Protein AF-0000000078124595 (afdb_homodimer)

Foldseek 3Di:
DLPPDDDDLLQQLVVVVLVLLVVLLVVLVVLVVVVVVVVVVVVVVVCVVPPPPPDDDPDDDVPVDDPPVPLPDDDPPCPPDDDDDLVVCSVVSPNVSSNSCSVVSVLSNVLVVVLVVLCCQFQGVPFPWFFAAADPVVLVVVLVVVVVVLCVPFKDFFFDADPVPRGRLLQVHLQVLLLLLQSLLVNLLSCQRRVVQLCVLVNLLSLLVVLLVLLQVLLLCCLVVVDLDPLVVVLVLLLLPVSLVSNCSNLVAASCLLVSSVLSVVLSVLSSVLCVVPVVCSVPPVSNVVSLVVLVVVLCQQQVDPPNVCVVCVVVCVRQFAAAPVHRPDGRNVSNSLVNNLNSNSSSVSSVCNVCVVVVSVVSVVLVPDDPVSNVVVLVVLLVVLVVQVVVCCVPAVPDDPVRNSVCNNPCSVNVVVSCSSNQSSDSRSSRIHRVVSSVSSLLSSLLSSLCDRQAFYQNHHSYGGRIGGANDPPDVVVRNVVSVVVSVVVSVSVSVSSVVNCVVQRPNPDVPSNVVSVVVVVVSSVVSSVVSCCVPVVVVVVD/DLPPDDDDLLQQLVVVVLVLLVVLLVVLVVLVVVVVVVVVVVVVVVCVVPPPPPDDDPPDPVPVDDPPVPLPPPDPPVPPDDDDDLVVCSVVSPNVSSNSCSVVSVLSNVLVVVLVVLCCQFQGVPFPWFFAAADPVVLVVVLVVVVVVLCVPFKDFFFDADPVPRGRLLQVHLQVLLLLLQSLLVNLLSCQRRVVQLCVLVNLLSLLVVLLVLLQVLLLCCLVVVDLDPLVVVLVLLLLPVSLVSNCSNLVAASCLLVSSVLSVVLSVLSSVLCVVPVVCSVPPVSNVVSLVVLVVVLCQQQVDPPNVCVVCVVVCVRQFAAAPVHRPDGRNVSNSLVNNLNSNSSSVSSVCNVCVVVVSVVSVVLVPDDPVSNVVVLVVLLVVLVVQVVVCCVPAVPDDPVRNSVCNNPCSVNVVVSCSSNQSSDSRSSRIHRVVSSVSSLLSSLLSSLCDRQAFYQNHHSYGGRIGGANDPPDVVVRNVVSVVVSVVVSVSVSVSSVVNCVVQRPNPDVPSNVVSVVVVVVSSVVSSVVSCCVPVVVVVVD

Sequence (1088 aa):
MVIFSPVTVGQVSILLGILPIIGAWIYSEFLEYKKNSLSTKLRHSEVSLVEVEKDVVKEDDRAVLLEGGGLQSASPKARTSATASPIFRFMLMDEAFLIENRLTLRAISEFSVLLAYFYLCDRTDFFNSSKKSYNRDLFIFLYFLLIIVSAITSFTIHNEKSPLTGKSILYLNRHQTEEWKGWMQVLFLLYHYFAAAEFYNAIRVFIAGYVWMTGFGNFSYYYVRKDFSLARFAQMMWRLNFLVLFCCVVLNNSYVLYYICPMHTLFTLMVYGALGILNKYNEIGSVIALKIIACFLVVILIWEIPGVFEVLWSPFTFLFAYTDPAKPNLPVLHEWHFRSGLDRYIWIIGMIYAYYHPTVERWMEKLEEADWKRRMSIKTAVSAVSLTVGYLWFEYIYKMDKLTYNKYHPYTSWIPITVYISLRNVTQQFRSYSLTLFAWLGKITLETYILQFHVWLRSAVPDGQPKLLLAMIPDYPMLNFMLTSSIYVAISYRLFDLTNTLKIAFVPSKDNKRLVNNIVTATAVSCALYFISFVFLKIPQMLVMVIFSPVTVGQVSILLGILPIIGAWIYSEFLEYKKNSLSTKLRHSEVSLVEVEKDVVKEDDRAVLLEGGGLQSASPKARTSATASPIFRFMLMDEAFLIENRLTLRAISEFSVLLAYFYLCDRTDFFNSSKKSYNRDLFIFLYFLLIIVSAITSFTIHNEKSPLTGKSILYLNRHQTEEWKGWMQVLFLLYHYFAAAEFYNAIRVFIAGYVWMTGFGNFSYYYVRKDFSLARFAQMMWRLNFLVLFCCVVLNNSYVLYYICPMHTLFTLMVYGALGILNKYNEIGSVIALKIIACFLVVILIWEIPGVFEVLWSPFTFLFAYTDPAKPNLPVLHEWHFRSGLDRYIWIIGMIYAYYHPTVERWMEKLEEADWKRRMSIKTAVSAVSLTVGYLWFEYIYKMDKLTYNKYHPYTSWIPITVYISLRNVTQQFRSYSLTLFAWLGKITLETYILQFHVWLRSAVPDGQPKLLLAMIPDYPMLNFMLTSSIYVAISYRLFDLTNTLKIAFVPSKDNKRLVNNIVTATAVSCALYFISFVFLKIPQMLV

Radius of gyration: 37.18 Å; Cα contacts (8 Å, |Δi|>4): 1146; chains: 2; bounding box: 81×99×103 Å

InterPro domains:
  IPR012419 Cas1p, 10 TM acyl transferase domain [PF07779] (103-515)

Secondary structure (DSSP, 8-state):
----PPPPHHHHHHHHHHHHHHHHHHHHHHHHHHHHHHHHHHHHHHHHHHTS--SS--SGGGGS-S---------SS---S----HHHHHHTT-HHHHHHTHHHHHHHHHHHHHHHHHHHHHHSSSSEEEE----HHHHHHHHHHHHHHHHHHHEEE--PPPTTTSS---TT-HHHHHHHHHHHHHHHHHHHHHT-GGGHHHHHHHHHHHHHHHHHHHHHHHHHH----HHHHHHHHHHHHHHHHHHHHHHT--GGGGTHHHHHHHHHHHHHHHHHTTGGGTTSHHHHHHHHHHHHHHHIIIIISTTHHHHHHGGGHHHH----TT-TTS-TTHHHHHHHHHTTTHHHHHHHHHHTHHHHHHHHHHHHHS-HHHHHHHHHHHHHHHHHHHHHHIIIIITS-HHHHHHHHHHHTHHHHHHHHHHHHSSHHHHHEEEHHHHHHHTTHHHHHHHIIIIIEE--STT----EEEESSTT-HHHHHHHHHHHHHHHHHHHHHHHHHHHHHHS-SS-HHHHHHHHHHHHHHHHHHHHHHHHHHHHHHHH-/----PPPPHHHHHHHHHHHHHHHHHHHHHHHHHHHHHHHHHHHHHHHHHHTS--SS--SGGGGGSS---------SS--------HHHHHHTT-HHHHHHTHHHHHHHHHHHHHHHHHHHHHHSSSSEEEE----HHHHHHHHHHHHHHHHHHHEEE--PPPTTTSS---TT-HHHHHHHHHHHHHHHHHHHHHT-GGGHHHHHHHHHHHHHHHHHHHHHHHHHH----HHHHHHHHHHHHHHHHHHHHHHT--GGGGTHHHHHHHHHHHHHHHHHTTGGGTTSHHHHHHHHHHHHHHHIIIIISTTHHHHHHGGGHHHH----TT-TTS-TTHHHHHHHHHTTTHHHHHHHHHHTHHHHHHHHHHHHHS-HHHHHHHHHHHHHHHHHHHHHHIIIIITS-HHHHHHHHHHHTHHHHHHHHHHHHSSHHHHHEEEHHHHHHHTTHHHHHHHIIIIIEE--STT----EEEESSTT-HHHHHHHHHHHHHHHHHHHHHHHHHHHHHHS-SS-HHHHHHHHHHHHHHHHHHHHHHHHHHHHHHHH-

Solvent-accessible surface area (backbone atoms only — not comparable to full-atom values): 58465 Å² total; per-residue (Å²): 127,84,69,77,67,79,85,48,46,56,39,47,20,50,50,65,57,44,53,59,44,43,52,49,27,57,48,21,53,50,52,53,49,51,52,52,52,50,49,53,49,50,48,55,58,46,53,72,68,53,69,69,80,70,74,76,92,72,73,78,78,68,69,80,57,90,68,78,80,55,81,72,72,72,71,76,67,82,59,58,82,87,76,74,50,71,64,55,43,56,75,65,62,36,65,69,58,36,56,73,42,33,68,60,34,44,44,52,40,51,52,50,51,52,51,51,48,37,41,44,50,21,62,40,79,80,48,48,72,39,77,59,63,70,50,71,43,58,54,53,34,54,55,49,48,51,52,51,52,29,51,73,73,27,60,45,80,58,80,61,58,33,90,85,76,63,40,62,63,45,72,88,32,69,62,48,51,26,23,51,43,12,56,46,46,52,52,48,51,51,34,61,60,26,60,42,70,89,46,48,65,60,45,53,45,44,52,38,48,53,42,19,46,49,20,22,52,52,40,44,46,42,70,72,66,63,64,84,50,67,42,60,51,49,52,55,50,44,72,56,39,50,68,55,53,52,47,21,41,66,54,57,33,44,57,45,75,49,42,68,40,58,45,52,49,50,54,47,49,50,51,48,49,57,54,57,56,69,46,88,47,58,81,39,67,67,51,43,52,50,44,54,51,46,51,54,50,50,46,44,50,37,72,67,39,88,65,43,42,56,63,70,45,51,86,48,39,90,59,42,35,42,66,42,72,90,53,69,85,54,61,41,52,47,60,52,54,53,62,47,51,45,48,59,49,38,30,57,54,15,30,51,50,39,70,43,40,66,58,52,47,50,53,50,52,54,42,72,69,43,57,68,68,60,33,51,50,50,47,51,48,53,47,51,50,35,51,51,53,43,47,49,46,44,70,72,43,59,70,45,54,71,76,64,31,58,71,46,37,42,80,47,49,61,52,58,53,48,31,50,54,49,63,47,52,64,44,67,64,53,35,29,42,38,38,48,56,33,23,56,46,25,74,33,47,69,40,46,58,62,42,38,46,27,56,42,20,18,42,62,46,62,46,41,71,54,69,30,30,52,26,86,40,80,95,26,66,53,47,21,50,52,52,38,48,52,52,42,52,52,50,20,50,50,48,49,52,42,54,51,54,49,38,61,74,59,51,41,79,85,42,67,66,58,31,50,51,43,52,51,48,51,52,50,51,51,50,49,35,39,48,52,26,39,48,67,60,49,44,63,57,66,72,96,128,84,67,76,65,78,84,49,45,55,37,47,20,52,51,64,57,44,53,61,44,43,51,49,28,57,49,23,53,49,52,52,52,52,53,51,54,50,49,53,48,49,48,53,58,44,52,71,66,53,67,69,80,71,74,76,91,70,72,78,77,69,72,76,56,86,60,80,80,56,80,73,72,73,68,76,68,80,58,60,84,88,78,76,50,72,64,52,42,56,76,64,61,35,65,70,58,35,55,73,40,34,67,59,34,44,46,53,41,51,53,50,52,53,52,50,48,36,41,43,51,20,62,40,77,79,48,49,71,39,77,61,63,70,50,71,44,60,54,52,32,55,55,50,48,51,50,50,52,30,51,73,73,26,59,42,79,58,78,60,57,31,89,84,76,62,40,62,62,44,72,90,32,69,62,48,52,26,23,51,43,11,57,46,46,52,52,47,50,50,34,61,61,25,60,41,69,89,46,47,62,60,43,54,46,44,54,40,48,53,42,18,45,49,20,21,52,52,41,44,47,43,68,72,66,63,62,84,49,69,42,60,50,49,52,54,50,44,72,57,39,52,67,56,55,52,47,22,40,66,56,56,33,44,57,45,76,49,41,67,40,57,42,52,50,50,53,48,48,51,50,48,49,58,56,57,57,69,47,88,48,59,82,39,67,68,51,44,52,48,44,53,52,48,51,54,50,52,45,45,50,38,72,68,39,85,66,41,42,57,62,69,45,52,85,47,38,90,58,41,36,42,64,42,73,90,52,69,86,54,61,42,53,47,61,51,53,52,62,49,50,44,51,58,49,36,28,57,54,14,32,53,51,38,71,43,42,68,57,52,47,52,53,49,52,53,42,73,68,42,56,68,67,60,35,51,50,50,47,51,48,52,47,52,50,35,51,50,53,42,48,50,44,44,70,71,44,60,70,46,54,72,75,64,30,57,72,46,37,41,80,46,48,62,53,60,52,49,30,48,53,48,63,46,54,64,43,68,65,54,33,30,42,37,37,48,55,32,24,56,46,24,73,32,45,68,41,46,58,61,42,37,46,28,55,42,19,20,43,62,48,63,44,41,71,55,68,31,28,53,27,85,41,78,96,24,68,52,46,20,49,52,52,39,48,52,52,42,51,50,50,19,49,51,47,49,52,42,54,51,54,49,39,62,73,59,52,42,77,87,42,65,66,57,31,53,50,44,52,50,50,52,51,50,51,53,51,48,36,39,48,53,25,39,50,66,62,50,44,64,58,67,72,96

Structure (mmCIF, N/CA/C/O backbone):
data_AF-0000000078124595-model_v1
#
loop_
_entity.id
_entity.type
_entity.pdbx_description
1 polymer 'Putative N-acetylneuraminate 7-O(Or 9-O)-acetyltransferase'
#
loop_
_atom_site.group_PDB
_atom_site.id
_atom_site.type_symbol
_atom_site.label_atom_id
_atom_site.label_alt_id
_atom_site.label_comp_id
_atom_site.label_asym_id
_atom_site.label_entity_id
_atom_site.label_seq_id
_atom_site.pdbx_PDB_ins_code
_atom_site.Cartn_x
_atom_site.Cartn_y
_atom_site.Cartn_z
_atom_site.occupancy
_atom_site.B_iso_or_equiv
_atom_site.auth_seq_id
_atom_site.auth_comp_id
_atom_site.auth_asym_id
_atom_site.auth_atom_id
_atom_site.pdbx_PDB_model_num
ATOM 1 N N . MET A 1 1 ? 28.469 11.828 23.172 1 31.81 1 MET A N 1
ATOM 2 C CA . MET A 1 1 ? 28.469 12.633 24.391 1 31.81 1 MET A CA 1
ATOM 3 C C . MET A 1 1 ? 27.062 13.094 24.75 1 31.81 1 MET A C 1
ATOM 5 O O . MET A 1 1 ? 26.391 13.727 23.938 1 31.81 1 MET A O 1
ATOM 9 N N . VAL A 1 2 ? 26.484 12.344 25.594 1 44.28 2 VAL A N 1
ATOM 10 C CA . VAL A 1 2 ? 25.125 12.656 26.062 1 44.28 2 VAL A CA 1
ATOM 11 C C . VAL A 1 2 ? 25.078 14.094 26.578 1 44.28 2 VAL A C 1
ATOM 13 O O . VAL A 1 2 ? 25.812 14.453 27.5 1 44.28 2 VAL A O 1
ATOM 16 N N . ILE A 1 3 ? 25.047 15.055 25.75 1 47.47 3 ILE A N 1
ATOM 17 C CA . ILE A 1 3 ? 24.953 16.422 26.266 1 47.47 3 ILE A CA 1
ATOM 18 C C . ILE A 1 3 ? 23.828 16.5 27.281 1 47.47 3 ILE A C 1
ATOM 20 O O . ILE A 1 3 ? 22.641 16.375 26.938 1 47.47 3 ILE A O 1
ATOM 24 N N . PHE A 1 4 ? 24.125 16.062 28.469 1 57.59 4 PHE A N 1
ATOM 25 C CA . PHE A 1 4 ? 23.203 16.25 29.578 1 57.59 4 PHE A CA 1
ATOM 26 C C . PHE A 1 4 ? 22.875 17.719 29.781 1 57.59 4 PHE A C 1
ATOM 28 O O . PHE A 1 4 ? 23.766 18.516 30.078 1 57.59 4 PHE A O 1
ATOM 35 N N . SER A 1 5 ? 22.031 18.25 28.984 1 65.12 5 SER A N 1
ATOM 36 C CA . SER A 1 5 ? 21.578 19.609 29.266 1 65.12 5 SER A CA 1
ATOM 37 C C . SER A 1 5 ? 20.875 19.672 30.625 1 65.12 5 SER A C 1
ATOM 39 O O . SER A 1 5 ? 20.219 18.719 31.047 1 65.12 5 SER A O 1
ATOM 41 N N . PRO A 1 6 ? 21.281 20.656 31.375 1 79.06 6 PRO A N 1
ATOM 42 C CA . PRO A 1 6 ? 20.641 20.828 32.688 1 79.06 6 PRO A CA 1
ATOM 43 C C . PRO A 1 6 ? 19.125 20.922 32.594 1 79.06 6 PRO A C 1
ATOM 45 O O . PRO A 1 6 ? 18.594 21.391 31.578 1 79.06 6 PRO A O 1
ATOM 48 N N . VAL A 1 7 ? 18.516 20.328 33.531 1 86.25 7 VAL A N 1
ATOM 49 C CA . VAL A 1 7 ? 17.062 20.312 33.625 1 86.25 7 VAL A CA 1
ATOM 50 C C . VAL A 1 7 ? 16.531 21.719 33.844 1 86.25 7 VAL A C 1
ATOM 52 O O . VAL A 1 7 ? 17.094 22.484 34.625 1 86.25 7 VAL A O 1
ATOM 55 N N . THR A 1 8 ? 15.555 22.156 33.094 1 90.19 8 THR A N 1
ATOM 56 C CA . THR A 1 8 ? 15 23.5 33.156 1 90.19 8 THR A CA 1
ATOM 57 C C . THR A 1 8 ? 13.852 23.578 34.156 1 90.19 8 THR A C 1
ATOM 59 O O . THR A 1 8 ? 13.297 22.547 34.562 1 90.19 8 THR A O 1
ATOM 62 N N . VAL A 1 9 ? 13.531 24.781 34.562 1 91.25 9 VAL A N 1
ATOM 63 C CA . VAL A 1 9 ? 12.43 25.031 35.5 1 91.25 9 VAL A CA 1
ATOM 64 C C . VAL A 1 9 ? 11.109 24.578 34.875 1 91.25 9 VAL A C 1
ATOM 66 O O . VAL A 1 9 ? 10.25 24.016 35.562 1 91.25 9 VAL A O 1
ATOM 69 N N . GLY A 1 10 ? 11.023 24.766 33.625 1 91.06 10 GLY A N 1
ATOM 70 C CA . GLY A 1 10 ? 9.82 24.344 32.938 1 91.06 10 GLY A CA 1
ATOM 71 C C . GLY A 1 10 ? 9.617 22.844 32.969 1 91.06 10 GLY A C 1
ATOM 72 O O . GLY A 1 10 ? 8.492 22.375 33.156 1 91.06 10 GLY A O 1
ATOM 73 N N . GLN A 1 11 ? 10.617 22.125 32.781 1 92.94 11 GLN A N 1
ATOM 74 C CA . GLN A 1 11 ? 10.555 20.672 32.75 1 92.94 11 GLN A CA 1
ATOM 75 C C . GLN A 1 11 ? 10.18 20.125 34.125 1 92.94 11 GLN A C 1
ATOM 77 O O . GLN A 1 11 ? 9.344 19.219 34.219 1 92.94 11 GLN A O 1
ATOM 82 N N . VAL A 1 12 ? 10.75 20.719 35.125 1 92.56 12 VAL A N 1
ATOM 83 C CA . VAL A 1 12 ? 10.445 20.297 36.469 1 92.56 12 VAL A CA 1
ATOM 84 C C . VAL A 1 12 ? 9 20.641 36.812 1 92.56 12 VAL A C 1
ATOM 86 O O . VAL A 1 12 ? 8.32 19.875 37.5 1 92.56 12 VAL A O 1
ATOM 89 N N . SER A 1 13 ? 8.555 21.734 36.375 1 93.31 13 SER A N 1
ATOM 90 C CA . SER A 1 13 ? 7.176 22.141 36.625 1 93.31 13 SER A CA 1
ATOM 91 C C . SER A 1 13 ? 6.191 21.141 36.031 1 93.31 13 SER A C 1
ATOM 93 O O . SER A 1 13 ? 5.18 20.812 36.656 1 93.31 13 SER A O 1
ATOM 95 N N . ILE A 1 14 ? 6.453 20.719 34.844 1 92.38 14 ILE A N 1
ATOM 96 C CA . ILE A 1 14 ? 5.57 19.75 34.188 1 92.38 14 ILE A CA 1
ATOM 97 C C . ILE A 1 14 ? 5.605 18.422 34.938 1 92.38 14 ILE A C 1
ATOM 99 O O . ILE A 1 14 ? 4.57 17.766 35.094 1 92.38 14 ILE A O 1
ATOM 103 N N . LEU A 1 15 ? 6.762 18.031 35.375 1 92 15 LEU A N 1
ATOM 104 C CA . LEU A 1 15 ? 6.891 16.781 36.094 1 92 15 LEU A CA 1
ATOM 105 C C . LEU A 1 15 ? 6.117 16.844 37.406 1 92 15 LEU A C 1
ATOM 107 O O . LEU A 1 15 ? 5.438 15.883 37.781 1 92 15 LEU A O 1
ATOM 111 N N . LEU A 1 16 ? 6.184 18 38.031 1 91.31 16 LEU A N 1
ATOM 112 C CA . LEU A 1 16 ? 5.484 18.188 39.281 1 91.31 16 LEU A CA 1
ATOM 113 C C . LEU A 1 16 ? 3.975 18.203 39.094 1 91.31 16 LEU A C 1
ATOM 115 O O . LEU A 1 16 ? 3.217 17.766 39.969 1 91.31 16 LEU A O 1
ATOM 119 N N . GLY A 1 17 ? 3.615 18.641 38 1 90.94 17 GLY A N 1
ATOM 120 C CA . GLY A 1 17 ? 2.195 18.688 37.688 1 90.94 17 GLY A CA 1
ATOM 121 C C . GLY A 1 17 ? 1.637 17.359 37.25 1 90.94 17 GLY A C 1
ATOM 122 O O . GLY A 1 17 ? 0.49 17.016 37.531 1 90.94 17 GLY A O 1
ATOM 123 N N . ILE A 1 18 ? 2.416 16.562 36.594 1 93 18 ILE A N 1
ATOM 124 C CA . ILE A 1 18 ? 1.933 15.359 35.938 1 93 18 ILE A CA 1
ATOM 125 C C . ILE A 1 18 ? 1.926 14.188 36.906 1 93 18 ILE A C 1
ATOM 127 O O . ILE A 1 18 ? 1.054 13.32 36.844 1 93 18 ILE A O 1
ATOM 131 N N . LEU A 1 19 ? 2.775 14.109 37.812 1 92.56 19 LEU A N 1
ATOM 132 C CA . LEU A 1 19 ? 2.924 12.969 38.719 1 92.56 19 LEU A CA 1
ATOM 133 C C . LEU A 1 19 ? 1.663 12.758 39.562 1 92.56 19 LEU A C 1
ATOM 135 O O . LEU A 1 19 ? 1.134 11.648 39.625 1 92.56 19 LEU A O 1
ATOM 139 N N . PRO A 1 20 ? 1.147 13.875 40.156 1 92 20 PRO A N 1
ATOM 140 C CA . PRO A 1 20 ? -0.101 13.672 40.906 1 92 20 PRO A CA 1
ATOM 141 C C . PRO A 1 20 ? -1.265 13.273 40 1 92 20 PRO A C 1
ATOM 143 O O . PRO A 1 20 ? -2.156 12.539 40.406 1 92 20 PRO A O 1
ATOM 146 N N . ILE A 1 21 ? -1.214 13.742 38.812 1 94.19 21 ILE A N 1
ATOM 147 C CA . ILE A 1 21 ? -2.291 13.43 37.875 1 94.19 21 ILE A CA 1
ATOM 148 C C . ILE A 1 21 ? -2.238 11.945 37.531 1 94.19 21 ILE A C 1
ATOM 150 O O . ILE A 1 21 ? -3.275 11.281 37.438 1 94.19 21 ILE A O 1
ATOM 154 N N . ILE A 1 22 ? -1.09 11.367 37.281 1 94.69 22 ILE A N 1
ATOM 155 C CA . ILE A 1 22 ? -0.928 9.953 36.969 1 94.69 22 ILE A CA 1
ATOM 156 C C . ILE A 1 22 ? -1.383 9.102 38.156 1 94.69 22 ILE A C 1
ATOM 158 O O . ILE A 1 22 ? -2.068 8.094 38 1 94.69 22 ILE A O 1
ATOM 162 N N . GLY A 1 23 ? -1.031 9.562 39.375 1 93.75 23 GLY A N 1
ATOM 163 C CA . GLY A 1 23 ? -1.504 8.875 40.562 1 93.75 23 GLY A CA 1
ATOM 164 C C . GLY A 1 23 ? -3.014 8.891 40.688 1 93.75 23 GLY A C 1
ATOM 165 O O . GLY A 1 23 ? -3.621 7.875 41.062 1 93.75 23 GLY A O 1
ATOM 166 N N . ALA A 1 24 ? -3.533 10.055 40.438 1 94.25 24 ALA A N 1
ATOM 167 C CA . ALA A 1 24 ? -4.984 10.195 40.531 1 94.25 24 ALA A CA 1
ATOM 168 C C . ALA A 1 24 ? -5.668 9.312 39.469 1 94.25 24 ALA A C 1
ATOM 170 O O . ALA A 1 24 ? -6.738 8.758 39.719 1 94.25 24 ALA A O 1
ATOM 171 N N . TRP A 1 25 ? -5.109 9.25 38.281 1 95.31 25 TRP A N 1
ATOM 172 C CA . TRP A 1 25 ? -5.676 8.414 37.219 1 95.31 25 TRP A CA 1
ATOM 173 C C . TRP A 1 25 ? -5.652 6.941 37.625 1 95.31 25 TRP A C 1
ATOM 175 O O . TRP A 1 25 ? -6.656 6.238 37.469 1 95.31 25 TRP A O 1
ATOM 185 N N . ILE A 1 26 ? -4.484 6.426 38.094 1 95.12 26 ILE A N 1
ATOM 186 C CA . ILE A 1 26 ? -4.359 5.035 38.5 1 95.12 26 ILE A CA 1
ATOM 187 C C . ILE A 1 26 ? -5.379 4.727 39.594 1 95.12 26 ILE A C 1
ATOM 189 O O . ILE A 1 26 ? -6.039 3.682 39.562 1 95.12 26 ILE A O 1
ATOM 193 N N . TYR A 1 27 ? -5.574 5.652 40.562 1 93.81 27 TYR A N 1
ATOM 194 C CA . TYR A 1 27 ? -6.531 5.484 41.625 1 93.81 27 TYR A CA 1
ATOM 195 C C . TYR A 1 27 ? -7.961 5.469 41.125 1 93.81 27 TYR A C 1
ATOM 197 O O . TYR A 1 27 ? -8.797 4.695 41.594 1 93.81 27 TYR A O 1
ATOM 205 N N . SER A 1 28 ? -8.172 6.316 40.219 1 94.19 28 SER A N 1
ATOM 206 C CA . SER A 1 28 ? -9.516 6.363 39.656 1 94.19 28 SER A CA 1
ATOM 207 C C . SER A 1 28 ? -9.859 5.062 38.938 1 94.19 28 SER A C 1
ATOM 209 O O . SER A 1 28 ? -11 4.605 38.969 1 94.19 28 SER A O 1
ATOM 211 N N . GLU A 1 29 ? -8.906 4.52 38.219 1 93.94 29 GLU A N 1
ATOM 212 C CA . GLU A 1 29 ? -9.125 3.236 37.531 1 93.94 29 GLU A CA 1
ATOM 213 C C . GLU A 1 29 ? -9.375 2.125 38.562 1 93.94 29 GLU A C 1
ATOM 215 O O . GLU A 1 29 ? -10.172 1.218 38.312 1 93.94 29 GLU A O 1
ATOM 220 N N . PHE A 1 30 ? -8.648 2.178 39.594 1 92.31 30 PHE A N 1
ATOM 221 C CA . PHE A 1 30 ? -8.836 1.217 40.688 1 92.31 30 PHE A CA 1
ATOM 222 C C . PHE A 1 30 ? -10.234 1.349 41.281 1 92.31 30 PHE A C 1
ATOM 224 O O . PHE A 1 30 ? -10.883 0.345 41.594 1 92.31 30 PHE A O 1
ATOM 231 N N . LEU A 1 31 ? -10.719 2.537 41.531 1 92.25 31 LEU A N 1
ATOM 232 C CA . LEU A 1 31 ? -12.047 2.789 42.094 1 92.25 31 LEU A CA 1
ATOM 233 C C . LEU A 1 31 ? -13.125 2.254 41.156 1 92.25 31 LEU A C 1
ATOM 235 O O . LEU A 1 31 ? -14.133 1.701 41.594 1 92.25 31 LEU A O 1
ATOM 239 N N . GLU A 1 32 ? -12.906 2.502 39.906 1 91.19 32 GLU A N 1
ATOM 240 C CA . GLU A 1 32 ? -13.859 2.002 38.906 1 91.19 32 GLU A CA 1
ATOM 241 C C . GLU A 1 32 ? -13.898 0.477 38.906 1 91.19 32 GLU A C 1
ATOM 243 O O . GLU A 1 32 ? -14.969 -0.124 38.781 1 91.19 32 GLU A O 1
ATOM 248 N N . TYR A 1 33 ? -12.75 -0.149 39.031 1 89.75 33 TYR A N 1
ATOM 249 C CA . TYR A 1 33 ? -12.664 -1.604 39.094 1 89.75 33 TYR A CA 1
ATOM 250 C C . TYR A 1 33 ? -13.359 -2.139 40.344 1 89.75 33 TYR A C 1
ATOM 252 O O . TYR A 1 33 ? -14.062 -3.148 40.281 1 89.75 33 TYR A O 1
ATOM 260 N N . LYS A 1 34 ? -13.219 -1.512 41.406 1 87.94 34 LYS A N 1
ATOM 261 C CA . LYS A 1 34 ? -13.844 -1.906 42.656 1 87.94 34 LYS A CA 1
ATOM 262 C C . LYS A 1 34 ? -15.359 -1.751 42.594 1 87.94 34 LYS A C 1
ATOM 264 O O . LYS A 1 34 ? -16.094 -2.59 43.125 1 87.94 34 LYS A O 1
ATOM 269 N N . LYS A 1 35 ? -15.711 -0.782 42 1 86.56 35 LYS A N 1
ATOM 270 C CA . LYS A 1 35 ? -17.141 -0.548 41.844 1 86.56 35 LYS A CA 1
ATOM 271 C C . LYS A 1 35 ? -17.797 -1.626 41 1 86.56 35 LYS A C 1
ATOM 273 O O . LYS A 1 35 ? -18.875 -2.111 41.312 1 86.56 35 LYS A O 1
ATOM 278 N N . ASN A 1 36 ? -17.141 -1.972 39.969 1 84.06 36 ASN A N 1
ATOM 279 C CA . ASN A 1 36 ? -17.688 -2.986 39.062 1 84.06 36 ASN A CA 1
ATOM 280 C C . ASN A 1 36 ? -17.625 -4.379 39.688 1 84.06 36 ASN A C 1
ATOM 282 O O . ASN A 1 36 ? -18.5 -5.211 39.438 1 84.06 36 ASN A O 1
ATOM 286 N N . SER A 1 37 ? -16.609 -4.691 40.438 1 79.56 37 SER A N 1
ATOM 287 C CA . SER A 1 37 ? -16.5 -5.977 41.125 1 79.56 37 SER A CA 1
ATOM 288 C C . SER A 1 37 ? -17.578 -6.117 42.188 1 79.56 37 SER A C 1
ATOM 290 O O . SER A 1 37 ? -18.141 -7.199 42.375 1 79.56 37 SER A O 1
ATOM 292 N N . LEU A 1 38 ? -17.859 -5.09 42.781 1 73.25 38 LEU A N 1
ATOM 293 C CA . LEU A 1 38 ? -18.891 -5.102 43.812 1 73.25 38 LEU A CA 1
ATOM 294 C C . LEU A 1 38 ? -20.281 -5.293 43.188 1 73.25 38 LEU A C 1
ATOM 296 O O . LEU A 1 38 ? -21.109 -6.012 43.719 1 73.25 38 LEU A O 1
ATOM 300 N N . SER A 1 39 ? -20.406 -4.762 42.062 1 73.69 39 SER A N 1
ATOM 301 C CA . SER A 1 39 ? -21.672 -4.91 41.344 1 73.69 39 SER A CA 1
ATOM 302 C C . SER A 1 39 ? -21.859 -6.33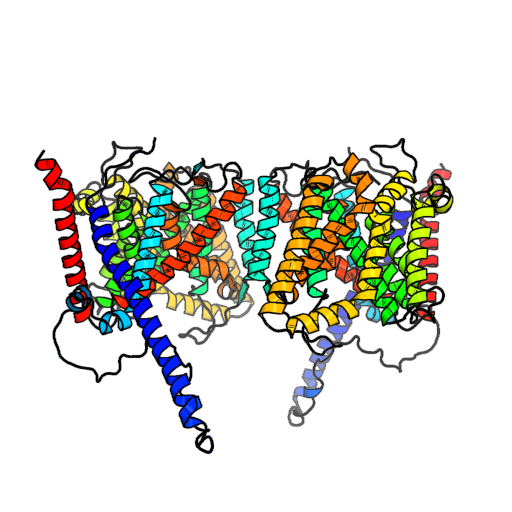2 40.844 1 73.69 39 SER A C 1
ATOM 304 O O . SER A 1 39 ? -22.969 -6.879 40.875 1 73.69 39 SER A O 1
ATOM 306 N N . THR A 1 40 ? -20.844 -6.918 40.344 1 68.38 40 THR A N 1
ATOM 307 C CA . THR A 1 40 ? -20.938 -8.297 39.844 1 68.38 40 THR A CA 1
ATOM 308 C C . THR A 1 40 ? -21.141 -9.258 41.031 1 68.38 40 THR A C 1
ATOM 310 O O . THR A 1 40 ? -21.906 -10.219 40.906 1 68.38 40 THR A O 1
ATOM 313 N N . LYS A 1 41 ? -20.609 -9.031 42.125 1 60.12 41 LYS A N 1
ATOM 314 C CA . LYS A 1 41 ? -20.797 -9.859 43.312 1 60.12 41 LYS A CA 1
ATOM 315 C C . LYS A 1 41 ? -22.219 -9.703 43.875 1 60.12 41 LYS A C 1
ATOM 317 O O . LYS A 1 41 ? -22.828 -10.68 44.281 1 60.12 41 LYS A O 1
ATOM 322 N N . LEU A 1 42 ? -22.656 -8.5 43.844 1 59.22 42 LEU A N 1
ATOM 323 C CA . LEU A 1 42 ? -24.016 -8.258 44.312 1 59.22 42 LEU A CA 1
ATOM 324 C C . LEU A 1 42 ? -25.031 -8.914 43.375 1 59.22 42 LEU A C 1
ATOM 326 O O . LEU A 1 42 ? -26.062 -9.414 43.812 1 59.22 42 LEU A O 1
ATOM 330 N N . ARG A 1 43 ? -24.547 -8.938 42.156 1 58.34 43 ARG A N 1
ATOM 331 C CA . ARG A 1 43 ? -25.422 -9.617 41.219 1 58.34 43 ARG A CA 1
ATOM 332 C C . 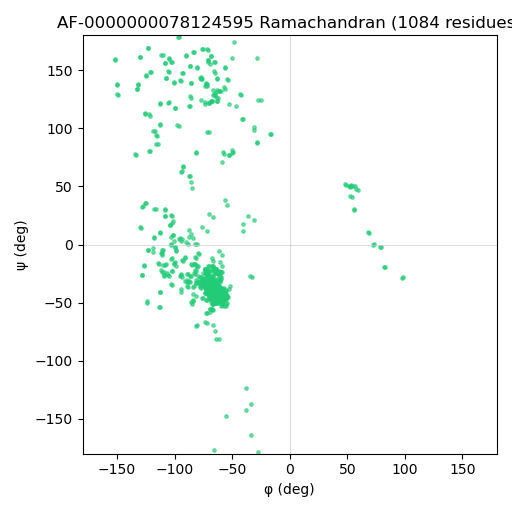ARG A 1 43 ? -25.391 -11.125 41.406 1 58.34 43 ARG A C 1
ATOM 334 O O . ARG A 1 43 ? -26.422 -11.805 41.281 1 58.34 43 ARG A O 1
ATOM 341 N N . HIS A 1 44 ? -24.344 -11.57 41.688 1 59.88 44 HIS A N 1
ATOM 342 C CA . HIS A 1 44 ? -24.25 -13 41.969 1 59.88 44 HIS A CA 1
ATOM 343 C C . HIS A 1 44 ? -24.891 -13.344 43.312 1 59.88 44 HIS A C 1
ATOM 345 O O . HIS A 1 44 ? -25.438 -14.43 43.5 1 59.88 44 HIS A O 1
ATOM 351 N N . SER A 1 45 ? -24.875 -12.492 44.188 1 57.78 45 SER A N 1
ATOM 352 C CA . SER A 1 45 ? -25.516 -12.766 45.469 1 57.78 45 SER A CA 1
ATOM 353 C C . SER A 1 45 ? -27.031 -12.656 45.375 1 57.78 45 SER A C 1
ATOM 355 O O . SER A 1 45 ? -27.766 -13.352 46.062 1 57.78 45 SER A O 1
ATOM 357 N N . GLU A 1 46 ? -27.484 -11.805 44.5 1 51.72 46 GLU A N 1
ATOM 358 C CA . GLU A 1 46 ? -28.922 -11.68 44.344 1 51.72 46 GLU A CA 1
ATOM 359 C C . GLU A 1 46 ? -29.484 -12.82 43.469 1 51.72 46 GLU A C 1
ATOM 361 O O . GLU A 1 46 ? -30.625 -13.234 43.656 1 51.72 46 GLU A O 1
ATOM 366 N N . VAL A 1 47 ? -28.703 -13.328 42.5 1 50.5 47 VAL A N 1
ATOM 367 C CA . VAL A 1 47 ? -29.188 -14.438 41.688 1 50.5 47 VAL A CA 1
ATOM 368 C C . VAL A 1 47 ? -29.359 -15.68 42.562 1 50.5 47 VAL A C 1
ATOM 370 O O . VAL A 1 47 ? -30.203 -16.531 42.281 1 50.5 47 VAL A O 1
ATOM 373 N N . SER A 1 48 ? -28.734 -15.781 43.719 1 42.81 48 SER A N 1
ATOM 374 C CA . SER A 1 48 ? -29.047 -16.953 44.531 1 42.81 48 SER A CA 1
ATOM 375 C C . SER A 1 48 ? -30.438 -16.844 45.125 1 42.81 48 SER A C 1
ATOM 377 O O . SER A 1 48 ? -31.031 -17.844 45.562 1 42.81 48 SER A O 1
ATOM 379 N N . LEU A 1 49 ? -31 -15.594 45.375 1 40.44 49 LEU A N 1
ATOM 380 C CA . LEU A 1 49 ? -32.344 -15.508 45.969 1 40.44 49 LEU A CA 1
ATOM 381 C C . LEU A 1 49 ? -33.406 -15.5 44.875 1 40.44 49 LEU A C 1
ATOM 383 O O . LEU A 1 49 ? -34.531 -15.953 45.094 1 40.44 49 LEU A O 1
ATOM 387 N N . VAL A 1 50 ? -33.156 -14.867 43.719 1 40.88 50 VAL A N 1
ATOM 388 C CA . VAL A 1 50 ? -34.219 -14.602 42.781 1 40.88 50 VAL A CA 1
ATOM 389 C C . VAL A 1 50 ? -34.406 -15.797 41.844 1 40.88 50 VAL A C 1
ATOM 391 O O . VAL A 1 50 ? -35.219 -15.766 40.938 1 40.88 50 VAL A O 1
ATOM 394 N N . GLU A 1 51 ? -33.75 -16.922 42.031 1 37.19 51 GLU A N 1
ATOM 395 C CA . GLU A 1 51 ? -34.062 -17.953 41.031 1 37.19 51 GLU A CA 1
ATOM 396 C C . GLU A 1 51 ? -35.562 -18.312 41.062 1 37.19 51 GLU A C 1
ATOM 398 O O . GLU A 1 51 ? -36 -19.203 40.344 1 37.19 51 GLU A O 1
ATOM 403 N N . VAL A 1 52 ? -36.344 -17.875 42.219 1 36.41 52 VAL A N 1
ATOM 404 C CA . VAL A 1 52 ? -37.656 -18.484 42.188 1 36.41 52 VAL A CA 1
ATOM 405 C C . VAL A 1 52 ? -38.5 -17.812 41.094 1 36.41 52 VAL A C 1
ATOM 407 O O . VAL A 1 52 ? -39.25 -18.5 40.375 1 36.41 52 VAL A O 1
ATOM 410 N N . GLU A 1 53 ? -38.906 -16.516 41.156 1 31.36 53 GLU A N 1
ATOM 411 C CA . GLU A 1 53 ? -40.094 -16.078 40.438 1 31.36 53 GLU A CA 1
ATOM 412 C C . GLU A 1 53 ? -39.781 -15.734 39 1 31.36 53 GLU A C 1
ATOM 414 O O . GLU A 1 53 ? -39.406 -14.602 38.688 1 31.36 53 GLU A O 1
ATOM 419 N N . LYS A 1 54 ? -39.062 -16.562 38.219 1 34.06 54 LYS A N 1
ATOM 420 C CA . LYS A 1 54 ? -38.594 -16.219 36.875 1 34.06 54 LYS A CA 1
ATOM 421 C C . LYS A 1 54 ? -39.781 -15.953 35.969 1 34.06 54 LYS A C 1
ATOM 423 O O . LYS A 1 54 ? -39.625 -15.75 34.75 1 34.06 54 LYS A O 1
ATOM 428 N N . ASP A 1 55 ? -41.125 -16.172 36.469 1 28.69 55 ASP A N 1
ATOM 429 C CA . ASP A 1 55 ? -42.031 -16.344 35.344 1 28.69 55 ASP A CA 1
ATOM 430 C C . ASP A 1 55 ? -42.062 -15.07 34.469 1 28.69 55 ASP A C 1
ATOM 432 O O . ASP A 1 55 ? -42 -15.141 33.25 1 28.69 55 ASP A O 1
ATOM 436 N N . VAL A 1 56 ? -42.875 -13.984 34.875 1 29.05 56 VAL A N 1
ATOM 437 C CA . VAL A 1 56 ? -43.75 -13.32 33.906 1 29.05 56 VAL A CA 1
ATOM 438 C C . VAL A 1 56 ? -42.969 -12.328 33.094 1 29.05 56 VAL A C 1
ATOM 440 O O . VAL A 1 56 ? -43.156 -12.25 31.859 1 29.05 56 VAL A O 1
ATOM 443 N N . VAL A 1 57 ? -42.469 -11.156 33.625 1 28.78 57 VAL A N 1
ATOM 444 C CA . VAL A 1 57 ? -42.594 -9.906 32.906 1 28.78 57 VAL A CA 1
ATOM 445 C C . VAL A 1 57 ? -41.406 -9.742 31.938 1 28.78 57 VAL A C 1
ATOM 447 O O . VAL A 1 57 ? -40.281 -9.508 32.375 1 28.78 57 VAL A O 1
ATOM 450 N N . LYS A 1 58 ? -41.156 -10.68 30.938 1 29.97 58 LYS A N 1
ATOM 451 C CA . LYS A 1 58 ? -40.062 -10.68 29.969 1 29.97 58 LYS A CA 1
ATOM 452 C C . LYS A 1 58 ? -40.125 -9.43 29.094 1 29.97 58 LYS A C 1
ATOM 454 O O . LYS A 1 58 ? -39.188 -9.188 28.297 1 29.97 58 LYS A O 1
ATOM 459 N N . GLU A 1 59 ? -41.375 -8.945 28.828 1 25.19 59 GLU A N 1
ATOM 460 C CA . GLU A 1 59 ? -41.438 -8.352 27.5 1 25.19 59 GLU A CA 1
ATOM 461 C C . GLU A 1 59 ? -40.562 -7.121 27.391 1 25.19 59 GLU A C 1
ATOM 463 O O . GLU A 1 59 ? -39.844 -6.949 26.391 1 25.19 59 GLU A O 1
ATOM 468 N N . ASP A 1 60 ? -41 -5.969 28 1 24.95 60 ASP A N 1
ATOM 469 C CA . ASP A 1 60 ? -40.969 -4.656 27.359 1 24.95 60 ASP A CA 1
ATOM 470 C C . ASP A 1 60 ? -39.594 -4 27.484 1 24.95 60 ASP A C 1
ATOM 472 O O . ASP A 1 60 ? -39.406 -2.879 27.016 1 24.95 60 ASP A O 1
ATOM 476 N N . ASP A 1 61 ? -38.719 -4.461 28.391 1 27.5 61 ASP A N 1
ATOM 477 C CA . ASP A 1 61 ? -37.75 -3.455 28.781 1 27.5 61 ASP A CA 1
ATOM 478 C C . ASP A 1 61 ? -36.562 -3.438 27.797 1 27.5 61 ASP A C 1
ATOM 480 O O . ASP A 1 61 ? -35.5 -2.938 28.125 1 27.5 61 ASP A O 1
ATOM 484 N N . ARG A 1 62 ? -36.625 -4.168 26.641 1 28.48 62 ARG A N 1
ATOM 485 C CA . ARG A 1 62 ? -35.469 -4.211 25.734 1 28.48 62 ARG A CA 1
ATOM 486 C C . ARG A 1 62 ? -35.219 -2.842 25.125 1 28.48 62 ARG A C 1
ATOM 488 O O . ARG A 1 62 ? -34.281 -2.68 24.328 1 28.48 62 ARG A O 1
ATOM 495 N N . ALA A 1 63 ? -36.281 -2.012 25.031 1 27.72 63 ALA A N 1
ATOM 496 C CA . ALA A 1 63 ? -36.094 -0.854 24.156 1 27.72 63 ALA A CA 1
ATOM 497 C C . ALA A 1 63 ? -34.969 0.053 24.641 1 27.72 63 ALA A C 1
ATOM 499 O O . ALA A 1 63 ? -34.562 0.971 23.938 1 27.72 63 ALA A O 1
ATOM 500 N N . VAL A 1 64 ? -34.875 0.154 25.922 1 28.95 64 VAL A N 1
ATOM 501 C CA . VAL A 1 64 ? -34.062 1.32 26.25 1 28.95 64 VAL A CA 1
ATOM 502 C C . VAL A 1 64 ? -32.594 1.062 25.859 1 28.95 64 VAL A C 1
ATOM 504 O O . VAL A 1 64 ? -31.734 0.91 26.719 1 28.95 64 VAL A O 1
ATOM 507 N N . LEU A 1 65 ? -32.344 0.188 24.859 1 25.7 65 LEU A N 1
ATOM 508 C CA . LEU A 1 65 ? -30.984 -0.167 24.484 1 25.7 65 LEU A CA 1
ATOM 509 C C . LEU A 1 65 ? -30.125 1.082 24.312 1 25.7 65 LEU A C 1
ATOM 511 O O . LEU A 1 65 ? -30.656 2.174 24.078 1 25.7 65 LEU A O 1
ATOM 515 N N . LEU A 1 66 ? -28.672 0.78 24.062 1 27.55 66 LEU A N 1
ATOM 516 C CA . LEU A 1 66 ? -27.391 1.455 24.156 1 27.55 66 LEU A CA 1
ATOM 517 C C . LEU A 1 66 ? -27.281 2.586 23.141 1 27.55 66 LEU A C 1
ATOM 519 O O . LEU A 1 66 ? -26.562 2.467 22.156 1 27.55 66 LEU A O 1
ATOM 523 N N . GLU A 1 67 ? -28.5 3.148 22.656 1 25.62 67 GLU A N 1
ATOM 524 C CA . GLU A 1 67 ? -28.297 4.219 21.672 1 25.62 67 GLU A CA 1
ATOM 525 C C . GLU A 1 67 ? -27.031 5.016 21.984 1 25.62 67 GLU A C 1
ATOM 527 O O . GLU A 1 67 ? -26.031 4.895 21.266 1 25.62 67 GLU A O 1
ATOM 532 N N . GLY A 1 68 ? -27.188 6.441 21.844 1 26.31 68 GLY A N 1
ATOM 533 C CA . GLY A 1 68 ? -26.219 7.527 21.766 1 26.31 68 GLY A CA 1
ATOM 534 C C . GLY A 1 68 ? -25.312 7.598 23 1 26.31 68 GLY A C 1
ATOM 535 O O . GLY A 1 68 ? -25.781 7.867 24.094 1 26.31 68 GLY A O 1
ATOM 536 N N . GLY A 1 69 ? -24.438 6.652 23.125 1 30.75 69 GLY A N 1
ATOM 537 C CA . GLY A 1 69 ? -23.562 6.699 24.281 1 30.75 69 GLY A CA 1
ATOM 538 C C . GLY A 1 69 ? -23.156 8.109 24.672 1 30.75 69 GLY A C 1
ATOM 539 O O . GLY A 1 69 ? -22.031 8.539 24.422 1 30.75 69 GLY A O 1
ATOM 540 N N . GLY A 1 70 ? -24.016 9.109 24.281 1 28.12 70 GLY A N 1
ATOM 541 C CA . GLY A 1 70 ? -23.734 10.461 24.734 1 28.12 70 GLY A CA 1
ATOM 542 C C . GLY A 1 70 ? -23.312 10.531 26.203 1 28.12 70 GLY A C 1
ATOM 543 O O . GLY A 1 70 ? -23.578 9.594 26.969 1 28.12 70 GLY A O 1
ATOM 544 N N . LEU A 1 71 ? -22.094 11.258 26.469 1 31.94 71 LEU A N 1
ATOM 545 C CA . LEU A 1 71 ? -21.75 11.578 27.844 1 31.94 71 LEU A CA 1
ATOM 546 C C . LEU A 1 71 ? -23 11.711 28.703 1 31.94 71 LEU A C 1
ATOM 548 O O . LEU A 1 71 ? -23.969 12.344 28.297 1 31.94 71 LEU A O 1
ATOM 552 N N . GLN A 1 72 ? -23.562 10.586 29.328 1 31.19 72 GLN A N 1
ATOM 553 C CA . GLN A 1 72 ? -24.578 10.656 30.359 1 31.19 72 GLN A CA 1
ATOM 554 C C . GLN A 1 72 ? -24.656 12.047 30.984 1 31.19 72 GLN A C 1
ATOM 556 O O . GLN A 1 72 ? -23.625 12.586 31.422 1 31.19 72 GLN A O 1
ATOM 561 N N . SER A 1 73 ? -25.594 12.82 30.422 1 30.09 73 SER A N 1
ATOM 562 C CA . SER A 1 73 ? -25.922 14.055 31.125 1 30.09 73 SER A CA 1
ATOM 563 C C . SER A 1 73 ? -25.969 13.844 32.625 1 30.09 73 SER A C 1
ATOM 565 O O . SER A 1 73 ? -26.531 12.852 33.094 1 30.09 73 SER A O 1
ATOM 567 N N . ALA A 1 74 ? -25 14.352 33.375 1 31.8 74 ALA A N 1
ATOM 568 C CA . ALA A 1 74 ? -25.047 14.438 34.844 1 31.8 74 ALA A CA 1
ATOM 569 C C . ALA A 1 74 ? -26.469 14.625 35.344 1 31.8 74 ALA A C 1
ATOM 571 O O . ALA A 1 74 ? -27.266 15.328 34.719 1 31.8 74 ALA A O 1
ATOM 572 N N . SER A 1 75 ? -27.156 13.578 35.781 1 30.62 75 SER A N 1
ATOM 573 C CA . SER A 1 75 ? -28.406 13.805 36.5 1 30.62 75 SER A CA 1
ATOM 574 C C . SER A 1 75 ? -28.391 15.156 37.219 1 30.62 75 SER A C 1
ATOM 576 O O . SER A 1 75 ? -27.359 15.578 37.75 1 30.62 75 SER A O 1
ATOM 578 N N . PRO A 1 76 ? -29.438 16.031 36.906 1 32.56 76 PRO A N 1
ATOM 579 C CA . PRO A 1 76 ? -29.484 17.359 37.531 1 32.56 76 PRO A CA 1
ATOM 580 C C . PRO A 1 76 ? -29.375 17.328 39.031 1 32.56 76 PRO A C 1
ATOM 582 O O . PRO A 1 76 ? -29.188 18.359 39.688 1 32.56 76 PRO A O 1
ATOM 585 N N . LYS A 1 77 ? -29.984 16.25 39.656 1 32.44 77 LYS A N 1
ATOM 586 C CA . LYS A 1 77 ? -30.328 16.469 41.062 1 32.44 77 LYS A CA 1
ATOM 587 C C . LYS A 1 77 ? -29.078 16.562 41.938 1 32.44 77 LYS A C 1
ATOM 589 O O . LYS A 1 77 ? -29.156 16.891 43.125 1 32.44 77 LYS A O 1
ATOM 594 N N . ALA A 1 78 ? -28.344 15.484 41.844 1 30.69 78 ALA A N 1
ATOM 595 C CA . ALA A 1 78 ? -27.453 15.664 42.969 1 30.69 78 ALA A CA 1
ATOM 596 C C . ALA A 1 78 ? -26.719 17 42.875 1 30.69 78 ALA A C 1
ATOM 598 O O . ALA A 1 78 ? -25.641 17.078 42.281 1 30.69 78 ALA A O 1
ATOM 599 N N . ARG A 1 79 ? -27.5 17.953 42.406 1 32.31 79 ARG A N 1
ATOM 600 C CA . ARG A 1 79 ? -27.078 19.312 42.719 1 32.31 79 ARG A CA 1
ATOM 601 C C . ARG A 1 79 ? -26.562 19.406 44.156 1 32.31 79 ARG A C 1
ATOM 603 O O . ARG A 1 79 ? -27.281 19.828 45.031 1 32.31 79 ARG A O 1
ATOM 610 N N . THR A 1 80 ? -26.234 18.266 44.75 1 31.84 80 THR A N 1
ATOM 611 C CA . THR A 1 80 ? -25.688 18.578 46.062 1 31.84 80 T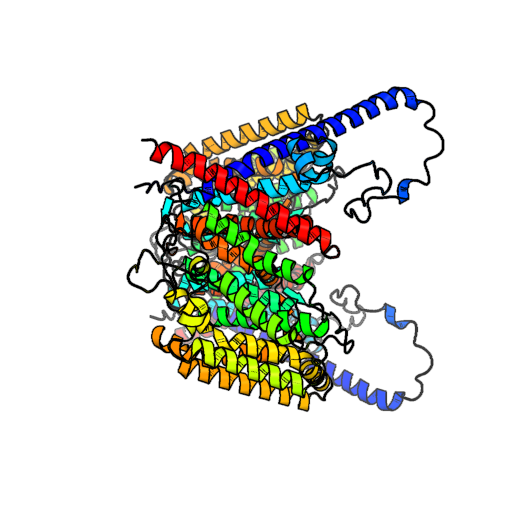HR A CA 1
ATOM 612 C C . THR A 1 80 ? -25.031 19.953 46.094 1 31.84 80 THR A C 1
ATOM 614 O O . THR A 1 80 ? -24.625 20.453 45.031 1 31.84 80 THR A O 1
ATOM 617 N N . SER A 1 81 ? -24.938 20.375 47.438 1 31.31 81 SER A N 1
ATOM 618 C CA . SER A 1 81 ? -24.531 21.719 47.844 1 31.31 81 SER A CA 1
ATOM 619 C C . SER A 1 81 ? -23.422 22.25 46.938 1 31.31 81 SER A C 1
ATOM 621 O O . SER A 1 81 ? -22.812 21.5 46.188 1 31.31 81 SER A O 1
ATOM 623 N N . ALA A 1 82 ? -22.547 22.969 47.75 1 37 82 ALA A N 1
ATOM 624 C CA . ALA A 1 82 ? -21.672 24.141 47.625 1 37 82 ALA A CA 1
ATOM 625 C C . ALA A 1 82 ? -20.531 23.875 46.656 1 37 82 ALA A C 1
ATOM 627 O O . ALA A 1 82 ? -20.234 22.719 46.344 1 37 82 ALA A O 1
ATOM 628 N N . THR A 1 83 ? -19.578 24.719 46.406 1 44.31 83 THR A N 1
ATOM 629 C CA . THR A 1 83 ? -18.625 25.688 45.844 1 44.31 83 THR A CA 1
ATOM 630 C C . THR A 1 83 ? -17.25 25.047 45.688 1 44.31 83 THR A C 1
ATOM 632 O O . THR A 1 83 ? -16.266 25.734 45.438 1 44.31 83 THR A O 1
ATOM 635 N N . ALA A 1 84 ? -17.016 23.891 46.188 1 59.53 84 ALA A N 1
ATOM 636 C CA . ALA A 1 84 ? -15.555 23.781 46.188 1 59.53 84 ALA A CA 1
ATOM 637 C C . ALA A 1 84 ? -15.016 23.719 44.75 1 59.53 84 ALA A C 1
ATOM 639 O O . ALA A 1 84 ? -15.617 23.109 43.875 1 59.53 84 ALA A O 1
ATOM 640 N N . SER A 1 85 ? -14.18 24.453 44.5 1 78.12 85 SER A N 1
ATOM 641 C CA . SER A 1 85 ? -13.461 24.594 43.219 1 78.12 85 SER A CA 1
ATOM 642 C C . SER A 1 85 ? -12.898 23.25 42.75 1 78.12 85 SER A C 1
ATOM 644 O O . SER A 1 85 ? -12.539 22.406 43.594 1 78.12 85 SER A O 1
ATOM 646 N N . PRO A 1 86 ? -13.273 22.719 41.531 1 81.5 86 PRO A N 1
ATOM 647 C CA . PRO A 1 86 ? -12.773 21.453 41 1 81.5 86 PRO A CA 1
ATOM 648 C C . PRO A 1 86 ? -11.328 21.172 41.375 1 81.5 86 PRO A C 1
ATOM 650 O O . PRO A 1 86 ? -10.953 20.031 41.625 1 81.5 86 PRO A O 1
ATOM 653 N N . ILE A 1 87 ? -10.586 22.125 41.594 1 82.5 87 ILE A N 1
ATOM 654 C CA . ILE A 1 87 ? -9.18 21.938 41.938 1 82.5 87 ILE A CA 1
ATOM 655 C C . ILE A 1 87 ? -9.055 21.438 43.375 1 82.5 87 ILE A C 1
ATOM 657 O O . ILE A 1 87 ? -8.195 20.594 43.656 1 82.5 87 ILE A O 1
ATOM 661 N N . PHE A 1 88 ? -9.922 21.891 44.156 1 84.94 88 PHE A N 1
ATOM 662 C CA . PHE A 1 88 ? -9.891 21.469 45.562 1 84.94 88 PHE A CA 1
ATOM 663 C C . PHE A 1 88 ? -10.359 20.016 45.688 1 84.94 88 PHE A C 1
ATOM 665 O O . PHE A 1 88 ? -9.812 19.25 46.5 1 84.94 88 PHE A O 1
ATOM 672 N N . ARG A 1 89 ? -11.289 19.734 44.938 1 87.38 89 ARG A N 1
ATOM 673 C CA . ARG A 1 89 ? -11.781 18.359 44.969 1 87.38 89 ARG A CA 1
ATOM 674 C C . ARG A 1 89 ? -10.711 17.391 44.438 1 87.38 89 ARG A C 1
ATOM 676 O O . ARG A 1 89 ? -10.609 16.266 44.938 1 87.38 89 ARG A O 1
ATOM 683 N N . PHE A 1 90 ? -9.953 17.906 43.562 1 89 90 PHE A N 1
ATOM 684 C CA . PHE A 1 90 ? -8.859 17.094 43.031 1 89 90 PHE A CA 1
ATOM 685 C C . PHE A 1 90 ? -7.762 16.922 44.062 1 89 90 PHE A C 1
ATOM 687 O O . PHE A 1 90 ? -7.254 15.82 44.25 1 89 90 PHE A O 1
ATOM 694 N N . MET A 1 91 ? -7.445 17.984 44.781 1 84.94 91 MET A N 1
ATOM 695 C CA . MET A 1 91 ? -6.379 17.953 45.781 1 84.94 91 MET A CA 1
ATOM 696 C C . MET A 1 91 ? -6.762 17.047 46.969 1 84.94 91 MET A C 1
ATOM 698 O O . MET A 1 91 ? -5.895 16.422 47.562 1 84.94 91 MET A O 1
ATOM 702 N N . LEU A 1 92 ? -8.078 17.016 47.125 1 87.19 92 LEU A N 1
ATOM 703 C CA . LEU A 1 92 ? -8.578 16.188 48.219 1 87.19 92 LEU A CA 1
ATOM 704 C C . LEU A 1 92 ? -8.805 14.75 47.781 1 87.19 92 LEU A C 1
ATOM 706 O O . LEU A 1 92 ? -9.148 13.883 48.562 1 87.19 92 LEU A O 1
ATOM 710 N N . MET A 1 93 ? -8.531 14.5 46.625 1 88.56 93 MET A N 1
ATOM 711 C CA . MET A 1 93 ? -8.711 13.172 46.031 1 88.56 93 MET A CA 1
ATOM 712 C C . MET A 1 93 ? -10.125 12.664 46.281 1 88.56 93 MET A C 1
ATOM 714 O O . MET A 1 93 ? -10.312 11.531 46.75 1 88.56 93 MET A O 1
ATOM 718 N N . ASP A 1 94 ? -11.047 13.508 45.969 1 90.06 94 ASP A N 1
ATOM 719 C CA . ASP A 1 94 ? -12.461 13.148 46.062 1 90.06 94 ASP A CA 1
ATOM 720 C C . ASP A 1 94 ? -12.812 12.008 45.125 1 90.06 94 ASP A C 1
ATOM 722 O O . ASP A 1 94 ? -12.68 12.141 43.906 1 90.06 94 ASP A O 1
ATOM 726 N N . GLU A 1 95 ? -13.367 11.031 45.688 1 90.94 95 GLU A N 1
ATOM 727 C CA . GLU A 1 95 ? -13.609 9.812 44.906 1 90.94 95 GLU A CA 1
ATOM 728 C C . GLU A 1 95 ? -14.648 10.047 43.812 1 90.94 95 GLU A C 1
ATOM 730 O O . GLU A 1 95 ? -14.5 9.562 42.719 1 90.94 95 GLU A O 1
ATOM 735 N N . ALA A 1 96 ? -15.648 10.789 44.156 1 89.56 96 ALA A N 1
ATOM 736 C CA . ALA A 1 96 ? -16.703 11.055 43.188 1 89.56 96 ALA A CA 1
ATOM 737 C C . ALA A 1 96 ? -16.172 11.875 42 1 89.56 96 ALA A C 1
ATOM 739 O O . ALA A 1 96 ? -16.531 11.617 40.844 1 89.56 96 ALA A O 1
ATOM 740 N N . PHE A 1 97 ? -15.352 12.766 42.312 1 91.56 97 PHE A N 1
ATOM 741 C CA . PHE A 1 97 ? -14.766 13.633 41.281 1 91.56 97 PHE A CA 1
ATOM 742 C C . PHE A 1 97 ? -13.836 12.844 40.375 1 91.56 97 PHE A C 1
ATOM 744 O O . PHE A 1 97 ? -13.844 13.023 39.156 1 91.56 97 PHE A O 1
ATOM 751 N N . LEU A 1 98 ? -13.109 12.023 40.938 1 92.31 98 LEU A N 1
ATOM 752 C CA . LEU A 1 98 ? -12.125 11.258 40.188 1 92.31 98 LEU A CA 1
ATOM 753 C C . LEU A 1 98 ? -12.805 10.266 39.25 1 92.31 98 LEU A C 1
ATOM 755 O O . LEU A 1 98 ? -12.367 10.078 38.094 1 92.31 98 LEU A O 1
ATOM 759 N N . ILE A 1 99 ? -13.828 9.695 39.688 1 91.94 99 ILE A N 1
ATOM 760 C CA . ILE A 1 99 ? -14.547 8.727 38.875 1 91.94 99 ILE A CA 1
ATOM 761 C C . ILE A 1 99 ? -15.242 9.445 37.719 1 91.94 99 ILE A C 1
ATOM 763 O O . ILE A 1 99 ? -15.266 8.945 36.594 1 91.94 99 ILE A O 1
ATOM 767 N N . GLU A 1 100 ? -15.758 10.594 38.031 1 91 100 GLU A N 1
ATOM 768 C CA . GLU A 1 100 ? -16.453 11.367 37 1 91 100 GLU A CA 1
ATOM 769 C C . GLU A 1 100 ? -15.5 11.844 35.938 1 91 100 GLU A C 1
ATOM 771 O O . GLU A 1 100 ? -15.875 11.961 34.75 1 91 100 GLU A O 1
ATOM 776 N N . ASN A 1 101 ? -14.266 12.141 36.312 1 93.88 101 ASN A N 1
ATOM 777 C CA . ASN A 1 101 ? -13.281 12.68 35.375 1 93.88 101 ASN A CA 1
ATOM 778 C C . ASN A 1 101 ? -12.211 11.648 35.031 1 93.88 101 ASN A C 1
ATOM 780 O O . ASN A 1 101 ? -11.07 12.016 34.688 1 93.88 101 ASN A O 1
ATOM 784 N N . ARG A 1 102 ? -12.531 10.422 35.156 1 93.94 102 ARG A N 1
ATOM 785 C CA . ARG A 1 102 ? -11.586 9.328 34.938 1 93.94 102 ARG A CA 1
ATOM 786 C C . ARG A 1 102 ? -11.016 9.367 33.5 1 93.94 102 ARG A C 1
ATOM 788 O O . ARG A 1 102 ? -9.805 9.25 33.312 1 93.94 102 ARG A O 1
ATOM 795 N N . LEU A 1 103 ? -11.922 9.625 32.531 1 94.56 103 LEU A N 1
ATOM 796 C CA . LEU A 1 103 ? -11.508 9.625 31.125 1 94.56 103 LEU A CA 1
ATOM 797 C C . LEU A 1 103 ? -10.617 10.828 30.812 1 94.56 103 LEU A C 1
ATOM 799 O O . LEU A 1 103 ? -9.68 10.719 30.016 1 94.56 103 LEU A O 1
ATOM 803 N N . THR A 1 104 ? -10.898 11.906 31.406 1 94.94 104 THR A N 1
ATOM 804 C CA . THR A 1 104 ? -10.07 13.094 31.234 1 94.94 104 THR A CA 1
ATOM 805 C C . THR A 1 104 ? -8.695 12.891 31.859 1 94.94 104 THR A C 1
ATOM 807 O O . THR A 1 104 ? -7.68 13.266 31.266 1 94.94 104 THR A O 1
ATOM 810 N N . LEU A 1 105 ? -8.633 12.289 33.031 1 95.69 105 LEU A N 1
ATOM 811 C CA . LEU A 1 105 ? -7.363 12 33.688 1 95.69 105 LEU A CA 1
ATOM 812 C C . LEU A 1 105 ? -6.531 11.023 32.844 1 95.69 105 LEU A C 1
ATOM 814 O O . LEU A 1 105 ? -5.309 11.164 32.75 1 95.69 105 LEU A O 1
ATOM 818 N N . ARG A 1 106 ? -7.191 10.125 32.312 1 96.69 106 ARG A N 1
ATOM 819 C CA . ARG A 1 106 ? -6.516 9.172 31.453 1 96.69 106 ARG A CA 1
ATOM 820 C C . ARG A 1 106 ? -5.922 9.867 30.234 1 96.69 106 ARG A C 1
ATOM 822 O O . ARG A 1 106 ? -4.793 9.57 29.828 1 96.69 106 ARG A O 1
ATOM 829 N N . ALA A 1 107 ? -6.672 10.727 29.641 1 97.5 107 ALA A N 1
ATOM 830 C CA . ALA A 1 107 ? -6.211 11.469 28.469 1 97.5 107 ALA A CA 1
ATOM 831 C C . ALA A 1 107 ? -4.984 12.312 28.797 1 97.5 107 ALA A C 1
ATOM 833 O O . ALA A 1 107 ? -4.023 12.352 28.031 1 97.5 107 ALA A O 1
ATOM 834 N N . ILE A 1 108 ? -5.008 12.945 29.922 1 96.75 108 ILE A N 1
ATOM 835 C CA . ILE A 1 108 ? -3.881 13.781 30.328 1 96.75 108 ILE A CA 1
ATOM 836 C C . ILE A 1 108 ? -2.656 12.898 30.578 1 96.75 108 ILE A C 1
ATOM 838 O O . ILE A 1 108 ? -1.543 13.25 30.172 1 96.75 108 ILE A O 1
ATOM 842 N N . SER A 1 109 ? -2.873 11.781 31.219 1 96.81 109 SER A N 1
ATOM 843 C CA . SER A 1 109 ? -1.772 10.875 31.516 1 96.81 109 SER A CA 1
ATOM 844 C C . SER A 1 109 ? -1.16 10.312 30.234 1 96.81 109 SER A C 1
ATOM 846 O O . SER A 1 109 ? 0.064 10.25 30.109 1 96.81 109 SER A O 1
ATOM 848 N N . GLU A 1 110 ? -2.031 9.906 29.344 1 97.75 110 GLU A N 1
ATOM 849 C CA . GLU A 1 110 ? -1.537 9.398 28.078 1 97.75 110 GLU A CA 1
ATOM 850 C C . GLU A 1 110 ? -0.766 10.469 27.312 1 97.75 110 GLU A C 1
ATOM 852 O O . GLU A 1 110 ? 0.277 10.188 26.719 1 97.75 110 GLU A O 1
ATOM 857 N N . PHE A 1 111 ? -1.309 11.641 27.297 1 97.94 111 PHE A N 1
ATOM 858 C CA . PHE A 1 111 ? -0.648 12.773 26.656 1 97.94 111 PHE A CA 1
ATOM 859 C C . PHE A 1 111 ? 0.735 13 27.25 1 97.94 111 PHE A C 1
ATOM 861 O O . PHE A 1 111 ? 1.707 13.211 26.531 1 97.94 111 PHE A O 1
ATOM 868 N N . SER A 1 112 ? 0.858 12.883 28.547 1 96.88 112 SER A N 1
ATOM 869 C CA . SER A 1 112 ? 2.121 13.094 29.234 1 96.88 112 SER A CA 1
ATOM 870 C C . SER A 1 112 ? 3.121 11.984 28.922 1 96.88 112 SER A C 1
ATOM 872 O O . SER A 1 112 ? 4.32 12.242 28.812 1 96.88 112 SER A O 1
ATOM 874 N N . VAL A 1 113 ? 2.631 10.781 28.797 1 96.69 113 VAL A N 1
ATOM 875 C CA . VAL A 1 113 ? 3.504 9.656 28.453 1 96.69 113 VAL A CA 1
ATOM 876 C C . VAL A 1 113 ? 4.07 9.836 27.047 1 96.69 113 VAL A C 1
ATOM 878 O O . VAL A 1 113 ? 5.234 9.531 26.797 1 96.69 113 VAL A O 1
ATOM 881 N N . LEU A 1 114 ? 3.262 10.32 26.172 1 97.88 114 LEU A N 1
ATOM 882 C CA . LEU A 1 114 ? 3.719 10.57 24.812 1 97.88 114 LEU A CA 1
ATOM 883 C C . LEU A 1 114 ? 4.758 11.68 24.781 1 97.88 114 LEU A C 1
ATOM 885 O O . LEU A 1 114 ? 5.727 11.609 24.016 1 97.88 114 LEU A O 1
ATOM 889 N N . LEU A 1 115 ? 4.605 12.695 25.609 1 97.06 115 LEU A N 1
ATOM 890 C CA . LEU A 1 115 ? 5.605 13.75 25.703 1 97.06 115 LEU A CA 1
ATOM 891 C C . LEU A 1 115 ? 6.922 13.211 26.25 1 97.06 115 LEU A C 1
ATOM 893 O O . LEU A 1 115 ? 7.996 13.609 25.812 1 97.06 115 LEU A O 1
ATOM 897 N N . ALA A 1 116 ? 6.82 12.328 27.219 1 95.81 116 ALA A N 1
ATOM 898 C CA . ALA A 1 116 ? 8.016 11.68 27.75 1 95.81 116 ALA A CA 1
ATOM 899 C C . ALA A 1 116 ? 8.727 10.867 26.672 1 95.81 116 ALA A C 1
ATOM 901 O O . ALA A 1 116 ? 9.953 10.797 26.641 1 95.81 116 ALA A O 1
ATOM 902 N N . TYR A 1 117 ? 7.918 10.281 25.844 1 97 117 TYR A N 1
ATOM 903 C CA . TYR A 1 117 ? 8.484 9.539 24.734 1 97 117 TYR A CA 1
ATOM 904 C C . TYR A 1 117 ? 9.25 10.453 23.781 1 97 117 TYR A C 1
ATOM 906 O O . TYR A 1 117 ? 10.297 10.078 23.266 1 97 117 TYR A O 1
ATOM 914 N N . PHE A 1 118 ? 8.758 11.695 23.578 1 96.69 118 PHE A N 1
ATOM 915 C CA . PHE A 1 118 ? 9.484 12.672 22.766 1 96.69 118 PHE A CA 1
ATOM 916 C C . PHE A 1 118 ? 10.859 12.945 23.359 1 96.69 118 PHE A C 1
ATOM 918 O O . PHE A 1 118 ? 11.859 12.969 22.641 1 96.69 118 PHE A O 1
ATOM 925 N N . TYR A 1 119 ? 10.812 13.133 24.625 1 95.06 119 TYR A N 1
ATOM 926 C CA . TYR A 1 119 ? 12.055 13.438 25.328 1 95.06 119 TYR A CA 1
ATOM 927 C C . TYR A 1 119 ? 13.047 12.281 25.219 1 95.06 119 TYR A C 1
ATOM 929 O O . TYR A 1 119 ? 14.234 12.492 24.969 1 95.06 119 TYR A O 1
ATOM 937 N N . LEU A 1 120 ? 12.57 11.078 25.344 1 94.62 120 LEU A N 1
ATOM 938 C CA . LEU A 1 120 ? 13.398 9.883 25.266 1 94.62 120 LEU A CA 1
ATOM 939 C C . LEU A 1 120 ? 14.023 9.758 23.875 1 94.62 120 LEU A C 1
ATOM 941 O O . LEU A 1 120 ? 15.195 9.398 23.75 1 94.62 120 LEU A O 1
ATOM 945 N N . CYS A 1 121 ? 13.266 10.047 22.875 1 95.69 121 CYS A N 1
ATOM 946 C CA . CYS A 1 121 ? 13.711 9.867 21.484 1 95.69 121 CYS A CA 1
ATOM 947 C C . CYS A 1 121 ? 14.695 10.961 21.094 1 95.69 121 CYS A C 1
ATOM 949 O O . CYS A 1 121 ? 15.648 10.703 20.344 1 95.69 121 CYS A O 1
ATOM 951 N N . ASP A 1 122 ? 14.547 12.156 21.562 1 94.19 122 ASP A N 1
ATOM 952 C CA . ASP A 1 122 ? 15.273 13.281 21 1 94.19 122 ASP A CA 1
ATOM 953 C C . ASP A 1 122 ? 16.359 13.781 21.953 1 94.19 122 ASP A C 1
ATOM 955 O O . ASP A 1 122 ? 17.375 14.312 21.516 1 94.19 122 ASP A O 1
ATOM 959 N N . ARG A 1 123 ? 16.203 13.594 23.266 1 93.19 123 ARG A N 1
ATOM 960 C CA . ARG A 1 123 ? 17.125 14.211 24.234 1 93.19 123 ARG A CA 1
ATOM 961 C C . ARG A 1 123 ? 18 13.172 24.906 1 93.19 123 ARG A C 1
ATOM 963 O O . ARG A 1 123 ? 18.875 13.508 25.703 1 93.19 123 ARG A O 1
ATOM 970 N N . THR A 1 124 ? 17.703 11.938 24.578 1 92.25 124 THR A N 1
ATOM 971 C CA . THR A 1 124 ? 18.516 10.875 25.156 1 92.25 124 THR A CA 1
ATOM 972 C C . THR A 1 124 ? 19.141 10.016 24.062 1 92.25 124 THR A C 1
ATOM 974 O O . THR A 1 124 ? 18.781 10.148 22.891 1 92.25 124 THR A O 1
ATOM 977 N N . ASP A 1 125 ? 20.078 9.164 24.453 1 91.12 125 ASP A N 1
ATOM 978 C CA . ASP A 1 125 ? 20.734 8.273 23.5 1 91.12 125 ASP A CA 1
ATOM 979 C C . ASP A 1 125 ? 20.172 6.852 23.609 1 91.12 125 ASP A C 1
ATOM 981 O O . ASP A 1 125 ? 20.891 5.883 23.359 1 91.12 125 ASP A O 1
ATOM 985 N N . PHE A 1 126 ? 19 6.871 24.078 1 92.38 126 PHE A N 1
ATOM 986 C CA . PHE A 1 126 ? 18.359 5.562 24.172 1 92.38 126 PHE A CA 1
ATOM 987 C C . PHE A 1 126 ? 18.266 4.906 22.797 1 92.38 126 PHE A C 1
ATOM 989 O O . PHE A 1 126 ? 18.516 3.705 22.656 1 92.38 126 PHE A O 1
ATOM 996 N N . PHE A 1 127 ? 17.875 5.641 21.797 1 94.31 127 PHE A N 1
ATOM 997 C CA . PHE A 1 127 ? 17.859 5.172 20.406 1 94.31 127 PHE A CA 1
ATOM 998 C C . PHE A 1 127 ? 19.047 5.734 19.641 1 94.31 127 PHE A C 1
ATOM 1000 O O . PHE A 1 127 ? 19.547 6.805 19.969 1 94.31 127 PHE A O 1
ATOM 1007 N N . ASN A 1 128 ? 19.391 5.043 18.594 1 94.81 128 ASN A N 1
ATOM 1008 C CA . ASN A 1 128 ? 20.484 5.488 17.75 1 94.81 128 ASN A CA 1
ATOM 1009 C C . ASN A 1 128 ? 20.031 6.535 16.734 1 94.81 128 ASN A C 1
ATOM 1011 O O . ASN A 1 128 ? 18.828 6.789 16.594 1 94.81 128 ASN A O 1
ATOM 1015 N N . SER A 1 129 ? 21 7.207 16.141 1 94.69 129 SER A N 1
ATOM 1016 C CA . SER A 1 129 ? 20.734 8.188 15.094 1 94.69 129 SER A CA 1
ATOM 1017 C C . SER A 1 129 ? 21.438 7.812 13.789 1 94.69 129 SER A C 1
ATOM 1019 O O . SER A 1 129 ? 22.422 7.07 13.805 1 94.69 129 SER A O 1
ATOM 1021 N N . SER A 1 130 ? 20.844 8.156 12.719 1 95.69 130 SER A N 1
ATOM 1022 C CA . SER A 1 130 ? 21.453 7.938 11.406 1 95.69 130 SER A CA 1
ATOM 1023 C C . SER A 1 130 ? 21.422 9.211 10.562 1 95.69 130 SER A C 1
ATOM 1025 O O . SER A 1 130 ? 20.719 10.164 10.898 1 95.69 130 SER A O 1
ATOM 1027 N N . LYS A 1 131 ? 22.219 9.289 9.562 1 95.69 131 LYS A N 1
ATOM 1028 C CA . LYS A 1 131 ? 22.266 10.438 8.672 1 95.69 131 LYS A CA 1
ATOM 1029 C C . LYS A 1 131 ? 21.25 10.32 7.547 1 95.69 131 LYS A C 1
ATOM 1031 O O . LYS A 1 131 ? 20.859 9.211 7.172 1 95.69 131 LYS A O 1
ATOM 1036 N N . LYS A 1 132 ? 20.844 11.422 7.066 1 96.12 132 LYS A N 1
ATOM 1037 C CA . LYS A 1 132 ? 19.906 11.461 5.949 1 96.12 132 LYS A CA 1
ATOM 1038 C C . LYS A 1 132 ? 20.609 11.133 4.633 1 96.12 132 LYS A C 1
ATOM 1040 O O . LYS A 1 132 ? 21.781 11.438 4.453 1 96.12 132 LYS A O 1
ATOM 1045 N N . SER A 1 133 ? 19.938 10.414 3.771 1 95.31 133 SER A N 1
ATOM 1046 C CA . SER A 1 133 ? 20.422 10.078 2.436 1 95.31 133 SER A CA 1
ATOM 1047 C C . SER A 1 133 ? 19.344 10.32 1.383 1 95.31 133 SER A C 1
ATOM 1049 O O . SER A 1 133 ? 18.188 9.953 1.582 1 95.31 133 SER A O 1
ATOM 1051 N N . TYR A 1 134 ? 19.828 10.992 0.281 1 96.56 134 TYR A N 1
ATOM 1052 C CA . TYR A 1 134 ? 18.844 11.328 -0.744 1 96.56 134 TYR A CA 1
ATOM 1053 C C . TYR A 1 134 ? 19.109 10.547 -2.027 1 96.56 134 TYR A C 1
ATOM 1055 O O . TYR A 1 134 ? 20.234 10.531 -2.531 1 96.56 134 TYR A O 1
ATOM 1063 N N . ASN A 1 135 ? 18.109 9.773 -2.473 1 96.56 135 ASN A N 1
ATOM 1064 C CA . ASN A 1 135 ? 18.031 9.117 -3.773 1 96.56 135 ASN A CA 1
ATOM 1065 C C . ASN A 1 135 ? 16.734 9.477 -4.496 1 96.56 135 ASN A C 1
ATOM 1067 O O . ASN A 1 135 ? 15.641 9.117 -4.047 1 96.56 135 ASN A O 1
ATOM 1071 N N . ARG A 1 136 ? 16.875 10.203 -5.594 1 96.75 136 ARG A N 1
ATOM 1072 C CA . ARG A 1 136 ? 15.711 10.719 -6.324 1 96.75 136 ARG A CA 1
ATOM 1073 C C . ARG A 1 136 ? 14.766 9.586 -6.715 1 96.75 136 ARG A C 1
ATOM 1075 O O . ARG A 1 136 ? 13.547 9.719 -6.594 1 96.75 136 ARG A O 1
ATOM 1082 N N . ASP A 1 137 ? 15.289 8.492 -7.211 1 97.38 137 ASP A N 1
ATOM 1083 C CA . ASP A 1 137 ? 14.5 7.352 -7.66 1 97.38 137 ASP A CA 1
ATOM 1084 C C . ASP A 1 137 ? 13.648 6.793 -6.52 1 97.38 137 ASP A C 1
ATOM 1086 O O . ASP A 1 137 ? 12.43 6.648 -6.66 1 97.38 137 ASP A O 1
ATOM 1090 N N . LEU A 1 138 ? 14.336 6.574 -5.43 1 97 138 LEU A N 1
ATOM 1091 C CA . LEU A 1 138 ? 13.641 6.016 -4.273 1 97 138 LEU A CA 1
ATOM 1092 C C . LEU A 1 138 ? 12.602 6.996 -3.736 1 97 138 LEU A C 1
ATOM 1094 O O . LEU A 1 138 ? 11.5 6.594 -3.357 1 97 138 LEU A O 1
ATOM 1098 N N . PHE A 1 139 ? 12.961 8.305 -3.715 1 97.81 139 PHE A N 1
ATOM 1099 C CA . PHE A 1 139 ? 12.094 9.367 -3.227 1 97.81 139 PHE A CA 1
ATOM 1100 C C . PHE A 1 139 ? 10.797 9.414 -4.027 1 97.81 139 PHE A C 1
ATOM 1102 O O . PHE A 1 139 ? 9.703 9.359 -3.457 1 97.81 139 PHE A O 1
ATOM 1109 N N . ILE A 1 140 ? 10.852 9.438 -5.305 1 97.81 140 ILE A N 1
ATOM 1110 C CA . ILE A 1 140 ? 9.688 9.531 -6.18 1 97.81 140 ILE A CA 1
ATOM 1111 C C . ILE A 1 140 ? 8.906 8.219 -6.156 1 97.81 140 ILE A C 1
ATOM 1113 O O . ILE A 1 140 ? 7.676 8.219 -6.176 1 97.81 140 ILE A O 1
ATOM 1117 N N . PHE A 1 141 ? 9.672 7.121 -6.051 1 97.75 141 PHE A N 1
ATOM 1118 C CA . PHE A 1 141 ? 9.055 5.805 -5.98 1 97.75 141 PHE A CA 1
ATOM 1119 C C . PHE A 1 141 ? 8.133 5.699 -4.77 1 97.75 141 PHE A C 1
ATOM 1121 O O . PHE A 1 141 ? 6.988 5.27 -4.887 1 97.75 141 PHE A O 1
ATOM 1128 N N . LEU A 1 142 ? 8.617 6.082 -3.627 1 97.38 142 LEU A N 1
ATOM 1129 C CA . LEU A 1 142 ? 7.852 5.965 -2.393 1 97.38 142 LEU A CA 1
ATOM 1130 C C . LEU A 1 142 ? 6.605 6.844 -2.439 1 97.38 142 LEU A C 1
ATOM 1132 O O . LEU A 1 142 ? 5.527 6.418 -2.025 1 97.38 142 LEU A O 1
ATOM 1136 N N . TYR A 1 143 ? 6.754 8.039 -2.893 1 97.81 143 TYR A N 1
ATOM 1137 C CA . TYR A 1 143 ? 5.625 8.961 -2.969 1 97.81 143 TYR A CA 1
ATOM 1138 C C . TYR A 1 143 ? 4.559 8.438 -3.926 1 97.81 143 TYR A C 1
ATOM 1140 O O . TYR A 1 143 ? 3.373 8.398 -3.586 1 97.81 143 TYR A O 1
ATOM 1148 N N . PHE A 1 144 ? 4.941 7.969 -5.133 1 96.94 144 PHE A N 1
ATOM 1149 C CA . PHE A 1 144 ? 3.992 7.469 -6.117 1 96.94 144 PHE A CA 1
ATOM 1150 C C . PHE A 1 144 ? 3.365 6.16 -5.652 1 96.94 144 PHE A C 1
ATOM 1152 O O . PHE A 1 144 ? 2.197 5.887 -5.941 1 96.94 144 PHE A O 1
ATOM 1159 N N . LEU A 1 145 ? 4.172 5.375 -5.035 1 95.75 145 LEU A N 1
ATOM 1160 C CA . LEU A 1 145 ? 3.627 4.137 -4.484 1 95.75 145 LEU A CA 1
ATOM 1161 C C . LEU A 1 145 ? 2.475 4.43 -3.529 1 95.75 145 LEU A C 1
ATOM 1163 O O . LEU A 1 145 ? 1.436 3.768 -3.584 1 95.75 145 LEU A O 1
ATOM 1167 N N . LEU A 1 146 ? 2.65 5.43 -2.713 1 95.69 146 LEU A N 1
ATOM 1168 C CA . LEU A 1 146 ? 1.596 5.789 -1.772 1 95.69 146 LEU A CA 1
ATOM 1169 C C . LEU A 1 146 ? 0.364 6.305 -2.508 1 95.69 146 LEU A C 1
ATOM 1171 O O . LEU A 1 146 ? -0.768 5.992 -2.129 1 95.69 146 LEU A O 1
ATOM 1175 N N . ILE A 1 147 ? 0.561 7.02 -3.535 1 96.31 147 ILE A N 1
ATOM 1176 C CA . ILE A 1 147 ? -0.55 7.543 -4.32 1 96.31 147 ILE A CA 1
ATOM 1177 C C . ILE A 1 147 ? -1.311 6.391 -4.973 1 96.31 147 ILE A C 1
ATOM 1179 O O . ILE A 1 147 ? -2.543 6.355 -4.938 1 96.31 147 ILE A O 1
ATOM 1183 N N . ILE A 1 148 ? -0.591 5.453 -5.48 1 93.5 148 ILE A N 1
ATOM 1184 C CA . ILE A 1 148 ? -1.207 4.324 -6.176 1 93.5 148 ILE A CA 1
ATOM 1185 C C . ILE A 1 148 ? -1.978 3.465 -5.176 1 93.5 148 ILE A C 1
ATOM 1187 O O . ILE A 1 148 ? -3.123 3.084 -5.43 1 93.5 148 ILE A O 1
ATOM 1191 N N . VAL A 1 149 ? -1.354 3.193 -4.07 1 92.5 149 VAL A N 1
ATOM 1192 C CA . VAL A 1 149 ? -2.018 2.4 -3.041 1 92.5 149 VAL A CA 1
ATOM 1193 C C . VAL A 1 149 ? -3.279 3.119 -2.568 1 92.5 149 VAL A C 1
ATOM 1195 O O . VAL A 1 149 ? -4.328 2.496 -2.396 1 92.5 149 VAL A O 1
ATOM 1198 N N . SER A 1 150 ? -3.15 4.414 -2.416 1 95.25 150 SER A N 1
ATOM 1199 C CA . SER A 1 150 ? -4.305 5.195 -1.99 1 95.25 150 SER A CA 1
ATOM 1200 C C . SER A 1 150 ? -5.402 5.188 -3.051 1 95.25 150 SER A C 1
ATOM 1202 O O . SER A 1 150 ? -6.586 5.059 -2.727 1 95.25 150 SER A O 1
ATOM 1204 N N . ALA A 1 151 ? -5.047 5.246 -4.258 1 94.06 151 ALA A N 1
ATOM 1205 C CA . ALA A 1 151 ? -6.012 5.273 -5.355 1 94.06 151 ALA A CA 1
ATOM 1206 C C . ALA A 1 151 ? -6.754 3.945 -5.469 1 94.06 151 ALA A C 1
ATOM 1208 O O . ALA A 1 151 ? -7.957 3.92 -5.73 1 94.06 151 ALA A O 1
ATOM 1209 N N . ILE A 1 152 ? -6.09 2.896 -5.207 1 89.19 152 ILE A N 1
ATOM 1210 C CA . ILE A 1 152 ? -6.68 1.573 -5.367 1 89.19 152 ILE A CA 1
ATOM 1211 C C . ILE A 1 152 ? -7.539 1.237 -4.152 1 89.19 152 ILE A C 1
ATOM 1213 O O . ILE A 1 152 ? -8.625 0.67 -4.289 1 89.19 152 ILE A O 1
ATOM 1217 N N . THR A 1 153 ? -7.125 1.706 -3.053 1 90 153 THR A N 1
ATOM 1218 C CA . THR A 1 153 ? -7.758 1.205 -1.835 1 90 153 THR A CA 1
ATOM 1219 C C . THR A 1 153 ? -8.758 2.219 -1.286 1 90 153 THR A C 1
ATOM 1221 O O . THR A 1 153 ? -9.68 1.854 -0.553 1 90 153 THR A O 1
ATOM 1224 N N . SER A 1 154 ? -8.594 3.523 -1.645 1 91.44 154 SER A N 1
ATOM 1225 C CA . SER A 1 154 ? -9.383 4.508 -0.914 1 91.44 154 SER A CA 1
ATOM 1226 C C . SER A 1 154 ? -10.125 5.445 -1.867 1 91.44 154 SER A C 1
ATOM 1228 O O . SER A 1 154 ? -10.594 6.508 -1.461 1 91.44 154 SER A O 1
ATOM 1230 N N . PHE A 1 155 ? -10.211 5.129 -3.074 1 93.94 155 PHE A N 1
ATOM 1231 C CA . PHE A 1 155 ? -10.922 5.953 -4.043 1 93.94 155 PHE A CA 1
ATOM 1232 C C . PHE A 1 155 ? -12.406 6.047 -3.688 1 93.94 155 PHE A C 1
ATOM 1234 O O . PHE A 1 155 ? -13.078 5.023 -3.525 1 93.94 155 PHE A O 1
ATOM 1241 N N . THR A 1 156 ? -12.945 7.301 -3.518 1 95.12 156 THR A N 1
ATOM 1242 C CA . THR A 1 156 ? -14.328 7.512 -3.096 1 95.12 156 THR A CA 1
ATOM 1243 C C . THR A 1 156 ? -15.016 8.539 -3.996 1 95.12 156 THR A C 1
ATOM 1245 O O . THR A 1 156 ? -14.414 9.547 -4.363 1 95.12 156 THR A O 1
ATOM 1248 N N . ILE A 1 157 ? -16.203 8.312 -4.371 1 94.38 157 ILE A N 1
ATOM 1249 C CA . ILE A 1 157 ? -17.047 9.219 -5.145 1 94.38 157 ILE A CA 1
ATOM 1250 C C . ILE A 1 157 ? -18.094 9.844 -4.234 1 94.38 157 ILE A C 1
ATOM 1252 O O . ILE A 1 157 ? -18.859 9.125 -3.572 1 94.38 157 ILE A O 1
ATOM 1256 N N . HIS A 1 158 ? -18.094 11.156 -4.18 1 92.56 158 HIS A N 1
ATOM 1257 C CA . HIS A 1 158 ? -19.016 11.883 -3.311 1 92.56 158 HIS A CA 1
ATOM 1258 C C . HIS A 1 158 ? -20.203 12.43 -4.098 1 92.56 158 HIS A C 1
ATOM 1260 O O . HIS A 1 158 ? -20.047 12.867 -5.238 1 92.56 158 HIS A O 1
ATOM 1266 N N . ASN A 1 159 ? -21.438 12.344 -3.512 1 87.56 159 ASN A N 1
ATOM 1267 C CA . ASN A 1 159 ? -22.641 12.844 -4.16 1 87.56 159 ASN A CA 1
ATOM 1268 C C . ASN A 1 159 ? -23.422 13.789 -3.248 1 87.56 159 ASN A C 1
ATOM 1270 O O . ASN A 1 159 ? -24.625 13.938 -3.395 1 87.56 159 ASN A O 1
ATOM 1274 N N . GLU A 1 160 ? -22.719 14.461 -2.484 1 82.44 160 GLU A N 1
ATOM 1275 C CA . GLU A 1 160 ? -23.406 15.375 -1.58 1 82.44 160 GLU A CA 1
ATOM 1276 C C . GLU A 1 160 ? -23.953 16.578 -2.332 1 82.44 160 GLU A C 1
ATOM 1278 O O . GLU A 1 160 ? -23.328 17.062 -3.279 1 82.44 160 GLU A O 1
ATOM 1283 N N . LYS A 1 161 ? -25.188 16.906 -1.954 1 77.25 161 LYS A N 1
ATOM 1284 C CA . LYS A 1 161 ? -25.844 18.031 -2.611 1 77.25 161 LYS A CA 1
ATOM 1285 C C . LYS A 1 161 ? -25.469 19.359 -1.946 1 77.25 161 LYS A C 1
ATOM 1287 O O . LYS A 1 161 ? -25.281 19.406 -0.73 1 77.25 161 LYS A O 1
ATOM 1292 N N . SER A 1 162 ? -25.25 20.344 -2.734 1 72.56 162 SER A N 1
ATOM 1293 C CA . SER A 1 162 ? -24.984 21.688 -2.219 1 72.56 162 SER A CA 1
ATOM 1294 C C . SER A 1 162 ? -26.188 22.25 -1.479 1 72.56 162 SER A C 1
ATOM 1296 O O . SER A 1 162 ? -27.328 22.062 -1.911 1 72.56 162 SER A O 1
ATOM 1298 N N . PRO A 1 163 ? -26.047 22.719 -0.315 1 63.84 163 PRO A N 1
ATOM 1299 C CA . PRO A 1 163 ? -27.172 23.328 0.407 1 63.84 163 PRO A CA 1
ATOM 1300 C C . PRO A 1 163 ? -27.781 24.516 -0.327 1 63.84 163 PRO A C 1
ATOM 1302 O O . PRO A 1 163 ? -28.938 24.859 -0.115 1 63.84 163 PRO A O 1
ATOM 1305 N N . LEU A 1 164 ? -26.984 25.109 -1.162 1 61.75 164 LEU A N 1
ATOM 1306 C CA . LEU A 1 164 ? -27.422 26.344 -1.827 1 61.75 164 LEU A CA 1
ATOM 1307 C C . LEU A 1 164 ? -28.266 26.016 -3.059 1 61.75 164 LEU A C 1
ATOM 1309 O O . LEU A 1 164 ? -29.344 26.594 -3.246 1 61.75 164 LEU A O 1
ATOM 1313 N N . THR A 1 165 ? -27.797 25.125 -3.883 1 63.16 165 THR A N 1
ATOM 1314 C CA . THR A 1 165 ? -28.438 24.906 -5.18 1 63.16 165 THR A CA 1
ATOM 1315 C C . THR A 1 165 ? -29.109 23.547 -5.23 1 63.16 165 THR A C 1
ATOM 1317 O O . THR A 1 165 ? -29.922 23.281 -6.125 1 63.16 165 THR A O 1
ATOM 1320 N N . GLY A 1 166 ? -28.812 22.875 -4.176 1 67.94 166 GLY A N 1
ATOM 1321 C CA . GLY A 1 166 ? -29.406 21.547 -4.16 1 67.94 166 GLY A CA 1
ATOM 1322 C C . GLY A 1 166 ? -28.75 20.578 -5.137 1 67.94 166 GLY A C 1
ATOM 1323 O O . GLY A 1 166 ? -29.188 19.438 -5.289 1 67.94 166 GLY A O 1
ATOM 1324 N N . LYS A 1 167 ? -27.766 21.188 -5.789 1 77.25 167 LYS A N 1
ATOM 1325 C CA . LYS A 1 167 ? -27.078 20.344 -6.766 1 77.25 167 LYS A CA 1
ATOM 1326 C C . LYS A 1 167 ? -25.719 19.922 -6.25 1 77.25 167 LYS A C 1
ATOM 1328 O O . LYS A 1 167 ? -25.188 20.516 -5.312 1 77.25 167 LYS A O 1
ATOM 1333 N N . SER A 1 168 ? -25.203 18.953 -6.754 1 80.69 168 SER A N 1
ATOM 1334 C CA . SER A 1 168 ? -23.938 18.391 -6.289 1 80.69 168 SER A CA 1
ATOM 1335 C C . SER A 1 168 ? -22.766 18.969 -7.066 1 80.69 168 SER A C 1
ATOM 1337 O O . SER A 1 168 ? -22.078 18.25 -7.801 1 80.69 168 SER A O 1
ATOM 1339 N N . ILE A 1 169 ? -22.469 20.312 -6.887 1 80.19 169 ILE A N 1
ATOM 1340 C CA . ILE A 1 169 ? -21.375 20.938 -7.602 1 80.19 169 ILE A CA 1
ATOM 1341 C C . ILE A 1 169 ? -20.062 20.688 -6.855 1 80.19 169 ILE A C 1
ATOM 1343 O O . ILE A 1 169 ? -19.031 20.406 -7.473 1 80.19 169 ILE A O 1
ATOM 1347 N N . LEU A 1 170 ? -20.078 20.688 -5.5 1 88.69 170 LEU A N 1
ATOM 1348 C CA . LEU A 1 170 ? -19 20.297 -4.598 1 88.69 170 LEU A CA 1
ATOM 1349 C C . LEU A 1 170 ? -17.719 21.062 -4.926 1 88.69 170 LEU A C 1
ATOM 1351 O O . LEU A 1 170 ? -16.641 20.469 -5.031 1 88.69 170 LEU A O 1
ATOM 1355 N N . TYR A 1 171 ? -17.812 22.438 -5.246 1 91.5 171 TYR A N 1
ATOM 1356 C CA . TYR A 1 171 ? -16.641 23.281 -5.461 1 91.5 171 TYR A CA 1
ATOM 1357 C C . TYR A 1 171 ? -15.867 23.469 -4.164 1 91.5 171 TYR A C 1
ATOM 1359 O O . TYR A 1 171 ? -16.438 23.922 -3.16 1 91.5 171 TYR A O 1
ATOM 1367 N N . LEU A 1 172 ? -14.539 23.109 -4.145 1 93.81 172 LEU A N 1
ATOM 1368 C CA . LEU A 1 172 ? -13.664 23.234 -2.984 1 93.81 172 LEU A CA 1
ATOM 1369 C C . LEU A 1 172 ? -14.32 22.656 -1.737 1 93.81 172 LEU A C 1
ATOM 1371 O O . LEU A 1 172 ? -14.367 23.312 -0.692 1 93.81 172 LEU A O 1
ATOM 1375 N N . ASN A 1 173 ? -14.789 21.438 -1.884 1 92 173 ASN A N 1
ATOM 1376 C CA . ASN A 1 173 ? -15.445 20.781 -0.759 1 92 173 ASN A CA 1
ATOM 1377 C C . ASN A 1 173 ? -14.438 20.297 0.278 1 92 173 ASN A C 1
ATOM 1379 O O . ASN A 1 173 ? -13.227 20.344 0.041 1 92 173 ASN A O 1
ATOM 1383 N N . ARG A 1 174 ? -14.914 19.938 1.332 1 92.25 174 ARG A N 1
ATOM 1384 C CA . ARG A 1 174 ? -14.078 19.562 2.467 1 92.25 174 ARG A CA 1
ATOM 1385 C C . ARG A 1 174 ? -13.234 18.328 2.148 1 92.25 174 ARG A C 1
ATOM 1387 O O . ARG A 1 174 ? -12.07 18.234 2.547 1 92.25 174 ARG A O 1
ATOM 1394 N N . HIS A 1 175 ? -13.773 17.359 1.429 1 93.56 175 HIS A N 1
ATOM 1395 C CA . HIS A 1 175 ? -13.039 16.141 1.078 1 93.56 175 HIS A CA 1
ATOM 1396 C C . HIS A 1 175 ? -11.844 16.453 0.191 1 93.56 175 HIS A C 1
ATOM 1398 O O . HIS A 1 175 ? -10.758 15.898 0.377 1 93.56 175 HIS A O 1
ATOM 1404 N N . GLN A 1 176 ? -12.039 17.375 -0.689 1 94.56 176 GLN A N 1
ATOM 1405 C CA . GLN A 1 176 ? -10.969 17.781 -1.601 1 94.56 176 GLN A CA 1
ATOM 1406 C C . GLN A 1 176 ? -9.875 18.547 -0.864 1 94.56 176 GLN A C 1
ATOM 1408 O O . GLN A 1 176 ? -8.688 18.328 -1.119 1 94.56 176 GLN A O 1
ATOM 1413 N N . THR A 1 177 ? -10.25 19.422 -0.008 1 96.06 177 THR A N 1
ATOM 1414 C CA . THR A 1 177 ? -9.273 20.234 0.7 1 96.06 177 THR A CA 1
ATOM 1415 C C . THR A 1 177 ? -8.477 19.391 1.689 1 96.06 177 THR A C 1
ATOM 1417 O O . THR A 1 177 ? -7.273 19.594 1.866 1 96.06 177 THR A O 1
ATOM 1420 N N . GLU A 1 178 ? -9.141 18.453 2.314 1 96.88 178 GLU A N 1
ATOM 1421 C CA . GLU A 1 178 ? -8.43 17.547 3.219 1 96.88 178 GLU A CA 1
ATOM 1422 C C . GLU A 1 178 ? -7.473 16.641 2.453 1 96.88 178 GLU A C 1
ATOM 1424 O O . GLU A 1 178 ? -6.371 16.359 2.922 1 96.88 178 GLU A O 1
ATOM 1429 N N . GLU A 1 179 ? -7.941 16.125 1.354 1 97.69 179 GLU A N 1
ATOM 1430 C CA . GLU A 1 179 ? -7.055 15.359 0.487 1 97.69 179 GLU A CA 1
ATOM 1431 C C . GLU A 1 179 ? -5.84 16.172 0.064 1 97.69 179 GLU A C 1
ATOM 1433 O O . GLU A 1 179 ? -4.715 15.672 0.057 1 97.69 179 GLU A O 1
ATOM 1438 N N . TRP A 1 180 ? -6.148 17.453 -0.279 1 97.88 180 TRP A N 1
ATOM 1439 C CA . TRP A 1 180 ? -5.105 18.406 -0.657 1 97.88 180 TRP A CA 1
ATOM 1440 C C . TRP A 1 180 ? -4.062 18.531 0.447 1 97.88 180 TRP A C 1
ATOM 1442 O O . TRP A 1 180 ? -2.859 18.438 0.188 1 97.88 180 TRP A O 1
ATOM 1452 N N . LYS A 1 181 ? -4.461 18.688 1.611 1 98.12 181 LYS A N 1
ATOM 1453 C CA . LYS A 1 181 ? -3.566 18.766 2.762 1 98.12 181 LYS A CA 1
ATOM 1454 C C . LYS A 1 181 ? -2.768 17.484 2.934 1 98.12 181 LYS A C 1
ATOM 1456 O O . LYS A 1 181 ? -1.576 17.516 3.25 1 98.12 181 LYS A O 1
ATOM 1461 N N . GLY A 1 182 ? -3.42 16.391 2.631 1 98.12 182 GLY A N 1
ATOM 1462 C CA . GLY A 1 182 ? -2.818 15.086 2.852 1 98.12 182 GLY A CA 1
ATOM 1463 C C . GLY A 1 182 ? -1.633 14.812 1.945 1 98.12 182 GLY A C 1
ATOM 1464 O O . GLY A 1 182 ? -0.54 14.5 2.422 1 98.12 182 GLY A O 1
ATOM 1465 N N . TRP A 1 183 ? -1.857 14.93 0.642 1 97.69 183 TRP A N 1
ATOM 1466 C CA . TRP A 1 183 ? -0.755 14.578 -0.249 1 97.69 183 TRP A CA 1
ATOM 1467 C C . TRP A 1 183 ? 0.358 15.617 -0.168 1 97.69 183 TRP A C 1
ATOM 1469 O O . TRP A 1 183 ? 1.536 15.289 -0.322 1 97.69 183 TRP A O 1
ATOM 1479 N N . MET A 1 184 ? 0.054 16.891 0.181 1 98.38 184 MET A N 1
ATOM 1480 C CA . MET A 1 184 ? 1.092 17.891 0.423 1 98.38 184 MET A CA 1
ATOM 1481 C C . MET A 1 184 ? 1.918 17.531 1.653 1 98.38 184 MET A C 1
ATOM 1483 O O . MET A 1 184 ? 3.146 17.625 1.632 1 98.38 184 MET A O 1
ATOM 1487 N N . GLN A 1 185 ? 1.189 17.078 2.672 1 98.12 185 GLN A N 1
ATOM 1488 C CA . GLN A 1 185 ? 1.861 16.75 3.926 1 98.12 185 GLN A CA 1
ATOM 1489 C C . GLN A 1 185 ? 2.842 15.602 3.742 1 98.12 185 GLN A C 1
ATOM 1491 O O . GLN A 1 185 ? 3.959 15.641 4.262 1 98.12 185 GLN A O 1
ATOM 1496 N N . VAL A 1 186 ? 2.461 14.625 2.98 1 97.94 186 VAL A N 1
ATOM 1497 C CA . VAL A 1 186 ? 3.299 13.453 2.773 1 97.94 186 VAL A CA 1
ATOM 1498 C C . VAL A 1 186 ? 4.59 13.859 2.061 1 97.94 186 VAL A C 1
ATOM 1500 O O . VAL A 1 186 ? 5.68 13.453 2.469 1 97.94 186 VAL A O 1
ATOM 1503 N N . LEU A 1 187 ? 4.422 14.641 1.03 1 98.25 187 LEU A N 1
ATOM 1504 C CA . LEU A 1 187 ? 5.609 15.055 0.291 1 98.25 187 LEU A CA 1
ATOM 1505 C C . LEU A 1 187 ? 6.492 15.969 1.141 1 98.25 187 LEU A C 1
ATOM 1507 O O . LEU A 1 187 ? 7.719 15.906 1.056 1 98.25 187 LEU A O 1
ATOM 1511 N N . PHE A 1 188 ? 5.852 16.766 1.956 1 97.94 188 PHE A N 1
ATOM 1512 C CA . PHE A 1 188 ? 6.562 17.641 2.887 1 97.94 188 PHE A CA 1
ATOM 1513 C C . PHE A 1 188 ? 7.391 16.812 3.867 1 97.94 188 PHE A C 1
ATOM 1515 O O . PHE A 1 188 ? 8.562 17.109 4.102 1 97.94 188 PHE A O 1
ATOM 1522 N N . LEU A 1 189 ? 6.844 15.805 4.375 1 97.94 189 LEU A N 1
ATOM 1523 C CA . LEU A 1 189 ? 7.52 14.953 5.344 1 97.94 189 LEU A CA 1
ATOM 1524 C C . LEU A 1 189 ? 8.664 14.188 4.684 1 97.94 189 LEU A C 1
ATOM 1526 O O . LEU A 1 189 ? 9.758 14.094 5.246 1 97.94 189 LEU A O 1
ATOM 1530 N N . LEU A 1 190 ? 8.391 13.648 3.498 1 98.06 190 LEU A N 1
ATOM 1531 C CA . LEU A 1 190 ? 9.43 12.914 2.781 1 98.06 190 LEU A CA 1
ATOM 1532 C C . LEU A 1 190 ? 10.594 13.836 2.422 1 98.06 190 LEU A C 1
ATOM 1534 O O . LEU A 1 190 ? 11.75 13.414 2.445 1 98.06 190 LEU A O 1
ATOM 1538 N N . TYR A 1 191 ? 10.266 15.055 2.07 1 97.94 191 TYR A N 1
ATOM 1539 C CA . TYR A 1 191 ? 11.273 16.062 1.76 1 97.94 191 TYR A CA 1
ATOM 1540 C C . TYR A 1 191 ? 12.25 16.234 2.916 1 97.94 191 TYR A C 1
ATOM 1542 O O . TYR A 1 191 ? 13.461 16.312 2.707 1 97.94 191 TYR A O 1
ATOM 1550 N N . HIS A 1 192 ? 11.766 16.281 4.109 1 97.44 192 HIS A N 1
ATOM 1551 C CA . HIS A 1 192 ? 12.609 16.484 5.281 1 97.44 192 HIS A CA 1
ATOM 1552 C C . HIS A 1 192 ? 13.352 15.203 5.652 1 97.44 192 HIS A C 1
ATOM 1554 O O . HIS A 1 192 ? 14.523 15.25 6.039 1 97.44 192 HIS A O 1
ATOM 1560 N N . TYR A 1 193 ? 12.695 14.07 5.508 1 98 193 TYR A N 1
ATOM 1561 C CA . TYR A 1 193 ? 13.32 12.805 5.883 1 98 193 TYR A CA 1
ATOM 1562 C C . TYR A 1 193 ? 14.523 12.5 5 1 98 193 TYR A C 1
ATOM 1564 O O . TYR A 1 193 ? 15.562 12.055 5.488 1 98 193 TYR A O 1
ATOM 1572 N N . PHE A 1 194 ? 14.422 12.773 3.68 1 97.81 194 PHE A N 1
ATOM 1573 C CA . PHE A 1 194 ? 15.461 12.391 2.727 1 97.81 194 PHE A CA 1
ATOM 1574 C C . PHE A 1 194 ? 16.359 13.578 2.404 1 97.81 194 PHE A C 1
ATOM 1576 O O . PHE A 1 194 ? 17.344 13.43 1.68 1 97.81 194 PHE A O 1
ATOM 1583 N N . ALA A 1 195 ? 16.031 14.75 2.99 1 97 195 ALA A N 1
ATOM 1584 C CA . ALA A 1 195 ? 16.781 15.969 2.67 1 97 195 ALA A CA 1
ATOM 1585 C C . ALA A 1 195 ? 16.828 16.203 1.162 1 97 195 ALA A C 1
ATOM 1587 O O . ALA A 1 195 ? 17.906 16.375 0.587 1 97 195 ALA A O 1
ATOM 1588 N N . ALA A 1 196 ? 15.633 16.141 0.568 1 97.38 196 ALA A N 1
ATOM 1589 C CA . ALA A 1 196 ? 15.5 16.281 -0.88 1 97.38 196 ALA A CA 1
ATOM 1590 C C . ALA A 1 196 ? 15.508 17.75 -1.29 1 97.38 196 ALA A C 1
ATOM 1592 O O . ALA A 1 196 ? 14.492 18.281 -1.767 1 97.38 196 ALA A O 1
ATOM 1593 N N . ALA A 1 197 ? 16.609 18.391 -1.368 1 95.62 197 ALA A N 1
ATOM 1594 C CA . ALA A 1 197 ? 16.797 19.828 -1.582 1 95.62 197 ALA A CA 1
ATOM 1595 C C . ALA A 1 197 ? 16.234 20.25 -2.941 1 95.62 197 ALA A C 1
ATOM 1597 O O . ALA A 1 197 ? 15.797 21.391 -3.111 1 95.62 197 ALA A O 1
ATOM 1598 N N . GLU A 1 198 ? 16.172 19.328 -3.865 1 95.69 198 GLU A N 1
ATOM 1599 C CA . GLU A 1 198 ? 15.711 19.641 -5.211 1 95.69 198 GLU A CA 1
ATOM 1600 C C . GLU A 1 198 ? 14.227 20 -5.211 1 95.69 198 GLU A C 1
ATOM 1602 O O . GLU A 1 198 ? 13.75 20.688 -6.125 1 95.69 198 GLU A O 1
ATOM 1607 N N . PHE A 1 199 ? 13.484 19.641 -4.172 1 97.19 199 PHE A N 1
ATOM 1608 C CA . PHE A 1 199 ? 12.039 19.859 -4.133 1 97.19 199 PHE A CA 1
ATOM 1609 C C . PHE A 1 199 ? 11.688 21.031 -3.227 1 97.19 199 PHE A C 1
ATOM 1611 O O . PHE A 1 199 ? 10.531 21.188 -2.832 1 97.19 199 PHE A O 1
ATOM 1618 N N . TYR A 1 200 ? 12.625 21.828 -2.926 1 97.81 200 TYR A N 1
ATOM 1619 C CA . TYR A 1 200 ? 12.422 22.938 -1.994 1 97.81 200 TYR A CA 1
ATOM 1620 C C . TYR A 1 200 ? 11.32 23.859 -2.479 1 97.81 200 TYR A C 1
ATOM 1622 O O . TYR A 1 200 ? 10.406 24.203 -1.723 1 97.81 200 TYR A O 1
ATOM 1630 N N . ASN A 1 201 ? 11.367 24.266 -3.73 1 98.31 201 ASN A N 1
ATOM 1631 C CA . ASN A 1 201 ? 10.406 25.234 -4.25 1 98.31 201 ASN A CA 1
ATOM 1632 C C . ASN A 1 201 ? 8.984 24.656 -4.238 1 98.31 201 ASN A C 1
ATOM 1634 O O . ASN A 1 201 ? 8.023 25.391 -3.996 1 98.31 201 ASN A O 1
ATOM 1638 N N . ALA A 1 202 ? 8.883 23.359 -4.5 1 97.94 202 ALA A N 1
ATOM 1639 C CA . ALA A 1 202 ? 7.57 22.719 -4.414 1 97.94 202 ALA A CA 1
ATOM 1640 C C . ALA A 1 202 ? 7.035 22.766 -2.986 1 97.94 202 ALA A C 1
ATOM 1642 O O . ALA A 1 202 ? 5.852 23.031 -2.771 1 97.94 202 ALA A O 1
ATOM 1643 N N . ILE A 1 203 ? 7.859 22.516 -2.076 1 98.12 203 ILE A N 1
ATOM 1644 C CA . ILE A 1 203 ? 7.469 22.5 -0.672 1 98.12 203 ILE A CA 1
ATOM 1645 C C . ILE A 1 203 ? 7.047 23.891 -0.231 1 98.12 203 ILE A C 1
ATOM 1647 O O . ILE A 1 203 ? 6.094 24.047 0.537 1 98.12 203 ILE A O 1
ATOM 1651 N N . ARG A 1 204 ? 7.738 24.891 -0.71 1 98.12 204 ARG A N 1
ATOM 1652 C CA . ARG A 1 204 ? 7.371 26.266 -0.406 1 98.12 204 ARG A CA 1
ATOM 1653 C C . ARG A 1 204 ? 5.969 26.578 -0.913 1 98.12 204 ARG A C 1
ATOM 1655 O O . ARG A 1 204 ? 5.203 27.281 -0.238 1 98.12 204 ARG A O 1
ATOM 1662 N N . VAL A 1 205 ? 5.684 26.047 -2.039 1 98.5 205 VAL A N 1
ATOM 1663 C CA . VAL A 1 205 ? 4.348 26.25 -2.596 1 98.5 205 VAL A CA 1
ATOM 1664 C C . VAL A 1 205 ? 3.316 25.531 -1.724 1 98.5 205 VAL A C 1
ATOM 1666 O O . VAL A 1 205 ? 2.213 26.047 -1.517 1 98.5 205 VAL A O 1
ATOM 1669 N N . PHE A 1 206 ? 3.682 24.422 -1.211 1 98.5 206 PHE A N 1
ATOM 1670 C CA . PHE A 1 206 ? 2.775 23.672 -0.35 1 98.5 206 PHE A CA 1
ATOM 1671 C C . PHE A 1 206 ? 2.484 24.438 0.932 1 98.5 206 PHE A C 1
ATOM 1673 O O . PHE A 1 206 ? 1.335 24.516 1.376 1 98.5 206 PHE A O 1
ATOM 1680 N N . ILE A 1 207 ? 3.502 25 1.477 1 98.38 207 ILE A N 1
ATOM 1681 C CA . ILE A 1 207 ? 3.311 25.797 2.684 1 98.38 207 ILE A CA 1
ATOM 1682 C C . ILE A 1 207 ? 2.389 26.969 2.381 1 98.38 207 ILE A C 1
ATOM 1684 O O . IL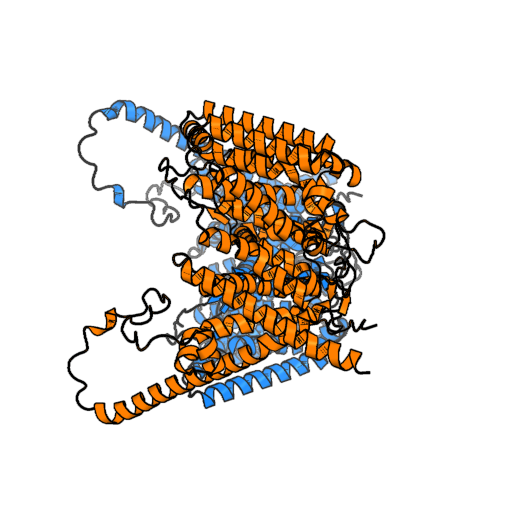E A 1 207 ? 1.482 27.281 3.16 1 98.38 207 ILE A O 1
ATOM 1688 N N . ALA A 1 208 ? 2.648 27.594 1.24 1 98.62 208 ALA A N 1
ATOM 1689 C CA . ALA A 1 208 ? 1.755 28.656 0.815 1 98.62 208 ALA A CA 1
ATOM 1690 C C . ALA A 1 208 ? 0.321 28.156 0.675 1 98.62 208 ALA A C 1
ATOM 1692 O O . ALA A 1 208 ? -0.63 28.875 0.989 1 98.62 208 ALA A O 1
ATOM 1693 N N . GLY A 1 209 ? 0.222 26.938 0.182 1 98.5 209 GLY A N 1
ATOM 1694 C CA . GLY A 1 209 ? -1.099 26.328 0.08 1 98.5 209 GLY A CA 1
ATOM 1695 C C . GLY A 1 209 ? -1.789 26.172 1.423 1 98.5 209 GLY A C 1
ATOM 1696 O O . GLY A 1 209 ? -2.988 26.438 1.543 1 98.5 209 GLY A O 1
ATOM 1697 N N . TYR A 1 210 ? -1.107 25.797 2.428 1 98.31 210 TYR A N 1
ATOM 1698 C CA . TYR A 1 210 ? -1.655 25.688 3.775 1 98.31 210 TYR A CA 1
ATOM 1699 C C . TYR A 1 210 ? -2.125 27.047 4.285 1 98.31 210 TYR A C 1
ATOM 1701 O O . TYR A 1 210 ? -3.191 27.156 4.895 1 98.31 210 TYR A O 1
ATOM 1709 N N . VAL A 1 211 ? -1.297 28.062 4.062 1 98.44 211 VAL A N 1
ATOM 1710 C CA . VAL A 1 211 ? -1.628 29.406 4.531 1 98.44 211 VAL A CA 1
ATOM 1711 C C . VAL A 1 211 ? -2.832 29.938 3.762 1 98.44 211 VAL A C 1
ATOM 1713 O O . VAL A 1 211 ? -3.68 30.641 4.324 1 98.44 211 VAL A O 1
ATOM 1716 N N . TRP A 1 212 ? -2.857 29.609 2.463 1 98.56 212 TRP A N 1
ATOM 1717 C CA . TRP A 1 212 ? -4.039 29.922 1.671 1 98.56 212 TRP A CA 1
ATOM 1718 C C . TRP A 1 212 ? -5.297 29.344 2.301 1 98.56 212 TRP A C 1
ATOM 1720 O O . TRP A 1 212 ? -6.32 30.016 2.418 1 98.56 212 TRP A O 1
ATOM 1730 N N . MET A 1 213 ? -5.223 28.125 2.732 1 98.06 213 MET A N 1
ATOM 1731 C CA . MET A 1 213 ? -6.363 27.422 3.326 1 98.06 213 MET A CA 1
ATOM 1732 C C . MET A 1 213 ? -6.742 28.047 4.664 1 98.06 213 MET A C 1
ATOM 1734 O O . MET A 1 213 ? -7.918 28.062 5.043 1 98.06 213 MET A O 1
ATOM 1738 N N . THR A 1 214 ? -5.754 28.516 5.387 1 97.38 214 THR A N 1
ATOM 1739 C CA . THR A 1 214 ? -6.035 29.234 6.629 1 97.38 214 THR A CA 1
ATOM 1740 C C . THR A 1 214 ? -6.879 30.469 6.359 1 97.38 214 THR A C 1
ATOM 1742 O O . THR A 1 214 ? -7.863 30.719 7.059 1 97.38 214 THR A O 1
ATOM 1745 N N . GLY A 1 215 ? -6.496 31.234 5.348 1 97.94 215 GLY A N 1
ATOM 1746 C CA . GLY A 1 215 ? -7.293 32.406 4.969 1 97.94 215 GLY A CA 1
ATOM 1747 C C . GLY A 1 215 ? -8.68 32.031 4.477 1 97.94 215 GLY A C 1
ATOM 1748 O O . GLY A 1 215 ? -9.672 32.625 4.887 1 97.94 215 GLY A O 1
ATOM 1749 N N . PHE A 1 216 ? -8.703 31 3.633 1 97.69 216 PHE A N 1
ATOM 1750 C CA . PHE A 1 216 ? -9.961 30.531 3.047 1 97.69 216 PHE A CA 1
ATOM 1751 C C . PHE A 1 216 ? -10.898 30 4.121 1 97.69 216 PHE A C 1
ATOM 1753 O O . PHE A 1 216 ? -12.055 30.422 4.207 1 97.69 216 PHE A O 1
ATOM 1760 N N . GLY A 1 217 ? -10.398 29.125 4.973 1 95.81 217 GLY A N 1
ATOM 1761 C CA . GLY A 1 217 ? -11.211 28.469 5.98 1 95.81 217 GLY A CA 1
ATOM 1762 C C . GLY A 1 217 ? -11.695 29.406 7.066 1 95.81 217 GLY A C 1
ATOM 1763 O O . GLY A 1 217 ? -12.883 29.406 7.414 1 95.81 217 GLY A O 1
ATOM 1764 N N . ASN A 1 218 ? -10.859 30.219 7.613 1 95.31 218 ASN A N 1
ATOM 1765 C CA . ASN A 1 218 ? -11.242 31.141 8.68 1 95.31 218 ASN A CA 1
ATOM 1766 C C . ASN A 1 218 ? -12.203 32.219 8.172 1 95.31 218 ASN A C 1
ATOM 1768 O O . ASN A 1 218 ? -13.18 32.562 8.844 1 95.31 218 ASN A O 1
ATOM 1772 N N . PHE A 1 219 ? -11.898 32.719 7 1 96.44 219 PHE A N 1
ATOM 1773 C CA . PHE A 1 219 ? -12.805 33.719 6.438 1 96.44 219 PHE A CA 1
ATOM 1774 C C . PHE A 1 219 ? -14.203 33.125 6.242 1 96.44 219 PHE A C 1
ATOM 1776 O O . PHE A 1 219 ? -15.203 33.75 6.594 1 96.44 219 PHE A O 1
ATOM 1783 N N . SER A 1 220 ? -14.258 31.938 5.68 1 93.56 220 SER A N 1
ATOM 1784 C CA . SER A 1 220 ? -15.531 31.266 5.445 1 93.56 220 SER A CA 1
ATOM 1785 C C . SER A 1 220 ? -16.297 31.062 6.754 1 93.56 220 SER A C 1
ATOM 1787 O O . SER A 1 220 ? -17.5 31.281 6.812 1 93.56 220 SER A O 1
ATOM 1789 N N . TYR A 1 221 ? -15.641 30.703 7.707 1 91.44 221 TYR A N 1
ATOM 1790 C CA . TYR A 1 221 ? -16.281 30.453 8.992 1 91.44 221 TYR A CA 1
ATOM 1791 C C . TYR A 1 221 ? -16.828 31.75 9.586 1 91.44 221 TYR A C 1
ATOM 1793 O O . TYR A 1 221 ? -18.016 31.828 9.922 1 91.44 221 TYR A O 1
ATOM 1801 N N . TYR A 1 222 ? -16.078 32.781 9.672 1 92.5 222 TYR A N 1
ATOM 1802 C CA . TYR A 1 222 ? -16.453 34 10.367 1 92.5 222 TYR A CA 1
ATOM 1803 C C . TYR A 1 222 ? -17.438 34.812 9.523 1 92.5 222 TYR A C 1
ATOM 1805 O O . TYR A 1 222 ? -18.312 35.5 10.062 1 92.5 222 TYR A O 1
ATOM 1813 N N . TYR A 1 223 ? -17.281 34.719 8.281 1 92.25 223 TYR A N 1
ATOM 1814 C CA . TYR A 1 223 ? -18.172 35.469 7.398 1 92.25 223 TYR A CA 1
ATOM 1815 C C . TYR A 1 223 ? -19.562 34.844 7.387 1 92.25 223 TYR A C 1
ATOM 1817 O O . TYR A 1 223 ? -20.562 35.562 7.375 1 92.25 223 TYR A O 1
ATOM 1825 N N . VAL A 1 224 ? -19.641 33.531 7.41 1 87.5 224 VAL A N 1
ATOM 1826 C CA . VAL A 1 224 ? -20.922 32.812 7.305 1 87.5 224 VAL A CA 1
ATOM 1827 C C . VAL A 1 224 ? -21.562 32.719 8.68 1 87.5 224 VAL A C 1
ATOM 1829 O O . VAL A 1 224 ? -22.734 33.062 8.859 1 87.5 224 VAL A O 1
ATOM 1832 N N . ARG A 1 225 ? -20.797 32.25 9.648 1 87.38 225 ARG A N 1
ATOM 1833 C CA . ARG A 1 225 ? -21.359 32 10.969 1 87.38 225 ARG A CA 1
ATOM 1834 C C . ARG A 1 225 ? -21.422 33.281 11.797 1 87.38 225 ARG A C 1
ATOM 1836 O O . ARG A 1 225 ? -22.203 33.375 12.75 1 87.38 225 ARG A O 1
ATOM 1843 N N . LYS A 1 226 ? -20.609 34.219 11.531 1 90.12 226 LYS A N 1
ATOM 1844 C CA . LYS A 1 226 ? -20.578 35.5 12.234 1 90.12 226 LYS A CA 1
ATOM 1845 C C . LYS A 1 226 ? -20.406 35.312 13.734 1 90.12 226 LYS A C 1
ATOM 1847 O O . LYS A 1 226 ? -21.078 35.969 14.539 1 90.12 226 LYS A O 1
ATOM 1852 N N . ASP A 1 227 ? -19.75 34.25 14.047 1 88.25 227 ASP A N 1
ATOM 1853 C CA . ASP A 1 227 ? -19.484 33.938 15.453 1 88.25 227 ASP A CA 1
ATOM 1854 C C . ASP A 1 227 ? -18.078 34.438 15.859 1 88.25 227 ASP A C 1
ATOM 1856 O O . ASP A 1 227 ? -17.078 33.781 15.531 1 88.25 227 ASP A O 1
ATOM 1860 N N . PHE A 1 228 ? -18.078 35.5 16.516 1 89.19 228 PHE A N 1
ATOM 1861 C CA . PHE A 1 228 ? -16.812 36.062 17 1 89.19 228 PHE A CA 1
ATOM 1862 C C . PHE A 1 228 ? -16.688 35.906 18.5 1 89.19 228 PHE A C 1
ATOM 1864 O O . PHE A 1 228 ? -16.062 36.75 19.172 1 89.19 228 PHE A O 1
ATOM 1871 N N . SER A 1 229 ? -17.328 34.812 19.094 1 88 229 SER A N 1
ATOM 1872 C CA . SER A 1 229 ? -17.328 34.562 20.531 1 88 229 SER A CA 1
ATOM 1873 C C . SER A 1 229 ? -15.938 34.156 21.016 1 88 229 SER A C 1
ATOM 1875 O O . SER A 1 229 ? -15.102 33.719 20.234 1 88 229 SER A O 1
ATOM 1877 N N . LEU A 1 230 ? -15.711 34.375 22.219 1 88.62 230 LEU A N 1
ATOM 1878 C CA . LEU A 1 230 ? -14.445 34.031 22.844 1 88.62 230 LEU A CA 1
ATOM 1879 C C . LEU A 1 230 ? -14.227 32.5 22.859 1 88.62 230 LEU A C 1
ATOM 1881 O O . LEU A 1 230 ? -13.094 32.031 22.734 1 88.62 230 LEU A O 1
ATOM 1885 N N . ALA A 1 231 ? -15.234 31.766 22.984 1 89.56 231 ALA A N 1
ATOM 1886 C CA . ALA A 1 231 ? -15.156 30.312 23 1 89.56 231 ALA A CA 1
ATOM 1887 C C . ALA A 1 231 ? -14.594 29.781 21.688 1 89.56 231 ALA A C 1
ATOM 1889 O O . ALA A 1 231 ? -13.703 28.922 21.688 1 89.56 231 ALA A O 1
ATOM 1890 N N . ARG A 1 232 ? -15.133 30.312 20.625 1 89.12 232 ARG A N 1
ATOM 1891 C CA . ARG A 1 232 ? -14.656 29.859 19.328 1 89.12 232 ARG A CA 1
ATOM 1892 C C . ARG A 1 232 ? -13.203 30.25 19.109 1 89.12 232 ARG A C 1
ATOM 1894 O O . ARG A 1 232 ? -12.414 29.469 18.562 1 89.12 232 ARG A O 1
ATOM 1901 N N . PHE A 1 233 ? -12.914 31.406 19.531 1 91.75 233 PHE A N 1
ATOM 1902 C CA . PHE A 1 233 ? -11.539 31.875 19.453 1 91.75 233 PHE A CA 1
ATOM 1903 C C . PHE A 1 233 ? -10.609 30.953 20.25 1 91.75 233 PHE A C 1
ATOM 1905 O O . PHE A 1 233 ? -9.555 30.547 19.75 1 91.75 233 PHE A O 1
ATOM 1912 N N . ALA A 1 234 ? -10.977 30.625 21.406 1 93.38 234 ALA A N 1
ATOM 1913 C CA . ALA A 1 234 ? -10.172 29.781 22.281 1 93.38 234 ALA A CA 1
ATOM 1914 C C . ALA A 1 234 ? -10 28.375 21.688 1 93.38 234 ALA A C 1
ATOM 1916 O O . ALA A 1 234 ? -8.945 27.766 21.812 1 93.38 234 ALA A O 1
ATOM 1917 N N . GLN A 1 235 ? -10.992 27.922 21.062 1 93.19 235 GLN A N 1
ATOM 1918 C CA . GLN A 1 235 ? -10.93 26.609 20.422 1 93.19 235 GLN A CA 1
ATOM 1919 C C . GLN A 1 235 ? -9.922 26.594 19.281 1 93.19 235 GLN A C 1
ATOM 1921 O O . GLN A 1 235 ? -9.164 25.641 19.125 1 93.19 235 GLN A O 1
ATOM 1926 N N . MET A 1 236 ? -9.914 27.609 18.547 1 92.88 236 MET A N 1
ATOM 1927 C CA . MET A 1 236 ? -8.984 27.719 17.422 1 92.88 236 MET A CA 1
ATOM 1928 C C . MET A 1 236 ? -7.547 27.828 17.922 1 92.88 236 MET A C 1
ATOM 1930 O O . MET A 1 236 ? -6.648 27.188 17.375 1 92.88 236 MET A O 1
ATOM 1934 N N . MET A 1 237 ? -7.383 28.594 18.953 1 95.19 237 MET A N 1
ATOM 1935 C CA . MET A 1 237 ? -6.051 28.75 19.531 1 95.19 237 MET A CA 1
ATOM 1936 C C . MET A 1 237 ? -5.578 27.438 20.156 1 95.19 237 MET A C 1
ATOM 1938 O O . MET A 1 237 ? -4.391 27.109 20.094 1 95.19 237 MET A O 1
ATOM 1942 N N . TRP A 1 238 ? -6.508 26.734 20.734 1 96.06 238 TRP A N 1
ATOM 1943 C CA . TRP A 1 238 ? -6.188 25.438 21.328 1 96.06 238 TRP A CA 1
ATOM 1944 C C . TRP A 1 238 ? -5.676 24.453 20.281 1 96.06 238 TRP A C 1
ATOM 1946 O O . TRP A 1 238 ? -4.648 23.812 20.469 1 96.06 238 TRP A O 1
ATOM 1956 N N . ARG A 1 239 ? -6.289 24.438 19.156 1 95.38 239 ARG A N 1
ATOM 1957 C CA . ARG A 1 239 ? -5.934 23.516 18.078 1 95.38 239 ARG A CA 1
ATOM 1958 C C . ARG A 1 239 ? -4.539 23.812 17.531 1 95.38 239 ARG A C 1
ATOM 1960 O O . ARG A 1 239 ? -3.752 22.906 17.281 1 95.38 239 ARG A O 1
ATOM 1967 N N . LEU A 1 240 ? -4.176 25.031 17.438 1 97 240 LEU A N 1
ATOM 1968 C CA . LEU A 1 240 ? -2.941 25.453 16.781 1 97 240 LEU A CA 1
ATOM 1969 C C . LEU A 1 240 ? -1.766 25.406 17.75 1 97 240 LEU A C 1
ATOM 1971 O O . LEU A 1 240 ? -0.628 25.156 17.344 1 97 240 LEU A O 1
ATOM 1975 N N . ASN A 1 241 ? -2.072 25.562 19.078 1 97.5 241 ASN A N 1
ATOM 1976 C CA . ASN A 1 241 ? -0.936 25.891 19.938 1 97.5 241 ASN A CA 1
ATOM 1977 C C . ASN A 1 241 ? -0.83 24.938 21.109 1 97.5 241 ASN A C 1
ATOM 1979 O O . ASN A 1 241 ? 0.206 24.875 21.781 1 97.5 241 ASN A O 1
ATOM 1983 N N . PHE A 1 242 ? -1.834 24.203 21.453 1 97.06 242 PHE A N 1
ATOM 1984 C CA . PHE A 1 242 ? -1.854 23.375 22.656 1 97.06 242 PHE A CA 1
ATOM 1985 C C . PHE A 1 242 ? -0.682 22.391 22.656 1 97.06 242 PHE A C 1
ATOM 1987 O O . PHE A 1 242 ? 0.12 22.375 23.578 1 97.06 242 PHE A O 1
ATOM 1994 N N . LEU A 1 243 ? -0.52 21.625 21.609 1 97.75 243 LEU A N 1
ATOM 1995 C CA . LEU A 1 243 ? 0.505 20.594 21.531 1 97.75 243 LEU A CA 1
ATOM 1996 C C . LEU A 1 243 ? 1.899 21.219 21.484 1 97.75 243 LEU A C 1
ATOM 1998 O O . LEU A 1 243 ? 2.799 20.766 22.203 1 97.75 243 LEU A O 1
ATOM 2002 N N . VAL A 1 244 ? 2.094 22.281 20.734 1 97.88 244 VAL A N 1
ATOM 2003 C CA . VAL A 1 244 ? 3.418 22.844 20.5 1 97.88 244 VAL A CA 1
ATOM 2004 C C . VAL A 1 244 ? 3.926 23.5 21.781 1 97.88 244 VAL A C 1
ATOM 2006 O O . VAL A 1 244 ? 5.125 23.484 22.062 1 97.88 244 VAL A O 1
ATOM 2009 N N . LEU A 1 245 ? 3.062 24.078 22.531 1 96.19 245 LEU A N 1
ATOM 2010 C CA . LEU A 1 245 ? 3.479 24.734 23.766 1 96.19 245 LEU A CA 1
ATOM 2011 C C . LEU A 1 245 ? 4.07 23.734 24.75 1 96.19 245 LEU A C 1
ATOM 2013 O O . LEU A 1 245 ? 5.098 24 25.375 1 96.19 245 LEU A O 1
ATOM 2017 N N . PHE A 1 246 ? 3.451 22.594 24.859 1 96.38 246 PHE A N 1
ATOM 2018 C CA . PHE A 1 246 ? 3.982 21.562 25.734 1 96.38 246 PHE A CA 1
ATOM 2019 C C . PHE A 1 246 ? 5.289 21 25.188 1 96.38 246 PHE A C 1
ATOM 2021 O O . PHE A 1 246 ? 6.195 20.656 25.953 1 96.38 246 PHE A O 1
ATOM 2028 N N . CYS A 1 247 ? 5.359 20.891 23.875 1 96.62 247 CYS A N 1
ATOM 2029 C CA . CYS A 1 247 ? 6.605 20.438 23.281 1 96.62 247 CYS A CA 1
ATOM 2030 C C . CYS A 1 247 ? 7.742 21.422 23.578 1 96.62 247 CYS A C 1
ATOM 2032 O O . CYS A 1 247 ? 8.867 21 23.844 1 96.62 247 CYS A O 1
ATOM 2034 N N . CYS A 1 248 ? 7.441 22.719 23.531 1 96.69 248 CYS A N 1
ATOM 2035 C CA . CYS A 1 248 ? 8.453 23.734 23.797 1 96.69 248 CYS A CA 1
ATOM 2036 C C . CYS A 1 248 ? 8.977 23.594 25.234 1 96.69 248 CYS A C 1
ATOM 2038 O O . CYS A 1 248 ? 10.188 23.672 25.453 1 96.69 248 CYS A O 1
ATOM 2040 N N . VAL A 1 249 ? 8.133 23.312 26.141 1 94.56 249 VAL A N 1
ATOM 2041 C CA . VAL A 1 249 ? 8.523 23.25 27.547 1 94.56 249 VAL A CA 1
ATOM 2042 C C . VAL A 1 249 ? 9.289 21.953 27.812 1 94.56 249 VAL A C 1
ATOM 2044 O O . VAL A 1 249 ? 10.375 21.984 28.391 1 94.56 249 VAL A O 1
ATOM 2047 N N . VAL A 1 250 ? 8.805 20.844 27.328 1 94.81 250 VAL A N 1
ATOM 2048 C CA . VAL A 1 250 ? 9.367 19.531 27.625 1 94.81 250 VAL A CA 1
ATOM 2049 C C . VAL A 1 250 ? 10.719 19.375 26.938 1 94.81 250 VAL A C 1
ATOM 2051 O O . VAL A 1 250 ? 11.648 18.797 27.5 1 94.81 250 VAL A O 1
ATOM 2054 N N . LEU A 1 251 ? 10.82 19.906 25.766 1 95.56 251 LEU A N 1
ATOM 2055 C CA . LEU A 1 251 ? 12.039 19.703 24.984 1 95.56 251 LEU A CA 1
ATOM 2056 C C . LEU A 1 251 ? 12.922 20.953 25.031 1 95.56 251 LEU A C 1
ATOM 2058 O O . LEU A 1 251 ? 14.008 20.969 24.453 1 95.56 251 LEU A O 1
ATOM 2062 N N . ASN A 1 252 ? 12.469 22 25.734 1 94.44 252 ASN A N 1
ATOM 2063 C CA . ASN A 1 252 ? 13.203 23.25 25.906 1 94.44 252 ASN A CA 1
ATOM 2064 C C . ASN A 1 252 ? 13.508 23.906 24.547 1 94.44 252 ASN A C 1
ATOM 2066 O O . ASN A 1 252 ? 14.664 24.219 24.266 1 94.44 252 ASN A O 1
ATOM 2070 N N . ASN A 1 253 ? 12.523 23.984 23.719 1 96 253 ASN A N 1
ATOM 2071 C CA . ASN A 1 253 ? 12.633 24.609 22.406 1 96 253 ASN A CA 1
ATOM 2072 C C . ASN A 1 253 ? 11.883 25.938 22.344 1 96 253 ASN A C 1
ATOM 2074 O O . ASN A 1 253 ? 10.992 26.188 23.172 1 96 253 ASN A O 1
ATOM 2078 N N . SER A 1 254 ? 12.305 26.75 21.438 1 96.38 254 SER A N 1
ATOM 2079 C CA . SER A 1 254 ? 11.594 28 21.188 1 96.38 254 SER A CA 1
ATOM 2080 C C . SER A 1 254 ? 10.375 27.766 20.297 1 96.38 254 SER A C 1
ATOM 2082 O O . SER A 1 254 ? 10.352 26.844 19.5 1 96.38 254 SER A O 1
ATOM 2084 N N . TYR A 1 255 ? 9.445 28.609 20.469 1 97.25 255 TYR A N 1
ATOM 2085 C CA . TYR A 1 255 ? 8.188 28.547 19.734 1 97.25 255 TYR A CA 1
ATOM 2086 C C . TYR A 1 255 ? 8.414 28.672 18.234 1 97.25 255 TYR A C 1
ATOM 2088 O O . TYR A 1 255 ? 7.777 27.984 17.438 1 97.25 255 TYR A O 1
ATOM 2096 N N . VAL A 1 256 ? 9.438 29.391 17.812 1 97.12 256 VAL A N 1
ATOM 2097 C CA . VAL A 1 256 ? 9.672 29.734 16.422 1 97.12 256 VAL A CA 1
ATOM 2098 C C . VAL A 1 256 ? 10.328 28.547 15.703 1 97.12 256 VAL A C 1
ATOM 2100 O O . VAL A 1 256 ? 10.344 28.484 14.477 1 97.12 256 VAL A O 1
ATOM 2103 N N . LEU A 1 257 ? 10.906 27.641 16.5 1 96.31 257 LEU A N 1
ATOM 2104 C CA . LEU A 1 257 ? 11.406 26.422 15.867 1 96.31 257 LEU A CA 1
ATOM 2105 C C . LEU A 1 257 ? 10.305 25.719 15.078 1 96.31 257 LEU A C 1
ATOM 2107 O O . LEU A 1 257 ? 10.547 25.188 13.992 1 96.31 257 LEU A O 1
ATOM 2111 N N . TYR A 1 258 ? 9.102 25.75 15.695 1 97.25 258 TYR A N 1
ATOM 2112 C CA . TYR A 1 258 ? 7.91 25.234 15.039 1 97.25 258 TYR A CA 1
ATOM 2113 C C . TYR A 1 258 ? 7.156 26.359 14.32 1 97.25 258 TYR A C 1
ATOM 2115 O O . TYR A 1 258 ? 5.984 26.609 14.602 1 97.25 258 TYR A O 1
ATOM 2123 N N . TYR A 1 259 ? 7.727 26.969 13.375 1 96.75 259 TYR A N 1
ATOM 2124 C CA . TYR A 1 259 ? 7.289 28.25 12.836 1 96.75 259 TYR A CA 1
ATOM 2125 C C . TYR A 1 259 ? 5.91 28.141 12.203 1 96.75 259 TYR A C 1
ATOM 2127 O O . TYR A 1 259 ? 5.199 29.141 12.055 1 96.75 259 TYR A O 1
ATOM 2135 N N . ILE A 1 260 ? 5.434 26.938 11.797 1 97.19 260 ILE A N 1
ATOM 2136 C CA . ILE A 1 260 ? 4.125 26.766 11.18 1 97.19 260 ILE A CA 1
ATOM 2137 C C . ILE A 1 260 ? 3.031 27.141 12.172 1 97.19 260 ILE A C 1
ATOM 2139 O O . ILE A 1 260 ? 2.014 27.734 11.797 1 97.19 260 ILE A O 1
ATOM 2143 N N . CYS A 1 261 ? 3.262 26.844 13.438 1 97.69 261 CYS A N 1
ATOM 2144 C CA . CYS A 1 261 ? 2.262 27.125 14.469 1 97.69 261 CYS A CA 1
ATOM 2145 C C . CYS A 1 261 ? 2.1 28.625 14.688 1 97.69 261 CYS A C 1
ATOM 2147 O O . CYS A 1 261 ? 1 29.156 14.539 1 97.69 261 CYS A O 1
ATOM 2149 N N . PRO A 1 262 ? 3.172 29.344 14.992 1 97.56 262 PRO A N 1
ATOM 2150 C CA . PRO A 1 262 ? 3.002 30.797 15.156 1 97.56 262 PRO A CA 1
ATOM 2151 C C . PRO A 1 262 ? 2.578 31.484 13.867 1 97.56 262 PRO A C 1
ATOM 2153 O O . PRO A 1 262 ? 1.852 32.469 13.906 1 97.56 262 PRO A O 1
ATOM 2156 N N . MET A 1 263 ? 3.023 31.031 12.758 1 97.75 263 MET A N 1
ATOM 2157 C CA . MET A 1 263 ? 2.65 31.641 11.484 1 97.75 263 MET A CA 1
ATOM 2158 C C . MET A 1 263 ? 1.151 31.5 11.234 1 97.75 263 MET A C 1
ATOM 2160 O O . MET A 1 263 ? 0.482 32.5 10.914 1 97.75 263 MET A O 1
ATOM 2164 N N . HIS A 1 264 ? 0.605 30.297 11.367 1 97.81 264 HIS A N 1
ATOM 2165 C CA . HIS A 1 264 ? -0.828 30.109 11.188 1 97.81 264 HIS A CA 1
ATOM 2166 C C . HIS A 1 264 ? -1.624 30.844 12.258 1 97.81 264 HIS A C 1
ATOM 2168 O O . HIS A 1 264 ? -2.74 31.297 12.008 1 97.81 264 HIS A O 1
ATOM 2174 N N . THR A 1 265 ? -1.114 30.922 13.461 1 97.88 265 THR A N 1
ATOM 2175 C CA . THR A 1 265 ? -1.756 31.703 14.516 1 97.88 265 THR A CA 1
ATOM 2176 C C . THR A 1 265 ? -1.844 33.188 14.117 1 97.88 265 THR A C 1
ATOM 2178 O O . THR A 1 265 ? -2.902 33.781 14.242 1 97.88 265 THR A O 1
ATOM 2181 N N . LEU A 1 266 ? -0.739 33.688 13.617 1 97.56 266 LEU A N 1
ATOM 2182 C CA . LEU A 1 266 ? -0.698 35.094 13.195 1 97.56 266 LEU A CA 1
ATOM 2183 C C . LEU A 1 266 ? -1.736 35.344 12.117 1 97.56 266 LEU A C 1
ATOM 2185 O O . LEU A 1 266 ? -2.533 36.281 12.234 1 97.56 266 LEU A O 1
ATOM 2189 N N . PHE A 1 267 ? -1.754 34.594 11.078 1 97.69 267 PHE A N 1
ATOM 2190 C CA . PHE A 1 267 ? -2.641 34.844 9.953 1 97.69 267 PHE A CA 1
ATOM 2191 C C . PHE A 1 267 ? -4.094 34.562 10.336 1 97.69 267 PHE A C 1
ATOM 2193 O O . PHE A 1 267 ? -5.004 35.219 9.812 1 97.69 267 PHE A O 1
ATOM 2200 N N . THR A 1 268 ? -4.332 33.625 11.219 1 97.38 268 THR A N 1
ATOM 2201 C CA . THR A 1 268 ? -5.676 33.438 11.758 1 97.38 268 THR A CA 1
ATOM 2202 C C . THR A 1 268 ? -6.137 34.688 12.5 1 97.38 268 THR A C 1
ATOM 2204 O O . THR A 1 268 ? -7.281 35.125 12.352 1 97.38 268 THR A O 1
ATOM 2207 N N . LEU A 1 269 ? -5.254 35.281 13.281 1 96.44 269 LEU A N 1
ATOM 2208 C CA . LEU A 1 269 ? -5.559 36.5 14.016 1 96.44 269 LEU A CA 1
ATOM 2209 C C . LEU A 1 269 ? -5.812 37.656 13.062 1 96.44 269 LEU A C 1
ATOM 2211 O O . LEU A 1 269 ? -6.676 38.5 13.32 1 96.44 269 LEU A O 1
ATOM 2215 N N . MET A 1 270 ? -5.055 37.719 12.039 1 97.06 270 MET A N 1
ATOM 2216 C CA . MET A 1 270 ? -5.238 38.781 11.047 1 97.06 270 MET A CA 1
ATOM 2217 C C . MET A 1 270 ? -6.602 38.656 10.375 1 97.06 270 MET A C 1
ATOM 2219 O O . MET A 1 270 ? -7.285 39.656 10.172 1 97.06 270 MET A O 1
ATOM 2223 N N . VAL A 1 271 ? -6.988 37.469 10.023 1 96.94 271 VAL A N 1
ATOM 2224 C CA . VAL A 1 271 ? -8.305 37.25 9.422 1 96.94 271 VAL A CA 1
ATOM 2225 C C . VAL A 1 271 ? -9.391 37.594 10.438 1 96.94 271 VAL A C 1
ATOM 2227 O O . VAL A 1 271 ? -10.375 38.25 10.102 1 96.94 271 VAL A O 1
ATOM 2230 N N . TYR A 1 272 ? -9.219 37.125 11.641 1 95.44 272 TYR A N 1
ATOM 2231 C CA . TYR A 1 272 ? -10.156 37.406 12.727 1 95.44 272 TYR A CA 1
ATOM 2232 C C . TYR A 1 272 ? -10.297 38.938 12.938 1 95.44 272 TYR A C 1
ATOM 2234 O O . TYR A 1 272 ? -11.414 39.438 13.078 1 95.44 272 TYR A O 1
ATOM 2242 N N . GLY A 1 273 ? -9.203 39.625 12.953 1 95.06 273 GLY A N 1
ATOM 2243 C CA . GLY A 1 273 ? -9.219 41.062 13.125 1 95.06 273 GLY A CA 1
ATOM 2244 C C . GLY A 1 273 ? -9.883 41.781 11.969 1 95.06 273 GLY A C 1
ATOM 2245 O O . GLY A 1 273 ? -10.641 42.719 12.18 1 95.06 273 GLY A O 1
ATOM 2246 N N . ALA A 1 274 ? -9.625 41.344 10.781 1 96.06 274 ALA A N 1
ATOM 2247 C CA . ALA A 1 274 ? -10.203 41.969 9.594 1 96.06 274 ALA A CA 1
ATOM 2248 C C . ALA A 1 274 ? -11.727 41.844 9.602 1 96.06 274 ALA A C 1
ATOM 2250 O O . ALA A 1 274 ? -12.422 42.812 9.305 1 96.06 274 ALA A O 1
ATOM 2251 N N . LEU A 1 275 ? -12.242 40.719 9.961 1 95.31 275 LEU A N 1
ATOM 2252 C CA . LEU A 1 275 ? -13.68 40.5 9.922 1 95.31 275 LEU A CA 1
ATOM 2253 C C . LEU A 1 275 ? -14.328 40.938 11.242 1 95.31 275 LEU A C 1
ATOM 2255 O O . LEU A 1 275 ? -15.523 41.25 11.281 1 95.31 275 LEU A O 1
ATOM 2259 N N . GLY A 1 276 ? -13.516 40.906 12.305 1 93.88 276 GLY A N 1
ATOM 2260 C CA . GLY A 1 276 ? -14.047 41.25 13.609 1 93.88 276 GLY A CA 1
ATOM 2261 C C . GLY A 1 276 ? -14.273 42.75 13.781 1 93.88 276 GLY A C 1
ATOM 2262 O O . GLY A 1 276 ? -15.25 43.156 14.414 1 93.88 276 GLY A O 1
ATOM 2263 N N . ILE A 1 277 ? -13.43 43.5 13.188 1 93.81 277 ILE A N 1
ATOM 2264 C CA . ILE A 1 277 ? -13.578 44.938 13.266 1 93.81 277 ILE A CA 1
ATOM 2265 C C . ILE A 1 277 ? -14.75 45.406 12.398 1 93.81 277 ILE A C 1
ATOM 2267 O O . ILE A 1 277 ? -14.797 45.094 11.203 1 93.81 277 ILE A O 1
ATOM 2271 N N . LEU A 1 278 ? -15.758 46.062 12.953 1 92.31 278 LEU A N 1
ATOM 2272 C CA . LEU A 1 278 ? -16.953 46.531 12.266 1 92.31 278 LEU A CA 1
ATOM 2273 C C . LEU A 1 278 ? -17.672 45.406 11.57 1 92.31 278 LEU A C 1
ATOM 2275 O O . LEU A 1 278 ? -17.984 45.469 10.375 1 92.31 278 LEU A O 1
ATOM 2279 N N . ASN A 1 279 ? -17.906 44.344 12.32 1 92.19 279 ASN A N 1
ATOM 2280 C CA . ASN A 1 279 ? -18.469 43.125 11.797 1 92.19 279 ASN A CA 1
ATOM 2281 C C . ASN A 1 279 ? -19.891 43.344 11.273 1 92.19 279 ASN A C 1
ATOM 2283 O O . ASN A 1 279 ? -20.359 42.594 10.414 1 92.19 279 ASN A O 1
ATOM 2287 N N . LYS A 1 280 ? -20.625 44.312 11.711 1 91.69 280 LYS A N 1
ATOM 2288 C CA . LYS A 1 280 ? -22 44.594 11.297 1 91.69 280 LYS A CA 1
ATOM 2289 C C . LYS A 1 280 ? -22.062 45 9.828 1 91.69 280 LYS A C 1
ATOM 2291 O O . LYS A 1 280 ? -23.094 44.812 9.172 1 91.69 280 LYS A O 1
ATOM 2296 N N . TYR A 1 281 ? -20.906 45.469 9.375 1 93.31 281 TYR A N 1
ATOM 2297 C CA . TYR A 1 281 ? -20.906 46 8.016 1 93.31 281 TYR A CA 1
ATOM 2298 C C . TYR A 1 281 ? -20.312 44.969 7.035 1 93.31 281 TYR A C 1
ATOM 2300 O O . TYR A 1 281 ? -20.109 45.312 5.863 1 93.31 281 TYR A O 1
ATOM 2308 N N . ASN A 1 282 ? -20.047 43.781 7.438 1 93.06 282 ASN A N 1
ATOM 2309 C CA . ASN A 1 282 ? -19.438 42.75 6.59 1 93.06 282 ASN A CA 1
ATOM 2310 C C . ASN A 1 282 ? -20.375 42.344 5.465 1 93.06 282 ASN A C 1
ATOM 2312 O O . ASN A 1 282 ? -19.922 41.75 4.473 1 93.06 282 ASN A O 1
ATOM 2316 N N . GLU A 1 283 ? -21.609 42.688 5.531 1 91.31 283 GLU A N 1
ATOM 2317 C CA . GLU A 1 283 ? -22.578 42.281 4.52 1 91.31 283 GLU A CA 1
ATOM 2318 C C . GLU A 1 283 ? -22.516 43.188 3.295 1 91.31 283 GLU A C 1
ATOM 2320 O O . GLU A 1 283 ? -22.969 42.812 2.215 1 91.31 283 GLU A O 1
ATOM 2325 N N . ILE A 1 284 ? -21.906 44.344 3.523 1 94.5 284 ILE A N 1
ATOM 2326 C CA . ILE A 1 284 ? -21.781 45.312 2.43 1 94.5 284 ILE A CA 1
ATOM 2327 C C . ILE A 1 284 ? -20.531 45 1.611 1 94.5 284 ILE A C 1
ATOM 2329 O O . ILE A 1 284 ? -19.422 44.969 2.143 1 94.5 284 ILE A O 1
ATOM 2333 N N . GLY A 1 285 ? -20.656 44.844 0.379 1 93.94 285 GLY A N 1
ATOM 2334 C CA . GLY A 1 285 ? -19.578 44.469 -0.513 1 93.94 285 GLY A CA 1
ATOM 2335 C C . GLY A 1 285 ? -18.438 45.469 -0.531 1 93.94 285 GLY A C 1
ATOM 2336 O O . GLY A 1 285 ? -17.266 45.094 -0.537 1 93.94 285 GLY A O 1
ATOM 2337 N N . SER A 1 286 ? -18.703 46.688 -0.552 1 95.19 286 SER A N 1
ATOM 2338 C CA . SER A 1 286 ? -17.688 47.719 -0.604 1 95.19 286 SER A CA 1
ATOM 2339 C C . SER A 1 286 ? -16.859 47.75 0.673 1 95.19 286 SER A C 1
ATOM 2341 O O . SER A 1 286 ? -15.656 48.031 0.634 1 95.19 286 SER A O 1
ATOM 2343 N N . VAL A 1 287 ? -17.516 47.438 1.739 1 95.69 287 VAL A N 1
ATOM 2344 C CA . VAL A 1 287 ? -16.797 47.406 3.012 1 95.69 287 VAL A CA 1
ATOM 2345 C C . VAL A 1 287 ? -15.812 46.25 3.027 1 95.69 287 VAL A C 1
ATOM 2347 O O . VAL A 1 287 ? -14.68 46.406 3.498 1 95.69 287 VAL A O 1
ATOM 2350 N N . ILE A 1 288 ? -16.266 45.125 2.559 1 95.5 288 ILE A N 1
ATOM 2351 C CA . ILE A 1 288 ? -15.398 43.969 2.506 1 95.5 288 ILE A CA 1
ATOM 2352 C C . ILE A 1 288 ? -14.211 44.25 1.591 1 95.5 288 ILE A C 1
ATOM 2354 O O . ILE A 1 288 ? -13.078 43.844 1.891 1 95.5 288 ILE A O 1
ATOM 2358 N N . ALA A 1 289 ? -14.445 44.906 0.46 1 96.62 289 ALA A N 1
ATOM 2359 C CA . ALA A 1 289 ? -13.367 45.25 -0.45 1 96.62 289 ALA A CA 1
ATOM 2360 C C . ALA A 1 289 ? -12.359 46.188 0.239 1 96.62 289 ALA A C 1
ATOM 2362 O O . ALA A 1 289 ? -11.148 46.031 0.06 1 96.62 289 ALA A O 1
ATOM 2363 N N . LEU A 1 290 ? -12.867 47.094 1 1 96.5 290 LEU A N 1
ATOM 2364 C CA . LEU A 1 290 ? -12 48 1.733 1 96.5 290 LEU A CA 1
ATOM 2365 C C . LEU A 1 290 ? -11.18 47.281 2.779 1 96.5 290 LEU A C 1
ATOM 2367 O O . LEU A 1 290 ? -10.008 47.594 2.996 1 96.5 290 LEU A O 1
ATOM 2371 N N . LYS A 1 291 ? -11.812 46.344 3.426 1 97.19 291 LYS A N 1
ATOM 2372 C CA . LYS A 1 291 ? -11.109 45.562 4.426 1 97.19 291 LYS A CA 1
ATOM 2373 C C . LYS A 1 291 ? -10 44.719 3.789 1 97.19 291 LYS A C 1
ATOM 2375 O O . LYS A 1 291 ? -8.914 44.594 4.359 1 97.19 291 LYS A O 1
ATOM 2380 N N . ILE A 1 292 ? -10.266 44.156 2.631 1 97.44 292 ILE A N 1
ATOM 2381 C CA . ILE A 1 292 ? -9.258 43.375 1.919 1 97.44 292 ILE A CA 1
ATOM 2382 C C . ILE A 1 292 ? -8.094 44.281 1.528 1 97.44 292 ILE A C 1
ATOM 2384 O O . ILE A 1 292 ? -6.93 43.906 1.723 1 97.44 292 ILE A O 1
ATOM 2388 N N . ILE A 1 293 ? -8.359 45.438 1.047 1 97.94 293 ILE A N 1
ATOM 2389 C CA . ILE A 1 293 ? -7.324 46.406 0.668 1 97.94 293 ILE A CA 1
ATOM 2390 C C . ILE A 1 293 ? -6.531 46.812 1.904 1 97.94 293 ILE A C 1
ATOM 2392 O O . ILE A 1 293 ? -5.309 46.938 1.849 1 97.94 293 ILE A O 1
ATOM 2396 N N . ALA A 1 294 ? -7.246 47 2.984 1 97.69 294 ALA A N 1
ATOM 2397 C CA . ALA A 1 294 ? -6.594 47.375 4.242 1 97.69 294 ALA A CA 1
ATOM 2398 C C . ALA A 1 294 ? -5.641 46.25 4.691 1 97.69 294 ALA A C 1
ATOM 2400 O O . ALA A 1 294 ? -4.57 46.531 5.242 1 97.69 294 ALA A O 1
ATOM 2401 N N . CYS A 1 295 ? -6.059 45.031 4.523 1 98 295 CYS A N 1
ATOM 2402 C CA . CYS A 1 295 ? -5.188 43.938 4.871 1 98 295 CYS A CA 1
ATOM 2403 C C . CYS A 1 295 ? -3.898 43.969 4.062 1 98 295 CYS A C 1
ATOM 2405 O O . CYS A 1 295 ? -2.812 43.75 4.605 1 98 295 CYS A O 1
ATOM 2407 N N . PHE A 1 296 ? -3.973 44.25 2.713 1 98.06 296 PHE A N 1
ATOM 2408 C CA . PHE A 1 296 ? -2.779 44.344 1.881 1 98.06 296 PHE A CA 1
ATOM 2409 C C . PHE A 1 296 ? -1.893 45.5 2.369 1 98.06 296 PHE A C 1
ATOM 2411 O O . PHE A 1 296 ? -0.67 45.344 2.434 1 98.06 296 PHE A O 1
ATOM 2418 N N . LEU A 1 297 ? -2.49 46.562 2.75 1 97.75 297 LEU A N 1
ATOM 2419 C CA . LEU A 1 297 ? -1.739 47.719 3.195 1 97.75 297 LEU A CA 1
ATOM 2420 C C . LEU A 1 297 ? -1.021 47.438 4.508 1 97.75 297 LEU A C 1
ATOM 2422 O O . LEU A 1 297 ? 0.125 47.844 4.699 1 97.75 297 LEU A O 1
ATOM 2426 N N . VAL A 1 298 ? -1.729 46.781 5.387 1 97.19 298 VAL A N 1
ATOM 2427 C CA . VAL A 1 298 ? -1.124 46.438 6.664 1 97.19 298 VAL A CA 1
ATOM 2428 C C . VAL A 1 298 ? 0.081 45.531 6.434 1 97.19 298 VAL A C 1
ATOM 2430 O O . VAL A 1 298 ? 1.13 45.688 7.059 1 97.19 298 VAL A O 1
ATOM 2433 N N . VAL A 1 299 ? -0.037 44.562 5.547 1 97.56 299 VAL A N 1
ATOM 2434 C CA . VAL A 1 299 ? 1.047 43.625 5.254 1 97.56 299 VAL A CA 1
ATOM 2435 C C . VAL A 1 299 ? 2.215 44.375 4.617 1 97.56 299 VAL A C 1
ATOM 2437 O O . VAL A 1 299 ? 3.375 44.125 4.961 1 97.56 299 VAL A O 1
ATOM 2440 N N . ILE A 1 300 ? 1.929 45.281 3.699 1 97.44 300 ILE A N 1
ATOM 2441 C CA . ILE A 1 300 ? 2.969 46.062 3.051 1 97.44 300 ILE A CA 1
ATOM 2442 C C . ILE A 1 300 ? 3.695 46.906 4.09 1 97.44 300 ILE A C 1
ATOM 2444 O O . ILE A 1 300 ? 4.93 46.969 4.109 1 97.44 300 ILE A O 1
ATOM 2448 N N . LEU A 1 301 ? 2.996 47.469 5.02 1 97 301 LEU A N 1
ATOM 2449 C CA . LEU A 1 301 ? 3.57 48.312 6.055 1 97 301 LEU A CA 1
ATOM 2450 C C . LEU A 1 301 ? 4.453 47.5 6.996 1 97 301 LEU A C 1
ATOM 2452 O O . LEU A 1 301 ? 5.539 47.969 7.375 1 97 301 LEU A O 1
ATOM 2456 N N . ILE A 1 302 ? 4.043 46.375 7.281 1 96.56 302 ILE A N 1
ATOM 2457 C CA . ILE A 1 302 ? 4.723 45.562 8.305 1 96.56 302 ILE A CA 1
ATOM 2458 C C . ILE A 1 302 ? 5.938 44.875 7.695 1 96.56 302 ILE A C 1
ATOM 2460 O O . ILE A 1 302 ? 7.023 44.875 8.281 1 96.56 302 ILE A O 1
ATOM 2464 N N . TRP A 1 303 ? 5.902 44.281 6.5 1 96.69 303 TRP A N 1
ATOM 2465 C CA . TRP A 1 303 ? 6.953 43.406 6.008 1 96.69 303 TRP A CA 1
ATOM 2466 C C . TRP A 1 303 ? 7.789 44.094 4.938 1 96.69 303 TRP A C 1
ATOM 2468 O O . TRP A 1 303 ? 8.953 43.75 4.73 1 96.69 303 TRP A O 1
ATOM 2478 N N . GLU A 1 304 ? 7.238 45.062 4.227 1 94.62 304 GLU A N 1
ATOM 2479 C CA . GLU A 1 304 ? 7.953 45.625 3.082 1 94.62 304 GLU A CA 1
ATOM 2480 C C . GLU A 1 304 ? 8.727 46.875 3.477 1 94.62 304 GLU A C 1
ATOM 2482 O O . GLU A 1 304 ? 9.727 47.219 2.844 1 94.62 304 GLU A O 1
ATOM 2487 N N . ILE A 1 305 ? 8.289 47.594 4.496 1 95.25 305 ILE A N 1
ATOM 2488 C CA . ILE A 1 305 ? 9 48.781 4.961 1 95.25 305 ILE A CA 1
ATOM 2489 C C . ILE A 1 305 ? 10.078 48.375 5.961 1 95.25 305 ILE A C 1
ATOM 2491 O O . ILE A 1 305 ? 9.773 47.812 7.012 1 95.25 305 ILE A O 1
ATOM 2495 N N . PRO A 1 306 ? 11.328 48.656 5.652 1 93.88 306 PRO A N 1
ATOM 2496 C CA . PRO A 1 306 ? 12.422 48.25 6.531 1 93.88 306 PRO A CA 1
ATOM 2497 C C . PRO A 1 306 ? 12.312 48.844 7.93 1 93.88 306 PRO A C 1
ATOM 2499 O O . PRO A 1 306 ? 11.984 50.031 8.078 1 93.88 306 PRO A O 1
ATOM 2502 N N . GLY A 1 307 ? 12.461 48.031 8.93 1 93.25 307 GLY A N 1
ATOM 2503 C CA . GLY A 1 307 ? 12.508 48.5 10.305 1 93.25 307 GLY A CA 1
ATOM 2504 C C . GLY A 1 307 ? 11.172 48.375 11.016 1 93.25 307 GLY A C 1
ATOM 2505 O O . GLY A 1 307 ? 11.125 48.281 12.25 1 93.25 307 GLY A O 1
ATOM 2506 N N . VAL A 1 308 ? 10.086 48.438 10.336 1 96.12 308 VAL A N 1
ATOM 2507 C CA . VAL A 1 308 ? 8.766 48.406 10.945 1 96.12 308 VAL A CA 1
ATOM 2508 C C . VAL A 1 308 ? 8.516 47.062 11.609 1 96.12 308 VAL A C 1
ATOM 2510 O O . VAL A 1 308 ? 7.945 46.969 12.695 1 96.12 308 VAL A O 1
ATOM 2513 N N . PHE A 1 309 ? 8.875 46.031 10.961 1 96.44 309 PHE A N 1
ATOM 2514 C CA . PHE A 1 309 ? 8.672 44.688 11.5 1 96.44 309 PHE A CA 1
ATOM 2515 C C . PHE A 1 309 ? 9.344 44.531 12.859 1 96.44 309 PHE A C 1
ATOM 2517 O O . PHE A 1 309 ? 8.734 44.031 13.805 1 96.44 309 PHE A O 1
ATOM 2524 N N . GLU A 1 310 ? 10.562 44.969 13.016 1 94.19 310 GLU A N 1
ATOM 2525 C CA . GLU A 1 310 ? 11.336 44.844 14.25 1 94.19 310 GLU A CA 1
ATOM 2526 C C . GLU A 1 310 ? 10.711 45.688 15.367 1 94.19 310 GLU A C 1
ATOM 2528 O O . GLU A 1 310 ? 10.664 45.25 16.516 1 94.19 310 GLU A O 1
ATOM 2533 N N . VAL A 1 311 ? 10.281 46.812 14.953 1 95.31 311 VAL A N 1
ATOM 2534 C CA . VAL A 1 311 ? 9.695 47.688 15.953 1 95.31 311 VAL A CA 1
ATOM 2535 C C . VAL A 1 311 ? 8.383 47.094 16.469 1 95.31 311 VAL A C 1
ATOM 2537 O O . VAL A 1 311 ? 8.125 47.125 17.672 1 95.31 311 VAL A O 1
ATOM 2540 N N . LEU A 1 312 ? 7.668 46.625 15.594 1 95.38 312 LEU A N 1
ATOM 2541 C CA . LEU A 1 312 ? 6.355 46.062 15.945 1 95.38 312 LEU A CA 1
ATOM 2542 C C . LEU A 1 312 ? 6.492 44.812 16.781 1 95.38 312 LEU A C 1
ATOM 2544 O O . LEU A 1 312 ? 5.707 44.594 17.703 1 95.38 312 LEU A O 1
ATOM 2548 N N . TRP A 1 313 ? 7.41 43.969 16.484 1 95.88 313 TRP A N 1
ATOM 2549 C CA . TRP A 1 313 ? 7.488 42.656 17.109 1 95.88 313 TRP A CA 1
ATOM 2550 C C . TRP A 1 313 ? 8.508 42.656 18.25 1 95.88 313 TRP A C 1
ATOM 2552 O O . TRP A 1 313 ? 8.609 41.688 18.984 1 95.88 313 TRP A O 1
ATOM 2562 N N . SER A 1 314 ? 9.25 43.688 18.484 1 95.06 314 SER A N 1
ATOM 2563 C CA . SER A 1 314 ? 10.273 43.781 19.516 1 95.06 314 SER A CA 1
ATOM 2564 C C . SER A 1 314 ? 9.688 43.531 20.906 1 95.06 314 SER A C 1
ATOM 2566 O O . SER A 1 314 ? 10.281 42.812 21.719 1 95.06 314 SER A O 1
ATOM 2568 N N . PRO A 1 315 ? 8.531 44.062 21.172 1 95.5 315 PRO A N 1
ATOM 2569 C CA . PRO A 1 315 ? 7.957 43.781 22.484 1 95.5 315 PRO A CA 1
ATOM 2570 C C . PRO A 1 315 ? 7.621 42.312 22.703 1 95.5 315 PRO A C 1
ATOM 2572 O O . PRO A 1 315 ? 7.5 41.844 23.844 1 95.5 315 PRO A O 1
ATOM 2575 N N . PHE A 1 316 ? 7.469 41.562 21.688 1 96.06 316 PHE A N 1
ATOM 2576 C CA . PHE A 1 316 ? 7.082 40.156 21.766 1 96.06 316 PHE A CA 1
ATOM 2577 C C . PHE A 1 316 ? 8.289 39.25 21.562 1 96.06 316 PHE A C 1
ATOM 2579 O O . PHE A 1 316 ? 8.141 38.094 21.234 1 96.06 316 PHE A O 1
ATOM 2586 N N . THR A 1 317 ? 9.469 39.781 21.734 1 95.31 317 THR A N 1
ATOM 2587 C CA . THR A 1 317 ? 10.703 39 21.562 1 95.31 317 THR A CA 1
ATOM 2588 C C . THR A 1 317 ? 10.742 37.812 22.516 1 95.31 317 THR A C 1
ATOM 2590 O O . THR A 1 317 ? 11.289 36.781 22.172 1 95.31 317 THR A O 1
ATOM 2593 N N . PHE A 1 318 ? 10.109 37.906 23.609 1 92.88 318 PHE A N 1
ATOM 2594 C CA . PHE A 1 318 ? 10.094 36.844 24.578 1 92.88 318 PHE A CA 1
ATOM 2595 C C . PHE A 1 318 ? 9.406 35.594 24.016 1 92.88 318 PHE A C 1
ATOM 2597 O O . PHE A 1 318 ? 9.727 34.469 24.391 1 92.88 318 PHE A O 1
ATOM 2604 N N . LEU A 1 319 ? 8.57 35.75 23.062 1 94.5 319 LEU A N 1
ATOM 2605 C CA . LEU A 1 319 ? 7.812 34.656 22.484 1 94.5 319 LEU A CA 1
ATOM 2606 C C . LEU A 1 319 ? 8.398 34.25 21.141 1 94.5 319 LEU A C 1
ATOM 2608 O O . LEU A 1 319 ? 8.391 33.062 20.797 1 94.5 319 LEU A O 1
ATOM 2612 N N . PHE A 1 320 ? 8.922 35.188 20.391 1 96.69 320 PHE A N 1
ATOM 2613 C CA . PHE A 1 320 ? 9.25 34.906 18.984 1 96.69 320 PHE A CA 1
ATOM 2614 C C . PHE A 1 320 ? 10.758 34.938 18.781 1 96.69 320 PHE A C 1
ATOM 2616 O O . PHE A 1 320 ? 11.234 34.812 17.656 1 96.69 320 PHE A O 1
ATOM 2623 N N . ALA A 1 321 ? 11.539 35 19.859 1 95.38 321 ALA A N 1
ATOM 2624 C CA . ALA A 1 321 ? 12.992 34.906 19.75 1 95.38 321 ALA A CA 1
ATOM 2625 C C . ALA A 1 321 ? 13.445 33.5 19.406 1 95.38 321 ALA A C 1
ATOM 2627 O O . ALA A 1 321 ? 12.867 32.531 19.875 1 95.38 321 ALA A O 1
ATOM 2628 N N . TYR A 1 322 ? 14.367 33.406 18.516 1 95.56 322 TYR A N 1
ATOM 2629 C CA . TYR A 1 322 ? 14.922 32.125 18.125 1 95.56 322 TYR A CA 1
ATOM 2630 C C . TYR A 1 322 ? 16.375 32.281 17.688 1 95.56 322 TYR A C 1
ATOM 2632 O O . TYR A 1 322 ? 16.703 33.188 16.922 1 95.56 322 TYR A O 1
ATOM 2640 N N . THR A 1 323 ? 17.219 31.438 18.266 1 93.69 323 THR A N 1
ATOM 2641 C CA . THR A 1 323 ? 18.625 31.375 17.859 1 93.69 323 THR A CA 1
ATOM 2642 C C . THR A 1 323 ? 18.984 29.953 17.406 1 93.69 323 THR A C 1
ATOM 2644 O O . THR A 1 323 ? 18.969 29.016 18.203 1 93.69 323 THR A O 1
ATOM 2647 N N . ASP A 1 324 ? 19.234 29.828 16.219 1 91.06 324 ASP A N 1
ATOM 2648 C CA . ASP A 1 324 ? 19.719 28.547 15.688 1 91.06 324 ASP A CA 1
ATOM 2649 C C . ASP A 1 324 ? 21.125 28.25 16.172 1 91.06 324 ASP A C 1
ATOM 2651 O O . ASP A 1 324 ? 22.062 29.031 15.922 1 91.06 324 ASP A O 1
ATOM 2655 N N . PRO A 1 325 ? 21.281 27.156 16.797 1 91.31 325 PRO A N 1
ATOM 2656 C CA . PRO A 1 325 ? 22.625 26.812 17.281 1 91.31 325 PRO A CA 1
ATOM 2657 C C . PRO A 1 325 ? 23.656 26.703 16.156 1 91.31 325 PRO A C 1
ATOM 2659 O O . PRO A 1 325 ? 24.844 26.922 16.391 1 91.31 325 PRO A O 1
ATOM 2662 N N . ALA A 1 326 ? 23.266 26.469 15.031 1 89 326 ALA A N 1
ATOM 2663 C CA . ALA A 1 326 ? 24.172 26.344 13.898 1 89 326 ALA A CA 1
ATOM 2664 C C . ALA A 1 326 ? 24.547 27.703 13.344 1 89 326 ALA A C 1
ATOM 2666 O O . ALA A 1 326 ? 25.578 27.859 12.68 1 89 326 ALA A O 1
ATOM 2667 N N . LYS A 1 327 ? 23.766 28.703 13.578 1 91.38 327 LYS A N 1
ATOM 2668 C CA . LYS A 1 327 ? 24 30.078 13.133 1 91.38 327 LYS A CA 1
ATOM 2669 C C . LYS A 1 327 ? 23.734 31.078 14.266 1 91.38 327 LYS A C 1
ATOM 2671 O O . LYS A 1 327 ? 22.812 31.875 14.195 1 91.38 327 LYS A O 1
ATOM 2676 N N . PRO A 1 328 ? 24.562 31.234 15.156 1 89.31 328 PRO A N 1
ATOM 2677 C CA . PRO A 1 328 ? 24.328 32.031 16.359 1 89.31 328 PRO A CA 1
ATOM 2678 C C . PRO A 1 328 ? 24.453 33.531 16.125 1 89.31 328 PRO A C 1
ATOM 2680 O O . PRO A 1 328 ? 23.969 34.312 16.938 1 89.31 328 PRO A O 1
ATOM 2683 N N . ASN A 1 329 ? 24.891 33.969 15.008 1 91.5 329 ASN A N 1
ATOM 2684 C CA . ASN A 1 329 ? 25.203 35.375 14.797 1 91.5 329 ASN A CA 1
ATOM 2685 C C . ASN A 1 329 ? 24.016 36.125 14.195 1 91.5 329 ASN A C 1
ATOM 2687 O O . ASN A 1 329 ? 24.078 37.344 14.031 1 91.5 329 ASN A O 1
ATOM 2691 N N . LEU A 1 330 ? 22.953 35.594 14.031 1 91.38 330 LEU A N 1
ATOM 2692 C CA . LEU A 1 330 ? 21.797 36.25 13.438 1 91.38 330 LEU A CA 1
ATOM 2693 C C . LEU A 1 330 ? 20.906 36.875 14.516 1 91.38 330 LEU A C 1
ATOM 2695 O O . LEU A 1 330 ? 20.828 36.375 15.633 1 91.38 330 LEU A O 1
ATOM 2699 N N . PRO A 1 331 ? 20.312 37.969 14.094 1 93.5 331 PRO A N 1
ATOM 2700 C CA . PRO A 1 331 ? 19.375 38.562 15.055 1 93.5 331 PRO A CA 1
ATOM 2701 C C . PRO A 1 331 ? 18.297 37.562 15.492 1 93.5 331 PRO A C 1
ATOM 2703 O O . PRO A 1 331 ? 17.859 36.75 14.695 1 93.5 331 PRO A O 1
ATOM 2706 N N . VAL A 1 332 ? 17.781 37.719 16.688 1 94.62 332 VAL A N 1
ATOM 2707 C CA . VAL A 1 332 ? 16.891 36.75 17.328 1 94.62 332 VAL A CA 1
ATOM 2708 C C . VAL A 1 332 ? 15.547 36.75 16.609 1 94.62 332 VAL A C 1
ATOM 2710 O O . VAL A 1 332 ? 14.836 35.75 16.625 1 94.62 332 VAL A O 1
ATOM 2713 N N . LEU A 1 333 ? 15.18 37.812 15.938 1 95.94 333 LEU A N 1
ATOM 2714 C CA . LEU A 1 333 ? 13.875 37.875 15.289 1 95.94 333 LEU A CA 1
ATOM 2715 C C . LEU A 1 333 ? 14 37.594 13.797 1 95.94 333 LEU A C 1
ATOM 2717 O O . LEU A 1 333 ? 13.008 37.656 13.062 1 95.94 333 LEU A O 1
ATOM 2721 N N . HIS A 1 334 ? 15.172 37.281 13.32 1 94.5 334 HIS A N 1
ATOM 2722 C CA . HIS A 1 334 ? 15.43 37.094 11.898 1 94.5 334 HIS A CA 1
ATOM 2723 C C . HIS A 1 334 ? 14.617 35.938 11.336 1 94.5 334 HIS A C 1
ATOM 2725 O O . HIS A 1 334 ? 13.969 36.094 10.297 1 94.5 334 HIS A O 1
ATOM 2731 N N . GLU A 1 335 ? 14.672 34.844 12.047 1 95.06 335 GLU A N 1
ATOM 2732 C CA . GLU A 1 335 ? 13.969 33.656 11.562 1 95.06 335 GLU A CA 1
ATOM 2733 C C . GLU A 1 335 ? 12.469 33.906 11.477 1 95.06 335 GLU A C 1
ATOM 2735 O O . GLU A 1 335 ? 11.812 33.469 10.531 1 95.06 335 GLU A O 1
ATOM 2740 N N . TRP A 1 336 ? 11.914 34.562 12.445 1 96.69 336 TRP A N 1
ATOM 2741 C CA . TRP A 1 336 ? 10.492 34.875 12.453 1 96.69 336 TRP A CA 1
ATOM 2742 C C . TRP A 1 336 ? 10.133 35.781 11.289 1 96.69 336 TRP A C 1
ATOM 2744 O O . TRP A 1 336 ? 9.141 35.562 10.594 1 96.69 336 TRP A O 1
ATOM 2754 N N . HIS A 1 337 ? 10.953 36.781 11.062 1 96.12 337 HIS A N 1
ATOM 2755 C CA . HIS A 1 337 ? 10.758 37.719 9.953 1 96.12 337 HIS A CA 1
ATOM 2756 C C . HIS A 1 337 ? 10.82 37 8.609 1 96.12 337 HIS A C 1
ATOM 2758 O O . HIS A 1 337 ? 9.977 37.219 7.738 1 96.12 337 HIS A O 1
ATOM 2764 N N . PHE A 1 338 ? 11.742 36.125 8.516 1 95.25 338 PHE A N 1
ATOM 2765 C CA . PHE A 1 338 ? 11.969 35.406 7.277 1 95.25 338 PHE A CA 1
ATOM 2766 C C . PHE A 1 338 ? 10.805 34.469 6.996 1 95.25 338 PHE A C 1
ATOM 2768 O O . PHE A 1 338 ? 10.219 34.5 5.91 1 95.25 338 PHE A O 1
ATOM 2775 N N . ARG A 1 339 ? 10.391 33.656 7.957 1 96.12 339 ARG A N 1
ATOM 2776 C CA . ARG A 1 339 ? 9.383 32.625 7.77 1 96.12 339 ARG A CA 1
ATOM 2777 C C . ARG A 1 339 ? 8 33.25 7.57 1 96.12 339 ARG A C 1
ATOM 2779 O O . ARG A 1 339 ? 7.242 32.812 6.699 1 96.12 339 ARG A O 1
ATOM 2786 N N . SER A 1 340 ? 7.652 34.188 8.336 1 96.38 340 SER A N 1
ATOM 2787 C CA . SER A 1 340 ? 6.355 34.844 8.195 1 96.38 340 SER A CA 1
ATOM 2788 C C . SER A 1 340 ? 6.297 35.688 6.938 1 96.38 340 SER A C 1
ATOM 2790 O O . SER A 1 340 ? 5.223 35.875 6.367 1 96.38 340 SER A O 1
ATOM 2792 N N . GLY A 1 341 ? 7.434 36.156 6.496 1 97 341 GLY A N 1
ATOM 2793 C CA . GLY A 1 341 ? 7.504 37.031 5.336 1 97 341 GLY A CA 1
ATOM 2794 C C . GLY A 1 341 ? 7.316 36.312 4.023 1 97 341 GLY A C 1
ATOM 2795 O O . GLY A 1 341 ? 6.848 36.875 3.041 1 97 341 GLY A O 1
ATOM 2796 N N . LEU A 1 342 ? 7.602 35.062 3.98 1 97.31 342 LEU A N 1
ATOM 2797 C CA . LEU A 1 342 ? 7.531 34.281 2.754 1 97.31 342 LEU A CA 1
ATOM 2798 C C . LEU A 1 342 ? 6.082 34.031 2.334 1 97.31 342 LEU A C 1
ATOM 2800 O O . LEU A 1 342 ? 5.797 33.875 1.147 1 97.31 342 LEU A O 1
ATOM 2804 N N . ASP A 1 343 ? 5.164 34.062 3.252 1 97.69 343 ASP A N 1
ATOM 2805 C CA . ASP A 1 343 ? 3.766 33.812 2.936 1 97.69 343 ASP A CA 1
ATOM 2806 C C . ASP A 1 343 ? 2.871 34.938 3.4 1 97.69 343 ASP A C 1
ATOM 2808 O O . ASP A 1 343 ? 1.718 34.719 3.775 1 97.69 343 ASP A O 1
ATOM 2812 N N . ARG A 1 344 ? 3.33 36.094 3.33 1 97.62 344 ARG A N 1
ATOM 2813 C CA . ARG A 1 344 ? 2.68 37.25 3.943 1 97.62 344 ARG A CA 1
ATOM 2814 C C . ARG A 1 344 ? 1.432 37.656 3.166 1 97.62 344 ARG A C 1
ATOM 2816 O O . ARG A 1 344 ? 0.49 38.219 3.738 1 97.62 344 ARG A O 1
ATOM 2823 N N . TYR A 1 345 ? 1.287 37.312 1.893 1 98.31 345 TYR A N 1
ATOM 2824 C CA . TYR A 1 345 ? 0.182 37.812 1.092 1 98.31 345 TYR A CA 1
ATOM 2825 C C . TYR A 1 345 ? -0.855 36.719 0.832 1 98.31 345 TYR A C 1
ATOM 2827 O O . TYR A 1 345 ? -2.023 37.031 0.572 1 98.31 345 TYR A O 1
ATOM 2835 N N . ILE A 1 346 ? -0.521 35.5 0.868 1 98.56 346 ILE A N 1
ATOM 2836 C CA . ILE A 1 346 ? -1.304 34.406 0.3 1 98.56 346 ILE A CA 1
ATOM 2837 C C . ILE A 1 346 ? -2.576 34.188 1.118 1 98.56 346 ILE A C 1
ATOM 2839 O O . ILE A 1 346 ? -3.6 33.75 0.587 1 98.56 346 ILE A O 1
ATOM 2843 N N . TRP A 1 347 ? -2.57 34.5 2.465 1 98.44 347 TRP A N 1
ATOM 2844 C CA . TRP A 1 347 ? -3.773 34.312 3.275 1 98.44 347 TRP A CA 1
ATOM 2845 C C . TRP A 1 347 ? -4.871 35.281 2.82 1 98.44 347 TRP A C 1
ATOM 2847 O O . TRP A 1 347 ? -6.059 34.969 2.9 1 98.44 347 TRP A O 1
ATOM 2857 N N . ILE A 1 348 ? -4.527 36.438 2.283 1 98.69 348 ILE A N 1
ATOM 2858 C CA . ILE A 1 348 ? -5.496 37.406 1.774 1 98.69 348 ILE A CA 1
ATOM 2859 C C . ILE A 1 348 ? -6.152 36.844 0.508 1 98.69 348 ILE A C 1
ATOM 2861 O O . ILE A 1 348 ? -7.359 37 0.311 1 98.69 348 ILE A O 1
ATOM 2865 N N . ILE A 1 349 ? -5.312 36.219 -0.305 1 98.38 349 ILE A N 1
ATOM 2866 C CA . ILE A 1 349 ? -5.852 35.594 -1.506 1 98.38 349 ILE A CA 1
ATOM 2867 C C . ILE A 1 349 ? -6.848 34.5 -1.115 1 98.38 349 ILE A C 1
ATOM 2869 O O . ILE A 1 349 ? -7.875 34.312 -1.772 1 98.38 349 ILE A O 1
ATOM 2873 N N . GLY A 1 350 ? -6.535 33.781 -0.052 1 98.5 350 GLY A N 1
ATOM 2874 C CA . GLY A 1 350 ? -7.484 32.844 0.472 1 98.5 350 GLY A CA 1
ATOM 2875 C C . GLY A 1 350 ? -8.805 33.438 0.876 1 98.5 350 GLY A C 1
ATOM 2876 O O . GLY A 1 350 ? -9.875 32.906 0.592 1 98.5 350 GLY A O 1
ATOM 2877 N N . MET A 1 351 ? -8.781 34.625 1.463 1 98 351 MET A N 1
ATOM 2878 C CA . MET A 1 351 ? -9.984 35.344 1.85 1 98 351 MET A CA 1
ATOM 2879 C C . MET A 1 351 ? -10.812 35.719 0.624 1 98 351 MET A C 1
ATOM 2881 O O . MET A 1 351 ? -12.039 35.594 0.642 1 98 351 MET A O 1
ATOM 2885 N N . ILE A 1 352 ? -10.102 36.125 -0.372 1 97.88 352 ILE A N 1
ATOM 2886 C CA . ILE A 1 352 ? -10.773 36.562 -1.6 1 97.88 352 ILE A CA 1
ATOM 2887 C C . ILE A 1 352 ? -11.508 35.344 -2.215 1 97.88 352 ILE A C 1
ATOM 2889 O O . ILE A 1 352 ? -12.664 35.469 -2.631 1 97.88 352 ILE A O 1
ATOM 2893 N N . TYR A 1 353 ? -10.859 34.219 -2.246 1 97.75 353 TYR A N 1
ATOM 2894 C CA . TYR A 1 353 ? -11.484 33 -2.766 1 97.75 353 TYR A CA 1
ATOM 2895 C C . TYR A 1 353 ? -12.719 32.625 -1.944 1 97.75 353 TYR A C 1
ATOM 2897 O O . TYR A 1 353 ? -13.734 32.188 -2.494 1 97.75 353 TYR A O 1
ATOM 2905 N N . ALA A 1 354 ? -12.602 32.781 -0.666 1 97.06 354 ALA A N 1
ATOM 2906 C CA . ALA A 1 354 ? -13.719 32.438 0.213 1 97.06 354 ALA A CA 1
ATOM 2907 C C . ALA A 1 354 ? -14.898 33.406 -0.023 1 97.06 354 ALA A C 1
ATOM 2909 O O . ALA A 1 354 ? -16.047 32.969 -0.052 1 97.06 354 ALA A O 1
ATOM 2910 N N . TYR A 1 355 ? -14.617 34.656 -0.156 1 96.44 355 TYR A N 1
ATOM 2911 C CA . TYR A 1 355 ? -15.664 35.656 -0.377 1 96.44 355 TYR A CA 1
ATOM 2912 C C . TYR A 1 355 ? -16.406 35.375 -1.676 1 96.44 355 TYR A C 1
ATOM 2914 O O . TYR A 1 355 ? -17.641 35.5 -1.729 1 96.44 355 TYR A O 1
ATOM 2922 N N . TYR A 1 356 ? -15.727 34.969 -2.717 1 95.62 356 TYR A N 1
ATOM 2923 C CA . TYR A 1 356 ? -16.344 34.781 -4.023 1 95.62 356 TYR A CA 1
ATOM 2924 C C . TYR A 1 356 ? -16.781 33.312 -4.215 1 95.62 356 TYR A C 1
ATOM 2926 O O . TYR A 1 356 ? -17.234 32.938 -5.293 1 95.62 356 TYR A O 1
ATOM 2934 N N . HIS A 1 357 ? -16.625 32.5 -3.271 1 93.69 357 HIS A N 1
ATOM 2935 C CA . HIS A 1 357 ? -16.922 31.062 -3.369 1 93.69 357 HIS A CA 1
ATOM 2936 C C . HIS A 1 357 ? -18.344 30.828 -3.857 1 93.69 357 HIS A C 1
ATOM 2938 O O . HIS A 1 357 ? -18.562 30.078 -4.805 1 93.69 357 HIS A O 1
ATOM 2944 N N . PRO A 1 358 ? -19.375 31.562 -3.322 1 91.12 358 PRO A N 1
ATOM 2945 C CA . PRO A 1 358 ? -20.75 31.344 -3.785 1 91.12 358 PRO A CA 1
ATOM 2946 C C . PRO A 1 358 ? -20.953 31.781 -5.234 1 91.12 358 PRO A C 1
ATOM 2948 O O . PRO A 1 358 ? -21.734 31.156 -5.965 1 91.12 358 PRO A O 1
ATOM 2951 N N . THR A 1 359 ? -20.281 32.812 -5.59 1 93 359 THR A N 1
ATOM 2952 C CA . THR A 1 359 ? -20.391 33.312 -6.957 1 93 359 THR A CA 1
ATOM 2953 C C . THR A 1 359 ? -19.828 32.312 -7.945 1 93 359 THR A C 1
ATOM 2955 O O . THR A 1 359 ? -20.438 32.031 -8.984 1 93 359 THR A O 1
ATOM 2958 N N . VAL A 1 360 ? -18.688 31.781 -7.602 1 93.88 360 VAL A N 1
ATOM 2959 C CA . VAL A 1 360 ? -18.047 30.812 -8.484 1 93.88 360 VAL A CA 1
ATOM 2960 C C . VAL A 1 360 ? -18.875 29.531 -8.562 1 93.88 360 VAL A C 1
ATOM 2962 O O . VAL A 1 360 ? -18.984 28.922 -9.625 1 93.88 360 VAL A O 1
ATOM 2965 N N . GLU A 1 361 ? -19.422 29.156 -7.52 1 91.88 361 GLU A N 1
ATOM 2966 C CA . GLU A 1 361 ? -20.281 27.984 -7.5 1 91.88 361 GLU A CA 1
ATOM 2967 C C . GLU A 1 361 ? -21.484 28.156 -8.422 1 91.88 361 GLU A C 1
ATOM 2969 O O . GLU A 1 361 ? -21.891 27.219 -9.109 1 91.88 361 GLU A O 1
ATOM 2974 N N . ARG A 1 362 ? -22.062 29.344 -8.398 1 91.56 362 ARG A N 1
ATOM 2975 C CA . ARG A 1 362 ? -23.188 29.641 -9.273 1 91.56 362 ARG A CA 1
ATOM 2976 C C . ARG A 1 362 ? -22.766 29.594 -10.734 1 91.56 362 ARG A C 1
ATOM 2978 O O . ARG A 1 362 ? -23.516 29.109 -11.586 1 91.56 362 ARG A O 1
ATOM 2985 N N . TRP A 1 363 ? -21.625 30.141 -10.953 1 92.5 363 TRP A N 1
ATOM 2986 C CA . TRP A 1 363 ? -21.094 30.094 -12.312 1 92.5 363 TRP A CA 1
ATOM 2987 C C . TRP A 1 363 ? -20.875 28.656 -12.773 1 92.5 363 TRP A C 1
ATOM 2989 O O . TRP A 1 363 ? -21.141 28.328 -13.93 1 92.5 363 TRP A O 1
ATOM 2999 N N . MET A 1 364 ? -20.406 27.828 -11.922 1 92.69 364 MET A N 1
ATOM 3000 C CA . MET A 1 364 ? -20.141 26.422 -12.25 1 92.69 364 MET A CA 1
ATOM 3001 C C . MET A 1 364 ? -21.438 25.672 -12.477 1 92.69 364 MET A C 1
ATOM 3003 O O . MET A 1 364 ? -21.5 24.766 -13.312 1 92.69 364 MET A O 1
ATOM 3007 N N . GLU A 1 365 ? -22.406 26.016 -11.695 1 91 365 GLU A N 1
ATOM 3008 C CA . GLU A 1 365 ? -23.719 25.422 -11.891 1 91 365 GLU A CA 1
ATOM 3009 C C . GLU A 1 365 ? -24.281 25.734 -13.273 1 91 365 GLU A C 1
ATOM 3011 O O . GLU A 1 365 ? -24.797 24.859 -13.961 1 91 365 GLU A O 1
ATOM 3016 N N . LYS A 1 366 ? -24.219 26.938 -13.641 1 92.81 366 LYS A N 1
ATOM 3017 C CA . LYS A 1 366 ? -24.672 27.375 -14.953 1 92.81 366 LYS A CA 1
ATOM 3018 C C . LYS A 1 366 ? -23.891 26.672 -16.062 1 92.81 366 LYS A C 1
ATOM 3020 O O . LYS A 1 366 ? -24.453 26.344 -17.109 1 92.81 366 LYS A O 1
ATOM 3025 N N . LEU A 1 367 ? -22.656 26.469 -15.836 1 93.44 367 LEU A N 1
ATOM 3026 C CA . LEU A 1 367 ? -21.797 25.812 -16.812 1 93.44 367 LEU A CA 1
ATOM 3027 C C . LEU A 1 367 ? -22.203 24.359 -17 1 93.44 367 LEU A C 1
ATOM 3029 O O . LEU A 1 367 ? -22.266 23.859 -18.125 1 93.44 367 LEU A O 1
ATOM 3033 N N . GLU A 1 368 ? -22.5 23.656 -15.938 1 91.38 368 GLU A N 1
ATOM 3034 C CA . GLU A 1 368 ? -22.875 22.25 -16 1 91.38 368 GLU A CA 1
ATOM 3035 C C . GLU A 1 368 ? -24.234 22.062 -16.656 1 91.38 368 GLU A C 1
ATOM 3037 O O . GLU A 1 368 ? -24.516 21 -17.219 1 91.38 368 GLU A O 1
ATOM 3042 N N . GLU A 1 369 ? -25.047 23.141 -16.625 1 90.94 369 GLU A N 1
ATOM 3043 C CA . GLU A 1 369 ? -26.375 23.078 -17.219 1 90.94 369 GLU A CA 1
ATOM 3044 C C . GLU A 1 369 ? -26.359 23.516 -18.688 1 90.94 369 GLU A C 1
ATOM 3046 O O . GLU A 1 369 ? -27.328 23.297 -19.406 1 90.94 369 GLU A O 1
ATOM 3051 N N . ALA A 1 370 ? -25.344 24.031 -19.062 1 93.56 370 ALA A N 1
ATOM 3052 C CA . ALA A 1 370 ? -25.234 24.516 -20.438 1 93.56 370 ALA A CA 1
ATOM 3053 C C . ALA A 1 370 ? -25.141 23.359 -21.438 1 93.56 370 ALA A C 1
ATOM 3055 O O . ALA A 1 370 ? -24.953 22.203 -21.031 1 93.56 370 ALA A O 1
ATOM 3056 N N . ASP A 1 371 ? -25.281 23.703 -22.719 1 94.38 371 ASP A N 1
ATOM 3057 C CA . ASP A 1 371 ? -25.188 22.703 -23.766 1 94.38 371 ASP A CA 1
ATOM 3058 C C . ASP A 1 371 ? -23.781 22.109 -23.859 1 94.38 371 ASP A C 1
ATOM 3060 O O . ASP A 1 371 ? -22.828 22.734 -23.391 1 94.38 371 ASP A O 1
ATOM 3064 N N . TRP A 1 372 ? -23.656 20.969 -24.391 1 92.69 372 TRP A N 1
ATOM 3065 C CA . TRP A 1 372 ? -22.422 20.203 -24.406 1 92.69 372 TRP A CA 1
ATOM 3066 C C . TRP A 1 372 ? -21.312 20.969 -25.125 1 92.69 372 TRP A C 1
ATOM 3068 O O . TRP A 1 372 ? -20.172 21.016 -24.656 1 92.69 372 TRP A O 1
ATOM 3078 N N . LYS A 1 373 ? -21.609 21.562 -26.219 1 94.31 373 LYS A N 1
ATOM 3079 C CA . LYS A 1 373 ? -20.609 22.281 -27 1 94.31 373 LYS A CA 1
ATOM 3080 C C . LYS A 1 373 ? -20.062 23.469 -26.219 1 94.31 373 LYS A C 1
ATOM 3082 O O . LYS A 1 373 ? -18.844 23.688 -26.156 1 94.31 373 LYS A O 1
ATOM 3087 N N . ARG A 1 374 ? -20.953 24.234 -25.641 1 94.88 374 ARG A N 1
ATOM 3088 C CA . ARG A 1 374 ? -20.547 25.406 -24.859 1 94.88 374 ARG A CA 1
ATOM 3089 C C . ARG A 1 374 ? -19.797 24.969 -23.609 1 94.88 374 ARG A C 1
ATOM 3091 O O . ARG A 1 374 ? -18.766 25.562 -23.266 1 94.88 374 ARG A O 1
ATOM 3098 N N . ARG A 1 375 ? -20.297 24 -22.969 1 95.5 375 ARG A N 1
ATOM 3099 C CA . ARG A 1 375 ? -19.672 23.469 -21.766 1 95.5 375 ARG A CA 1
ATOM 3100 C C . ARG A 1 375 ? -18.234 23 -22.047 1 95.5 375 ARG A C 1
ATOM 3102 O O . ARG A 1 375 ? -17.312 23.375 -21.328 1 95.5 375 ARG A O 1
ATOM 3109 N N . MET A 1 376 ? -18.047 22.234 -23.109 1 95.81 376 MET A N 1
ATOM 3110 C CA . MET A 1 376 ? -16.734 21.688 -23.438 1 95.81 376 MET A CA 1
ATOM 3111 C C . MET A 1 376 ? -15.789 22.797 -23.906 1 95.81 376 MET A C 1
ATOM 3113 O O . MET A 1 376 ? -14.586 22.734 -23.641 1 95.81 376 MET A O 1
ATOM 3117 N N . SER A 1 377 ? -16.344 23.766 -24.578 1 96.75 377 SER A N 1
ATOM 3118 C CA . SER A 1 377 ? -15.508 24.875 -25.031 1 96.75 377 SER A CA 1
ATOM 3119 C C . SER A 1 377 ? -14.977 25.703 -23.859 1 96.75 377 SER A C 1
ATOM 3121 O O . SER A 1 377 ? -13.789 26.047 -23.828 1 96.75 377 SER A O 1
ATOM 3123 N N . ILE A 1 378 ? -15.789 25.953 -22.922 1 96.81 378 ILE A N 1
ATOM 3124 C CA . ILE A 1 378 ? -15.391 26.75 -21.766 1 96.81 378 ILE A CA 1
ATOM 3125 C C . ILE A 1 378 ? -14.406 25.953 -20.906 1 96.81 378 ILE A C 1
ATOM 3127 O O . ILE A 1 378 ? -13.383 26.484 -20.469 1 96.81 378 ILE A O 1
ATOM 3131 N N . LYS A 1 379 ? -14.695 24.719 -20.672 1 97.06 379 LYS A N 1
ATOM 3132 C CA . LYS A 1 379 ? -13.812 23.875 -19.875 1 97.06 379 LYS A CA 1
ATOM 3133 C C . LYS A 1 379 ? -12.438 23.75 -20.531 1 97.06 379 LYS A C 1
ATOM 3135 O O . LYS A 1 379 ? -11.414 23.781 -19.844 1 97.06 379 LYS A O 1
ATOM 3140 N N . THR A 1 380 ? -12.398 23.547 -21.812 1 97.69 380 THR A N 1
ATOM 3141 C CA . THR A 1 380 ? -11.141 23.438 -22.531 1 97.69 380 THR A CA 1
ATOM 3142 C C . THR A 1 380 ? -10.367 24.75 -22.484 1 97.69 380 THR A C 1
ATOM 3144 O O . THR A 1 380 ? -9.141 24.75 -22.344 1 97.69 380 THR A O 1
ATOM 3147 N N . ALA A 1 381 ? -11.086 25.844 -22.578 1 97.69 381 ALA A N 1
ATOM 3148 C CA . ALA A 1 381 ? -10.445 27.156 -22.531 1 97.69 381 ALA A CA 1
ATOM 3149 C C . ALA A 1 381 ? -9.836 27.406 -21.156 1 97.69 381 ALA A C 1
ATOM 3151 O O . ALA A 1 381 ? -8.695 27.859 -21.047 1 97.69 381 ALA A O 1
ATOM 3152 N N . VAL A 1 382 ? -10.602 27.141 -20.141 1 97.38 382 VAL A N 1
ATOM 3153 C CA . VAL A 1 382 ? -10.125 27.344 -18.781 1 97.38 382 VAL A CA 1
ATOM 3154 C C . VAL A 1 382 ? -8.914 26.438 -18.516 1 97.38 382 VAL A C 1
ATOM 3156 O O . VAL A 1 382 ? -7.934 26.891 -17.922 1 97.38 382 VAL A O 1
ATOM 3159 N N . SER A 1 383 ? -8.969 25.203 -18.969 1 98.06 383 SER A N 1
ATOM 3160 C CA . SER A 1 383 ? -7.859 24.266 -18.781 1 98.06 383 SER A CA 1
ATOM 3161 C C . SER A 1 383 ? -6.625 24.719 -19.562 1 98.06 383 SER A C 1
ATOM 3163 O O . SER A 1 383 ? -5.508 24.656 -19.031 1 98.06 383 SER A O 1
ATOM 3165 N N . ALA A 1 384 ? -6.824 25.172 -20.781 1 98.25 384 ALA A N 1
ATOM 3166 C CA . ALA A 1 384 ? -5.711 25.609 -21.609 1 98.25 384 ALA A CA 1
ATOM 3167 C C . ALA A 1 384 ? -5.031 26.844 -21.016 1 98.25 384 ALA A C 1
ATOM 3169 O O . ALA A 1 384 ? -3.803 26.922 -20.984 1 98.25 384 ALA A O 1
ATOM 3170 N N . VAL A 1 385 ? -5.809 27.766 -20.516 1 98.38 385 VAL A N 1
ATOM 3171 C CA . VAL A 1 385 ? -5.266 28.984 -19.906 1 98.38 385 VAL A CA 1
ATOM 3172 C C . VAL A 1 385 ? -4.52 28.625 -18.625 1 98.38 385 VAL A C 1
ATOM 3174 O O . VAL A 1 385 ? -3.41 29.109 -18.391 1 98.38 385 VAL A O 1
ATOM 3177 N N . SER A 1 386 ? -5.109 27.828 -17.797 1 98.38 386 SER A N 1
ATOM 3178 C CA . SER A 1 386 ? -4.48 27.422 -16.547 1 98.38 386 SER A CA 1
ATOM 3179 C C . SER A 1 386 ? -3.164 26.688 -16.797 1 98.38 386 SER A C 1
ATOM 3181 O O . SER A 1 386 ? -2.158 26.953 -16.141 1 98.38 386 SER A O 1
ATOM 3183 N N . LEU A 1 387 ? -3.188 25.781 -17.75 1 98.38 387 LEU A N 1
ATOM 3184 C CA . LEU A 1 387 ? -1.986 25.031 -18.062 1 98.38 387 LEU A CA 1
ATOM 3185 C C . LEU A 1 387 ? -0.897 25.938 -18.625 1 98.38 387 LEU A C 1
ATOM 3187 O O . LEU A 1 387 ? 0.284 25.75 -18.328 1 98.38 387 LEU A O 1
ATOM 3191 N N . THR A 1 388 ? -1.298 26.906 -19.453 1 98.56 388 THR A N 1
ATOM 3192 C CA . THR A 1 388 ? -0.336 27.844 -20.031 1 98.56 388 THR A CA 1
ATOM 3193 C C . THR A 1 388 ? 0.281 28.719 -18.938 1 98.56 388 THR A C 1
ATOM 3195 O O . THR A 1 388 ? 1.502 28.875 -18.891 1 98.56 388 THR A O 1
ATOM 3198 N N . VAL A 1 389 ? -0.553 29.25 -18.062 1 98.5 389 VAL A N 1
ATOM 3199 C CA . VAL A 1 389 ? -0.076 30.094 -16.969 1 98.5 389 VAL A CA 1
ATOM 3200 C C . VAL A 1 389 ? 0.801 29.266 -16.031 1 98.5 389 VAL A C 1
ATOM 3202 O O . VAL A 1 389 ? 1.847 29.734 -15.57 1 98.5 389 VAL A O 1
ATOM 3205 N N . GLY A 1 390 ? 0.348 28.031 -15.734 1 98.44 390 GLY A N 1
ATOM 3206 C CA . GLY A 1 390 ? 1.146 27.141 -14.914 1 98.44 390 GLY A CA 1
ATOM 3207 C C . GLY A 1 390 ? 2.5 26.828 -15.523 1 98.44 390 GLY A C 1
ATOM 3208 O O . GLY A 1 390 ? 3.514 26.812 -14.82 1 98.44 390 GLY A O 1
ATOM 3209 N N . TYR A 1 391 ? 2.49 26.641 -16.844 1 98.25 391 TYR A N 1
ATOM 3210 C CA . TYR A 1 391 ? 3.736 26.344 -17.547 1 98.25 391 TYR A CA 1
ATOM 3211 C C . TYR A 1 391 ? 4.68 27.531 -17.516 1 98.25 391 TYR A C 1
ATOM 3213 O O . TYR A 1 391 ? 5.887 27.375 -17.312 1 98.25 391 TYR A O 1
ATOM 3221 N N . LEU A 1 392 ? 4.188 28.703 -17.719 1 98.38 392 LEU A N 1
ATOM 3222 C CA . LEU A 1 392 ? 5.004 29.922 -17.688 1 98.38 392 LEU A CA 1
ATOM 3223 C C . LEU A 1 392 ? 5.578 30.156 -16.297 1 98.38 392 LEU A C 1
ATOM 3225 O O . LEU A 1 392 ? 6.75 30.516 -16.156 1 98.38 392 LEU A O 1
ATOM 3229 N N . TRP A 1 393 ? 4.793 29.969 -15.281 1 98.5 393 TRP A N 1
ATOM 3230 C CA . TRP A 1 393 ? 5.27 30.094 -13.906 1 98.5 393 TRP A CA 1
ATOM 3231 C C . TRP A 1 393 ? 6.344 29.062 -13.602 1 98.5 393 TRP A C 1
ATOM 3233 O O . TRP A 1 393 ? 7.344 29.375 -12.945 1 98.5 393 TRP A O 1
ATOM 3243 N N . PHE A 1 394 ? 6.137 27.828 -14.094 1 98.19 394 PHE A N 1
ATOM 3244 C CA . PHE A 1 394 ? 7.105 26.75 -13.875 1 98.19 394 PHE A CA 1
ATOM 3245 C C . PHE A 1 394 ? 8.438 27.078 -14.531 1 98.19 394 PHE A C 1
ATOM 3247 O O . PHE A 1 394 ? 9.492 26.953 -13.906 1 98.19 394 PHE A O 1
ATOM 3254 N N . GLU A 1 395 ? 8.453 27.625 -15.789 1 98 395 GLU A N 1
ATOM 3255 C CA . GLU A 1 395 ? 9.656 27.859 -16.578 1 98 395 GLU A CA 1
ATOM 3256 C C . GLU A 1 395 ? 10.406 29.094 -16.078 1 98 395 GLU A C 1
ATOM 3258 O O . GLU A 1 395 ? 11.641 29.094 -16.016 1 98 395 GLU A O 1
ATOM 3263 N N . TYR A 1 396 ? 9.664 30.031 -15.57 1 97.94 396 TYR A N 1
ATOM 3264 C CA . TYR A 1 396 ? 10.328 31.312 -15.328 1 97.94 396 TYR A CA 1
ATOM 3265 C C . TYR A 1 396 ? 10.523 31.562 -13.836 1 97.94 396 TYR A C 1
ATOM 3267 O O . TYR A 1 396 ? 11.359 32.375 -13.438 1 97.94 396 TYR A O 1
ATOM 3275 N N . ILE A 1 397 ? 9.805 30.859 -12.984 1 98.19 397 ILE A N 1
ATOM 3276 C CA . ILE A 1 397 ? 9.883 31.172 -11.555 1 98.19 397 ILE A CA 1
ATOM 3277 C C . ILE A 1 397 ? 10.289 29.906 -10.789 1 98.19 397 ILE A C 1
ATOM 3279 O O . ILE A 1 397 ? 11.289 29.906 -10.07 1 98.19 397 ILE A O 1
ATOM 3283 N N . TYR A 1 398 ? 9.625 28.812 -11.016 1 98.19 398 TYR A N 1
ATOM 3284 C CA . TYR A 1 398 ? 9.836 27.594 -10.25 1 98.19 398 TYR A CA 1
ATOM 3285 C C . TYR A 1 398 ? 11.258 27.078 -10.406 1 98.19 398 TYR A C 1
ATOM 3287 O O . TYR A 1 398 ? 11.844 26.547 -9.453 1 98.19 398 TYR A O 1
ATOM 3295 N N . LYS A 1 399 ? 11.852 27.219 -11.562 1 97.5 399 LYS A N 1
ATOM 3296 C CA . LYS A 1 399 ? 13.148 26.641 -11.883 1 97.5 399 LYS A CA 1
ATOM 3297 C C . LYS A 1 399 ? 14.289 27.484 -11.336 1 97.5 399 LYS A C 1
ATOM 3299 O O . LYS A 1 399 ? 15.453 27.109 -11.445 1 97.5 399 LYS A O 1
ATOM 3304 N N . MET A 1 400 ? 13.938 28.562 -10.68 1 97.5 400 MET A N 1
ATOM 3305 C CA . MET A 1 400 ? 14.977 29.406 -10.102 1 97.5 400 MET A CA 1
ATOM 3306 C C . MET A 1 400 ? 15.641 28.734 -8.914 1 97.5 400 MET A C 1
ATOM 3308 O O . MET A 1 400 ? 15.086 27.797 -8.336 1 97.5 400 MET A O 1
ATOM 3312 N N . ASP A 1 401 ? 16.781 29.188 -8.633 1 97 401 ASP A N 1
ATOM 3313 C CA . ASP A 1 401 ? 17.484 28.672 -7.465 1 97 401 ASP A CA 1
ATOM 3314 C C . ASP A 1 401 ? 16.781 29.094 -6.172 1 97 401 ASP A C 1
ATOM 3316 O O . ASP A 1 401 ? 16.016 30.047 -6.152 1 97 401 ASP A O 1
ATOM 3320 N N . LYS A 1 402 ? 17.062 28.453 -5.133 1 96.31 402 LYS A N 1
ATOM 3321 C CA . LYS A 1 402 ? 16.375 28.594 -3.85 1 96.31 402 LYS A CA 1
ATOM 3322 C C . LYS A 1 402 ? 16.375 30.047 -3.387 1 96.31 402 LYS A C 1
ATOM 3324 O O . LYS A 1 402 ? 15.328 30.578 -3.037 1 96.31 402 LYS A O 1
ATOM 3329 N N . LEU A 1 403 ? 17.484 30.703 -3.367 1 95.62 403 LEU A N 1
ATOM 3330 C CA . LEU A 1 403 ? 17.641 32.062 -2.842 1 95.62 403 LEU A CA 1
ATOM 3331 C C . LEU A 1 403 ? 16.844 33.062 -3.682 1 95.62 403 LEU A C 1
ATOM 3333 O O . LEU A 1 403 ? 16.141 33.906 -3.141 1 95.62 403 LEU A O 1
ATOM 3337 N N . THR A 1 404 ? 16.922 32.906 -4.957 1 97.62 404 THR A N 1
ATOM 3338 C CA . THR A 1 404 ? 16.188 33.812 -5.852 1 97.62 404 THR A CA 1
ATOM 3339 C C . THR A 1 404 ? 14.695 33.531 -5.805 1 97.62 404 THR A C 1
ATOM 3341 O O . THR A 1 404 ? 13.883 34.469 -5.855 1 97.62 404 THR A O 1
ATOM 3344 N N . TYR A 1 405 ? 14.391 32.281 -5.727 1 98 405 TYR A N 1
ATOM 3345 C CA . TYR A 1 405 ? 12.984 31.891 -5.66 1 98 405 TYR A CA 1
ATOM 3346 C C . TYR A 1 405 ? 12.312 32.5 -4.434 1 98 405 TYR A C 1
ATOM 3348 O O . TYR A 1 405 ? 11.172 32.969 -4.508 1 98 405 TYR A O 1
ATOM 3356 N N . ASN A 1 406 ? 12.969 32.531 -3.305 1 97.69 406 ASN A N 1
ATOM 3357 C CA . ASN A 1 406 ? 12.414 33.062 -2.059 1 97.69 406 ASN A CA 1
ATOM 3358 C C . ASN A 1 406 ? 12.039 34.531 -2.182 1 97.69 406 ASN A C 1
ATOM 3360 O O . ASN A 1 406 ? 11.109 35 -1.514 1 97.69 406 ASN A O 1
ATOM 3364 N N . LYS A 1 407 ? 12.695 35.25 -3.062 1 96.75 407 LYS A N 1
ATOM 3365 C CA . LYS A 1 407 ? 12.406 36.656 -3.264 1 96.75 407 LYS A CA 1
ATOM 3366 C C . LYS A 1 407 ? 11.094 36.844 -4.023 1 96.75 407 LYS A C 1
ATOM 3368 O O . LYS A 1 407 ? 10.375 37.812 -3.803 1 96.75 407 LYS A O 1
ATOM 3373 N N . TYR A 1 408 ? 10.781 35.906 -4.848 1 97.62 408 TYR A N 1
ATOM 3374 C CA . TYR A 1 408 ? 9.617 36.031 -5.715 1 97.62 408 TYR A CA 1
ATOM 3375 C C . TYR A 1 408 ? 8.43 35.25 -5.168 1 97.62 408 TYR A C 1
ATOM 3377 O O . TYR A 1 408 ? 7.289 35.5 -5.562 1 97.62 408 TYR A O 1
ATOM 3385 N N . HIS A 1 409 ? 8.664 34.375 -4.281 1 98.25 409 HIS A N 1
ATOM 3386 C CA . HIS A 1 409 ? 7.66 33.438 -3.777 1 98.25 409 HIS A CA 1
ATOM 3387 C C . HIS A 1 409 ? 6.473 34.188 -3.172 1 98.25 409 HIS A C 1
ATOM 3389 O O . HIS A 1 409 ? 5.32 33.875 -3.48 1 98.25 409 HIS A O 1
ATOM 3395 N N . PRO A 1 410 ? 6.66 35.281 -2.34 1 98 410 PRO A N 1
ATOM 3396 C CA . PRO A 1 410 ? 5.512 35.938 -1.719 1 98 410 PRO A CA 1
ATOM 3397 C C . PRO A 1 410 ? 4.57 36.562 -2.742 1 98 410 PRO A C 1
ATOM 3399 O O . PRO A 1 410 ? 3.371 36.688 -2.492 1 98 410 PRO A O 1
ATOM 3402 N N . TYR A 1 411 ? 5.129 36.844 -3.898 1 97.81 411 TYR A N 1
ATOM 3403 C CA . TYR A 1 411 ? 4.359 37.594 -4.891 1 97.81 411 TYR A CA 1
ATOM 3404 C C . TYR A 1 411 ? 3.773 36.656 -5.938 1 97.81 411 TYR A C 1
ATOM 3406 O O . TYR A 1 411 ? 2.879 37.031 -6.695 1 97.81 411 TYR A O 1
ATOM 3414 N N . THR A 1 412 ? 4.273 35.406 -6 1 98.31 412 THR A N 1
ATOM 3415 C CA . THR A 1 412 ? 3.881 34.562 -7.121 1 98.31 412 THR A CA 1
ATOM 3416 C C . THR A 1 412 ? 3.244 33.25 -6.625 1 98.31 412 THR A C 1
ATOM 3418 O O . THR A 1 412 ? 2.715 32.469 -7.422 1 98.31 412 THR A O 1
ATOM 3421 N N . SER A 1 413 ? 3.225 33.031 -5.344 1 98.19 413 SER A N 1
ATOM 3422 C CA . SER A 1 413 ? 2.75 31.75 -4.801 1 98.19 413 SER A CA 1
ATOM 3423 C C . SER A 1 413 ? 1.279 31.516 -5.133 1 98.19 413 SER A C 1
ATOM 3425 O O . SER A 1 413 ? 0.821 30.375 -5.195 1 98.19 413 SER A O 1
ATOM 3427 N N . TRP A 1 414 ? 0.516 32.562 -5.363 1 98.25 414 TRP A N 1
ATOM 3428 C CA . TRP A 1 414 ? -0.91 32.438 -5.652 1 98.25 414 TRP A CA 1
ATOM 3429 C C . TRP A 1 414 ? -1.14 31.828 -7.031 1 98.25 414 TRP A C 1
ATOM 3431 O O . TRP A 1 414 ? -2.199 31.266 -7.297 1 98.25 414 TRP A O 1
ATOM 3441 N N . ILE A 1 415 ? -0.185 31.828 -7.922 1 98.62 415 ILE A N 1
ATOM 3442 C CA . ILE A 1 415 ? -0.344 31.406 -9.305 1 98.62 415 ILE A CA 1
ATOM 3443 C C . ILE A 1 415 ? -0.493 29.891 -9.359 1 98.62 415 ILE A C 1
ATOM 3445 O O . ILE A 1 415 ? -1.51 29.375 -9.828 1 98.62 415 ILE A O 1
ATOM 3449 N N . PRO A 1 416 ? 0.526 29.125 -8.844 1 98.56 416 PRO A N 1
ATOM 3450 C CA . PRO A 1 416 ? 0.367 27.672 -8.906 1 98.56 416 PRO A CA 1
ATOM 3451 C C . PRO A 1 416 ? -0.833 27.172 -8.102 1 98.56 416 PRO A C 1
ATOM 3453 O O . PRO A 1 416 ? -1.447 26.172 -8.469 1 98.56 416 PRO A O 1
ATOM 3456 N N . ILE A 1 417 ? -1.182 27.844 -7.023 1 98.69 417 ILE A N 1
ATOM 3457 C CA . ILE A 1 417 ? -2.328 27.453 -6.215 1 98.69 417 ILE A CA 1
ATOM 3458 C C . ILE A 1 417 ? -3.615 27.641 -7.012 1 98.69 417 ILE A C 1
ATOM 3460 O O . ILE A 1 417 ? -4.48 26.766 -7.027 1 98.69 417 ILE A O 1
ATOM 3464 N N . THR A 1 418 ? -3.693 28.734 -7.707 1 98.44 418 THR A N 1
ATOM 3465 C CA . THR A 1 418 ? -4.855 29.016 -8.539 1 98.44 418 THR A CA 1
ATOM 3466 C C . THR A 1 418 ? -4.945 28.016 -9.688 1 98.44 418 THR A C 1
ATOM 3468 O O . THR A 1 418 ? -6.035 27.562 -10.055 1 98.44 418 THR A O 1
ATOM 3471 N N . VAL A 1 419 ? -3.814 27.688 -10.242 1 98.56 419 VAL A N 1
ATOM 3472 C CA . VAL A 1 419 ? -3.764 26.703 -11.328 1 98.56 419 VAL A CA 1
ATOM 3473 C C . VAL A 1 419 ? -4.281 25.359 -10.828 1 98.56 419 VAL A C 1
ATOM 3475 O O . VAL A 1 419 ? -5.102 24.719 -11.492 1 98.56 419 VAL A O 1
ATOM 3478 N N . TYR A 1 420 ? -3.846 24.953 -9.688 1 98.19 420 TYR A N 1
ATOM 3479 C CA . TYR A 1 420 ? -4.281 23.688 -9.109 1 98.19 420 TYR A CA 1
ATOM 3480 C C . TYR A 1 420 ? -5.785 23.703 -8.852 1 98.19 420 TYR A C 1
ATOM 3482 O O . TYR A 1 420 ? -6.488 22.75 -9.195 1 98.19 420 TYR A O 1
ATOM 3490 N N . ILE A 1 421 ? -6.27 24.766 -8.266 1 98.06 421 ILE A N 1
ATOM 3491 C CA . ILE A 1 421 ? -7.684 24.875 -7.926 1 98.06 421 ILE A CA 1
ATOM 3492 C C . ILE A 1 421 ? -8.523 24.828 -9.203 1 98.06 421 ILE A C 1
ATOM 3494 O O . ILE A 1 421 ? -9.547 24.141 -9.258 1 98.06 421 ILE A O 1
ATOM 3498 N N . SER A 1 422 ? -8.039 25.531 -10.195 1 97.44 422 SER A N 1
ATOM 3499 C CA . SER A 1 422 ? -8.773 25.594 -11.461 1 97.44 422 SER A CA 1
ATOM 3500 C C . SER A 1 422 ? -8.828 24.219 -12.133 1 97.44 422 SER A C 1
ATOM 3502 O O . SER A 1 422 ? -9.906 23.766 -12.523 1 97.44 422 SER A O 1
ATOM 3504 N N . LEU A 1 423 ? -7.754 23.531 -12.195 1 97.38 423 LEU A N 1
ATOM 3505 C CA . LEU A 1 423 ? -7.684 22.25 -12.891 1 97.38 423 LEU A CA 1
ATOM 3506 C C . LEU A 1 423 ? -8.406 21.156 -12.094 1 97.38 423 LEU A C 1
ATOM 3508 O O . LEU A 1 423 ? -9.039 20.281 -12.68 1 97.38 423 LEU A O 1
ATOM 3512 N N . ARG A 1 424 ? -8.352 21.219 -10.805 1 96.94 424 ARG A N 1
ATOM 3513 C CA . ARG A 1 424 ? -8.969 20.219 -9.945 1 96.94 424 ARG A CA 1
ATOM 3514 C C . ARG A 1 424 ? -10.484 20.375 -9.93 1 96.94 424 ARG A C 1
ATOM 3516 O O . ARG A 1 424 ? -11.219 19.406 -9.695 1 96.94 424 ARG A O 1
ATOM 3523 N N . ASN A 1 425 ? -10.961 21.562 -10.281 1 96.31 425 ASN A N 1
ATOM 3524 C CA . ASN A 1 425 ? -12.391 21.812 -10.109 1 96.31 425 ASN A CA 1
ATOM 3525 C C . ASN A 1 425 ? -13.078 22.094 -11.445 1 96.31 425 ASN A C 1
ATOM 3527 O O . ASN A 1 425 ? -14.258 22.453 -11.477 1 96.31 425 ASN A O 1
ATOM 3531 N N . VAL A 1 426 ? -12.375 21.953 -12.531 1 95.12 426 VAL A N 1
ATOM 3532 C CA . VAL A 1 426 ? -12.938 22.312 -13.828 1 95.12 426 VAL A CA 1
ATOM 3533 C C . VAL A 1 426 ? -14.008 21.297 -14.219 1 95.12 426 VAL A C 1
ATOM 3535 O O . VAL A 1 426 ? -15.062 21.672 -14.75 1 95.12 426 VAL A O 1
ATOM 3538 N N . THR A 1 427 ? -13.781 20 -13.93 1 93.5 427 THR A N 1
ATOM 3539 C CA . THR A 1 427 ? -14.75 18.984 -14.281 1 93.5 427 THR A CA 1
ATOM 3540 C C . THR A 1 427 ? -15.5 18.5 -13.039 1 93.5 427 THR A C 1
ATOM 3542 O O . THR A 1 427 ? -14.945 18.5 -11.938 1 93.5 427 THR A O 1
ATOM 3545 N N . GLN A 1 428 ? -16.734 18.094 -13.219 1 91.75 428 GLN A N 1
ATOM 3546 C CA . GLN A 1 428 ? -17.578 17.594 -12.125 1 91.75 428 GLN A CA 1
ATOM 3547 C C . GLN A 1 428 ? -17 16.312 -11.539 1 91.75 428 GLN A C 1
ATOM 3549 O O . GLN A 1 428 ? -17.094 16.062 -10.328 1 91.75 428 GLN A O 1
ATOM 3554 N N . GLN A 1 429 ? -16.359 15.523 -12.359 1 91.38 429 GLN A N 1
ATOM 3555 C CA . GLN A 1 429 ? -15.789 14.266 -11.906 1 91.38 429 GLN A CA 1
ATOM 3556 C C . GLN A 1 429 ? -14.641 14.5 -10.922 1 91.38 429 GLN A C 1
ATOM 3558 O O . GLN A 1 429 ? -14.586 13.883 -9.859 1 91.38 429 GLN A O 1
ATOM 3563 N N . PHE A 1 430 ? -13.828 15.414 -11.203 1 93.94 430 PHE A N 1
ATOM 3564 C CA . PHE A 1 430 ? -12.664 15.672 -10.359 1 93.94 430 PHE A CA 1
ATOM 3565 C C . PHE A 1 430 ? -13.086 16.328 -9.047 1 93.94 430 PHE A C 1
ATOM 3567 O O . PHE A 1 430 ? -12.398 16.188 -8.039 1 93.94 430 PHE A O 1
ATOM 3574 N N . ARG A 1 431 ? -14.211 16.984 -9.055 1 94.06 431 ARG A N 1
ATOM 3575 C CA . ARG A 1 431 ? -14.703 17.594 -7.832 1 94.06 431 ARG A CA 1
ATOM 3576 C C . ARG A 1 431 ? -15.312 16.562 -6.898 1 94.06 431 ARG A C 1
ATOM 3578 O O . ARG A 1 431 ? -15.227 16.688 -5.676 1 94.06 431 ARG A O 1
ATOM 3585 N N . SER A 1 432 ? -15.812 15.508 -7.539 1 93.69 432 SER A N 1
ATOM 3586 C CA . SER A 1 432 ? -16.562 14.539 -6.75 1 93.69 432 SER A CA 1
ATOM 3587 C C . SER A 1 432 ? -15.664 13.398 -6.277 1 93.69 432 SER A C 1
ATOM 3589 O O . SER A 1 432 ? -16.031 12.633 -5.391 1 93.69 432 SER A O 1
ATOM 3591 N N . TYR A 1 433 ? -14.5 13.305 -6.848 1 94.94 433 TYR A N 1
ATOM 3592 C CA . TYR A 1 433 ? -13.594 12.211 -6.5 1 94.94 433 TYR A CA 1
ATOM 3593 C C . TYR A 1 433 ? -12.602 12.648 -5.434 1 94.94 433 TYR A C 1
ATOM 3595 O O . TYR A 1 433 ? -12.148 13.797 -5.426 1 94.94 433 TYR A O 1
ATOM 3603 N N . SER A 1 434 ? -12.305 11.781 -4.516 1 95.88 434 SER A N 1
ATOM 3604 C CA . SER A 1 434 ? -11.234 12.039 -3.557 1 95.88 434 SER A CA 1
ATOM 3605 C C . SER A 1 434 ? -10.609 10.734 -3.07 1 95.88 434 SER A C 1
ATOM 3607 O O . SER A 1 434 ? -11.195 9.656 -3.238 1 95.88 434 SER A O 1
ATOM 3609 N N . LEU A 1 435 ? -9.461 10.789 -2.584 1 97.06 435 LEU A N 1
ATOM 3610 C CA . LEU A 1 435 ? -8.766 9.68 -1.937 1 97.06 435 LEU A CA 1
ATOM 3611 C C . LEU A 1 435 ? -8.859 9.789 -0.419 1 97.06 435 LEU A C 1
ATOM 3613 O O . LEU A 1 435 ? -8.258 10.68 0.186 1 97.06 435 LEU A O 1
ATOM 3617 N N . THR A 1 436 ? -9.422 8.922 0.152 1 96.06 436 THR A N 1
ATOM 3618 C CA . THR A 1 436 ? -9.781 9 1.564 1 96.06 436 THR A CA 1
ATOM 3619 C C . THR A 1 436 ? -8.539 8.859 2.443 1 96.06 436 THR A C 1
ATOM 3621 O O . THR A 1 436 ? -8.453 9.469 3.512 1 96.06 436 THR A O 1
ATOM 3624 N N . LEU A 1 437 ? -7.605 8.062 2.076 1 95.56 437 LEU A N 1
ATOM 3625 C CA . LEU A 1 437 ? -6.383 7.914 2.861 1 95.56 437 LEU A CA 1
ATOM 3626 C C . LEU A 1 437 ? -5.664 9.25 3.002 1 95.56 437 LEU A C 1
ATOM 3628 O O . LEU A 1 437 ? -5.215 9.609 4.094 1 95.56 437 LEU A O 1
ATOM 3632 N N . PHE A 1 438 ? -5.562 9.969 1.946 1 97.38 438 PHE A N 1
ATOM 3633 C CA . PHE A 1 438 ? -4.918 11.273 1.998 1 97.38 438 PHE A CA 1
ATOM 3634 C C . PHE A 1 438 ? -5.766 12.266 2.791 1 97.38 438 PHE A C 1
ATOM 3636 O O . PHE A 1 438 ? -5.23 13.141 3.473 1 97.38 438 PHE A O 1
ATOM 3643 N N . ALA A 1 439 ? -7.047 12.148 2.623 1 97.06 439 ALA A N 1
ATOM 3644 C CA . ALA A 1 439 ? -7.922 13 3.42 1 97.06 439 ALA A CA 1
ATOM 3645 C C . ALA A 1 439 ? -7.734 12.742 4.91 1 97.06 439 ALA A C 1
ATOM 3647 O O . ALA A 1 439 ? -7.734 13.68 5.719 1 97.06 439 ALA A O 1
ATOM 3648 N N . TRP A 1 440 ? -7.566 11.508 5.234 1 96.12 440 TRP A N 1
ATOM 3649 C CA . TRP A 1 440 ? -7.324 11.117 6.621 1 96.12 440 TRP A CA 1
ATOM 3650 C C . TRP A 1 440 ? -6 11.688 7.121 1 96.12 440 TRP A C 1
ATOM 3652 O O . TRP A 1 440 ? -5.926 12.211 8.234 1 96.12 440 TRP A O 1
ATOM 3662 N N . LEU A 1 441 ? -5.047 11.641 6.297 1 96.88 441 LEU A N 1
ATOM 3663 C CA . LEU A 1 441 ? -3.748 12.203 6.648 1 96.88 441 LEU A CA 1
ATOM 3664 C C . LEU A 1 441 ? -3.82 13.727 6.742 1 96.88 441 LEU A C 1
ATOM 3666 O O . LEU A 1 441 ? -3.07 14.344 7.5 1 96.88 441 LEU A O 1
ATOM 3670 N N . GLY A 1 442 ? -4.688 14.25 5.965 1 97.25 442 GLY A N 1
ATOM 3671 C CA . GLY A 1 442 ? -4.871 15.695 5.969 1 97.25 442 GLY A CA 1
ATOM 3672 C C . GLY A 1 442 ? -5.434 16.219 7.273 1 97.25 442 GLY A C 1
ATOM 3673 O O . GLY A 1 442 ? -5.238 17.391 7.609 1 97.25 442 GLY A O 1
ATOM 3674 N N . LYS A 1 443 ? -6 15.383 8.031 1 96.25 443 LYS A N 1
ATOM 3675 C CA . LYS A 1 443 ? -6.621 15.797 9.289 1 96.25 443 LYS A CA 1
ATOM 3676 C C . LYS A 1 443 ? -5.598 15.836 10.414 1 96.25 443 LYS A C 1
ATOM 3678 O O . LYS A 1 443 ? -5.82 16.5 11.438 1 96.25 443 LYS A O 1
ATOM 3683 N N . ILE A 1 444 ? -4.438 15.203 10.234 1 97.44 444 ILE A N 1
ATOM 3684 C CA . ILE A 1 444 ? -3.467 15.133 11.32 1 97.44 444 ILE A CA 1
ATOM 3685 C C . ILE A 1 444 ? -2.18 15.844 10.906 1 97.44 444 ILE A C 1
ATOM 3687 O O . ILE A 1 444 ? -1.083 15.422 11.273 1 97.44 444 ILE A O 1
ATOM 3691 N N . THR A 1 445 ? -2.262 16.859 10.07 1 97.06 445 THR A N 1
ATOM 3692 C CA . THR A 1 445 ? -1.097 17.531 9.492 1 97.06 445 THR A CA 1
ATOM 3693 C C . THR A 1 445 ? -0.297 18.25 10.57 1 97.06 445 THR A C 1
ATOM 3695 O O . THR A 1 445 ? 0.936 18.234 10.555 1 97.06 445 THR A O 1
ATOM 3698 N N . LEU A 1 446 ? -0.964 18.875 11.547 1 96.88 446 LEU A N 1
ATOM 3699 C CA . LEU A 1 446 ? -0.256 19.625 12.578 1 96.88 446 LEU A CA 1
ATOM 3700 C C . LEU A 1 446 ? 0.543 18.688 13.477 1 96.88 446 LEU A C 1
ATOM 3702 O O . LEU A 1 446 ? 1.714 18.953 13.766 1 96.88 446 LEU A O 1
ATOM 3706 N N . GLU A 1 447 ? -0.082 17.578 13.883 1 97.75 447 GLU A N 1
ATOM 3707 C CA . GLU A 1 447 ? 0.592 16.594 14.727 1 97.75 447 GLU A CA 1
ATOM 3708 C C . GLU A 1 447 ? 1.779 15.969 14 1 97.75 447 GLU A C 1
ATOM 3710 O O . GLU A 1 447 ? 2.854 15.805 14.578 1 97.75 447 GLU A O 1
ATOM 3715 N N . THR A 1 448 ? 1.556 15.648 12.727 1 97.94 448 THR A N 1
ATOM 3716 C CA . THR A 1 448 ? 2.648 15.039 11.977 1 97.94 448 THR A CA 1
ATOM 3717 C C . THR A 1 448 ? 3.791 16.031 11.781 1 97.94 448 THR A C 1
ATOM 3719 O O . THR A 1 448 ? 4.961 15.648 11.781 1 97.94 448 THR A O 1
ATOM 3722 N N . TYR A 1 449 ? 3.482 17.297 11.641 1 97.75 449 TYR A N 1
ATOM 3723 C CA . TYR A 1 449 ? 4.504 18.328 11.484 1 97.75 449 TYR A CA 1
ATOM 3724 C C . TYR A 1 449 ? 5.336 18.469 12.75 1 97.75 449 TYR A C 1
ATOM 3726 O O . TYR A 1 449 ? 6.57 18.453 12.695 1 97.75 449 TYR A O 1
ATOM 3734 N N . ILE A 1 450 ? 4.711 18.547 13.828 1 97.62 450 ILE A N 1
ATOM 3735 C CA . ILE A 1 450 ? 5.414 18.781 15.086 1 97.62 450 ILE A CA 1
ATOM 3736 C C . ILE A 1 450 ? 6.215 17.531 15.469 1 97.62 450 ILE A C 1
ATOM 3738 O O . ILE A 1 450 ? 7.383 17.641 15.859 1 97.62 450 ILE A O 1
ATOM 3742 N N . LEU A 1 451 ? 5.602 16.375 15.289 1 97.5 451 LEU A N 1
ATOM 3743 C CA . LEU A 1 451 ? 6.203 15.133 15.75 1 97.5 451 LEU A CA 1
ATOM 3744 C C . LEU A 1 451 ? 7.398 14.742 14.883 1 97.5 451 LEU A C 1
ATOM 3746 O O . LEU A 1 451 ? 8.289 14.023 15.336 1 97.5 451 LEU A O 1
ATOM 3750 N N . GLN A 1 452 ? 7.449 15.18 13.664 1 97.38 452 GLN A N 1
ATOM 3751 C CA . GLN A 1 452 ? 8.539 14.758 12.789 1 97.38 452 GLN A CA 1
ATOM 3752 C C . GLN A 1 452 ? 9.891 15.195 13.352 1 97.38 452 GLN A C 1
ATOM 3754 O O . GLN A 1 452 ? 10.906 14.531 13.141 1 97.38 452 GLN A O 1
ATOM 3759 N N . PHE A 1 453 ? 9.93 16.25 14.188 1 95.94 453 PHE A N 1
ATOM 3760 C CA . PHE A 1 453 ? 11.172 16.797 14.719 1 95.94 453 PHE A CA 1
ATOM 3761 C C . PHE A 1 453 ? 11.781 15.852 15.75 1 95.94 453 PHE A C 1
ATOM 3763 O O . PHE A 1 453 ? 12.992 15.867 15.984 1 95.94 453 PHE A O 1
ATOM 3770 N N . HIS A 1 454 ? 10.953 15.039 16.359 1 95 454 HIS A N 1
ATOM 3771 C CA . HIS A 1 454 ? 11.43 14.453 17.609 1 95 454 HIS A CA 1
ATOM 3772 C C . HIS A 1 454 ? 11.273 12.938 17.594 1 95 454 HIS A C 1
ATOM 3774 O O . HIS A 1 454 ? 11.945 12.234 18.344 1 95 454 HIS A O 1
ATOM 3780 N N . VAL A 1 455 ? 10.328 12.422 16.828 1 95.5 455 VAL A N 1
ATOM 3781 C CA . VAL A 1 455 ? 10.039 10.992 16.859 1 95.5 455 VAL A CA 1
ATOM 3782 C C . VAL A 1 455 ? 10.406 10.359 15.523 1 95.5 455 VAL A C 1
ATOM 3784 O O . VAL A 1 455 ? 10.5 9.133 15.414 1 95.5 455 VAL A O 1
ATOM 3787 N N . TRP A 1 456 ? 10.578 11.086 14.508 1 96.94 456 TRP A N 1
ATOM 3788 C CA . TRP A 1 456 ? 10.93 10.641 13.164 1 96.94 456 TRP A CA 1
ATOM 3789 C C . TRP A 1 456 ? 12.336 11.109 12.789 1 96.94 456 TRP A C 1
ATOM 3791 O O . TRP A 1 456 ? 13.172 10.305 12.375 1 96.94 456 TRP A O 1
ATOM 3801 N N . LEU A 1 457 ? 12.523 12.367 12.922 1 97.38 457 LEU A N 1
ATOM 3802 C CA . LEU A 1 457 ? 13.844 12.984 12.859 1 97.38 457 LEU A CA 1
ATOM 3803 C C . LEU A 1 457 ? 14.406 13.195 14.258 1 97.38 457 LEU A C 1
ATOM 3805 O O . LEU A 1 457 ? 13.797 12.781 15.25 1 97.38 457 LEU A O 1
ATOM 3809 N N . ARG A 1 458 ? 15.641 13.734 14.258 1 94.75 458 ARG A N 1
ATOM 3810 C CA . ARG A 1 458 ? 16.297 13.938 15.555 1 94.75 458 ARG A CA 1
ATOM 3811 C C . ARG A 1 458 ? 17.25 15.125 15.508 1 94.75 458 ARG A C 1
ATOM 3813 O O . ARG A 1 458 ? 17.922 15.352 14.5 1 94.75 458 ARG A O 1
ATOM 3820 N N . SER A 1 459 ? 17.312 15.977 16.484 1 90.12 459 SER A N 1
ATOM 3821 C CA . SER A 1 459 ? 18.234 17.094 16.625 1 90.12 459 SER A CA 1
ATOM 3822 C C . SER A 1 459 ? 19.203 16.875 17.781 1 90.12 459 SER A C 1
ATOM 3824 O O . SER A 1 459 ? 20.391 17.188 17.672 1 90.12 459 SER A O 1
ATOM 3826 N N . ALA A 1 460 ? 18.828 16.391 18.859 1 85.06 460 ALA A N 1
ATOM 3827 C CA . ALA A 1 460 ? 19.625 16.031 20.031 1 85.06 460 ALA A CA 1
ATOM 3828 C C . ALA A 1 460 ? 19.906 17.25 20.891 1 85.06 460 ALA A C 1
ATOM 3830 O O . ALA A 1 460 ? 20.297 17.125 22.062 1 85.06 460 ALA A O 1
ATOM 3831 N N . VAL A 1 461 ? 19.781 18.516 20.328 1 89.56 461 VAL A N 1
ATOM 3832 C CA . VAL A 1 461 ? 20.062 19.734 21.094 1 89.56 461 VAL A CA 1
ATOM 3833 C C . VAL A 1 461 ? 18.844 20.656 21.047 1 89.56 461 VAL A C 1
ATOM 3835 O O . VAL A 1 461 ? 18.109 20.672 20.047 1 89.56 461 VAL A O 1
ATOM 3838 N N . PRO A 1 462 ? 18.594 21.375 22.109 1 92.56 462 PRO A N 1
ATOM 3839 C CA . PRO A 1 462 ? 17.5 22.344 22.094 1 92.56 462 PRO A CA 1
ATOM 3840 C C . PRO A 1 462 ? 17.641 23.375 20.969 1 92.56 462 PRO A C 1
ATOM 3842 O O . PRO A 1 462 ? 18.75 23.844 20.703 1 92.56 462 PRO A O 1
ATOM 3845 N N . ASP A 1 463 ? 16.531 23.641 20.266 1 93.88 463 ASP A N 1
ATOM 3846 C CA . ASP A 1 463 ? 16.422 24.641 19.219 1 93.88 463 ASP A CA 1
ATOM 3847 C C . ASP A 1 463 ? 17.25 24.25 18 1 93.88 463 ASP A C 1
ATOM 3849 O O . ASP A 1 463 ? 17.484 25.078 17.109 1 93.88 463 ASP A O 1
ATOM 3853 N N . GLY A 1 464 ? 17.719 23.031 18 1 92.88 464 GLY A N 1
ATOM 3854 C CA . GLY A 1 464 ? 18.422 22.531 16.828 1 92.88 464 GLY A CA 1
ATOM 3855 C C . GLY A 1 464 ? 17.484 22.141 15.695 1 92.88 464 GLY A C 1
ATOM 3856 O O . GLY A 1 464 ? 16.422 21.594 15.938 1 92.88 464 GLY A O 1
ATOM 3857 N N . GLN A 1 465 ? 17.906 22.375 14.469 1 92.44 465 GLN A N 1
ATOM 3858 C CA . GLN A 1 465 ? 17.172 21.859 13.32 1 92.44 465 GLN A CA 1
ATOM 3859 C C . GLN A 1 465 ? 17.359 20.344 13.188 1 92.44 465 GLN A C 1
ATOM 3861 O O . GLN A 1 465 ? 18.453 19.828 13.438 1 92.44 465 GLN A O 1
ATOM 3866 N N . PRO A 1 466 ? 16.312 19.656 12.875 1 93.25 466 PRO A N 1
ATOM 3867 C CA . PRO A 1 466 ? 16.406 18.188 12.797 1 93.25 466 PRO A CA 1
ATOM 3868 C C . PRO A 1 466 ? 17.203 17.719 11.586 1 93.25 466 PRO A C 1
ATOM 3870 O O . PRO A 1 466 ? 16.641 17.516 10.508 1 93.25 466 PRO A O 1
ATOM 3873 N N . LYS A 1 467 ? 18.469 17.438 11.773 1 93.44 467 LYS A N 1
ATOM 3874 C CA . LYS A 1 467 ? 19.359 17.031 10.688 1 93.44 467 LYS A CA 1
ATOM 3875 C C . LYS A 1 467 ? 19.609 15.523 10.703 1 93.44 467 LYS A C 1
ATOM 3877 O O . LYS A 1 467 ? 20.125 14.969 9.742 1 93.44 467 LYS A O 1
ATOM 3882 N N . LEU A 1 468 ? 19.203 14.852 11.797 1 96.12 468 LEU A N 1
ATOM 3883 C CA . LEU A 1 468 ? 19.422 13.414 11.938 1 96.12 468 LEU A CA 1
ATOM 3884 C C . LEU A 1 468 ? 18.109 12.648 11.891 1 96.12 468 LEU A C 1
ATOM 3886 O O . LEU A 1 468 ? 17.031 13.258 11.969 1 96.12 468 LEU A O 1
ATOM 3890 N N . LEU A 1 469 ? 18.219 11.383 11.672 1 97.31 469 LEU A N 1
ATOM 3891 C CA . LEU A 1 469 ? 17.062 10.492 11.695 1 97.31 469 LEU A CA 1
ATOM 3892 C C . LEU A 1 469 ? 17.078 9.609 12.945 1 97.31 469 LEU A C 1
ATOM 3894 O O . LEU A 1 469 ? 18.141 9.242 13.438 1 97.31 469 LEU A O 1
ATOM 3898 N N . LEU A 1 470 ? 15.93 9.336 13.5 1 97.31 470 LEU A N 1
ATOM 3899 C CA . LEU A 1 470 ? 15.828 8.352 14.57 1 97.31 470 LEU A CA 1
ATOM 3900 C C . LEU A 1 470 ? 16.047 6.941 14.039 1 97.31 470 LEU A C 1
ATOM 3902 O O . LEU A 1 470 ? 15.383 6.527 13.086 1 97.31 470 LEU A O 1
ATOM 3906 N N . ALA A 1 471 ? 17.047 6.195 14.562 1 96.81 471 ALA A N 1
ATOM 3907 C CA . ALA A 1 471 ? 17.391 4.863 14.07 1 96.81 471 ALA A CA 1
ATOM 3908 C C . ALA A 1 471 ? 17.078 3.799 15.117 1 96.81 471 ALA A C 1
ATOM 3910 O O . ALA A 1 471 ? 17.844 3.611 16.062 1 96.81 471 ALA A O 1
ATOM 3911 N N . MET A 1 472 ? 15.992 3.062 14.953 1 96.31 472 MET A N 1
ATOM 3912 C CA . MET A 1 472 ? 15.625 1.953 15.828 1 96.31 472 MET A CA 1
ATOM 3913 C C . MET A 1 472 ? 16.234 0.644 15.328 1 96.31 472 MET A C 1
ATOM 3915 O O . MET A 1 472 ? 16.469 -0.27 16.125 1 96.31 472 MET A O 1
ATOM 3919 N N . ILE A 1 473 ? 16.391 0.504 13.977 1 96.31 473 ILE A N 1
ATOM 3920 C CA . ILE A 1 473 ? 17.062 -0.628 13.344 1 96.31 473 ILE A CA 1
ATOM 3921 C C . ILE A 1 473 ? 18.312 -0.15 12.625 1 96.31 473 ILE A C 1
ATOM 3923 O O . ILE A 1 473 ? 18.266 0.185 11.438 1 96.31 473 ILE A O 1
ATOM 3927 N N . PRO A 1 474 ? 19.375 -0.228 13.297 1 93 474 PRO A N 1
ATOM 3928 C CA . PRO A 1 474 ? 20.609 0.28 12.703 1 93 474 PRO A CA 1
ATOM 3929 C C . PRO A 1 474 ? 21.016 -0.489 11.445 1 93 474 PRO A C 1
ATOM 3931 O O . PRO A 1 474 ? 20.75 -1.688 11.344 1 93 474 PRO A O 1
ATOM 3934 N N . ASP A 1 475 ? 21.516 0.067 10.508 1 93.25 475 ASP A N 1
ATOM 3935 C CA . ASP A 1 475 ? 22.125 -0.495 9.305 1 93.25 475 ASP A CA 1
ATOM 3936 C C . ASP A 1 475 ? 21.047 -0.926 8.305 1 93.25 475 ASP A C 1
ATOM 3938 O O . ASP A 1 475 ? 21.375 -1.442 7.23 1 93.25 475 ASP A O 1
ATOM 3942 N N . TYR A 1 476 ? 19.828 -0.795 8.648 1 96.5 476 TYR A N 1
ATOM 3943 C CA . TYR A 1 476 ? 18.703 -1.077 7.754 1 96.5 476 TYR A CA 1
ATOM 3944 C C . TYR A 1 476 ? 17.828 0.151 7.586 1 96.5 476 TYR A C 1
ATOM 3946 O O . TYR A 1 476 ? 16.734 0.222 8.164 1 96.5 476 TYR A O 1
ATOM 3954 N N . PRO A 1 477 ? 18.188 1.063 6.777 1 96.75 477 PRO A N 1
ATOM 3955 C CA . PRO A 1 477 ? 17.516 2.359 6.66 1 96.75 477 PRO A CA 1
ATOM 3956 C C . PRO A 1 477 ? 16.062 2.229 6.207 1 96.75 477 PRO A C 1
ATOM 3958 O O . PRO A 1 477 ? 15.195 2.961 6.691 1 96.75 477 PRO A O 1
ATOM 3961 N N . MET A 1 478 ? 15.805 1.3 5.285 1 97.44 478 MET A N 1
ATOM 3962 C CA . MET A 1 478 ? 14.438 1.191 4.789 1 97.44 478 MET A CA 1
ATOM 3963 C C . MET A 1 478 ? 13.531 0.541 5.828 1 97.44 478 MET A C 1
ATOM 3965 O O . MET A 1 478 ? 12.383 0.952 6 1 97.44 478 MET A O 1
ATOM 3969 N N . LEU A 1 479 ? 14.023 -0.456 6.457 1 97.81 479 LEU A N 1
ATOM 3970 C CA . LEU A 1 479 ? 13.234 -1.076 7.52 1 97.81 479 LEU A CA 1
ATOM 3971 C C . LEU A 1 479 ? 13.039 -0.11 8.68 1 97.81 479 LEU A C 1
ATOM 3973 O O . LEU A 1 479 ? 11.977 -0.096 9.305 1 97.81 479 LEU A O 1
ATOM 3977 N N . ASN A 1 480 ? 14.062 0.635 8.977 1 97.88 480 ASN A N 1
ATOM 3978 C CA . ASN A 1 480 ? 13.945 1.684 9.984 1 97.88 480 ASN A CA 1
ATOM 3979 C C . ASN A 1 480 ? 12.891 2.719 9.594 1 97.88 480 ASN A C 1
ATOM 3981 O O . ASN A 1 480 ? 12.078 3.131 10.422 1 97.88 480 ASN A O 1
ATOM 3985 N N . PHE A 1 481 ? 12.984 3.102 8.328 1 97.81 481 PHE A N 1
ATOM 3986 C CA . PHE A 1 481 ? 12.008 4.043 7.801 1 97.81 481 PHE A CA 1
ATOM 3987 C C . PHE A 1 481 ? 10.594 3.516 8 1 97.81 481 PHE A C 1
ATOM 3989 O O . PHE A 1 481 ? 9.703 4.254 8.438 1 97.81 481 PHE A O 1
ATOM 3996 N N . MET A 1 482 ? 10.422 2.281 7.668 1 97.38 482 MET A N 1
ATOM 3997 C CA . MET A 1 482 ? 9.102 1.659 7.777 1 97.38 482 MET A CA 1
ATOM 3998 C C . MET A 1 482 ? 8.641 1.625 9.227 1 97.38 482 MET A C 1
ATOM 4000 O O . MET A 1 482 ? 7.508 2.006 9.531 1 97.38 482 MET A O 1
ATOM 4004 N N . LEU A 1 483 ? 9.469 1.199 10.109 1 96.81 483 LEU A N 1
ATOM 4005 C CA . LEU A 1 483 ? 9.102 1.047 11.516 1 96.81 483 LEU A CA 1
ATOM 4006 C C . LEU A 1 483 ? 8.844 2.404 12.156 1 96.81 483 LEU A C 1
ATOM 4008 O O . LEU A 1 483 ? 7.797 2.617 12.773 1 96.81 483 LEU A O 1
ATOM 4012 N N . THR A 1 484 ? 9.742 3.332 12.023 1 97.38 484 THR A N 1
ATOM 4013 C CA . THR A 1 484 ? 9.609 4.645 12.656 1 97.38 484 THR A CA 1
ATOM 4014 C C . THR A 1 484 ? 8.43 5.406 12.062 1 97.38 484 THR A C 1
ATOM 4016 O O . THR A 1 484 ? 7.742 6.148 12.773 1 97.38 484 THR A O 1
ATOM 4019 N N . SER A 1 485 ? 8.172 5.277 10.766 1 97.5 485 SER A N 1
ATOM 4020 C CA . SER A 1 485 ? 7.027 5.941 10.148 1 97.5 485 SER A CA 1
ATOM 4021 C C . SER A 1 485 ? 5.711 5.406 10.711 1 97.5 485 SER A C 1
ATOM 4023 O O . SER A 1 485 ? 4.773 6.172 10.938 1 97.5 485 SER A O 1
ATOM 4025 N N . SER A 1 486 ? 5.703 4.09 10.914 1 95.75 486 SER A N 1
ATOM 4026 C CA . SER A 1 486 ? 4.488 3.492 11.461 1 95.75 486 SER A CA 1
ATOM 4027 C C . SER A 1 486 ? 4.215 3.998 12.867 1 95.75 486 SER A C 1
ATOM 4029 O O . SER A 1 486 ? 3.08 4.359 13.195 1 95.75 486 SER A O 1
ATOM 4031 N N . ILE A 1 487 ? 5.188 4.059 13.648 1 96.88 487 ILE A N 1
ATOM 4032 C CA . ILE A 1 487 ? 5.051 4.543 15.016 1 96.88 487 ILE A CA 1
ATOM 4033 C C . ILE A 1 487 ? 4.715 6.031 15.008 1 96.88 487 ILE A C 1
ATOM 4035 O O . ILE A 1 487 ? 3.803 6.473 15.711 1 96.88 487 ILE A O 1
ATOM 4039 N N . TYR A 1 488 ? 5.418 6.754 14.172 1 97.38 488 TYR A N 1
ATOM 4040 C CA . TYR A 1 488 ? 5.266 8.195 14.016 1 97.38 488 TYR A CA 1
ATOM 4041 C C . TYR A 1 488 ? 3.836 8.555 13.625 1 97.38 488 TYR A C 1
ATOM 4043 O O . TYR A 1 488 ? 3.223 9.438 14.234 1 97.38 488 TYR A O 1
ATOM 4051 N N . VAL A 1 489 ? 3.268 7.855 12.695 1 96.88 489 VAL A N 1
ATOM 4052 C CA . VAL A 1 489 ? 1.919 8.148 12.227 1 96.88 489 VAL A CA 1
ATOM 4053 C C . VAL A 1 489 ? 0.899 7.723 13.281 1 96.88 489 VAL A C 1
ATOM 4055 O O . VAL A 1 489 ? -0.082 8.43 13.523 1 96.88 489 VAL A O 1
ATOM 4058 N N . ALA A 1 490 ? 1.131 6.641 13.93 1 96.31 490 ALA A N 1
ATOM 4059 C CA . ALA A 1 490 ? 0.225 6.152 14.969 1 96.31 490 ALA A CA 1
ATOM 4060 C C . ALA A 1 490 ? 0.153 7.133 16.141 1 96.31 490 ALA A C 1
ATOM 4062 O O . ALA A 1 490 ? -0.936 7.457 16.625 1 96.31 490 ALA A O 1
ATOM 4063 N N . ILE A 1 491 ? 1.246 7.59 16.516 1 97.94 491 ILE A N 1
ATOM 4064 C CA . ILE A 1 491 ? 1.295 8.531 17.641 1 97.94 491 ILE A CA 1
ATOM 4065 C C . ILE A 1 491 ? 0.667 9.859 17.219 1 97.94 491 ILE A C 1
ATOM 4067 O O . ILE A 1 491 ? -0.022 10.5 18.016 1 97.94 491 ILE A O 1
ATOM 4071 N N . SER A 1 492 ? 0.875 10.312 16.031 1 98.12 492 SER A N 1
ATOM 4072 C CA . SER A 1 492 ? 0.282 11.555 15.539 1 98.12 492 SER A CA 1
ATOM 4073 C C . SER A 1 492 ? -1.241 11.484 15.555 1 98.12 492 SER A C 1
ATOM 4075 O O . SER A 1 492 ? -1.91 12.445 15.938 1 98.12 492 SER A O 1
ATOM 4077 N N . TYR A 1 493 ? -1.676 10.398 15.148 1 97.38 493 TYR A N 1
ATOM 4078 C CA . TYR A 1 493 ? -3.121 10.203 15.156 1 97.38 493 TYR A CA 1
ATOM 4079 C C . TYR A 1 493 ? -3.668 10.211 16.578 1 97.38 493 TYR A C 1
ATOM 4081 O O . TYR A 1 493 ? -4.699 10.828 16.844 1 97.38 493 TYR A O 1
ATOM 4089 N N . ARG A 1 494 ? -3.023 9.516 17.438 1 97.69 494 ARG A N 1
ATOM 4090 C CA . ARG A 1 494 ? -3.467 9.461 18.828 1 97.69 494 ARG A CA 1
ATOM 4091 C C . ARG A 1 494 ? -3.418 10.836 19.484 1 97.69 494 ARG A C 1
ATOM 4093 O O . ARG A 1 494 ? -4.305 11.195 20.25 1 97.69 494 ARG A O 1
ATOM 4100 N N . LEU A 1 495 ? -2.436 11.594 19.156 1 98.06 495 LEU A N 1
ATOM 4101 C CA . LEU A 1 495 ? -2.311 12.938 19.703 1 98.06 495 LEU A CA 1
ATOM 4102 C C . LEU A 1 495 ? -3.424 13.844 19.188 1 98.06 495 LEU A C 1
ATOM 4104 O O . LEU A 1 495 ? -3.9 14.727 19.906 1 98.06 495 LEU A O 1
ATOM 4108 N N . PHE A 1 496 ? -3.732 13.664 17.938 1 97.81 496 PHE A N 1
ATOM 4109 C CA . PHE A 1 496 ? -4.863 14.406 17.391 1 97.81 496 PHE A CA 1
ATOM 4110 C C . PHE A 1 496 ? -6.125 14.148 18.219 1 97.81 496 PHE A C 1
ATOM 4112 O O . PHE A 1 496 ? -6.828 15.086 18.594 1 97.81 496 PHE A O 1
ATOM 4119 N N . ASP A 1 497 ? -6.324 12.914 18.547 1 97.38 497 ASP A N 1
ATOM 4120 C CA . ASP A 1 497 ? -7.5 12.531 19.328 1 97.38 497 ASP A CA 1
ATOM 4121 C C . ASP A 1 497 ? -7.414 13.078 20.75 1 97.38 497 ASP A C 1
ATOM 4123 O O . ASP A 1 497 ? -8.414 13.562 21.297 1 97.38 497 ASP A O 1
ATOM 4127 N N . LEU A 1 498 ? -6.309 12.977 21.281 1 97.69 498 LEU A N 1
ATOM 4128 C CA . LEU A 1 498 ? -6.113 13.445 22.656 1 97.69 498 LEU A CA 1
ATOM 4129 C C . LEU A 1 498 ? -6.289 14.961 22.734 1 97.69 498 LEU A C 1
ATOM 4131 O O . LEU A 1 498 ? -6.887 15.469 23.688 1 97.69 498 LEU A O 1
ATOM 4135 N N . THR A 1 499 ? -5.734 15.711 21.766 1 97.12 499 THR A N 1
ATOM 4136 C CA . THR A 1 499 ? -5.871 17.156 21.734 1 97.12 499 THR A CA 1
ATOM 4137 C C . THR A 1 499 ? -7.34 17.562 21.656 1 97.12 499 THR A C 1
ATOM 4139 O O . THR A 1 499 ? -7.758 18.531 22.312 1 97.12 499 THR A O 1
ATOM 4142 N N . ASN A 1 500 ? -8.062 16.828 20.922 1 95.94 500 ASN A N 1
ATOM 4143 C CA . ASN A 1 500 ? -9.484 17.109 20.797 1 95.94 500 ASN A CA 1
ATOM 4144 C C . ASN A 1 500 ? -10.242 16.766 22.062 1 95.94 500 ASN A C 1
ATOM 4146 O O . ASN A 1 500 ? -11.148 17.5 22.484 1 95.94 500 ASN A O 1
ATOM 4150 N N . THR A 1 501 ? -9.891 15.664 22.703 1 96.5 501 THR A N 1
ATOM 4151 C CA . THR A 1 501 ? -10.523 15.25 23.953 1 96.5 501 THR A CA 1
ATOM 4152 C C . THR A 1 501 ? -10.266 16.281 25.047 1 96.5 501 THR A C 1
ATOM 4154 O O . THR A 1 501 ? -11.18 16.641 25.797 1 96.5 501 THR A O 1
ATOM 4157 N N . LEU A 1 502 ? -9.141 16.75 25.109 1 96.38 502 LEU A N 1
ATOM 4158 C CA . LEU A 1 502 ? -8.781 17.719 26.125 1 96.38 502 LEU A CA 1
ATOM 4159 C C . LEU A 1 502 ? -9.383 19.094 25.812 1 96.38 502 LEU A C 1
ATOM 4161 O O . LEU A 1 502 ? -9.711 19.859 26.734 1 96.38 502 LEU A O 1
ATOM 4165 N N . LYS A 1 503 ? -9.516 19.375 24.562 1 95.69 503 LYS A N 1
ATOM 4166 C CA . LYS A 1 503 ? -10.203 20.609 24.156 1 95.69 503 LYS A CA 1
ATOM 4167 C C . LYS A 1 503 ? -11.641 20.625 24.672 1 95.69 503 LYS A C 1
ATOM 4169 O O . LYS A 1 503 ? -12.094 21.625 25.234 1 95.69 503 LYS A O 1
ATOM 4174 N N . ILE A 1 504 ? -12.305 19.5 24.531 1 93 504 ILE A N 1
ATOM 4175 C CA . ILE A 1 504 ? -13.695 19.391 24.953 1 93 504 ILE A CA 1
ATOM 4176 C C . ILE A 1 504 ? -13.781 19.516 26.469 1 93 504 ILE A C 1
ATOM 4178 O O . ILE A 1 504 ? -14.719 20.109 27 1 93 504 ILE A O 1
ATOM 4182 N N . ALA A 1 505 ? -12.82 19.078 27.156 1 91.94 505 ALA A N 1
ATOM 4183 C CA . ALA A 1 505 ? -12.82 19.078 28.609 1 91.94 505 ALA A CA 1
ATOM 4184 C C . ALA A 1 505 ? -12.508 20.469 29.172 1 91.94 505 ALA A C 1
ATOM 4186 O O . ALA A 1 505 ? -13.086 20.891 30.172 1 91.94 505 ALA A O 1
ATOM 4187 N N . PHE A 1 506 ? -11.672 21.203 28.516 1 93.25 506 PHE A N 1
ATOM 4188 C CA . PHE A 1 506 ? -11.133 22.406 29.141 1 93.25 506 PHE A CA 1
ATOM 4189 C C . PHE A 1 506 ? -11.664 23.656 28.469 1 93.25 506 PHE A C 1
ATOM 4191 O O . PHE A 1 506 ? -11.594 24.75 29.031 1 93.25 506 PHE A O 1
ATOM 4198 N N . VAL A 1 507 ? -12.094 23.547 27.188 1 93.06 507 VAL A N 1
ATOM 4199 C CA . VAL A 1 507 ? -12.602 24.688 26.453 1 93.06 507 VAL A CA 1
ATOM 4200 C C . VAL A 1 507 ? -14.086 24.484 26.141 1 93.06 507 VAL A C 1
ATOM 4202 O O . VAL A 1 507 ? -14.445 24.094 25.031 1 93.06 507 VAL A O 1
ATOM 4205 N N . PRO A 1 508 ? -14.891 24.891 27.125 1 87.5 508 PRO A N 1
ATOM 4206 C CA . PRO A 1 508 ? -16.328 24.734 26.891 1 87.5 508 PRO A CA 1
ATOM 4207 C C . PRO A 1 508 ? -16.844 25.609 25.75 1 87.5 508 PRO A C 1
ATOM 4209 O O . PRO A 1 508 ? -16.359 26.734 25.562 1 87.5 508 PRO A O 1
ATOM 4212 N N . SER A 1 509 ? -17.844 25.25 25 1 82.88 509 SER A N 1
ATOM 4213 C CA . SER A 1 509 ? -18.344 25.953 23.812 1 82.88 509 SER A CA 1
ATOM 4214 C C . SER A 1 509 ? -19.391 26.984 24.188 1 82.88 509 SER A C 1
ATOM 4216 O O . SER A 1 509 ? -19.516 28.016 23.516 1 82.88 509 SER A O 1
ATOM 4218 N N . LYS A 1 510 ? -20.219 26.844 25.25 1 80.69 510 LYS A N 1
ATOM 4219 C CA . LYS A 1 510 ? -21.375 27.719 25.469 1 80.69 510 LYS A CA 1
ATOM 4220 C C . LYS A 1 510 ? -21.234 28.484 26.797 1 80.69 510 LYS A C 1
ATOM 4222 O O . LYS A 1 510 ? -21.953 29.453 27.031 1 80.69 510 LYS A O 1
ATOM 4227 N N . ASP A 1 511 ? -20.188 28.172 27.609 1 85.56 511 ASP A N 1
ATOM 4228 C CA . ASP A 1 511 ? -20.078 28.766 28.922 1 85.56 511 ASP A CA 1
ATOM 4229 C C . ASP A 1 511 ? -18.812 29.625 29.047 1 85.56 511 ASP A C 1
ATOM 4231 O O . ASP A 1 511 ? -17.75 29.125 29.406 1 85.56 511 ASP A O 1
ATOM 4235 N N . ASN A 1 512 ? -18.953 30.938 28.875 1 87.44 512 ASN A N 1
ATOM 4236 C CA . ASN A 1 512 ? -17.812 31.844 28.922 1 87.44 512 ASN A CA 1
ATOM 4237 C C . ASN A 1 512 ? -17.266 31.984 30.328 1 87.44 512 ASN A C 1
ATOM 4239 O O . ASN A 1 512 ? -16.047 32.156 30.516 1 87.44 512 ASN A O 1
ATOM 4243 N N . LYS A 1 513 ? -18.141 31.875 31.266 1 87 513 LYS A N 1
ATOM 4244 C CA . LYS A 1 513 ? -17.688 31.984 32.656 1 87 513 LYS A CA 1
ATOM 4245 C C . LYS A 1 513 ? -16.797 30.797 33.031 1 87 513 LYS A C 1
ATOM 4247 O O . LYS A 1 513 ? -15.758 30.984 33.656 1 87 513 LYS A O 1
ATOM 4252 N N . ARG A 1 514 ? -17.266 29.781 32.625 1 89 514 ARG A N 1
ATOM 4253 C CA . ARG A 1 514 ? -16.484 28.578 32.875 1 89 514 ARG A CA 1
ATOM 4254 C C . ARG A 1 514 ? -15.141 28.609 32.156 1 89 514 ARG A C 1
ATOM 4256 O O . ARG A 1 514 ? -14.117 28.172 32.688 1 89 514 ARG A O 1
ATOM 4263 N N . LEU A 1 515 ? -15.172 29.109 30.984 1 92.5 515 LEU A N 1
ATOM 4264 C CA . LEU A 1 515 ? -13.953 29.219 30.188 1 92.5 515 LEU A CA 1
ATOM 4265 C C . LEU A 1 515 ? -12.953 30.156 30.859 1 92.5 515 LEU A C 1
ATOM 4267 O O . LEU A 1 515 ? -11.766 29.812 30.984 1 92.5 515 LEU A O 1
ATOM 4271 N N . VAL A 1 516 ? -13.445 31.266 31.312 1 90.94 516 VAL A N 1
ATOM 4272 C CA . VAL A 1 516 ? -12.57 32.219 31.969 1 90.94 516 VAL A CA 1
ATOM 4273 C C . VAL A 1 516 ? -12.023 31.641 33.25 1 90.94 516 VAL A C 1
ATOM 4275 O O . VAL A 1 516 ? -10.836 31.812 33.562 1 90.94 516 VAL A O 1
ATOM 4278 N N . ASN A 1 517 ? -12.867 31.016 33.969 1 89.62 517 ASN A N 1
ATOM 4279 C CA . ASN A 1 517 ? -12.422 30.375 35.219 1 89.62 517 ASN A CA 1
ATOM 4280 C C . ASN A 1 517 ? -11.352 29.328 34.938 1 89.62 517 ASN A C 1
ATOM 4282 O O . ASN A 1 517 ? -10.391 29.203 35.688 1 89.62 517 ASN A O 1
ATOM 4286 N N . ASN A 1 518 ? -11.594 28.609 33.906 1 90.81 518 ASN A N 1
ATOM 4287 C CA . ASN A 1 518 ? -10.609 27.594 33.562 1 90.81 518 ASN A CA 1
ATOM 4288 C C . ASN A 1 518 ? -9.273 28.219 33.188 1 90.81 518 ASN A C 1
ATOM 4290 O O . ASN A 1 518 ? -8.211 27.703 33.531 1 90.81 518 ASN A O 1
ATOM 4294 N N . ILE A 1 519 ? -9.273 29.297 32.438 1 90.56 519 ILE A N 1
ATOM 4295 C CA . ILE A 1 519 ? -8.055 29.984 32 1 90.56 519 ILE A CA 1
ATOM 4296 C C . ILE A 1 519 ? -7.32 30.547 33.219 1 90.56 519 ILE A C 1
ATOM 4298 O O . ILE A 1 519 ? -6.098 30.422 33.344 1 90.56 519 ILE A O 1
ATOM 4302 N N . VAL A 1 520 ? -8.086 31.062 34.062 1 90.94 520 VAL A N 1
ATOM 4303 C CA . VAL A 1 520 ? -7.5 31.672 35.281 1 90.94 520 VAL A CA 1
ATOM 4304 C C . VAL A 1 520 ? -6.906 30.578 36.156 1 90.94 520 VAL A C 1
ATOM 4306 O O . VAL A 1 520 ? -5.793 30.734 36.688 1 90.94 520 VAL A O 1
ATOM 4309 N N . THR A 1 521 ? -7.637 29.594 36.312 1 89.88 521 THR A N 1
ATOM 4310 C CA . THR A 1 521 ? -7.16 28.5 37.156 1 89.88 521 THR A CA 1
ATOM 4311 C C . THR A 1 521 ? -5.914 27.859 36.531 1 89.88 521 THR A C 1
ATOM 4313 O O . THR A 1 521 ? -4.957 27.547 37.25 1 89.88 521 THR A O 1
ATOM 4316 N N . ALA A 1 522 ? -5.945 27.672 35.25 1 89.75 522 ALA A N 1
ATOM 4317 C CA . ALA A 1 522 ? -4.805 27.078 34.562 1 89.75 522 ALA A CA 1
ATOM 4318 C C . ALA A 1 522 ? -3.564 27.953 34.688 1 89.75 522 ALA A C 1
ATOM 4320 O O . ALA A 1 522 ? -2.459 27.453 34.906 1 89.75 522 ALA A O 1
ATOM 4321 N N . THR A 1 523 ? -3.754 29.234 34.531 1 91.12 523 THR A N 1
ATOM 4322 C CA . THR A 1 523 ? -2.645 30.172 34.656 1 91.12 523 THR A CA 1
ATOM 4323 C C . THR A 1 523 ? -2.109 30.203 36.094 1 91.12 523 THR A C 1
ATOM 4325 O O . THR A 1 523 ? -0.895 30.234 36.312 1 91.12 523 THR A O 1
ATOM 4328 N N . ALA A 1 524 ? -2.992 30.141 37 1 91.62 524 ALA A N 1
ATOM 4329 C CA . ALA A 1 524 ? -2.596 30.156 38.406 1 91.62 524 ALA A CA 1
ATOM 4330 C C . ALA A 1 524 ? -1.817 28.906 38.781 1 91.62 524 ALA A C 1
ATOM 4332 O O . ALA A 1 524 ? -0.776 28.984 39.438 1 91.62 524 ALA A O 1
ATOM 4333 N N . VAL A 1 525 ? -2.297 27.844 38.406 1 90.38 525 VAL A N 1
ATOM 4334 C CA . VAL A 1 525 ? -1.648 26.578 38.688 1 90.38 525 VAL A CA 1
ATOM 4335 C C . VAL A 1 525 ? -0.284 26.516 38.031 1 90.38 525 VAL A C 1
ATOM 4337 O O . VAL A 1 525 ? 0.696 26.062 38.625 1 90.38 525 VAL A O 1
ATOM 4340 N N . SER A 1 526 ? -0.226 26.953 36.781 1 91.38 526 SER A N 1
ATOM 4341 C CA . SER A 1 526 ? 1.033 26.953 36.031 1 91.38 526 SER A CA 1
ATOM 4342 C C . SER A 1 526 ? 2.061 27.875 36.688 1 91.38 526 SER A C 1
ATOM 4344 O O . SER A 1 526 ? 3.24 27.516 36.781 1 91.38 526 SER A O 1
ATOM 4346 N N . CYS A 1 527 ? 1.608 28.953 37.125 1 92.44 527 CYS A N 1
ATOM 4347 C CA . CYS A 1 527 ? 2.498 29.891 37.781 1 92.44 527 CYS A CA 1
ATOM 4348 C C . CYS A 1 527 ? 2.98 29.344 39.125 1 92.44 527 CYS A C 1
ATOM 4350 O O . CYS A 1 527 ? 4.148 29.516 39.469 1 92.44 527 CYS A O 1
ATOM 4352 N N . ALA A 1 528 ? 2.113 28.781 39.812 1 92.31 528 ALA A N 1
ATOM 4353 C CA . ALA A 1 528 ? 2.469 28.188 41.094 1 92.31 528 ALA A CA 1
ATOM 4354 C C . ALA A 1 528 ? 3.494 27.062 40.938 1 92.31 528 ALA A C 1
ATOM 4356 O O . ALA A 1 528 ? 4.48 27 41.656 1 92.31 528 ALA A O 1
ATOM 4357 N N . LEU A 1 529 ? 3.219 26.25 39.969 1 92.31 529 LEU A N 1
ATOM 4358 C CA . LEU A 1 529 ? 4.133 25.141 39.719 1 92.31 529 LEU A CA 1
ATOM 4359 C C . LEU A 1 529 ? 5.496 25.656 39.281 1 92.31 529 LEU A C 1
ATOM 4361 O O . LEU A 1 529 ? 6.531 25.109 39.656 1 92.31 529 LEU A O 1
ATOM 4365 N N . TYR A 1 530 ? 5.465 26.672 38.438 1 92.62 530 TYR A N 1
ATOM 4366 C CA . TYR A 1 530 ? 6.719 27.25 37.969 1 92.62 530 TYR A CA 1
ATOM 4367 C C . TYR A 1 530 ? 7.504 27.859 39.125 1 92.62 530 TYR A C 1
ATOM 4369 O O . TYR A 1 530 ? 8.727 27.688 39.219 1 92.62 530 TYR A O 1
ATOM 4377 N N . PHE A 1 531 ? 6.797 28.453 40 1 93.06 531 PHE A N 1
ATOM 4378 C CA . PHE A 1 531 ? 7.438 29.078 41.156 1 93.06 531 PHE A CA 1
ATOM 4379 C C . PHE A 1 531 ? 8.039 28.016 42.094 1 93.06 531 PHE A C 1
ATOM 4381 O O . PHE A 1 531 ? 9.18 28.172 42.531 1 93.06 531 PHE A O 1
ATOM 4388 N N . ILE A 1 532 ? 7.312 27.078 42.344 1 92.62 532 ILE A N 1
ATOM 4389 C CA . ILE A 1 532 ? 7.797 26 43.188 1 92.62 532 ILE A CA 1
ATOM 4390 C C . ILE A 1 532 ? 9.023 25.344 42.562 1 92.62 532 ILE A C 1
ATOM 4392 O O . ILE A 1 532 ? 10.008 25.062 43.25 1 92.62 532 ILE A O 1
ATOM 4396 N N . SER A 1 533 ? 8.945 25.125 41.281 1 91.94 533 SER A N 1
ATOM 4397 C CA . SER A 1 533 ? 10.055 24.516 40.531 1 91.94 533 SER A CA 1
ATOM 4398 C C . SER A 1 533 ? 11.281 25.422 40.531 1 91.94 533 SER A C 1
ATOM 4400 O O . SER A 1 533 ? 12.414 24.953 40.625 1 91.94 533 SER A O 1
ATOM 4402 N N . PHE A 1 534 ? 11 26.688 40.438 1 91.62 534 PHE A N 1
ATOM 4403 C CA . PHE A 1 534 ? 12.086 27.656 40.469 1 91.62 534 PHE A CA 1
ATOM 4404 C C . PHE A 1 534 ? 12.797 27.625 41.812 1 91.62 534 PHE A C 1
ATOM 4406 O O . PHE A 1 534 ? 14.031 27.641 41.875 1 91.62 534 PHE A O 1
ATOM 4413 N N . VAL A 1 535 ? 12.055 27.531 42.844 1 90.56 535 VAL A N 1
ATOM 4414 C CA . VAL A 1 535 ? 12.594 27.484 44.188 1 90.56 535 VAL A CA 1
ATOM 4415 C C . VAL A 1 535 ? 13.367 26.188 44.406 1 90.56 535 VAL A C 1
ATOM 4417 O O . VAL A 1 535 ? 14.453 26.188 45 1 90.56 535 VAL A O 1
ATOM 4420 N N . PHE A 1 536 ? 12.836 25.172 43.938 1 88.88 536 PHE A N 1
ATOM 4421 C CA . PHE A 1 536 ? 13.43 23.859 44.125 1 88.88 536 PHE A CA 1
ATOM 4422 C C . PHE A 1 536 ? 14.758 23.75 43.375 1 88.88 536 PHE A C 1
ATOM 4424 O O . PHE A 1 536 ? 15.695 23.109 43.844 1 88.88 536 PHE A O 1
ATOM 4431 N N . LEU A 1 537 ? 14.922 24.359 42.219 1 87.44 537 LEU A N 1
ATOM 4432 C CA . LEU A 1 537 ? 16.109 24.188 41.375 1 87.44 537 LEU A CA 1
ATOM 4433 C C . LEU A 1 537 ? 17.125 25.297 41.656 1 87.44 537 LEU A C 1
ATOM 4435 O O . LEU A 1 537 ? 18.328 25.047 41.656 1 87.44 537 LEU A O 1
ATOM 4439 N N . LYS A 1 538 ? 16.703 26.547 41.844 1 85.06 538 LYS A N 1
ATOM 4440 C CA . LYS A 1 538 ? 17.625 27.672 41.875 1 85.06 538 LYS A CA 1
ATOM 4441 C C . LYS A 1 538 ? 18.047 28 43.312 1 85.06 538 LYS A C 1
ATOM 4443 O O . LYS A 1 538 ? 19.156 28.453 43.562 1 85.06 538 LYS A O 1
ATOM 4448 N N . ILE A 1 539 ? 17.266 27.703 44.25 1 78.44 539 ILE A N 1
ATOM 4449 C CA . ILE A 1 539 ? 17.578 28.125 45.625 1 78.44 539 ILE A CA 1
ATOM 4450 C C . ILE A 1 539 ? 18.734 27.297 46.156 1 78.44 539 ILE A C 1
ATOM 4452 O O . ILE A 1 539 ? 19.688 27.844 46.719 1 78.44 539 ILE A O 1
ATOM 4456 N N . PRO A 1 540 ? 18.688 26.031 46 1 76.5 540 PRO A N 1
ATOM 4457 C CA . PRO A 1 540 ? 19.859 25.297 46.5 1 76.5 540 PRO A CA 1
ATOM 4458 C C . PRO A 1 540 ? 21.156 25.703 45.812 1 76.5 540 PRO A C 1
ATOM 4460 O O . PRO A 1 540 ? 22.219 25.688 46.438 1 76.5 540 PRO A O 1
ATOM 4463 N N . GLN A 1 541 ? 21.031 26.109 44.562 1 73.06 541 GLN A N 1
ATOM 4464 C CA . GLN A 1 541 ? 22.219 26.547 43.844 1 73.06 541 GLN A CA 1
ATOM 4465 C C . GLN A 1 541 ? 22.719 27.891 44.375 1 73.06 541 GLN A C 1
ATOM 4467 O O . GLN A 1 541 ? 23.906 28.188 44.312 1 73.06 541 GLN A O 1
ATOM 4472 N N . MET A 1 542 ? 21.766 28.688 44.844 1 69.25 542 MET A N 1
ATOM 4473 C CA . MET A 1 542 ? 22.125 30 45.344 1 69.25 542 MET A CA 1
ATOM 4474 C C . MET A 1 542 ? 22.719 29.891 46.75 1 69.25 542 MET A C 1
ATOM 4476 O O . MET A 1 542 ? 23.516 30.734 47.188 1 69.25 542 MET A O 1
ATOM 4480 N N . LEU A 1 543 ? 22.266 28.891 47.344 1 64.81 543 LEU A N 1
ATOM 4481 C CA . LEU A 1 543 ? 22.734 28.719 48.719 1 64.81 543 LEU A CA 1
ATOM 4482 C C . LEU A 1 543 ? 24.125 28.062 48.719 1 64.81 543 LEU A C 1
ATOM 4484 O O . LEU A 1 543 ? 24.812 28.094 49.75 1 64.81 543 LEU A O 1
ATOM 4488 N N . VAL A 1 544 ? 24.594 27.562 47.688 1 58.34 544 VAL A N 1
ATOM 4489 C CA . VAL A 1 544 ? 25.969 27.094 47.656 1 58.34 544 VAL A CA 1
ATOM 4490 C C . VAL A 1 544 ? 26.859 28.172 47 1 58.34 544 VAL A C 1
ATOM 4492 O O . VAL A 1 544 ? 26.469 28.781 46 1 58.34 544 VAL A O 1
ATOM 4495 N N . MET B 1 1 ? 23.688 -6.141 -30.125 1 31.53 1 MET B N 1
ATOM 4496 C CA . MET B 1 1 ? 23.578 -6.945 -31.328 1 31.53 1 MET B CA 1
ATOM 4497 C C . MET B 1 1 ? 22.25 -7.699 -31.359 1 31.53 1 MET B C 1
ATOM 4499 O O . MET B 1 1 ? 21.938 -8.438 -30.438 1 31.53 1 MET B O 1
ATOM 4503 N N . VAL B 1 2 ? 21.328 -7.109 -32.031 1 44.25 2 VAL B N 1
ATOM 4504 C CA . VAL B 1 2 ? 20.016 -7.723 -32.188 1 44.25 2 VAL B CA 1
ATOM 4505 C C . VAL B 1 2 ? 20.172 -9.148 -32.719 1 44.25 2 VAL B C 1
ATOM 4507 O O . VAL B 1 2 ? 20.734 -9.359 -33.781 1 44.25 2 VAL B O 1
ATOM 4510 N N . ILE B 1 3 ? 20.531 -10.078 -31.922 1 47.31 3 ILE B N 1
ATOM 4511 C CA . ILE B 1 3 ? 20.625 -11.438 -32.438 1 47.31 3 ILE B CA 1
ATOM 4512 C C . ILE B 1 3 ? 19.344 -11.789 -33.188 1 47.31 3 ILE B C 1
ATOM 4514 O O . ILE B 1 3 ? 18.281 -11.914 -32.594 1 47.31 3 ILE B O 1
ATOM 4518 N N . PHE B 1 4 ? 19.266 -11.352 -34.406 1 57.38 4 PHE B N 1
ATOM 4519 C CA . PHE B 1 4 ? 18.172 -11.766 -35.281 1 57.38 4 PHE B CA 1
ATOM 4520 C C . PHE B 1 4 ? 18.156 -13.281 -35.406 1 57.38 4 PHE B C 1
ATOM 4522 O O . PHE B 1 4 ? 19.078 -13.875 -35.969 1 57.38 4 PHE B O 1
ATOM 4529 N N . SER B 1 5 ? 17.641 -13.945 -34.469 1 64.88 5 SER B N 1
ATOM 4530 C CA . SER B 1 5 ? 17.453 -15.375 -34.656 1 64.88 5 SER B CA 1
ATOM 4531 C C . SER B 1 5 ? 16.469 -15.648 -35.812 1 64.88 5 SER B C 1
ATOM 4533 O O . SER B 1 5 ? 15.531 -14.875 -36 1 64.88 5 SER B O 1
ATOM 4535 N N . PRO B 1 6 ? 16.875 -16.547 -36.656 1 78.5 6 PRO B N 1
ATOM 4536 C CA . PRO B 1 6 ? 15.984 -16.891 -37.75 1 78.5 6 PRO B CA 1
ATOM 4537 C C . PRO B 1 6 ? 14.594 -17.312 -37.281 1 78.5 6 PRO B C 1
ATOM 4539 O O . PRO B 1 6 ? 14.453 -17.859 -36.188 1 78.5 6 PRO B O 1
ATOM 4542 N N . VAL B 1 7 ? 13.641 -16.891 -38.062 1 86.12 7 VAL B N 1
ATOM 4543 C CA . VAL B 1 7 ? 12.242 -17.203 -37.75 1 86.12 7 VAL B CA 1
ATOM 4544 C C . VAL B 1 7 ? 12.016 -18.703 -37.875 1 86.12 7 VAL B C 1
ATOM 4546 O O . VAL B 1 7 ? 12.516 -19.344 -38.812 1 86.12 7 VAL B O 1
ATOM 4549 N N . THR B 1 8 ? 11.367 -19.312 -36.906 1 90.06 8 THR B N 1
ATOM 4550 C CA . THR B 1 8 ? 11.133 -20.766 -36.875 1 90.06 8 THR B CA 1
ATOM 4551 C C . THR B 1 8 ? 9.812 -21.109 -37.562 1 90.06 8 THR B C 1
ATOM 4553 O O . THR B 1 8 ? 8.969 -20.234 -37.781 1 90.06 8 THR B O 1
ATOM 4556 N N . VAL B 1 9 ? 9.672 -22.375 -37.906 1 91.12 9 VAL B N 1
ATOM 4557 C CA . VAL B 1 9 ? 8.461 -22.891 -38.531 1 91.12 9 VAL B CA 1
ATOM 4558 C C . VAL B 1 9 ? 7.273 -22.703 -37.594 1 91.12 9 VAL B C 1
ATOM 4560 O O . VAL B 1 9 ? 6.168 -22.375 -38.031 1 91.12 9 VAL B O 1
ATOM 4563 N N . GLY B 1 10 ? 7.535 -22.891 -36.375 1 90.88 10 GLY B N 1
ATOM 4564 C CA . GLY B 1 10 ? 6.477 -22.719 -35.406 1 90.88 10 GLY B CA 1
ATOM 4565 C C . GLY B 1 10 ? 5.949 -21.297 -35.312 1 90.88 10 GLY B C 1
ATOM 4566 O O . GLY B 1 10 ? 4.738 -21.094 -35.219 1 90.88 10 GLY B O 1
ATOM 4567 N N . GLN B 1 11 ? 6.777 -20.375 -35.375 1 92.81 11 GLN B N 1
ATOM 4568 C CA . GLN B 1 11 ? 6.402 -18.969 -35.281 1 92.81 11 GLN B CA 1
ATOM 4569 C C . GLN B 1 11 ? 5.59 -18.547 -36.531 1 92.81 11 GLN B C 1
ATOM 4571 O O . GLN B 1 11 ? 4.578 -17.859 -36.406 1 92.81 11 GLN B O 1
ATOM 4576 N N . VAL B 1 12 ? 6.012 -19.047 -37.625 1 92.44 12 VAL B N 1
ATOM 4577 C CA . VAL B 1 12 ? 5.293 -18.734 -38.875 1 92.44 12 VAL B CA 1
ATOM 4578 C C . VAL B 1 12 ? 3.918 -19.391 -38.844 1 92.44 12 VAL B C 1
ATOM 4580 O O . VAL B 1 12 ? 2.938 -18.812 -39.312 1 92.44 12 VAL B O 1
ATOM 4583 N N . SER B 1 13 ? 3.852 -20.547 -38.344 1 93.19 13 SER B N 1
ATOM 4584 C CA . SER B 1 13 ? 2.578 -21.25 -38.25 1 93.19 13 SER B CA 1
ATOM 4585 C C . SER B 1 13 ? 1.575 -20.469 -37.406 1 93.19 13 SER B C 1
ATOM 4587 O O . SER B 1 13 ? 0.396 -20.391 -37.75 1 93.19 13 SER B O 1
ATOM 4589 N N . ILE B 1 14 ? 2.02 -19.969 -36.312 1 92.31 14 ILE B N 1
ATOM 4590 C CA . ILE B 1 14 ? 1.137 -19.203 -35.406 1 92.31 14 ILE B CA 1
ATOM 4591 C C . ILE B 1 14 ? 0.689 -17.922 -36.125 1 92.31 14 ILE B C 1
ATOM 4593 O O . ILE B 1 14 ? -0.472 -17.531 -36 1 92.31 14 ILE B O 1
ATOM 4597 N N . LEU B 1 15 ? 1.587 -17.312 -36.812 1 91.94 15 LEU B N 1
ATOM 4598 C CA . LEU B 1 15 ? 1.248 -16.078 -37.531 1 91.94 15 LEU B CA 1
ATOM 4599 C C . LEU B 1 15 ? 0.209 -16.344 -38.625 1 91.94 15 LEU B C 1
ATOM 4601 O O . LEU B 1 15 ? -0.736 -15.57 -38.781 1 91.94 15 LEU B O 1
ATOM 4605 N N . LEU B 1 16 ? 0.379 -17.484 -39.25 1 91.19 16 LEU B N 1
ATOM 4606 C CA . LEU B 1 16 ? -0.551 -17.859 -40.312 1 91.19 16 LEU B CA 1
ATOM 4607 C C . LEU B 1 16 ? -1.922 -18.203 -39.75 1 91.19 16 LEU B C 1
ATOM 4609 O O . LEU B 1 16 ? -2.945 -17.969 -40.375 1 91.19 16 LEU B O 1
ATOM 4613 N N . GLY B 1 17 ? -1.899 -18.672 -38.625 1 90.94 17 GLY B N 1
ATOM 4614 C CA . GLY B 1 17 ? -3.154 -19.031 -37.969 1 90.94 17 GLY B CA 1
ATOM 4615 C C . GLY B 1 17 ? -3.861 -17.844 -37.344 1 90.94 17 GLY B C 1
ATOM 4616 O O . GLY B 1 17 ? -5.09 -17.766 -37.375 1 90.94 17 GLY B O 1
ATOM 4617 N N . ILE B 1 18 ? -3.145 -16.875 -36.906 1 92.88 18 ILE B N 1
ATOM 4618 C CA . ILE B 1 18 ? -3.703 -15.781 -36.094 1 92.88 18 ILE B CA 1
ATOM 4619 C C . ILE B 1 18 ? -4.211 -14.672 -37.031 1 92.88 18 ILE B C 1
ATOM 4621 O O . ILE B 1 18 ? -5.211 -14.016 -36.719 1 92.88 18 ILE B O 1
ATOM 4625 N N . LEU B 1 19 ? -3.648 -14.445 -38.125 1 92.5 19 LEU B N 1
ATOM 4626 C CA . LEU B 1 19 ? -3.982 -13.32 -38.969 1 92.5 19 LEU B CA 1
ATOM 4627 C C . LEU B 1 19 ? -5.422 -13.43 -39.469 1 92.5 19 LEU B C 1
ATOM 4629 O O . LEU B 1 19 ? -6.188 -12.461 -39.375 1 92.5 19 LEU B O 1
ATOM 4633 N N . PRO B 1 20 ? -5.809 -14.648 -39.969 1 91.88 20 PRO B N 1
ATOM 4634 C CA . PRO B 1 20 ? -7.211 -14.758 -40.375 1 91.88 20 PRO B CA 1
ATOM 4635 C C . PRO B 1 20 ? -8.172 -14.602 -39.188 1 91.88 20 PRO B C 1
ATOM 4637 O O . PRO B 1 20 ? -9.289 -14.094 -39.375 1 91.88 20 PRO B O 1
ATOM 4640 N N . ILE B 1 21 ? -7.734 -15.008 -38.094 1 94.06 21 ILE B N 1
ATOM 4641 C CA . ILE B 1 21 ? -8.586 -14.914 -36.906 1 94.06 21 ILE B CA 1
ATOM 4642 C C . ILE B 1 21 ? -8.781 -13.453 -36.531 1 94.06 21 ILE B C 1
ATOM 4644 O O . ILE B 1 21 ? -9.883 -13.031 -36.156 1 94.06 21 ILE B O 1
ATOM 4648 N N . ILE B 1 22 ? -7.777 -12.617 -36.562 1 94.62 22 ILE B N 1
ATOM 4649 C CA . ILE B 1 22 ? -7.863 -11.195 -36.281 1 94.62 22 ILE B CA 1
ATOM 4650 C C . ILE B 1 22 ? -8.773 -10.508 -37.281 1 94.62 22 ILE B C 1
ATOM 4652 O O . ILE B 1 22 ? -9.602 -9.672 -36.906 1 94.62 22 ILE B O 1
ATOM 4656 N N . GLY B 1 23 ? -8.625 -10.914 -38.562 1 93.69 23 GLY B N 1
ATOM 4657 C CA . GLY B 1 23 ? -9.516 -10.383 -39.562 1 93.69 23 GLY B CA 1
ATOM 4658 C C . GLY B 1 23 ? -10.969 -10.734 -39.312 1 93.69 23 GLY B C 1
ATOM 4659 O O . GLY B 1 23 ? -11.859 -9.891 -39.5 1 93.69 23 GLY B O 1
ATOM 4660 N N . ALA B 1 24 ? -11.141 -11.969 -39 1 94.12 24 ALA B N 1
ATOM 4661 C CA . ALA B 1 24 ? -12.5 -12.43 -38.688 1 94.12 24 ALA B CA 1
ATOM 4662 C C . ALA B 1 24 ? -13.078 -11.695 -37.5 1 94.12 24 ALA B C 1
ATOM 4664 O O . ALA B 1 24 ? -14.273 -11.398 -37.469 1 94.12 24 ALA B O 1
ATOM 4665 N N . TRP B 1 25 ? -12.273 -11.469 -36.469 1 95.25 25 TRP B N 1
ATOM 4666 C CA . TRP B 1 25 ? -12.734 -10.75 -35.281 1 95.25 25 TRP B CA 1
ATOM 4667 C C . TRP B 1 25 ? -13.141 -9.32 -35.625 1 95.25 25 TRP B C 1
ATOM 4669 O O . TRP B 1 25 ? -14.211 -8.859 -35.219 1 95.25 25 TRP B O 1
ATOM 4679 N N . ILE B 1 26 ? -12.273 -8.578 -36.375 1 95 26 ILE B N 1
ATOM 4680 C CA . ILE B 1 26 ? -12.562 -7.203 -36.75 1 95 26 ILE B CA 1
ATOM 4681 C C . ILE B 1 26 ? -13.867 -7.16 -37.562 1 95 26 ILE B C 1
ATOM 4683 O O . ILE B 1 26 ? -14.711 -6.289 -37.344 1 95 26 ILE B O 1
ATOM 4687 N N . TYR B 1 27 ? -14.07 -8.133 -38.469 1 93.75 27 TYR B N 1
ATOM 4688 C CA . TYR B 1 27 ? -15.281 -8.211 -39.281 1 93.75 27 TYR B CA 1
ATOM 4689 C C . TYR B 1 27 ? -16.5 -8.5 -38.406 1 93.75 27 TYR B C 1
ATOM 4691 O O . TYR B 1 27 ? -17.578 -7.949 -38.625 1 93.75 27 TYR B O 1
ATOM 4699 N N . SER B 1 28 ? -16.297 -9.352 -37.5 1 94.06 28 SER B N 1
ATOM 4700 C CA . SER B 1 28 ? -17.422 -9.68 -36.625 1 94.06 28 SER B CA 1
ATOM 4701 C C . SER B 1 28 ? -17.844 -8.469 -35.812 1 94.06 28 SER B C 1
ATOM 4703 O O . SER B 1 28 ? -19.031 -8.281 -35.562 1 94.06 28 SER B O 1
ATOM 4705 N N . GLU B 1 29 ? -16.891 -7.707 -35.312 1 93.81 29 GLU B N 1
ATOM 4706 C CA . GLU B 1 29 ? -17.219 -6.488 -34.594 1 93.81 29 GLU B CA 1
ATOM 4707 C C . GLU B 1 29 ? -17.938 -5.488 -35.5 1 93.81 29 GLU B C 1
ATOM 4709 O O . GLU B 1 29 ? -18.844 -4.773 -35.031 1 93.81 29 GLU B O 1
ATOM 4714 N N . PHE B 1 30 ? -17.516 -5.402 -36.688 1 92.25 30 PHE B N 1
ATOM 4715 C CA . PHE B 1 30 ? -18.172 -4.539 -37.656 1 92.25 30 PHE B CA 1
ATOM 4716 C C . PHE B 1 30 ? -19.609 -4.996 -37.906 1 92.25 30 PHE B C 1
ATOM 4718 O O . PHE B 1 30 ? -20.516 -4.172 -38 1 92.25 30 PHE B O 1
ATOM 4725 N N . LEU B 1 31 ? -19.859 -6.277 -38.062 1 92.06 31 LEU B N 1
ATOM 4726 C CA . LEU B 1 31 ? -21.188 -6.832 -38.25 1 92.06 31 LEU B CA 1
ATOM 4727 C C . LEU B 1 31 ? -22.094 -6.523 -37.062 1 92.06 31 LEU B C 1
ATOM 4729 O O . LEU B 1 31 ? -23.281 -6.223 -37.25 1 92.06 31 LEU B O 1
ATOM 4733 N N . GLU B 1 32 ? -21.531 -6.68 -35.938 1 91.12 32 GLU B N 1
ATOM 4734 C CA . GLU B 1 32 ? -22.297 -6.379 -34.719 1 91.12 32 GLU B CA 1
ATOM 4735 C C . GLU B 1 32 ? -22.672 -4.898 -34.656 1 91.12 32 GLU B C 1
ATOM 4737 O O . GLU B 1 32 ? -23.781 -4.547 -34.25 1 91.12 32 GLU B O 1
ATOM 4742 N N . TYR B 1 33 ? -21.75 -4.031 -35.031 1 89.69 33 TYR B N 1
ATOM 4743 C CA . TYR B 1 33 ? -22.016 -2.598 -35.094 1 89.69 33 TYR B CA 1
ATOM 4744 C C . TYR B 1 33 ? -23.094 -2.268 -36.094 1 89.69 33 TYR B C 1
ATOM 4746 O O . TYR B 1 33 ? -23.969 -1.437 -35.844 1 89.69 33 TYR B O 1
ATOM 4754 N N . LYS B 1 34 ? -23.078 -2.877 -37.188 1 87.94 34 LYS B N 1
ATOM 4755 C CA . LYS B 1 34 ? -24.062 -2.668 -38.25 1 87.94 34 LYS B CA 1
ATOM 4756 C C . LYS B 1 34 ? -25.453 -3.156 -37.812 1 87.94 34 LYS B C 1
ATOM 4758 O O . LYS B 1 34 ? -26.469 -2.52 -38.125 1 87.94 34 LYS B O 1
ATOM 4763 N N . LYS B 1 35 ? -25.406 -4.164 -37.188 1 86.62 35 LYS B N 1
ATOM 4764 C CA . LYS B 1 35 ? -26.672 -4.703 -36.688 1 86.62 35 LYS B CA 1
ATOM 4765 C C . LYS B 1 35 ? -27.312 -3.771 -35.656 1 86.62 35 LYS B C 1
ATOM 4767 O O . LYS B 1 35 ? -28.531 -3.551 -35.688 1 86.62 35 LYS B O 1
ATOM 4772 N N . ASN B 1 36 ? -26.516 -3.258 -34.844 1 84.31 36 ASN B N 1
ATOM 4773 C CA . ASN B 1 36 ? -27.031 -2.361 -33.812 1 84.31 36 ASN B CA 1
ATOM 4774 C C . ASN B 1 36 ? -27.438 -1.011 -34.375 1 84.31 36 ASN B C 1
ATOM 4776 O O . ASN B 1 36 ? -28.391 -0.385 -33.906 1 84.31 36 ASN B O 1
ATOM 4780 N N . SER B 1 37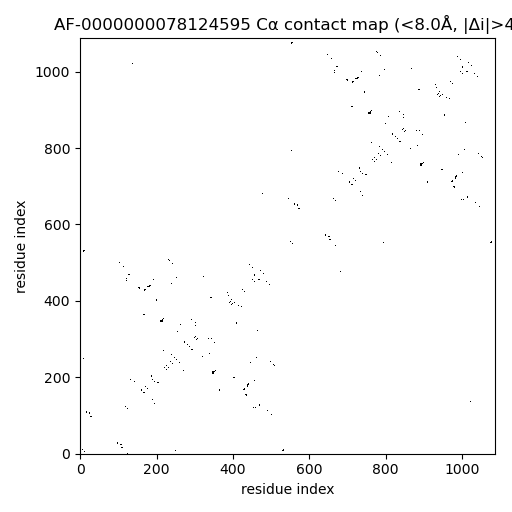 ? -26.75 -0.494 -35.344 1 79.75 37 SER B N 1
ATOM 4781 C CA . SER B 1 37 ? -27.109 0.76 -36 1 79.75 37 SER B CA 1
ATOM 4782 C C . SER B 1 37 ? -28.406 0.627 -36.781 1 79.75 37 SER B C 1
ATOM 4784 O O . SER B 1 37 ? -29.219 1.552 -36.781 1 79.75 37 SER B O 1
ATOM 4786 N N . LEU B 1 38 ? -28.594 -0.468 -37.281 1 73.38 38 LEU B N 1
ATOM 4787 C CA . LEU B 1 38 ? -29.828 -0.715 -38.031 1 73.38 38 LEU B CA 1
ATOM 4788 C C . LEU B 1 38 ? -31.016 -0.817 -37.094 1 73.38 38 LEU B C 1
ATOM 4790 O O . LEU B 1 38 ? -32.094 -0.316 -37.375 1 73.38 38 LEU B O 1
ATOM 4794 N N . SER B 1 39 ? -30.734 -1.332 -35.969 1 73.69 39 SER B N 1
ATOM 4795 C CA . SER B 1 39 ? -31.797 -1.451 -34.969 1 73.69 39 SER B CA 1
ATOM 4796 C C . SER B 1 39 ? -32.156 -0.092 -34.375 1 73.69 39 SER B C 1
ATOM 4798 O O . SER B 1 39 ? -33.312 0.193 -34.125 1 73.69 39 SER B O 1
ATOM 4800 N N . THR B 1 40 ? -31.203 0.732 -34.125 1 68.19 40 THR B N 1
ATOM 4801 C CA . THR B 1 40 ? -31.484 2.064 -33.594 1 68.19 40 THR B CA 1
ATOM 4802 C C . THR B 1 40 ? -32.188 2.928 -34.625 1 68.19 40 THR B C 1
ATOM 4804 O O . THR B 1 40 ? -33.094 3.703 -34.312 1 68.19 40 THR B O 1
ATOM 4807 N N . LYS B 1 41 ? -31.875 2.793 -35.844 1 59.75 41 LYS B N 1
ATOM 4808 C CA . LYS B 1 41 ? -32.531 3.52 -36.938 1 59.75 41 LYS B CA 1
ATOM 4809 C C . LYS B 1 41 ? -33.969 3.037 -37.125 1 59.75 41 LYS B C 1
ATOM 4811 O O . LYS B 1 41 ? -34.875 3.84 -37.344 1 59.75 41 LYS B O 1
ATOM 4816 N N . LEU B 1 42 ? -34.094 1.771 -37.031 1 58.5 42 LEU B N 1
ATOM 4817 C CA . LEU B 1 42 ? -35.438 1.221 -37.156 1 58.5 42 LEU B CA 1
ATOM 4818 C C . LEU B 1 42 ? -36.312 1.651 -35.969 1 58.5 42 LEU B C 1
ATOM 4820 O O . LEU B 1 42 ? -37.5 1.9 -36.125 1 58.5 42 LEU B O 1
ATOM 4824 N N . ARG B 1 43 ? -35.531 1.824 -34.906 1 58.12 43 ARG B N 1
ATOM 4825 C CA . ARG B 1 43 ? -36.281 2.312 -33.75 1 58.12 43 ARG B CA 1
ATOM 4826 C C . ARG B 1 43 ? -36.625 3.789 -33.906 1 58.12 43 ARG B C 1
ATOM 4828 O O . ARG B 1 43 ? -37.719 4.219 -33.531 1 58.12 43 ARG B O 1
ATOM 4835 N N . HIS B 1 44 ? -35.812 4.441 -34.469 1 59.31 44 HIS B N 1
ATOM 4836 C CA . HIS B 1 44 ? -36.125 5.848 -34.719 1 59.31 44 HIS B CA 1
ATOM 4837 C C . HIS B 1 44 ? -37.125 6 -35.844 1 59.31 44 HIS B C 1
ATOM 4839 O O . HIS B 1 44 ? -37.938 6.926 -35.844 1 59.31 44 HIS B O 1
ATOM 4845 N N . SER B 1 45 ? -37.125 5.133 -36.75 1 56.88 45 SER B N 1
ATOM 4846 C CA . SER B 1 45 ? -38.094 5.219 -37.812 1 56.88 45 SER B CA 1
ATOM 4847 C C . SER B 1 45 ? -39.469 4.75 -37.344 1 56.88 45 SER B C 1
ATOM 4849 O O . SER B 1 45 ? -40.5 5.238 -37.844 1 56.88 45 SER B O 1
ATOM 4851 N N . GLU B 1 46 ? -39.469 3.812 -36.469 1 52.09 46 GLU B N 1
ATOM 4852 C CA . GLU B 1 46 ? -40.75 3.359 -35.938 1 52.09 46 GLU B CA 1
ATOM 4853 C C . GLU B 1 46 ? -41.312 4.359 -34.938 1 52.09 46 GLU B C 1
ATOM 4855 O O . GLU B 1 46 ? -42.531 4.488 -34.812 1 52.09 46 GLU B O 1
ATOM 4860 N N . VAL B 1 47 ? -40.469 5.047 -34.188 1 50.97 47 VAL B N 1
ATOM 4861 C CA . VAL B 1 47 ? -41 6.043 -33.25 1 50.97 47 VAL B CA 1
ATOM 4862 C C . VAL B 1 47 ? -41.656 7.176 -34.031 1 50.97 47 VAL B C 1
ATOM 4864 O O . VAL B 1 47 ? -42.594 7.82 -33.531 1 50.97 47 VAL B O 1
ATOM 4867 N N . SER B 1 48 ? -41.344 7.406 -35.312 1 44.16 48 SER B N 1
ATOM 4868 C CA . SER B 1 48 ? -42.094 8.414 -36.031 1 44.16 48 SER B CA 1
ATOM 4869 C C . SER B 1 48 ? -43.531 7.934 -36.312 1 44.16 48 SER B C 1
ATOM 4871 O O . SER B 1 48 ? -44.438 8.742 -36.531 1 44.16 48 SER B O 1
ATOM 4873 N N . LEU B 1 49 ? -43.781 6.586 -36.469 1 40.47 49 LEU B N 1
ATOM 4874 C CA . LEU B 1 49 ? -45.156 6.152 -36.719 1 40.47 49 LEU B CA 1
ATOM 4875 C C . LEU B 1 49 ? -45.875 5.902 -35.406 1 40.47 49 LEU B C 1
ATOM 4877 O O . LEU B 1 49 ? -47.125 6.066 -35.344 1 40.47 49 LEU B O 1
ATOM 4881 N N . VAL B 1 50 ? -45.219 5.371 -34.375 1 41.25 50 VAL B N 1
ATOM 4882 C CA . VAL B 1 50 ? -45.969 4.883 -33.219 1 41.25 50 VAL B CA 1
ATOM 4883 C C . VAL B 1 50 ? -46.188 6.027 -32.25 1 41.25 50 VAL B C 1
ATOM 4885 O O . VAL B 1 50 ? -46.719 5.816 -31.141 1 41.25 50 VAL B O 1
ATOM 4888 N N . GLU B 1 51 ? -45.969 7.293 -32.562 1 37.88 51 GLU B N 1
ATOM 4889 C CA . GLU B 1 51 ? -46.344 8.242 -31.516 1 37.88 51 GLU B CA 1
ATOM 4890 C C . GLU B 1 51 ? -47.844 8.117 -31.172 1 37.88 51 GLU B C 1
ATOM 4892 O O . GLU B 1 51 ? -48.344 8.844 -30.312 1 37.88 51 GLU B O 1
ATOM 4897 N N . VAL B 1 52 ? -48.719 7.469 -32.125 1 36.16 52 VAL B N 1
ATOM 4898 C CA . VAL B 1 52 ? -50.125 7.629 -31.719 1 36.16 52 VAL B CA 1
ATOM 4899 C C . VAL B 1 52 ? -50.406 6.762 -30.5 1 36.16 52 VAL B C 1
ATOM 4901 O O . VAL B 1 52 ? -51.125 7.184 -29.594 1 36.16 52 VAL B O 1
ATOM 4904 N N . GLU B 1 53 ? -50.406 5.398 -30.547 1 31.08 53 GLU B N 1
ATOM 4905 C CA . GLU B 1 53 ? -51.219 4.641 -29.578 1 31.08 53 GLU B CA 1
ATOM 4906 C C . GLU B 1 53 ? -50.438 4.43 -28.281 1 31.08 53 GLU B C 1
ATOM 4908 O O . GLU B 1 53 ? -49.656 3.475 -28.156 1 31.08 53 GLU B O 1
ATOM 4913 N N . LYS B 1 54 ? -49.906 5.492 -27.641 1 34.19 54 LYS B N 1
ATOM 4914 C CA . LYS B 1 54 ? -49.094 5.398 -26.438 1 34.19 54 LYS B CA 1
ATOM 4915 C C . LYS B 1 54 ? -49.844 4.734 -25.297 1 34.19 54 LYS B C 1
ATOM 4917 O O . LYS B 1 54 ? -49.375 4.645 -24.172 1 34.19 54 LYS B O 1
ATOM 4922 N N . ASP B 1 55 ? -51.281 4.488 -25.5 1 28.19 55 ASP B N 1
ATOM 4923 C CA . ASP B 1 55 ? -51.875 4.371 -24.172 1 28.19 55 ASP B CA 1
ATOM 4924 C C . ASP B 1 55 ? -51.312 3.15 -23.438 1 28.19 55 ASP B C 1
ATOM 4926 O O . ASP B 1 55 ? -50.969 3.23 -22.25 1 28.19 55 ASP B O 1
ATOM 4930 N N . VAL B 1 56 ? -51.844 1.846 -23.703 1 28.73 56 VAL B N 1
ATOM 4931 C CA . VAL B 1 56 ? -52.219 0.94 -22.625 1 28.73 56 VAL B CA 1
ATOM 4932 C C . VAL B 1 56 ? -50.969 0.247 -22.078 1 28.73 56 VAL B C 1
ATOM 4934 O O . VAL B 1 56 ? -50.812 0.114 -20.859 1 28.73 56 VAL B O 1
ATOM 4937 N N . VAL B 1 57 ? -50.25 -0.688 -22.812 1 27.89 57 VAL B N 1
ATOM 4938 C CA . VAL B 1 57 ? -49.812 -1.924 -22.156 1 27.89 57 VAL B CA 1
ATOM 4939 C C . VAL B 1 57 ? -48.469 -1.712 -21.484 1 27.89 57 VAL B C 1
ATOM 4941 O O . VAL B 1 57 ? -47.438 -1.574 -22.141 1 27.89 57 VAL B O 1
ATOM 4944 N N . LYS B 1 58 ? -48.312 -0.739 -20.5 1 29.45 58 LYS B N 1
ATOM 4945 C CA . LYS B 1 58 ? -47.094 -0.427 -19.734 1 29.45 58 LYS B CA 1
ATOM 4946 C C . LYS B 1 58 ? -46.594 -1.656 -19 1 29.45 58 LYS B C 1
ATOM 4948 O O . LYS B 1 58 ? -45.469 -1.652 -18.469 1 29.45 58 LYS B O 1
ATOM 4953 N N . GLU B 1 59 ? -47.562 -2.479 -18.484 1 24.91 59 GLU B N 1
ATOM 4954 C CA . GLU B 1 59 ? -47.156 -3.088 -17.219 1 24.91 59 GLU B CA 1
ATOM 4955 C C . GLU B 1 59 ? -46 -4.062 -17.422 1 24.91 59 GLU B C 1
ATOM 4957 O O . GLU B 1 59 ? -45.062 -4.094 -16.625 1 24.91 59 GLU B O 1
ATOM 4962 N N . ASP B 1 60 ? -46.25 -5.238 -18.094 1 24.84 60 ASP B N 1
ATOM 4963 C CA . ASP B 1 60 ? -45.719 -6.523 -17.641 1 24.84 60 ASP B CA 1
ATOM 4964 C C . ASP B 1 60 ? -44.281 -6.734 -18.109 1 24.84 60 ASP B C 1
ATOM 4966 O O . ASP B 1 60 ? -43.688 -7.777 -17.844 1 24.84 60 ASP B O 1
ATOM 4970 N N . ASP B 1 61 ? -43.781 -5.98 -19.109 1 27.2 61 ASP B N 1
ATOM 4971 C CA . ASP B 1 61 ? -42.625 -6.598 -19.766 1 27.2 61 ASP B CA 1
ATOM 4972 C C . ASP B 1 61 ? -41.312 -6.309 -19.016 1 27.2 61 ASP B C 1
ATOM 4974 O O . ASP B 1 61 ? -40.219 -6.461 -19.562 1 27.2 61 ASP B O 1
ATOM 4978 N N . ARG B 1 62 ? -41.344 -5.645 -17.797 1 28.5 62 ARG B N 1
ATOM 4979 C CA . ARG B 1 62 ? -40.125 -5.316 -17.109 1 28.5 62 ARG B CA 1
ATOM 4980 C C . ARG B 1 62 ? -39.406 -6.574 -16.641 1 28.5 62 ARG B C 1
ATOM 4982 O O . ARG B 1 62 ? -38.312 -6.5 -16.031 1 28.5 62 ARG B O 1
ATOM 4989 N N . ALA B 1 63 ? -40.188 -7.672 -16.406 1 26.84 63 ALA B N 1
ATOM 4990 C CA . ALA B 1 63 ? -39.531 -8.758 -15.664 1 26.84 63 ALA B CA 1
ATOM 4991 C C . ALA B 1 63 ? -38.375 -9.336 -16.453 1 26.84 63 ALA B C 1
ATOM 4993 O O . ALA B 1 63 ? -37.625 -10.164 -15.938 1 26.84 63 ALA B O 1
ATOM 4994 N N . VAL B 1 64 ? -38.469 -9.305 -17.734 1 29.22 64 VAL B N 1
ATOM 4995 C CA . VAL B 1 64 ? -37.5 -10.195 -18.375 1 29.22 64 VAL B CA 1
ATOM 4996 C C . VAL B 1 64 ? -36.094 -9.609 -18.25 1 29.22 64 VAL B C 1
ATOM 4998 O O . VAL B 1 64 ? -35.188 -10 -19 1 29.22 64 VAL B O 1
ATOM 5001 N N . LEU B 1 65 ? -35.938 -8.562 -17.406 1 24.94 65 LEU B N 1
ATOM 5002 C CA . LEU B 1 65 ? -34.656 -7.848 -17.547 1 24.94 65 LEU B CA 1
ATOM 5003 C C . LEU B 1 65 ? -33.469 -8.797 -17.406 1 24.94 65 LEU B C 1
ATOM 5005 O O . LEU B 1 65 ? -33.625 -9.914 -16.906 1 24.94 65 LEU B O 1
ATOM 5009 N N . LEU B 1 66 ? -32.25 -8.148 -16.781 1 26.62 66 LEU B N 1
ATOM 5010 C CA . LEU B 1 66 ? -30.812 -8.344 -16.906 1 26.62 66 LEU B CA 1
ATOM 5011 C C . LEU B 1 66 ? -30.359 -9.594 -16.141 1 26.62 66 LEU B C 1
ATOM 5013 O O . LEU B 1 66 ? -29.266 -9.617 -15.578 1 26.62 66 LEU B O 1
ATOM 5017 N N . GLU B 1 67 ? -31.328 -10.523 -15.734 1 25.23 67 GLU B N 1
ATOM 5018 C CA . GLU B 1 67 ? -30.766 -11.648 -15.008 1 25.23 67 GLU B CA 1
ATOM 5019 C C . GLU B 1 67 ? -29.375 -12.016 -15.531 1 25.23 67 GLU B C 1
ATOM 5021 O O . GLU B 1 67 ? -28.938 -11.484 -16.562 1 25.23 67 GLU B O 1
ATOM 5026 N N . GLY B 1 68 ? -28.875 -13.32 -15.141 1 26.69 68 GLY B N 1
ATOM 5027 C CA . GLY B 1 68 ? -27.578 -13.961 -15.312 1 26.69 68 GLY B CA 1
ATOM 5028 C C . GLY B 1 68 ? -27.062 -13.898 -16.734 1 26.69 68 GLY B C 1
ATOM 5029 O O . GLY B 1 68 ? -27.75 -14.336 -17.672 1 26.69 68 GLY B O 1
ATOM 5030 N N . GLY B 1 69 ? -26.547 -12.75 -17.062 1 31.14 69 GLY B N 1
ATOM 5031 C CA . GLY B 1 69 ? -26 -12.586 -18.406 1 31.14 69 GLY B CA 1
ATOM 5032 C C . GLY B 1 69 ? -25.422 -13.867 -18.969 1 31.14 69 GLY B C 1
ATOM 5033 O O . GLY B 1 69 ? -24.203 -13.977 -19.125 1 31.14 69 GLY B O 1
ATOM 5034 N N . GLY B 1 70 ? -25.891 -15.039 -18.375 1 27.73 70 GLY B N 1
ATOM 5035 C CA . GLY B 1 70 ? -25.422 -16.281 -19 1 27.73 70 GLY B CA 1
ATOM 5036 C C . GLY B 1 70 ? -25.453 -16.234 -20.516 1 27.73 70 GLY B C 1
ATOM 5037 O O . GLY B 1 70 ? -26.156 -15.398 -21.094 1 27.73 70 GLY B O 1
ATOM 5038 N N . LEU B 1 71 ? -24.25 -16.625 -21.188 1 31.95 71 LEU B N 1
ATOM 5039 C CA . LEU B 1 71 ? -24.281 -16.844 -22.625 1 31.95 71 LEU B CA 1
ATOM 5040 C C . LEU B 1 71 ? -25.656 -17.297 -23.094 1 31.95 71 LEU B C 1
ATOM 5042 O O . LEU B 1 71 ? -26.281 -18.141 -22.453 1 31.95 71 LEU B O 1
ATOM 5046 N N . GLN B 1 72 ? -26.672 -16.344 -23.453 1 31.02 72 GLN B N 1
ATOM 5047 C CA . GLN B 1 72 ? -27.891 -16.703 -24.156 1 31.02 72 GLN B CA 1
ATOM 5048 C C . GLN B 1 72 ? -27.781 -18.078 -24.812 1 31.02 72 GLN B C 1
ATOM 5050 O O . GLN B 1 72 ? -26.844 -18.328 -25.562 1 31.02 72 GLN B O 1
ATOM 5055 N N . SER B 1 73 ? -28.297 -19.047 -24.031 1 30.05 73 SER B N 1
ATOM 5056 C CA . SER B 1 73 ? -28.484 -20.344 -24.688 1 30.05 73 SER B CA 1
ATOM 5057 C C . SER B 1 73 ? -29.031 -20.172 -26.094 1 30.05 73 SER B C 1
ATOM 5059 O O . SER B 1 73 ? -29.953 -19.391 -26.312 1 30.05 73 SER B O 1
ATOM 5061 N N . ALA B 1 74 ? -28.25 -20.391 -27.156 1 31.38 74 ALA B N 1
ATOM 5062 C CA . ALA B 1 74 ? -28.719 -20.5 -28.531 1 31.38 74 ALA B CA 1
ATOM 5063 C C . ALA B 1 74 ? -30.125 -21.094 -28.594 1 31.38 74 ALA B C 1
ATOM 5065 O O . ALA B 1 74 ? -30.484 -21.953 -27.797 1 31.38 74 ALA B O 1
ATOM 5066 N N . SER B 1 75 ? -31.188 -20.266 -28.781 1 30.22 75 SER B N 1
ATOM 5067 C CA . SER B 1 75 ? -32.469 -20.828 -29.141 1 30.22 75 SER B CA 1
ATOM 5068 C C . SER B 1 75 ? -32.312 -22.172 -29.828 1 30.22 75 SER B C 1
ATOM 5070 O O . SER B 1 75 ? -31.406 -22.359 -30.641 1 30.22 75 SER B O 1
ATOM 5072 N N . PRO B 1 76 ? -33 -23.266 -29.266 1 31.45 76 PRO B N 1
ATOM 5073 C CA . PRO B 1 76 ? -32.875 -24.594 -29.859 1 31.45 76 PRO B CA 1
ATOM 5074 C C . PRO B 1 76 ? -33.188 -24.594 -31.359 1 31.45 76 PRO B C 1
ATOM 5076 O O . PRO B 1 76 ? -32.875 -25.578 -32.031 1 31.45 76 PRO B O 1
ATOM 5079 N N . LYS B 1 77 ? -34.25 -23.766 -31.781 1 31.92 77 LYS B N 1
ATOM 5080 C CA . LYS B 1 77 ? -34.906 -24.094 -33.062 1 31.92 77 LYS B CA 1
ATOM 5081 C C . LYS B 1 77 ? -33.938 -23.891 -34.219 1 31.92 77 LYS B C 1
ATOM 5083 O O . LYS B 1 77 ? -34.281 -24.188 -35.375 1 31.92 77 LYS B O 1
ATOM 5088 N N . ALA B 1 78 ? -33.5 -22.625 -34.156 1 33.75 78 ALA B N 1
ATOM 5089 C CA . ALA B 1 78 ? -32.844 -22.594 -35.469 1 33.75 78 ALA B CA 1
ATOM 5090 C C . ALA B 1 78 ? -31.828 -23.719 -35.625 1 33.75 78 ALA B C 1
ATOM 5092 O O . ALA B 1 78 ? -30.656 -23.531 -35.281 1 33.75 78 ALA B O 1
ATOM 5093 N N . ARG B 1 79 ? -32.219 -24.859 -34.969 1 31.56 79 ARG B N 1
ATOM 5094 C CA . ARG B 1 79 ? -31.609 -26.109 -35.406 1 31.56 79 ARG B CA 1
ATOM 5095 C C . ARG B 1 79 ? -31.484 -26.172 -36.906 1 31.56 79 ARG B C 1
ATOM 5097 O O . ARG B 1 79 ? -32.281 -26.844 -37.594 1 31.56 79 ARG B O 1
ATOM 5104 N N . THR B 1 80 ? -31.703 -25 -37.594 1 32.16 80 THR B N 1
ATOM 5105 C CA . THR B 1 80 ? -31.516 -25.25 -39 1 32.16 80 THR B CA 1
ATOM 5106 C C . THR B 1 80 ? -30.531 -26.406 -39.219 1 32.16 80 THR B C 1
ATOM 5108 O O . THR B 1 80 ? -29.734 -26.719 -38.312 1 32.16 80 THR B O 1
ATOM 5111 N N . SER B 1 81 ? -30.328 -26.609 -40.625 1 32.12 81 SER B N 1
ATOM 5112 C CA . SER B 1 81 ? -29.703 -27.734 -41.281 1 32.12 81 SER B CA 1
ATOM 5113 C C . SER B 1 81 ? -28.344 -28.062 -40.656 1 32.12 81 SER B C 1
ATOM 5115 O O . SER B 1 81 ? -27.719 -27.203 -40.062 1 32.12 81 SER B O 1
ATOM 5117 N N . ALA B 1 82 ? -28 -29.156 -40.906 1 39.62 82 ALA B N 1
ATOM 5118 C CA . ALA B 1 82 ? -26.969 -30.141 -40.594 1 39.62 82 ALA B CA 1
ATOM 5119 C C . ALA B 1 82 ? -25.609 -29.453 -40.438 1 39.62 82 ALA B C 1
ATOM 5121 O O . ALA B 1 82 ? -25.016 -29.484 -39.344 1 39.62 82 ALA B O 1
ATOM 5122 N N . THR B 1 83 ? -24.469 -29.922 -41.312 1 43.03 83 THR B N 1
ATOM 5123 C CA . THR B 1 83 ? -23.25 -30.719 -41.438 1 43.03 83 THR B CA 1
ATOM 5124 C C . THR B 1 83 ? -22.016 -29.812 -41.5 1 43.03 83 THR B C 1
ATOM 5126 O O . THR B 1 83 ? -20.906 -30.281 -41.719 1 43.03 83 THR B O 1
ATOM 5129 N N . ALA B 1 84 ? -22.156 -28.516 -41.781 1 59.31 84 ALA B N 1
ATOM 5130 C CA . ALA B 1 84 ? -20.797 -28.078 -42.125 1 59.31 84 ALA B CA 1
ATOM 5131 C C . ALA B 1 84 ? -19.953 -27.891 -40.844 1 59.31 84 ALA B C 1
ATOM 5133 O O . ALA B 1 84 ? -20.453 -27.375 -39.844 1 59.31 84 ALA B O 1
ATOM 5134 N N . SER B 1 85 ? -18.938 -28.469 -40.75 1 78.31 85 SER B N 1
ATOM 5135 C CA . SER B 1 85 ? -17.938 -28.406 -39.719 1 78.31 85 SER B CA 1
ATOM 5136 C C . SER B 1 85 ? -17.594 -26.969 -39.344 1 78.31 85 SER B C 1
ATOM 5138 O O . SER B 1 85 ? -17.641 -26.094 -40.219 1 78.31 85 SER B O 1
ATOM 5140 N N . PRO B 1 86 ? -17.797 -26.516 -38.031 1 81.25 86 PRO B N 1
ATOM 5141 C CA . PRO B 1 86 ? -17.469 -25.156 -37.594 1 81.25 86 PRO B CA 1
ATOM 5142 C C . PRO B 1 86 ? -16.266 -24.562 -38.312 1 81.25 86 PRO B C 1
ATOM 5144 O O . PRO B 1 86 ? -16.219 -23.375 -38.594 1 81.25 86 PRO B O 1
ATOM 5147 N N . ILE B 1 87 ? -15.422 -25.328 -38.719 1 82.31 87 ILE B N 1
ATOM 5148 C CA . ILE B 1 87 ? -14.219 -24.844 -39.375 1 82.31 87 ILE B CA 1
ATOM 5149 C C . ILE B 1 87 ? -14.562 -24.375 -40.781 1 82.31 87 ILE B C 1
ATOM 5151 O O . ILE B 1 87 ? -14.016 -23.375 -41.25 1 82.31 87 ILE B O 1
ATOM 5155 N N . PHE B 1 88 ? -15.477 -25.031 -41.344 1 84.88 88 PHE B N 1
ATOM 5156 C CA . PHE B 1 88 ? -15.891 -24.656 -42.688 1 84.88 88 PHE B CA 1
ATOM 5157 C C . PHE B 1 88 ? -16.672 -23.344 -42.688 1 84.88 88 PHE B C 1
ATOM 5159 O O . PHE B 1 88 ? -16.531 -22.516 -43.562 1 84.88 88 PHE B O 1
ATOM 5166 N N . ARG B 1 89 ? -17.438 -23.25 -41.719 1 87.25 89 ARG B N 1
ATOM 5167 C CA . ARG B 1 89 ? -18.203 -22.016 -41.562 1 87.25 89 ARG B CA 1
ATOM 5168 C C . ARG B 1 89 ? -17.281 -20.828 -41.312 1 87.25 89 ARG B C 1
ATOM 5170 O O . ARG B 1 89 ? -17.547 -19.719 -41.75 1 87.25 89 ARG B O 1
ATOM 5177 N N . PHE B 1 90 ? -16.234 -21.125 -40.625 1 88.88 90 PHE B N 1
ATOM 5178 C CA . PHE B 1 90 ? -15.25 -20.078 -40.375 1 88.88 90 PHE B CA 1
ATOM 5179 C C . PHE B 1 90 ? -14.508 -19.703 -41.656 1 88.88 90 PHE B C 1
ATOM 5181 O O . PHE B 1 90 ? -14.312 -18.516 -41.938 1 88.88 90 PHE B O 1
ATOM 5188 N N . MET B 1 91 ? -14.156 -20.688 -42.438 1 84.88 91 MET B N 1
ATOM 5189 C CA . MET B 1 91 ? -13.398 -20.453 -43.656 1 84.88 91 MET B CA 1
ATOM 5190 C C . MET B 1 91 ? -14.242 -19.688 -44.688 1 84.88 91 MET B C 1
ATOM 5192 O O . MET B 1 91 ? -13.711 -18.906 -45.469 1 84.88 91 MET B O 1
ATOM 5196 N N . LEU B 1 92 ? -15.547 -19.938 -44.5 1 87.12 92 LEU B N 1
ATOM 5197 C CA . LEU B 1 92 ? -16.453 -19.281 -45.438 1 87.12 92 LEU B CA 1
ATOM 5198 C C . LEU B 1 92 ? -16.875 -17.922 -44.906 1 87.12 92 LEU B C 1
ATOM 5200 O O . LEU B 1 92 ? -17.609 -17.172 -45.562 1 87.12 92 LEU B O 1
ATOM 5204 N N . MET B 1 93 ? -16.391 -17.578 -43.844 1 88.38 93 MET B N 1
ATOM 5205 C CA . MET B 1 93 ? -16.719 -16.312 -43.219 1 88.38 93 MET B CA 1
ATOM 5206 C C . MET B 1 93 ? -18.219 -16.125 -43.094 1 88.38 93 MET B C 1
ATOM 5208 O O . MET B 1 93 ? -18.766 -15.086 -43.438 1 88.38 93 MET B O 1
ATOM 5212 N N . ASP B 1 94 ? -18.828 -17.172 -42.562 1 89.75 94 ASP B N 1
ATOM 5213 C CA . ASP B 1 94 ? -20.266 -17.125 -42.312 1 89.75 94 ASP B CA 1
ATOM 5214 C C . ASP B 1 94 ? -20.625 -16.062 -41.281 1 89.75 94 ASP B C 1
ATOM 5216 O O . ASP B 1 94 ? -20.172 -16.141 -40.125 1 89.75 94 ASP B O 1
ATOM 5220 N N . GLU B 1 95 ? -21.5 -15.25 -41.656 1 90.75 95 GLU B N 1
ATOM 5221 C CA . GLU B 1 95 ? -21.812 -14.094 -40.812 1 90.75 95 GLU B CA 1
ATOM 5222 C C . GLU B 1 95 ? -22.469 -14.523 -39.5 1 90.75 95 GLU B C 1
ATOM 5224 O O . GLU B 1 95 ? -22.156 -13.984 -38.438 1 90.75 95 GLU B O 1
ATOM 5229 N N . ALA B 1 96 ? -23.312 -15.477 -39.625 1 89.38 96 ALA B N 1
ATOM 5230 C CA . ALA B 1 96 ? -24.016 -15.945 -38.406 1 89.38 96 ALA B CA 1
ATOM 5231 C C . ALA B 1 96 ? -23.047 -16.594 -37.438 1 89.38 96 ALA B C 1
ATOM 5233 O O . ALA B 1 96 ? -23.141 -16.391 -36.219 1 89.38 96 ALA B O 1
ATOM 5234 N N . PHE B 1 97 ? -22.141 -17.281 -37.938 1 91.38 97 PHE B N 1
ATOM 5235 C CA . PHE B 1 97 ? -21.156 -17.969 -37.125 1 91.38 97 PHE B CA 1
ATOM 5236 C C . PHE B 1 97 ? -20.219 -16.969 -36.469 1 91.38 97 PHE B C 1
ATOM 5238 O O . PHE B 1 97 ? -19.891 -17.109 -35.281 1 91.38 97 PHE B O 1
ATOM 5245 N N . LEU B 1 98 ? -19.859 -16.031 -37.156 1 92.25 98 LEU B N 1
ATOM 5246 C CA . LEU B 1 98 ? -18.906 -15.031 -36.625 1 92.25 98 LEU B CA 1
ATOM 5247 C C . LEU B 1 98 ? -19.531 -14.195 -35.531 1 92.25 98 LEU B C 1
ATOM 5249 O O . LEU B 1 98 ? -18.891 -13.891 -34.531 1 92.25 98 LEU B O 1
ATOM 5253 N N . ILE B 1 99 ? -20.75 -13.883 -35.719 1 91.88 99 ILE B N 1
ATOM 5254 C CA . ILE B 1 99 ? -21.438 -13.078 -34.688 1 91.88 99 ILE B CA 1
ATOM 5255 C C . ILE B 1 99 ? -21.656 -13.906 -33.438 1 91.88 99 ILE B C 1
ATOM 5257 O O . ILE B 1 99 ? -21.5 -13.391 -32.312 1 91.88 99 ILE B O 1
ATOM 5261 N N . GLU B 1 100 ? -21.953 -15.141 -33.656 1 90.94 100 GLU B N 1
ATOM 5262 C CA . GLU B 1 100 ? -22.203 -16.031 -32.5 1 90.94 100 GLU B CA 1
ATOM 5263 C C . GLU B 1 100 ? -20.922 -16.25 -31.703 1 90.94 100 GLU B C 1
ATOM 5265 O O . GLU B 1 100 ? -20.969 -16.422 -30.484 1 90.94 100 GLU B O 1
ATOM 5270 N N . ASN B 1 101 ? -19.781 -16.281 -32.375 1 93.75 101 ASN B N 1
ATOM 5271 C CA . ASN B 1 101 ? -18.5 -16.562 -31.734 1 93.75 101 ASN B CA 1
ATOM 5272 C C . ASN B 1 101 ? -17.625 -15.312 -31.641 1 93.75 101 ASN B C 1
ATOM 5274 O O . ASN B 1 101 ? -16.406 -15.398 -31.609 1 93.75 101 ASN B O 1
ATOM 5278 N N . ARG B 1 102 ? -18.234 -14.18 -31.641 1 93.88 102 ARG B N 1
ATOM 5279 C CA . ARG B 1 102 ? -17.531 -12.898 -31.641 1 93.88 102 ARG B CA 1
ATOM 5280 C C . ARG B 1 102 ? -16.641 -12.773 -30.406 1 93.88 102 ARG B C 1
ATOM 5282 O O . ARG B 1 102 ? -15.477 -12.383 -30.516 1 93.88 102 ARG B O 1
ATOM 5289 N N . LEU B 1 103 ? -17.188 -13.195 -29.234 1 94.44 103 LEU B N 1
ATOM 5290 C CA . LEU B 1 103 ? -16.469 -13.062 -27.969 1 94.44 103 LEU B CA 1
ATOM 5291 C C . LEU B 1 103 ? -15.281 -14.023 -27.922 1 94.44 103 LEU B C 1
ATOM 5293 O O . LEU B 1 103 ? -14.227 -13.695 -27.391 1 94.44 103 LEU B O 1
ATOM 5297 N N . THR B 1 104 ? -15.453 -15.156 -28.469 1 94.94 104 THR B N 1
ATOM 5298 C CA . THR B 1 104 ? -14.367 -16.125 -28.531 1 94.94 104 THR B CA 1
ATOM 5299 C C . THR B 1 104 ? -13.266 -15.641 -29.469 1 94.94 104 THR B C 1
ATOM 5301 O O . THR B 1 104 ? -12.078 -15.766 -29.156 1 94.94 104 THR B O 1
ATOM 5304 N N . LEU B 1 105 ? -13.617 -15.07 -30.594 1 95.62 105 LEU B N 1
ATOM 5305 C CA . LEU B 1 105 ? -12.648 -14.531 -31.531 1 95.62 105 LEU B CA 1
ATOM 5306 C C . LEU B 1 105 ? -11.883 -13.367 -30.922 1 95.62 105 LEU B C 1
ATOM 5308 O O . LEU B 1 105 ? -10.68 -13.227 -31.125 1 95.62 105 LEU B O 1
ATOM 5312 N N . ARG B 1 106 ? -12.57 -12.617 -30.203 1 96.69 106 ARG B N 1
ATOM 5313 C CA . ARG B 1 106 ? -11.93 -11.508 -29.5 1 96.69 106 ARG B CA 1
ATOM 5314 C C . ARG B 1 106 ? -10.914 -12.023 -28.484 1 96.69 106 ARG B C 1
ATOM 5316 O O . ARG B 1 106 ? -9.812 -11.477 -28.359 1 96.69 106 ARG B O 1
ATOM 5323 N N . ALA B 1 107 ? -11.289 -13.016 -27.766 1 97.5 107 ALA B N 1
ATOM 5324 C CA . ALA B 1 107 ? -10.406 -13.602 -26.75 1 97.5 107 ALA B CA 1
ATOM 5325 C C . ALA B 1 107 ? -9.141 -14.164 -27.406 1 97.5 107 ALA B C 1
ATOM 5327 O O . ALA B 1 107 ? -8.031 -13.961 -26.891 1 97.5 107 ALA B O 1
ATOM 5328 N N . ILE B 1 108 ? -9.297 -14.812 -28.5 1 96.75 108 ILE B N 1
ATOM 5329 C CA . ILE B 1 108 ? -8.148 -15.383 -29.203 1 96.75 108 ILE B CA 1
ATOM 5330 C C . ILE B 1 108 ? -7.246 -14.266 -29.719 1 96.75 108 ILE B C 1
ATOM 5332 O O . ILE B 1 108 ? -6.023 -14.344 -29.609 1 96.75 108 ILE B O 1
ATOM 5336 N N . SER B 1 109 ? -7.852 -13.25 -30.25 1 96.81 109 SER B N 1
ATOM 5337 C CA . SER B 1 109 ? -7.094 -12.125 -30.781 1 96.81 109 SER B CA 1
ATOM 5338 C C . SER B 1 109 ? -6.324 -11.398 -29.688 1 96.81 109 SER B C 1
ATOM 5340 O O . SER B 1 109 ? -5.148 -11.062 -29.859 1 96.81 109 SER B O 1
ATOM 5342 N N . GLU B 1 110 ? -7.016 -11.172 -28.594 1 97.75 110 GLU B N 1
ATOM 5343 C CA . GLU B 1 110 ? -6.352 -10.531 -27.469 1 97.75 110 GLU B CA 1
ATOM 5344 C C . GLU B 1 110 ? -5.195 -11.383 -26.938 1 97.75 110 GLU B C 1
ATOM 5346 O O . GLU B 1 110 ? -4.125 -10.859 -26.625 1 97.75 110 GLU B O 1
ATOM 5351 N N . PHE B 1 111 ? -5.441 -12.648 -26.828 1 97.88 111 PHE B N 1
ATOM 5352 C CA . PHE B 1 111 ? -4.41 -13.586 -26.406 1 97.88 111 PHE B CA 1
ATOM 5353 C C . PHE B 1 111 ? -3.203 -13.516 -27.344 1 97.88 111 PHE B C 1
ATOM 5355 O O . PHE B 1 111 ? -2.061 -13.484 -26.875 1 97.88 111 PHE B O 1
ATOM 5362 N N . SER B 1 112 ? -3.428 -13.406 -28.609 1 96.88 112 SER B N 1
ATOM 5363 C CA . SER B 1 112 ? -2.361 -13.352 -29.609 1 96.88 112 SER B CA 1
ATOM 5364 C C . SER B 1 112 ? -1.586 -12.047 -29.516 1 96.88 112 SER B C 1
ATOM 5366 O O . SER B 1 112 ? -0.369 -12.023 -29.703 1 96.88 112 SER B O 1
ATOM 5368 N N . VAL B 1 113 ? -2.277 -10.977 -29.219 1 96.62 113 VAL B N 1
ATOM 5369 C CA . VAL B 1 113 ? -1.621 -9.68 -29.094 1 96.62 113 VAL B CA 1
ATOM 5370 C C . VAL B 1 113 ? -0.7 -9.688 -27.875 1 96.62 113 VAL B C 1
ATOM 5372 O O . VAL B 1 113 ? 0.395 -9.125 -27.906 1 96.62 113 VAL B O 1
ATOM 5375 N N . LEU B 1 114 ? -1.143 -10.312 -26.828 1 97.88 114 LEU B N 1
ATOM 5376 C CA . LEU B 1 114 ? -0.319 -10.414 -25.641 1 97.88 114 LEU B CA 1
ATOM 5377 C C . LEU B 1 114 ? 0.917 -11.266 -25.891 1 97.88 114 LEU B C 1
ATOM 5379 O O . LEU B 1 114 ? 2.002 -10.969 -25.391 1 97.88 114 LEU B O 1
ATOM 5383 N N . LEU B 1 115 ? 0.792 -12.305 -26.688 1 97.06 115 LEU B N 1
ATOM 5384 C CA . LEU B 1 115 ? 1.945 -13.117 -27.062 1 97.06 115 LEU B CA 1
ATOM 5385 C C . LEU B 1 115 ? 2.93 -12.32 -27.906 1 97.06 115 LEU B C 1
ATOM 5387 O O . LEU B 1 115 ? 4.145 -12.453 -27.75 1 97.06 115 LEU B O 1
ATOM 5391 N N . ALA B 1 116 ? 2.4 -11.5 -28.781 1 95.75 116 ALA B N 1
ATOM 5392 C CA . ALA B 1 116 ? 3.26 -10.625 -29.578 1 95.75 116 ALA B CA 1
ATOM 5393 C C . ALA B 1 116 ? 4.012 -9.641 -28.688 1 95.75 116 ALA B C 1
ATOM 5395 O O . ALA B 1 116 ? 5.164 -9.297 -28.953 1 95.75 116 ALA B O 1
ATOM 5396 N N . TYR B 1 117 ? 3.322 -9.234 -27.656 1 96.94 117 TYR B N 1
ATOM 5397 C CA . TYR B 1 117 ? 3.965 -8.344 -26.703 1 96.94 117 TYR B CA 1
ATOM 5398 C C . TYR B 1 117 ? 5.125 -9.047 -26 1 96.94 117 TYR B C 1
ATOM 5400 O O . TYR B 1 117 ? 6.16 -8.438 -25.734 1 96.94 117 TYR B O 1
ATOM 5408 N N . PHE B 1 118 ? 4.992 -10.352 -25.719 1 96.69 118 PHE B N 1
ATOM 5409 C CA . PHE B 1 118 ? 6.09 -11.117 -25.141 1 96.69 118 PHE B CA 1
ATOM 5410 C C . PHE B 1 118 ? 7.305 -11.109 -26.062 1 96.69 118 PHE B C 1
ATOM 5412 O O . PHE B 1 118 ? 8.43 -10.883 -25.609 1 96.69 118 PHE B O 1
ATOM 5419 N N . TYR B 1 119 ? 6.988 -11.336 -27.281 1 95.06 119 TYR B N 1
ATOM 5420 C CA . TYR B 1 119 ? 8.055 -11.375 -28.281 1 95.06 119 TYR B CA 1
ATOM 5421 C C . TYR B 1 119 ? 8.75 -10.023 -28.391 1 95.06 119 TYR B C 1
ATOM 5423 O O . TYR B 1 119 ? 9.984 -9.961 -28.438 1 95.06 119 TYR B O 1
ATOM 5431 N N . LEU B 1 120 ? 8.008 -8.969 -28.359 1 94.62 120 LEU B N 1
ATOM 5432 C CA . LEU B 1 120 ? 8.547 -7.617 -28.453 1 94.62 120 LEU B CA 1
ATOM 5433 C C . LEU B 1 120 ? 9.453 -7.316 -27.25 1 94.62 120 LEU B C 1
ATOM 5435 O O . LEU B 1 120 ? 10.516 -6.703 -27.406 1 94.62 120 LEU B O 1
ATOM 5439 N N . CYS B 1 121 ? 9.055 -7.738 -26.094 1 95.69 121 CYS B N 1
ATOM 5440 C CA . CYS B 1 121 ? 9.781 -7.43 -24.875 1 95.69 121 CYS B CA 1
ATOM 5441 C C . CYS B 1 121 ? 11.047 -8.258 -24.766 1 95.69 121 CYS B C 1
ATOM 5443 O O . CYS B 1 121 ? 12.07 -7.777 -24.266 1 95.69 121 CYS B O 1
ATOM 5445 N N . ASP B 1 122 ? 11.047 -9.477 -25.219 1 94.19 122 ASP B N 1
ATOM 5446 C CA . ASP B 1 122 ? 12.133 -10.398 -24.875 1 94.19 122 ASP B CA 1
ATOM 5447 C C . ASP B 1 122 ? 13.016 -10.672 -26.094 1 94.19 122 ASP B C 1
ATOM 5449 O O . ASP B 1 122 ? 14.211 -10.961 -25.938 1 94.19 122 ASP B O 1
ATOM 5453 N N . ARG B 1 123 ? 12.508 -10.555 -27.312 1 93.19 123 ARG B N 1
ATOM 5454 C CA . ARG B 1 123 ? 13.266 -10.992 -28.484 1 93.19 123 ARG B CA 1
ATOM 5455 C C . ARG B 1 123 ? 13.695 -9.797 -29.344 1 93.19 123 ARG B C 1
ATOM 5457 O O . ARG B 1 123 ? 14.398 -9.961 -30.344 1 93.19 123 ARG B O 1
ATOM 5464 N N . THR B 1 124 ? 13.234 -8.656 -28.922 1 92.31 124 THR B N 1
ATOM 5465 C CA . THR B 1 124 ? 13.625 -7.449 -29.641 1 92.31 124 THR B CA 1
ATOM 5466 C C . THR B 1 124 ? 14.297 -6.449 -28.703 1 92.31 124 THR B C 1
ATOM 5468 O O . THR B 1 124 ? 14.297 -6.629 -27.484 1 92.31 124 THR B O 1
ATOM 5471 N N . ASP B 1 125 ? 14.891 -5.414 -29.297 1 91.12 125 ASP B N 1
ATOM 5472 C CA . ASP B 1 125 ? 15.547 -4.375 -28.516 1 91.12 125 ASP B CA 1
ATOM 5473 C C . ASP B 1 125 ? 14.695 -3.115 -28.438 1 91.12 125 ASP B C 1
ATOM 5475 O O . ASP B 1 125 ? 15.219 -2.004 -28.344 1 91.12 125 ASP B O 1
ATOM 5479 N N . PHE B 1 126 ? 13.461 -3.412 -28.594 1 92.25 126 PHE B N 1
ATOM 5480 C CA . PHE B 1 126 ? 12.547 -2.279 -28.484 1 92.25 126 PHE B CA 1
ATOM 5481 C C . PHE B 1 126 ? 12.656 -1.62 -27.125 1 92.25 126 PHE B C 1
ATOM 5483 O O . PHE B 1 126 ? 12.656 -0.392 -27.016 1 92.25 126 PHE B O 1
ATOM 5490 N N . PHE B 1 127 ? 12.703 -2.391 -26.078 1 94.25 127 PHE B N 1
ATOM 5491 C CA . PHE B 1 127 ? 12.93 -1.896 -24.719 1 94.25 127 PHE B CA 1
ATOM 5492 C C . PHE B 1 127 ? 14.359 -2.158 -24.281 1 94.25 127 PHE B C 1
ATOM 5494 O O . PHE B 1 127 ? 15.008 -3.092 -24.766 1 94.25 127 PHE B O 1
ATOM 5501 N N . ASN B 1 128 ? 14.789 -1.386 -23.328 1 94.75 128 ASN B N 1
ATOM 5502 C CA . ASN B 1 128 ? 16.141 -1.553 -22.797 1 94.75 128 ASN B CA 1
ATOM 5503 C C . ASN B 1 128 ? 16.188 -2.645 -21.734 1 94.75 128 ASN B C 1
ATOM 5505 O O . ASN B 1 128 ? 15.141 -3.156 -21.312 1 94.75 128 ASN B O 1
ATOM 5509 N N . SER B 1 129 ? 17.391 -3.068 -21.406 1 94.69 129 SER B N 1
ATOM 5510 C CA . SER B 1 129 ? 17.609 -4.051 -20.359 1 94.69 129 SER B CA 1
ATOM 5511 C C . SER B 1 129 ? 18.516 -3.492 -19.266 1 94.69 129 SER B C 1
ATOM 5513 O O . SER B 1 129 ? 19.281 -2.555 -19.5 1 94.69 129 SER B O 1
ATOM 5515 N N . SER B 1 130 ? 18.297 -3.922 -18.094 1 95.69 130 SER B N 1
ATOM 5516 C CA . SER B 1 130 ? 19.141 -3.539 -16.969 1 95.69 130 SER B CA 1
ATOM 5517 C C . SER B 1 130 ? 19.609 -4.762 -16.172 1 95.69 130 SER B C 1
ATOM 5519 O O . SER B 1 130 ? 19.078 -5.859 -16.359 1 95.69 130 SER B O 1
ATOM 5521 N N . LYS B 1 131 ? 20.609 -4.637 -15.398 1 95.69 131 LYS B N 1
ATOM 5522 C CA . LYS B 1 131 ? 21.141 -5.723 -14.578 1 95.69 131 LYS B CA 1
ATOM 5523 C C . LYS B 1 131 ? 20.422 -5.801 -13.234 1 95.69 131 LYS B C 1
ATOM 5525 O O . LYS B 1 131 ? 19.906 -4.797 -12.742 1 95.69 131 LYS B O 1
ATOM 5530 N N . LYS B 1 132 ? 20.422 -6.957 -12.695 1 96.12 132 LYS B N 1
ATOM 5531 C CA . LYS B 1 132 ? 19.812 -7.172 -11.383 1 96.12 132 LYS B CA 1
ATOM 5532 C C . LYS B 1 132 ? 20.719 -6.66 -10.273 1 96.12 132 LYS B C 1
ATOM 5534 O O . LYS B 1 132 ? 21.953 -6.695 -10.398 1 96.12 132 LYS B O 1
ATOM 5539 N N . SER B 1 133 ? 20.156 -6.078 -9.25 1 95.31 133 SER B N 1
ATOM 5540 C CA . SER B 1 133 ? 20.859 -5.609 -8.062 1 95.31 133 SER B CA 1
ATOM 5541 C C . SER B 1 133 ? 20.156 -6.051 -6.785 1 95.31 133 SER B C 1
ATOM 5543 O O . SER B 1 133 ? 18.938 -5.953 -6.684 1 95.31 133 SER B O 1
ATOM 5545 N N . TYR B 1 134 ? 21.031 -6.578 -5.855 1 96.62 134 TYR B N 1
ATOM 5546 C CA . TYR B 1 134 ? 20.438 -7.09 -4.629 1 96.62 134 TYR B CA 1
ATOM 5547 C C . TYR B 1 134 ? 20.828 -6.234 -3.43 1 96.62 134 TYR B C 1
ATOM 5549 O O . TYR B 1 134 ? 22.016 -5.965 -3.217 1 96.62 134 TYR B O 1
ATOM 5557 N N . ASN B 1 135 ? 19.828 -5.68 -2.74 1 96.62 135 ASN B N 1
ATOM 5558 C CA . ASN B 1 135 ? 19.938 -5.023 -1.44 1 96.62 135 ASN B CA 1
ATOM 5559 C C . ASN B 1 135 ? 18.969 -5.637 -0.429 1 96.62 135 ASN B C 1
ATOM 5561 O O . ASN B 1 135 ? 17.75 -5.539 -0.586 1 96.62 135 ASN B O 1
ATOM 5565 N N . ARG B 1 136 ? 19.531 -6.301 0.578 1 96.75 136 ARG B N 1
ATOM 5566 C CA . ARG B 1 136 ? 18.734 -7.035 1.558 1 96.75 136 ARG B CA 1
ATOM 5567 C C . ARG B 1 136 ? 17.688 -6.129 2.201 1 96.75 136 ARG B C 1
ATOM 5569 O O . ARG B 1 136 ? 16.547 -6.535 2.385 1 96.75 136 ARG B O 1
ATOM 5576 N N . ASP B 1 137 ? 18.078 -4.93 2.584 1 97.38 137 ASP B N 1
ATOM 5577 C CA . ASP B 1 137 ? 17.188 -3.98 3.244 1 97.38 137 ASP B CA 1
ATOM 5578 C C . ASP B 1 137 ? 15.977 -3.656 2.363 1 97.38 137 ASP B C 1
ATOM 5580 O O . ASP B 1 137 ? 14.828 -3.779 2.803 1 97.38 137 ASP B O 1
ATOM 5584 N N . LEU B 1 138 ? 16.297 -3.324 1.151 1 97 138 LEU B N 1
ATOM 5585 C CA . LEU B 1 138 ? 15.242 -2.967 0.217 1 97 138 LEU B CA 1
ATOM 5586 C C . LEU B 1 138 ? 14.344 -4.164 -0.071 1 97 138 LEU B C 1
ATOM 5588 O O . LEU B 1 138 ? 13.117 -4.027 -0.151 1 97 138 LEU B O 1
ATOM 5592 N N . PHE B 1 139 ? 14.969 -5.359 -0.224 1 97.81 139 PHE B N 1
ATOM 5593 C CA . PHE B 1 139 ? 14.258 -6.602 -0.509 1 97.81 139 PHE B CA 1
ATOM 5594 C C . PHE B 1 139 ? 13.242 -6.91 0.586 1 97.81 139 PHE B C 1
ATOM 5596 O O . PHE B 1 139 ? 12.055 -7.113 0.304 1 97.81 139 PHE B O 1
ATOM 5603 N N . ILE B 1 140 ? 13.609 -6.887 1.801 1 97.81 140 ILE B N 1
ATOM 5604 C CA . ILE B 1 140 ? 12.75 -7.211 2.936 1 97.81 140 ILE B CA 1
ATOM 5605 C C . ILE B 1 140 ? 11.719 -6.102 3.141 1 97.81 140 ILE B C 1
ATOM 5607 O O . ILE B 1 140 ? 10.562 -6.371 3.467 1 97.81 140 ILE B O 1
ATOM 5611 N N . PHE B 1 141 ? 12.172 -4.867 2.877 1 97.75 141 PHE B N 1
ATOM 5612 C CA . PHE B 1 141 ? 11.281 -3.719 2.998 1 97.75 141 PHE B CA 1
ATOM 5613 C C . PHE B 1 141 ? 10.094 -3.854 2.055 1 97.75 141 PHE B C 1
ATOM 5615 O O . PHE B 1 141 ? 8.945 -3.686 2.469 1 97.75 141 PHE B O 1
ATOM 5622 N N . LEU B 1 142 ? 10.359 -4.152 0.821 1 97.38 142 LEU B N 1
ATOM 5623 C CA . LEU B 1 142 ? 9.297 -4.238 -0.179 1 97.38 142 LEU B CA 1
ATOM 5624 C C . LEU B 1 142 ? 8.328 -5.371 0.153 1 97.38 142 LEU B C 1
ATOM 5626 O O . LEU B 1 142 ? 7.113 -5.203 0.033 1 97.38 142 LEU B O 1
ATOM 5630 N N . TYR B 1 143 ? 8.836 -6.492 0.527 1 97.81 143 TYR B N 1
ATOM 5631 C CA . TYR B 1 143 ? 7.996 -7.637 0.855 1 97.81 143 TYR B CA 1
ATOM 5632 C C . TYR B 1 143 ? 7.113 -7.336 2.061 1 97.81 143 TYR B C 1
ATOM 5634 O O . TYR B 1 143 ? 5.902 -7.574 2.023 1 97.81 143 TYR B O 1
ATOM 5642 N N . PHE B 1 144 ? 7.668 -6.762 3.141 1 96.94 144 PHE B N 1
ATOM 5643 C CA . PHE B 1 144 ? 6.902 -6.461 4.344 1 96.94 144 PHE B CA 1
ATOM 5644 C C . PHE B 1 144 ? 5.91 -5.332 4.086 1 96.94 144 PHE B C 1
ATOM 5646 O O . PHE B 1 144 ? 4.82 -5.316 4.66 1 96.94 144 PHE B O 1
ATOM 5653 N N . LEU B 1 145 ? 6.348 -4.406 3.307 1 95.81 145 LEU B N 1
ATOM 5654 C CA . LEU B 1 145 ? 5.43 -3.334 2.945 1 95.81 145 LEU B CA 1
ATOM 5655 C C . LEU B 1 145 ? 4.168 -3.895 2.295 1 95.81 145 LEU B C 1
ATOM 5657 O O . LEU B 1 145 ? 3.057 -3.477 2.623 1 95.81 145 LEU B O 1
ATOM 5661 N N . LEU B 1 146 ? 4.355 -4.852 1.432 1 95.75 146 LEU B N 1
ATOM 5662 C CA . LEU B 1 146 ? 3.203 -5.461 0.771 1 95.75 146 LEU B CA 1
ATOM 5663 C C . LEU B 1 146 ? 2.338 -6.215 1.773 1 95.75 146 LEU B C 1
ATOM 5665 O O . LEU B 1 146 ? 1.107 -6.172 1.694 1 95.75 146 LEU B O 1
ATOM 5669 N N . ILE B 1 147 ? 2.939 -6.84 2.701 1 96.31 147 ILE B N 1
ATOM 5670 C CA . ILE B 1 147 ? 2.201 -7.574 3.721 1 96.31 147 ILE B CA 1
ATOM 5671 C C . ILE B 1 147 ? 1.389 -6.602 4.574 1 96.31 147 ILE B C 1
ATOM 5673 O O . ILE B 1 147 ? 0.21 -6.84 4.844 1 96.31 147 ILE B O 1
ATOM 5677 N N . ILE B 1 148 ? 1.976 -5.512 4.91 1 93.56 148 ILE B N 1
ATOM 5678 C CA . ILE B 1 148 ? 1.316 -4.527 5.762 1 93.56 148 ILE B CA 1
ATOM 5679 C C . ILE B 1 148 ? 0.151 -3.891 5.012 1 93.56 148 ILE B C 1
ATOM 5681 O O . ILE B 1 148 ? -0.951 -3.766 5.551 1 93.56 148 ILE B O 1
ATOM 5685 N N . VAL B 1 149 ? 0.413 -3.521 3.793 1 92.56 149 VAL B N 1
ATOM 5686 C CA . VAL B 1 149 ? -0.643 -2.926 2.98 1 92.56 149 VAL B CA 1
ATOM 5687 C C . VAL B 1 149 ? -1.791 -3.92 2.816 1 92.56 149 VAL B C 1
ATOM 5689 O O . VAL B 1 149 ? -2.963 -3.549 2.928 1 92.56 149 VAL B O 1
ATOM 5692 N N . SER B 1 150 ? -1.419 -5.156 2.604 1 95.25 150 SER B N 1
ATOM 5693 C CA . SER B 1 150 ? -2.441 -6.188 2.455 1 95.25 150 SER B CA 1
ATOM 5694 C C . SER B 1 150 ? -3.217 -6.383 3.754 1 95.25 150 SER B C 1
ATOM 5696 O O . SER B 1 150 ? -4.441 -6.527 3.736 1 95.25 150 SER B O 1
ATOM 5698 N N . ALA B 1 151 ? -2.57 -6.332 4.832 1 94.06 151 ALA B N 1
ATOM 5699 C CA . ALA B 1 151 ? -3.203 -6.539 6.129 1 94.06 151 ALA B CA 1
ATOM 5700 C C . ALA B 1 151 ? -4.164 -5.402 6.465 1 94.06 151 ALA B C 1
ATOM 5702 O O . ALA B 1 151 ? -5.242 -5.633 7.012 1 94.06 151 ALA B O 1
ATOM 5703 N N . ILE B 1 152 ? -3.832 -4.242 6.078 1 89.25 152 ILE B N 1
ATOM 5704 C CA . ILE B 1 152 ? -4.637 -3.074 6.418 1 89.25 152 ILE B CA 1
ATOM 5705 C C . ILE B 1 152 ? -5.824 -2.969 5.461 1 89.25 152 ILE B C 1
ATOM 5707 O O . ILE B 1 152 ? -6.938 -2.646 5.879 1 89.25 152 ILE B O 1
ATOM 5711 N N . THR B 1 153 ? -5.605 -3.369 4.285 1 90 153 THR B N 1
ATOM 5712 C CA . THR B 1 153 ? -6.613 -3.053 3.277 1 90 153 THR B CA 1
ATOM 5713 C C . THR B 1 153 ? -7.473 -4.277 2.969 1 90 153 THR B C 1
ATOM 5715 O O . THR B 1 153 ? -8.602 -4.145 2.498 1 90 153 THR B O 1
ATOM 5718 N N . SER B 1 154 ? -6.949 -5.504 3.236 1 91.44 154 SER B N 1
ATOM 5719 C CA . SER B 1 154 ? -7.66 -6.66 2.697 1 91.44 154 SER B CA 1
ATOM 5720 C C . SER B 1 154 ? -7.906 -7.711 3.777 1 91.44 154 SER B C 1
ATOM 5722 O O . SER B 1 154 ? -8.203 -8.867 3.471 1 91.44 154 SER B O 1
ATOM 5724 N N . PHE B 1 155 ? -7.773 -7.387 4.98 1 93.88 155 PHE B N 1
ATOM 5725 C CA . PHE B 1 155 ? -8.023 -8.32 6.07 1 93.88 155 PHE B CA 1
ATOM 5726 C C . PHE B 1 155 ? -9.484 -8.75 6.09 1 93.88 155 PHE B C 1
ATOM 5728 O O . PHE B 1 155 ? -10.383 -7.91 6.125 1 93.88 155 PHE B O 1
ATOM 5735 N N . THR B 1 156 ? -9.758 -10.094 6.02 1 95.12 156 THR B N 1
ATOM 5736 C CA . THR B 1 156 ? -11.117 -10.617 5.949 1 95.12 156 THR B CA 1
ATOM 5737 C C . THR B 1 156 ? -11.32 -11.742 6.961 1 95.12 156 THR B C 1
ATOM 5739 O O . THR B 1 156 ? -10.438 -12.586 7.145 1 95.12 156 THR B O 1
ATOM 5742 N N . ILE B 1 157 ? -12.391 -11.773 7.617 1 94.38 157 ILE B N 1
ATOM 5743 C CA . ILE B 1 157 ? -12.797 -12.82 8.547 1 94.38 157 ILE B CA 1
ATOM 5744 C C . ILE B 1 157 ? -13.883 -13.688 7.91 1 94.38 157 ILE B C 1
ATOM 5746 O O . ILE B 1 157 ? -14.914 -13.172 7.473 1 94.38 157 ILE B O 1
ATOM 5750 N N . HIS B 1 158 ? -13.609 -14.984 7.812 1 92.69 158 HIS B N 1
ATOM 5751 C CA . HIS B 1 158 ? -14.531 -15.922 7.18 1 92.69 158 HIS B CA 1
ATOM 5752 C C . HIS B 1 158 ? -15.336 -16.688 8.219 1 92.69 158 HIS B C 1
ATOM 5754 O O . HIS B 1 158 ? -14.812 -17.047 9.273 1 92.69 158 HIS B O 1
ATOM 5760 N N . ASN B 1 159 ? -16.641 -16.906 7.953 1 87.62 159 ASN B N 1
ATOM 5761 C CA . ASN B 1 159 ? -17.516 -17.641 8.867 1 87.62 159 ASN B CA 1
ATOM 5762 C C . ASN B 1 159 ? -18.266 -18.75 8.156 1 87.62 159 ASN B C 1
ATOM 5764 O O . ASN B 1 159 ? -19.344 -19.156 8.586 1 87.62 159 ASN B O 1
ATOM 5768 N N . GLU B 1 160 ? -17.656 -19.281 7.211 1 82.81 160 GLU B N 1
ATOM 5769 C CA . GLU B 1 160 ? -18.328 -20.344 6.484 1 82.81 160 GLU B CA 1
ATOM 5770 C C . GLU B 1 160 ? -18.391 -21.625 7.316 1 82.81 160 GLU B C 1
ATOM 5772 O O . GLU B 1 160 ? -17.453 -21.922 8.062 1 82.81 160 GLU B O 1
ATOM 5777 N N . LYS B 1 161 ? -19.547 -22.25 7.238 1 77.81 161 LYS B N 1
ATOM 5778 C CA . LYS B 1 161 ? -19.766 -23.469 8.008 1 77.81 161 LYS B CA 1
ATOM 5779 C C . LYS B 1 161 ? -19.266 -24.688 7.25 1 77.81 161 LYS B C 1
ATOM 5781 O O . LYS B 1 161 ? -19.359 -24.75 6.02 1 77.81 161 LYS B O 1
ATOM 5786 N N . SER B 1 162 ? -18.656 -25.578 7.941 1 73.56 162 SER B N 1
ATOM 5787 C CA . SER B 1 162 ? -18.219 -26.828 7.352 1 73.56 162 SER B CA 1
ATOM 5788 C C . SER B 1 162 ? -19.406 -27.688 6.914 1 73.56 162 SER B C 1
ATOM 5790 O O . SER B 1 162 ? -20.422 -27.75 7.613 1 73.56 162 SER B O 1
ATOM 5792 N N . PRO B 1 163 ? -19.438 -28.172 5.738 1 64.56 163 PRO B N 1
ATOM 5793 C CA . PRO B 1 163 ? -20.531 -29.031 5.297 1 64.56 163 PRO B CA 1
ATOM 5794 C C . PRO B 1 163 ? -20.656 -30.312 6.133 1 64.56 163 PRO B C 1
ATOM 5796 O O . PRO B 1 163 ? -21.719 -30.906 6.199 1 64.56 163 PRO B O 1
ATOM 5799 N N . LEU B 1 164 ? -19.578 -30.688 6.742 1 62.88 164 LEU B N 1
ATOM 5800 C CA . LEU B 1 164 ? -19.547 -31.938 7.473 1 62.88 164 LEU B CA 1
ATOM 5801 C C . LEU B 1 164 ? -20.109 -31.766 8.883 1 62.88 164 LEU B C 1
ATOM 5803 O O . LEU B 1 164 ? -20.953 -32.562 9.32 1 62.88 164 LEU B O 1
ATOM 5807 N N . THR B 1 165 ? -19.672 -30.766 9.586 1 64.06 165 THR B N 1
ATOM 5808 C CA . THR B 1 165 ? -20.016 -30.641 11 1 64.06 165 THR B CA 1
ATOM 5809 C C . THR B 1 165 ? -20.953 -29.469 11.242 1 64.06 165 THR B C 1
ATOM 5811 O O . THR B 1 165 ? -21.547 -29.359 12.312 1 64.06 165 THR B O 1
ATOM 5814 N N . GLY B 1 166 ? -21.094 -28.766 10.148 1 68.94 166 GLY B N 1
ATOM 5815 C CA . GLY B 1 166 ? -21.953 -27.609 10.305 1 68.94 166 GLY B CA 1
ATOM 5816 C C . GLY B 1 166 ? -21.328 -26.5 11.109 1 68.94 166 GLY B C 1
ATOM 5817 O O . GLY B 1 166 ? -21.969 -25.484 11.375 1 68.94 166 GLY B O 1
ATOM 5818 N N . LYS B 1 167 ? -20.094 -26.859 11.5 1 77.81 167 LYS B N 1
ATOM 5819 C CA . LYS B 1 167 ? -19.406 -25.828 12.289 1 77.81 167 LYS B CA 1
ATOM 5820 C C . LYS B 1 167 ? -18.328 -25.125 11.461 1 77.81 167 LYS B C 1
ATOM 5822 O O . LYS B 1 167 ? -17.938 -25.625 10.406 1 77.81 167 LYS B O 1
ATOM 5827 N N . SER B 1 168 ? -17.938 -24.047 11.844 1 81.5 168 SER B N 1
ATOM 5828 C CA . SER B 1 168 ? -16.984 -23.234 11.094 1 81.5 168 SER B CA 1
ATOM 5829 C C . SER B 1 168 ? -15.555 -23.516 11.539 1 81.5 168 SER B C 1
ATOM 5831 O O . SER B 1 168 ? -14.891 -22.656 12.117 1 81.5 168 SER B O 1
ATOM 5833 N N . ILE B 1 169 ? -15.047 -24.766 11.266 1 81.56 169 ILE B N 1
ATOM 5834 C CA . ILE B 1 169 ? -13.688 -25.125 11.672 1 81.56 169 ILE B CA 1
ATOM 5835 C C . ILE B 1 169 ? -12.688 -24.625 10.633 1 81.56 169 ILE B C 1
ATOM 5837 O O . ILE B 1 169 ? -11.633 -24.094 10.984 1 81.56 169 ILE B O 1
ATOM 5841 N N . LEU B 1 170 ? -13.055 -24.656 9.305 1 88.94 170 LEU B N 1
ATOM 5842 C CA . LEU B 1 170 ? -12.336 -24.078 8.18 1 88.94 170 LEU B CA 1
ATOM 5843 C C . LEU B 1 170 ? -10.883 -24.531 8.164 1 88.94 170 LEU B C 1
ATOM 5845 O O . LEU B 1 170 ? -9.969 -23.719 8.016 1 88.94 170 LEU B O 1
ATOM 5849 N N . TYR B 1 171 ? -10.594 -25.891 8.461 1 91.62 171 TYR B N 1
ATOM 5850 C CA . TYR B 1 171 ? -9.25 -26.438 8.359 1 91.62 171 TYR B CA 1
ATOM 5851 C C . TYR B 1 171 ? -8.797 -26.5 6.91 1 91.62 171 TYR B C 1
ATOM 5853 O O . TYR B 1 171 ? -9.477 -27.094 6.062 1 91.62 171 TYR B O 1
ATOM 5861 N N . LEU B 1 172 ? -7.641 -25.859 6.566 1 93.81 172 LEU B N 1
ATOM 5862 C CA . LEU B 1 172 ? -7.066 -25.812 5.227 1 93.81 172 LEU B CA 1
ATOM 5863 C C . LEU B 1 172 ? -8.125 -25.438 4.195 1 93.81 172 LEU B C 1
ATOM 5865 O O . LEU B 1 172 ? -8.273 -26.109 3.17 1 93.81 172 LEU B O 1
ATOM 5869 N N . ASN B 1 173 ? -8.797 -24.344 4.484 1 91.94 173 ASN B N 1
ATOM 5870 C CA . ASN B 1 173 ? -9.836 -23.875 3.574 1 91.94 173 ASN B CA 1
ATOM 5871 C C . ASN B 1 173 ? -9.242 -23.203 2.336 1 91.94 173 ASN B C 1
ATOM 5873 O O . ASN B 1 173 ? -8.039 -22.984 2.268 1 91.94 173 ASN B O 1
ATOM 5877 N N . ARG B 1 174 ? -10.031 -22.984 1.432 1 92.19 174 ARG B N 1
ATOM 5878 C CA . ARG B 1 174 ? -9.602 -22.469 0.136 1 92.19 174 ARG B CA 1
ATOM 5879 C C . ARG B 1 174 ? -9 -21.078 0.273 1 92.19 174 ARG B C 1
ATOM 5881 O O . ARG B 1 174 ? -8.023 -20.75 -0.396 1 92.19 174 ARG B O 1
ATOM 5888 N N . HIS B 1 175 ? -9.539 -20.219 1.134 1 93.56 175 HIS B N 1
ATOM 5889 C CA . HIS B 1 175 ? -9.031 -18.875 1.327 1 93.56 175 HIS B CA 1
ATOM 5890 C C . HIS B 1 175 ? -7.613 -18.891 1.884 1 93.56 175 HIS B C 1
ATOM 5892 O O . HIS B 1 175 ? -6.766 -18.109 1.453 1 93.56 175 HIS B O 1
ATOM 5898 N N . GLN B 1 176 ? -7.387 -19.812 2.754 1 94.56 176 GLN B N 1
ATOM 5899 C CA . GLN B 1 176 ? -6.066 -19.922 3.361 1 94.56 176 GLN B CA 1
ATOM 5900 C C . GLN B 1 176 ? -5.043 -20.453 2.357 1 94.56 176 GLN B C 1
ATOM 5902 O O . GLN B 1 176 ? -3.906 -19.984 2.316 1 94.56 176 GLN B O 1
ATOM 5907 N N . THR B 1 177 ? -5.418 -21.422 1.602 1 96.06 177 THR B N 1
ATOM 5908 C CA . THR B 1 177 ? -4.488 -22.016 0.652 1 96.06 177 THR B CA 1
ATOM 5909 C C . THR B 1 177 ? -4.168 -21.047 -0.479 1 96.06 177 THR B C 1
ATOM 5911 O O . THR B 1 177 ? -3.029 -20.984 -0.949 1 96.06 177 THR B O 1
ATOM 5914 N N . GLU B 1 178 ? -5.152 -20.297 -0.899 1 96.88 178 GLU B N 1
ATOM 5915 C CA . GLU B 1 178 ? -4.898 -19.281 -1.925 1 96.88 178 GLU B CA 1
ATOM 5916 C C . GLU B 1 178 ? -4.012 -18.156 -1.393 1 96.88 178 GLU B C 1
ATOM 5918 O O . GLU B 1 178 ? -3.146 -17.656 -2.109 1 96.88 178 GLU B O 1
ATOM 5923 N N . GLU B 1 179 ? -4.289 -17.75 -0.204 1 97.69 179 GLU B N 1
ATOM 5924 C CA . GLU B 1 179 ? -3.412 -16.766 0.44 1 97.69 179 GLU B CA 1
ATOM 5925 C C . GLU B 1 179 ? -1.979 -17.297 0.529 1 97.69 179 GLU B C 1
ATOM 5927 O O . GLU B 1 179 ? -1.027 -16.547 0.273 1 97.69 179 GLU B O 1
ATOM 5932 N N . TRP B 1 180 ? -1.906 -18.594 0.908 1 97.88 180 TRP B N 1
ATOM 5933 C CA . TRP B 1 180 ? -0.62 -19.281 0.991 1 97.88 180 TRP B CA 1
ATOM 5934 C C . TRP B 1 180 ? 0.124 -19.203 -0.338 1 97.88 180 TRP B C 1
ATOM 5936 O O . TRP B 1 180 ? 1.3 -18.844 -0.379 1 97.88 180 TRP B O 1
ATOM 5946 N N . LYS B 1 181 ? -0.51 -19.469 -1.373 1 98.06 181 LYS B N 1
ATOM 5947 C CA . LYS B 1 181 ? 0.071 -19.391 -2.709 1 98.06 181 LYS B CA 1
ATOM 5948 C C . LYS B 1 181 ? 0.497 -17.969 -3.037 1 98.06 181 LYS B C 1
ATOM 5950 O O . LYS B 1 181 ? 1.551 -17.75 -3.639 1 98.06 181 LYS B O 1
ATOM 5955 N N . GLY B 1 182 ? -0.286 -17.031 -2.555 1 98.12 182 GLY B N 1
ATOM 5956 C CA . GLY B 1 182 ? -0.062 -15.633 -2.879 1 98.12 182 GLY B CA 1
ATOM 5957 C C . GLY B 1 182 ? 1.221 -15.078 -2.287 1 98.12 182 GLY B C 1
ATOM 5958 O O . GLY B 1 182 ? 2.066 -14.547 -3.01 1 98.12 182 GLY B O 1
ATOM 5959 N N . TRP B 1 183 ? 1.358 -15.203 -0.974 1 97.62 183 TRP B N 1
ATOM 5960 C CA . TRP B 1 183 ? 2.543 -14.602 -0.374 1 97.62 183 TRP B CA 1
ATOM 5961 C C . TRP B 1 183 ? 3.801 -15.375 -0.757 1 97.62 183 TRP B C 1
ATOM 5963 O O . TRP B 1 183 ? 4.879 -14.789 -0.885 1 97.62 183 TRP B O 1
ATOM 5973 N N . MET B 1 184 ? 3.705 -16.688 -1.058 1 98.38 184 MET B N 1
ATOM 5974 C CA . MET B 1 184 ? 4.844 -17.438 -1.574 1 98.38 184 MET B CA 1
ATOM 5975 C C . MET B 1 184 ? 5.242 -16.938 -2.959 1 98.38 184 MET B C 1
ATOM 5977 O O . MET B 1 184 ? 6.43 -16.766 -3.242 1 98.38 184 MET B O 1
ATOM 5981 N N . GLN B 1 185 ? 4.211 -16.688 -3.752 1 98.12 185 GLN B N 1
ATOM 5982 C CA . GLN B 1 185 ? 4.465 -16.266 -5.125 1 98.12 185 GLN B CA 1
ATOM 5983 C C . GLN B 1 185 ? 5.18 -14.914 -5.156 1 98.12 185 GLN B C 1
ATOM 5985 O O . GLN B 1 185 ? 6.113 -14.727 -5.938 1 98.12 185 GLN B O 1
ATOM 5990 N N . VAL B 1 186 ? 4.785 -14.023 -4.293 1 97.88 186 VAL B N 1
ATOM 5991 C CA . VAL B 1 186 ? 5.371 -12.688 -4.266 1 97.88 186 VAL B CA 1
ATOM 5992 C C . VAL B 1 186 ? 6.852 -12.773 -3.904 1 97.88 186 VAL B C 1
ATOM 5994 O O . VAL B 1 186 ? 7.695 -12.156 -4.555 1 97.88 186 VAL B O 1
ATOM 5997 N N . LEU B 1 187 ? 7.129 -13.555 -2.896 1 98.19 187 LEU B N 1
ATOM 5998 C CA . LEU B 1 187 ? 8.523 -13.672 -2.486 1 98.19 187 LEU B CA 1
ATOM 5999 C C . LEU B 1 187 ? 9.344 -14.391 -3.555 1 98.19 187 LEU B C 1
ATOM 6001 O O . LEU B 1 187 ? 10.508 -14.055 -3.773 1 98.19 187 LEU B O 1
ATOM 6005 N N . PHE B 1 188 ? 8.711 -15.344 -4.207 1 97.94 188 PHE B N 1
ATOM 6006 C CA . PHE B 1 188 ? 9.344 -16.062 -5.312 1 97.94 188 PHE B CA 1
ATOM 6007 C C . PHE B 1 188 ? 9.703 -15.102 -6.441 1 97.94 188 PHE B C 1
ATOM 6009 O O . PHE B 1 188 ? 10.82 -15.133 -6.965 1 97.94 188 PHE B O 1
ATOM 6016 N N . LEU B 1 189 ? 8.836 -14.242 -6.766 1 97.94 189 LEU B N 1
ATOM 6017 C CA . LEU B 1 189 ? 9.047 -13.281 -7.844 1 97.94 189 LEU B CA 1
ATOM 6018 C C . LEU B 1 189 ? 10.117 -12.266 -7.469 1 97.94 189 LEU B C 1
ATOM 6020 O O . LEU B 1 189 ? 10.992 -11.953 -8.281 1 97.94 189 LEU B O 1
ATOM 6024 N N . LEU B 1 190 ? 10.039 -11.773 -6.238 1 98.06 190 LEU B N 1
ATOM 6025 C CA . LEU B 1 190 ? 11.031 -10.812 -5.777 1 98.06 190 LEU B CA 1
ATOM 6026 C C . LEU B 1 190 ? 12.422 -11.438 -5.746 1 98.06 190 LEU B C 1
ATOM 6028 O O . LEU B 1 190 ? 13.414 -10.773 -6.043 1 98.06 190 LEU B O 1
ATOM 6032 N N . TYR B 1 191 ? 12.469 -12.695 -5.359 1 97.94 191 TYR B N 1
ATOM 6033 C CA . TYR B 1 191 ? 13.711 -13.445 -5.336 1 97.94 191 TYR B CA 1
ATOM 6034 C C . TYR B 1 191 ? 14.391 -13.43 -6.703 1 97.94 191 TYR B C 1
ATOM 6036 O O . TYR B 1 191 ? 15.602 -13.242 -6.801 1 97.94 191 TYR B O 1
ATOM 6044 N N . HIS B 1 192 ? 13.648 -13.602 -7.738 1 97.38 192 HIS B N 1
ATOM 6045 C CA . HIS B 1 192 ? 14.203 -13.648 -9.086 1 97.38 192 HIS B CA 1
ATOM 6046 C C . HIS B 1 192 ? 14.531 -12.25 -9.594 1 97.38 192 HIS B C 1
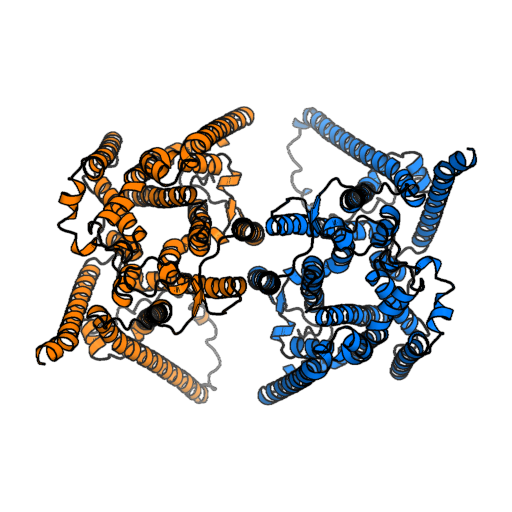ATOM 6048 O O . HIS B 1 192 ? 15.547 -12.047 -10.258 1 97.38 192 HIS B O 1
ATOM 6054 N N . TYR B 1 193 ? 13.703 -11.289 -9.25 1 98 193 TYR B N 1
ATOM 6055 C CA . TYR B 1 193 ? 13.914 -9.93 -9.734 1 98 193 TYR B CA 1
ATOM 6056 C C . TYR B 1 193 ? 15.203 -9.344 -9.164 1 98 193 TYR B C 1
ATOM 6058 O O . TYR B 1 193 ? 15.969 -8.695 -9.883 1 98 193 TYR B O 1
ATOM 6066 N N . PHE B 1 194 ? 15.492 -9.602 -7.879 1 97.81 194 PHE B N 1
ATOM 6067 C CA . PHE B 1 194 ? 16.625 -8.969 -7.199 1 97.81 194 PHE B CA 1
ATOM 6068 C C . PHE B 1 194 ? 17.812 -9.914 -7.145 1 97.81 194 PHE B C 1
ATOM 6070 O O . PHE B 1 194 ? 18.891 -9.531 -6.688 1 97.81 194 PHE B O 1
ATOM 6077 N N . ALA B 1 195 ? 17.625 -11.148 -7.66 1 97 195 ALA B N 1
ATOM 6078 C CA . ALA B 1 195 ? 18.672 -12.164 -7.57 1 97 195 ALA B CA 1
ATOM 6079 C C . ALA B 1 195 ? 19.141 -12.336 -6.129 1 97 195 ALA B C 1
ATOM 6081 O O . ALA B 1 195 ? 20.344 -12.25 -5.844 1 97 195 ALA B O 1
ATOM 6082 N N . ALA B 1 196 ? 18.141 -12.523 -5.262 1 97.38 196 ALA B N 1
ATOM 6083 C CA . ALA B 1 196 ? 18.406 -12.648 -3.828 1 97.38 196 ALA B CA 1
ATOM 6084 C C . ALA B 1 196 ? 18.844 -14.07 -3.471 1 97.38 196 ALA B C 1
ATOM 6086 O O . ALA B 1 196 ? 18.109 -14.781 -2.773 1 97.38 196 ALA B O 1
ATOM 6087 N N . ALA B 1 197 ? 20.031 -14.445 -3.688 1 95.69 197 ALA B N 1
ATOM 6088 C CA . ALA B 1 197 ? 20.562 -15.805 -3.566 1 95.69 197 ALA B CA 1
ATOM 6089 C C . ALA B 1 197 ? 20.484 -16.297 -2.125 1 95.69 197 ALA B C 1
ATOM 6091 O O . ALA B 1 197 ? 20.359 -17.5 -1.883 1 95.69 197 ALA B O 1
ATOM 6092 N N . GLU B 1 198 ? 20.453 -15.391 -1.188 1 95.69 198 GLU B N 1
ATOM 6093 C CA . GLU B 1 198 ? 20.422 -15.758 0.223 1 95.69 198 GLU B CA 1
ATOM 6094 C C . GLU B 1 198 ? 19.109 -16.438 0.582 1 95.69 198 GLU B C 1
ATOM 6096 O O . GLU B 1 198 ? 19.031 -17.188 1.565 1 95.69 198 GLU B O 1
ATOM 6101 N N . PHE B 1 199 ? 18.062 -16.281 -0.234 1 97.19 199 PHE B N 1
ATOM 6102 C CA . PHE B 1 199 ? 16.734 -16.797 0.079 1 97.19 199 PHE B CA 1
ATOM 6103 C C . PHE B 1 199 ? 16.438 -18.047 -0.74 1 97.19 199 PHE B C 1
ATOM 6105 O O . PHE B 1 199 ? 15.289 -18.484 -0.84 1 97.19 199 PHE B O 1
ATOM 6112 N N . TYR B 1 200 ? 17.422 -18.641 -1.283 1 97.81 200 TYR B N 1
ATOM 6113 C CA . TYR B 1 200 ? 17.25 -19.781 -2.166 1 97.81 200 TYR B CA 1
ATOM 6114 C C . TYR B 1 200 ? 16.531 -20.922 -1.447 1 97.81 200 TYR B C 1
ATOM 6116 O O . TYR B 1 200 ? 15.562 -21.469 -1.963 1 97.81 200 TYR B O 1
ATOM 6124 N N . ASN B 1 201 ? 16.984 -21.266 -0.261 1 98.25 201 ASN B N 1
ATOM 6125 C CA . ASN B 1 201 ? 16.406 -22.391 0.457 1 98.25 201 ASN B CA 1
ATOM 6126 C C . ASN B 1 201 ? 14.945 -22.156 0.812 1 98.25 201 ASN B C 1
ATOM 6128 O O . ASN B 1 201 ? 14.141 -23.094 0.793 1 98.25 201 ASN B O 1
ATOM 6132 N N . ALA B 1 202 ? 14.625 -20.906 1.13 1 97.88 202 ALA B N 1
ATOM 6133 C CA . ALA B 1 202 ? 13.227 -20.578 1.388 1 97.88 202 ALA B CA 1
ATOM 6134 C C . ALA B 1 202 ? 12.375 -20.766 0.137 1 97.88 202 ALA B C 1
ATOM 6136 O O . ALA B 1 202 ? 11.266 -21.312 0.211 1 97.88 202 ALA B O 1
ATOM 6137 N N . ILE B 1 203 ? 12.875 -20.375 -0.947 1 98.06 203 ILE B N 1
ATOM 6138 C CA . ILE B 1 203 ? 12.156 -20.484 -2.209 1 98.06 203 ILE B CA 1
ATOM 6139 C C . ILE B 1 203 ? 11.961 -21.953 -2.572 1 98.06 203 ILE B C 1
ATOM 6141 O O . ILE B 1 203 ? 10.906 -22.344 -3.082 1 98.06 203 ILE B O 1
ATOM 6145 N N . ARG B 1 204 ? 12.945 -22.75 -2.309 1 98.12 204 ARG B N 1
ATOM 6146 C CA . ARG B 1 204 ? 12.828 -24.188 -2.553 1 98.12 204 ARG B CA 1
ATOM 6147 C C . ARG B 1 204 ? 11.703 -24.797 -1.727 1 98.12 204 ARG B C 1
ATOM 6149 O O . ARG B 1 204 ? 10.961 -25.656 -2.213 1 98.12 204 ARG B O 1
ATOM 6156 N N . VAL B 1 205 ? 11.594 -24.312 -0.543 1 98.5 205 VAL B N 1
ATOM 6157 C CA . VAL B 1 205 ? 10.508 -24.781 0.317 1 98.5 205 VAL B CA 1
ATOM 6158 C C . VAL B 1 205 ? 9.164 -24.344 -0.251 1 98.5 205 VAL B C 1
ATOM 6160 O O . VAL B 1 205 ? 8.188 -25.078 -0.195 1 98.5 205 VAL B O 1
ATOM 6163 N N . PHE B 1 206 ? 9.141 -23.188 -0.81 1 98.5 206 PHE B N 1
ATOM 6164 C CA . PHE B 1 206 ? 7.906 -22.672 -1.398 1 98.5 206 PHE B CA 1
ATOM 6165 C C . PHE B 1 206 ? 7.484 -23.531 -2.592 1 98.5 206 PHE B C 1
ATOM 6167 O O . PHE B 1 206 ? 6.305 -23.859 -2.738 1 98.5 206 PHE B O 1
ATOM 6174 N N . ILE B 1 207 ? 8.438 -23.859 -3.375 1 98.31 207 ILE B N 1
ATOM 6175 C CA . ILE B 1 207 ? 8.133 -24.719 -4.52 1 98.31 207 ILE B CA 1
ATOM 6176 C C . ILE B 1 207 ? 7.598 -26.062 -4.031 1 98.31 207 ILE B C 1
ATOM 6178 O O . ILE B 1 207 ? 6.621 -26.578 -4.574 1 98.31 207 ILE B O 1
ATOM 6182 N N . ALA B 1 208 ? 8.258 -26.562 -3.014 1 98.62 208 ALA B N 1
ATOM 6183 C CA . ALA B 1 208 ? 7.754 -27.797 -2.414 1 98.62 208 ALA B CA 1
ATOM 6184 C C . ALA B 1 208 ? 6.324 -27.625 -1.909 1 98.62 208 ALA B C 1
ATOM 6186 O O . ALA B 1 208 ? 5.512 -28.547 -2.004 1 98.62 208 ALA B O 1
ATOM 6187 N N . GLY B 1 209 ? 6.082 -26.438 -1.369 1 98.5 209 GLY B N 1
ATOM 6188 C CA . GLY B 1 209 ? 4.727 -26.141 -0.928 1 98.5 209 GLY B CA 1
ATOM 6189 C C . GLY B 1 209 ? 3.711 -26.188 -2.053 1 98.5 209 GLY B C 1
ATOM 6190 O O . GLY B 1 209 ? 2.609 -26.703 -1.884 1 98.5 209 GLY B O 1
ATOM 6191 N N . TYR B 1 210 ? 4.027 -25.688 -3.182 1 98.25 210 TYR B N 1
ATOM 6192 C CA . TYR B 1 210 ? 3.154 -25.734 -4.352 1 98.25 210 TYR B CA 1
ATOM 6193 C C . TYR B 1 210 ? 2.883 -27.188 -4.766 1 98.25 210 TYR B C 1
ATOM 6195 O O . TYR B 1 210 ? 1.749 -27.531 -5.094 1 98.25 210 TYR B O 1
ATOM 6203 N N . VAL B 1 211 ? 3.949 -27.984 -4.785 1 98.38 211 VAL B N 1
ATOM 6204 C CA . VAL B 1 211 ? 3.814 -29.375 -5.195 1 98.38 211 VAL B CA 1
ATOM 6205 C C . VAL B 1 211 ? 2.986 -30.141 -4.168 1 98.38 211 VAL B C 1
ATOM 6207 O O . VAL B 1 211 ? 2.199 -31.016 -4.523 1 98.38 211 VAL B O 1
ATOM 6210 N N . TRP B 1 212 ? 3.207 -29.781 -2.893 1 98.56 212 TRP B N 1
ATOM 6211 C CA . TRP B 1 212 ? 2.357 -30.344 -1.845 1 98.56 212 TRP B CA 1
ATOM 6212 C C . TRP B 1 212 ? 0.887 -30.062 -2.127 1 98.56 212 TRP B C 1
ATOM 6214 O O . TRP B 1 212 ? 0.043 -30.953 -2.014 1 98.56 212 TRP B O 1
ATOM 6224 N N . MET B 1 213 ? 0.578 -28.875 -2.531 1 98 213 MET B N 1
ATOM 6225 C CA . MET B 1 213 ? -0.797 -28.469 -2.805 1 98 213 MET B CA 1
ATOM 6226 C C . MET B 1 213 ? -1.349 -29.203 -4.023 1 98 213 MET B C 1
ATOM 6228 O O . MET B 1 213 ? -2.547 -29.484 -4.098 1 98 213 MET B O 1
ATOM 6232 N N . THR B 1 214 ? -0.482 -29.453 -4.984 1 97.38 214 THR B N 1
ATOM 6233 C CA . THR B 1 214 ? -0.896 -30.234 -6.141 1 97.38 214 THR B CA 1
ATOM 6234 C C . THR B 1 214 ? -1.35 -31.625 -5.703 1 97.38 214 THR B C 1
ATOM 6236 O O . THR B 1 214 ? -2.395 -32.125 -6.145 1 97.38 214 THR B O 1
ATOM 6239 N N . GLY B 1 215 ? -0.57 -32.281 -4.836 1 97.94 215 GLY B N 1
ATOM 6240 C CA . GLY B 1 215 ? -0.973 -33.562 -4.305 1 97.94 215 GLY B CA 1
ATOM 6241 C C . GLY B 1 215 ? -2.242 -33.5 -3.477 1 97.94 215 GLY B C 1
ATOM 6242 O O . GLY B 1 215 ? -3.145 -34.312 -3.648 1 97.94 215 GLY B O 1
ATOM 6243 N N . PHE B 1 216 ? -2.287 -32.469 -2.619 1 97.69 216 PHE B N 1
ATOM 6244 C CA . PHE B 1 216 ? -3.428 -32.281 -1.729 1 97.69 216 PHE B CA 1
ATOM 6245 C C . PHE B 1 216 ? -4.695 -32 -2.523 1 97.69 216 PHE B C 1
ATOM 6247 O O . PHE B 1 216 ? -5.715 -32.688 -2.336 1 97.69 216 PHE B O 1
ATOM 6254 N N . GLY B 1 217 ? -4.633 -31.078 -3.451 1 95.75 217 GLY B N 1
ATOM 6255 C CA . GLY B 1 217 ? -5.793 -30.641 -4.207 1 95.75 217 GLY B CA 1
ATOM 6256 C C . GLY B 1 217 ? -6.312 -31.688 -5.168 1 95.75 217 GLY B C 1
ATOM 6257 O O . GLY B 1 217 ? -7.516 -31.953 -5.207 1 95.75 217 GLY B O 1
ATOM 6258 N N . ASN B 1 218 ? -5.484 -32.312 -5.926 1 95.31 218 ASN B N 1
ATOM 6259 C CA . ASN B 1 218 ? -5.902 -33.312 -6.887 1 95.31 218 ASN B CA 1
ATOM 6260 C C . ASN B 1 218 ? -6.445 -34.562 -6.191 1 95.31 218 ASN B C 1
ATOM 6262 O O . ASN B 1 218 ? -7.457 -35.125 -6.613 1 95.31 218 ASN B O 1
ATOM 6266 N N . PHE B 1 219 ? -5.75 -34.969 -5.145 1 96.38 219 PHE B N 1
ATOM 6267 C CA . PHE B 1 219 ? -6.25 -36.125 -4.398 1 96.38 219 PHE B CA 1
ATOM 6268 C C . PHE B 1 219 ? -7.645 -35.844 -3.854 1 96.38 219 PHE B C 1
ATOM 6270 O O . PHE B 1 219 ? -8.539 -36.688 -3.971 1 96.38 219 PHE B O 1
ATOM 6277 N N . SER B 1 220 ? -7.824 -34.688 -3.258 1 93.62 220 SER B N 1
ATOM 6278 C CA . SER B 1 220 ? -9.117 -34.312 -2.697 1 93.62 220 SER B CA 1
ATOM 6279 C C . SER B 1 220 ? -10.203 -34.312 -3.768 1 93.62 220 SER B C 1
ATOM 6281 O O . SER B 1 220 ? -11.312 -34.781 -3.533 1 93.62 220 SER B O 1
ATOM 6283 N N . TYR B 1 221 ? -9.906 -33.844 -4.844 1 91.44 221 TYR B N 1
ATOM 6284 C CA . TYR B 1 221 ? -10.883 -33.781 -5.922 1 91.44 221 TYR B CA 1
ATOM 6285 C C . TYR B 1 221 ? -11.258 -35.188 -6.398 1 91.44 221 TYR B C 1
ATOM 6287 O O . TYR B 1 221 ? -12.438 -35.531 -6.426 1 91.44 221 TYR B O 1
ATOM 6295 N N . TYR B 1 222 ? -10.336 -36.031 -6.703 1 92.5 222 TYR B N 1
ATOM 6296 C CA . TYR B 1 222 ? -10.594 -37.312 -7.312 1 92.5 222 TYR B CA 1
ATOM 6297 C C . TYR B 1 222 ? -11.125 -38.312 -6.281 1 92.5 222 TYR B C 1
ATOM 6299 O O . TYR B 1 222 ? -11.914 -39.188 -6.613 1 92.5 222 TYR B O 1
ATOM 6307 N N . TYR B 1 223 ? -10.688 -38.156 -5.113 1 92.31 223 TYR B N 1
ATOM 6308 C CA . TYR B 1 223 ? -11.148 -39.031 -4.059 1 92.31 223 TYR B CA 1
ATOM 6309 C C . TYR B 1 223 ? -12.594 -38.75 -3.688 1 92.31 223 TYR B C 1
ATOM 6311 O O . TYR B 1 223 ? -13.383 -39.656 -3.449 1 92.31 223 TYR B O 1
ATOM 6319 N N . VAL B 1 224 ? -12.977 -37.469 -3.656 1 87.38 224 VAL B N 1
ATOM 6320 C CA . VAL B 1 224 ? -14.305 -37.062 -3.219 1 87.38 224 VAL B CA 1
ATOM 6321 C C . VAL B 1 224 ? -15.281 -37.125 -4.391 1 87.38 224 VAL B C 1
ATOM 6323 O O . VAL B 1 224 ? -16.359 -37.75 -4.281 1 87.38 224 VAL B O 1
ATOM 6326 N N . ARG B 1 225 ? -14.898 -36.531 -5.504 1 87.31 225 ARG B N 1
ATOM 6327 C CA . ARG B 1 225 ? -15.82 -36.438 -6.633 1 87.31 225 ARG B CA 1
ATOM 6328 C C . ARG B 1 225 ? -15.797 -37.719 -7.453 1 87.31 225 ARG B C 1
ATOM 6330 O O . ARG B 1 225 ? -16.75 -38.031 -8.188 1 87.31 225 ARG B O 1
ATOM 6337 N N . LYS B 1 226 ? -14.75 -38.469 -7.43 1 89.94 226 LYS B N 1
ATOM 6338 C CA . LYS B 1 226 ? -14.609 -39.75 -8.148 1 89.94 226 LYS B CA 1
ATOM 6339 C C . LYS B 1 226 ? -14.875 -39.562 -9.641 1 89.94 226 LYS B C 1
ATOM 6341 O O . LYS B 1 226 ? -15.547 -40.375 -10.266 1 89.94 226 LYS B O 1
ATOM 6346 N N . ASP B 1 227 ? -14.555 -38.406 -10.078 1 88.25 227 ASP B N 1
ATOM 6347 C CA . ASP B 1 227 ? -14.711 -38.094 -11.5 1 88.25 227 ASP B CA 1
ATOM 6348 C C . ASP B 1 227 ? -13.391 -38.25 -12.25 1 88.25 227 ASP B C 1
ATOM 6350 O O . ASP B 1 227 ? -12.516 -37.375 -12.156 1 88.25 227 ASP B O 1
ATOM 6354 N N . PHE B 1 228 ? -13.305 -39.312 -12.922 1 89.06 228 PHE B N 1
ATOM 6355 C CA . PHE B 1 228 ? -12.109 -39.594 -13.711 1 89.06 228 PHE B CA 1
ATOM 6356 C C . PHE B 1 228 ? -12.398 -39.469 -15.203 1 89.06 228 PHE B C 1
ATOM 6358 O O . PHE B 1 228 ? -11.773 -40.156 -16.016 1 89.06 228 PHE B O 1
ATOM 6365 N N . SER B 1 229 ? -13.398 -38.531 -15.578 1 87.94 229 SER B N 1
ATOM 6366 C CA . SER B 1 229 ? -13.812 -38.344 -16.969 1 87.94 229 SER B CA 1
ATOM 6367 C C . SER B 1 229 ? -12.711 -37.656 -17.766 1 87.94 229 SER B C 1
ATOM 6369 O O . SER B 1 229 ? -11.82 -37 -17.203 1 87.94 229 SER B O 1
ATOM 6371 N N . LEU B 1 230 ? -12.75 -37.844 -18.984 1 88.62 230 LEU B N 1
ATOM 6372 C CA . LEU B 1 230 ? -11.781 -37.25 -19.906 1 88.62 230 LEU B CA 1
ATOM 6373 C C . LEU B 1 230 ? -11.914 -35.719 -19.922 1 88.62 230 LEU B C 1
ATOM 6375 O O . LEU B 1 230 ? -10.922 -35 -20.078 1 88.62 230 LEU B O 1
ATOM 6379 N N . ALA B 1 231 ? -13.055 -35.219 -19.781 1 89.62 231 ALA B N 1
ATOM 6380 C CA . ALA B 1 231 ? -13.312 -33.781 -19.781 1 89.62 231 ALA B CA 1
ATOM 6381 C C . ALA B 1 231 ? -12.578 -33.094 -18.641 1 89.62 231 ALA B C 1
ATOM 6383 O O . ALA B 1 231 ? -11.93 -32.062 -18.828 1 89.62 231 ALA B O 1
ATOM 6384 N N . ARG B 1 232 ? -12.711 -33.719 -17.5 1 89.25 232 ARG B N 1
ATOM 6385 C CA . ARG B 1 232 ? -12.039 -33.125 -16.328 1 89.25 232 ARG B CA 1
ATOM 6386 C C . ARG B 1 232 ? -10.523 -33.188 -16.484 1 89.25 232 ARG B C 1
ATOM 6388 O O . ARG B 1 232 ? -9.82 -32.25 -16.125 1 89.25 232 ARG B O 1
ATOM 6395 N N . PHE B 1 233 ? -10.102 -34.25 -17 1 91.69 233 PHE B N 1
ATOM 6396 C CA . PHE B 1 233 ? -8.68 -34.406 -17.266 1 91.69 233 PHE B CA 1
ATOM 6397 C C . PHE B 1 233 ? -8.195 -33.344 -18.25 1 91.69 233 PHE B C 1
ATOM 6399 O O . PHE B 1 233 ? -7.172 -32.688 -18.016 1 91.69 233 PHE B O 1
ATOM 6406 N N . ALA B 1 234 ? -8.906 -33.125 -19.281 1 93.38 234 ALA B N 1
ATOM 6407 C CA . ALA B 1 234 ? -8.547 -32.125 -20.297 1 93.38 234 ALA B CA 1
ATOM 6408 C C . ALA B 1 234 ? -8.547 -30.719 -19.719 1 93.38 234 ALA B C 1
ATOM 6410 O O . ALA B 1 234 ? -7.711 -29.891 -20.078 1 93.38 234 ALA B O 1
ATOM 6411 N N . GLN B 1 235 ? -9.43 -30.469 -18.859 1 93.19 235 GLN B N 1
ATOM 6412 C CA . GLN B 1 235 ? -9.508 -29.156 -18.234 1 93.19 235 GLN B CA 1
ATOM 6413 C C . GLN B 1 235 ? -8.281 -28.891 -17.359 1 93.19 235 GLN B C 1
ATOM 6415 O O . GLN B 1 235 ? -7.734 -27.781 -17.375 1 93.19 235 GLN B O 1
ATOM 6420 N N . MET B 1 236 ? -7.875 -29.875 -16.688 1 92.75 236 MET B N 1
ATOM 6421 C CA . MET B 1 236 ? -6.695 -29.734 -15.828 1 92.75 236 MET B CA 1
ATOM 6422 C C . MET B 1 236 ? -5.438 -29.547 -16.672 1 92.75 236 MET B C 1
ATOM 6424 O O . MET B 1 236 ? -4.598 -28.703 -16.344 1 92.75 236 MET B O 1
ATOM 6428 N N . MET B 1 237 ? -5.367 -30.281 -17.719 1 95.12 237 MET B N 1
ATOM 6429 C CA . MET B 1 237 ? -4.215 -30.141 -18.609 1 95.12 237 MET B CA 1
ATOM 6430 C C . MET B 1 237 ? -4.215 -28.781 -19.297 1 95.12 237 MET B C 1
ATOM 6432 O O . MET B 1 237 ? -3.152 -28.203 -19.516 1 95.12 237 MET B O 1
ATOM 6436 N N . TRP B 1 238 ? -5.387 -28.312 -19.609 1 96 238 TRP B N 1
ATOM 6437 C CA . TRP B 1 238 ? -5.52 -27 -20.234 1 96 238 TRP B CA 1
ATOM 6438 C C . TRP B 1 238 ? -4.988 -25.906 -19.312 1 96 238 TRP B C 1
ATOM 6440 O O . TRP B 1 238 ? -4.211 -25.047 -19.734 1 96 238 TRP B O 1
ATOM 6450 N N . ARG B 1 239 ? -5.301 -25.969 -18.062 1 95.31 239 ARG B N 1
ATOM 6451 C CA . ARG B 1 239 ? -4.898 -24.969 -17.078 1 95.31 239 ARG B CA 1
ATOM 6452 C C . ARG B 1 239 ? -3.385 -24.938 -16.906 1 95.31 239 ARG B C 1
ATOM 6454 O O . ARG B 1 239 ? -2.781 -23.875 -16.844 1 95.31 239 ARG B O 1
ATOM 6461 N N . LEU B 1 240 ? -2.75 -26.047 -16.953 1 96.94 240 LEU B N 1
ATOM 6462 C CA . LEU B 1 240 ? -1.332 -26.172 -16.625 1 96.94 240 LEU B CA 1
ATOM 6463 C C . LEU B 1 240 ? -0.472 -25.891 -17.859 1 96.94 240 LEU B C 1
ATOM 6465 O O . LEU B 1 240 ? 0.646 -25.391 -17.734 1 96.94 240 LEU B O 1
ATOM 6469 N N . ASN B 1 241 ? -1.054 -26.156 -19.062 1 97.44 241 ASN B N 1
ATOM 6470 C CA . ASN B 1 241 ? -0.122 -26.25 -20.172 1 97.44 241 ASN B CA 1
ATOM 6471 C C . ASN B 1 241 ? -0.524 -25.312 -21.328 1 97.44 241 ASN B C 1
ATOM 6473 O O . ASN B 1 241 ? 0.276 -25.047 -22.219 1 97.44 241 ASN B O 1
ATOM 6477 N N . PHE B 1 242 ? -1.715 -24.844 -21.406 1 97.06 242 PHE B N 1
ATOM 6478 C CA . PHE B 1 242 ? -2.211 -24.062 -22.531 1 97.06 242 PHE B CA 1
ATOM 6479 C C . PHE B 1 242 ? -1.318 -22.844 -22.797 1 97.06 242 PHE B C 1
ATOM 6481 O O . PHE B 1 242 ? -0.797 -22.688 -23.891 1 97.06 242 PHE B O 1
ATOM 6488 N N . LEU B 1 243 ? -1.074 -22.047 -21.797 1 97.75 243 LEU B N 1
ATOM 6489 C CA . LEU B 1 243 ? -0.318 -20.812 -21.953 1 97.75 243 LEU B CA 1
ATOM 6490 C C . LEU B 1 243 ? 1.145 -21.094 -22.266 1 97.75 243 LEU B C 1
ATOM 6492 O O . LEU B 1 243 ? 1.718 -20.484 -23.172 1 97.75 243 LEU B O 1
ATOM 6496 N N . VAL B 1 244 ? 1.745 -22.062 -21.609 1 97.81 244 VAL B N 1
ATOM 6497 C CA . VAL B 1 244 ? 3.176 -22.328 -21.734 1 97.81 244 VAL B CA 1
ATOM 6498 C C . VAL B 1 244 ? 3.486 -22.891 -23.125 1 97.81 244 VAL B C 1
ATOM 6500 O O . VAL B 1 244 ? 4.543 -22.609 -23.688 1 97.81 244 VAL B O 1
ATOM 6503 N N . LEU B 1 245 ? 2.607 -23.656 -23.641 1 96.12 245 LEU B N 1
ATOM 6504 C CA . LEU B 1 245 ? 2.842 -24.25 -24.969 1 96.12 245 LEU B CA 1
ATOM 6505 C C . LEU B 1 245 ? 2.934 -23.156 -26.031 1 96.12 245 LEU B C 1
ATOM 6507 O O . LEU B 1 245 ? 3.805 -23.219 -26.906 1 96.12 245 LEU B O 1
ATOM 6511 N N . PHE B 1 246 ? 2.072 -22.203 -25.953 1 96.31 246 PHE B N 1
ATOM 6512 C CA . PHE B 1 246 ? 2.125 -21.094 -26.906 1 96.31 246 PHE B CA 1
ATOM 6513 C C . PHE B 1 246 ? 3.369 -20.25 -26.672 1 96.31 246 PHE B C 1
ATOM 6515 O O . PHE B 1 246 ? 3.963 -19.734 -27.641 1 96.31 246 PHE B O 1
ATOM 6522 N N . CYS B 1 247 ? 3.738 -20.094 -25.438 1 96.62 247 CYS B N 1
ATOM 6523 C CA . CYS B 1 247 ? 4.965 -19.359 -25.141 1 96.62 247 CYS B CA 1
ATOM 6524 C C . CYS B 1 247 ? 6.176 -20.062 -25.75 1 96.62 247 CYS B C 1
ATOM 6526 O O . CYS B 1 247 ? 7.078 -19.422 -26.266 1 96.62 247 CYS B O 1
ATOM 6528 N N . CYS B 1 248 ? 6.195 -21.391 -25.656 1 96.69 248 CYS B N 1
ATOM 6529 C CA . CYS B 1 248 ? 7.301 -22.172 -26.203 1 96.69 248 CYS B CA 1
ATOM 6530 C C . CYS B 1 248 ? 7.418 -21.969 -27.719 1 96.69 248 CYS B C 1
ATOM 6532 O O . CYS B 1 248 ? 8.516 -21.797 -28.234 1 96.69 248 CYS B O 1
ATOM 6534 N N . VAL B 1 249 ? 6.324 -21.906 -28.391 1 94.5 249 VAL B N 1
ATOM 6535 C CA . VAL B 1 249 ? 6.328 -21.797 -29.844 1 94.5 249 VAL B CA 1
ATOM 6536 C C . VAL B 1 249 ? 6.707 -20.375 -30.25 1 94.5 249 VAL B C 1
ATOM 6538 O O . VAL B 1 249 ? 7.594 -20.172 -31.078 1 94.5 249 VAL B O 1
ATOM 6541 N N . VAL B 1 250 ? 6.125 -19.375 -29.625 1 94.75 250 VAL B N 1
ATOM 6542 C CA . VAL B 1 250 ? 6.293 -17.969 -30.031 1 94.75 250 VAL B CA 1
ATOM 6543 C C . VAL B 1 250 ? 7.703 -17.5 -29.672 1 94.75 250 VAL B C 1
ATOM 6545 O O . VAL B 1 250 ? 8.312 -16.75 -30.438 1 94.75 250 VAL B O 1
ATOM 6548 N N . LEU B 1 251 ? 8.211 -17.969 -28.578 1 95.56 251 LEU B N 1
ATOM 6549 C CA . LEU B 1 251 ? 9.508 -17.484 -28.109 1 95.56 251 LEU B CA 1
ATOM 6550 C C . LEU B 1 251 ? 10.602 -18.516 -28.406 1 95.56 251 LEU B C 1
ATOM 6552 O O . LEU B 1 251 ? 11.781 -18.266 -28.125 1 95.56 251 LEU B O 1
ATOM 6556 N N . ASN B 1 252 ? 10.234 -19.641 -29.016 1 94.44 252 ASN B N 1
ATOM 6557 C CA . ASN B 1 252 ? 11.156 -20.703 -29.391 1 94.44 252 ASN B CA 1
ATOM 6558 C C . ASN B 1 252 ? 11.93 -21.234 -28.188 1 94.44 252 ASN B C 1
ATOM 6560 O O . ASN B 1 252 ? 13.156 -21.281 -28.188 1 94.44 252 ASN B O 1
ATOM 6564 N N . ASN B 1 253 ? 11.227 -21.516 -27.125 1 96 253 ASN B N 1
ATOM 6565 C CA . ASN B 1 253 ? 11.789 -22.062 -25.891 1 96 253 ASN B CA 1
ATOM 6566 C C . ASN B 1 253 ? 11.391 -23.516 -25.703 1 96 253 ASN B C 1
ATOM 6568 O O . ASN B 1 253 ? 10.398 -23.984 -26.266 1 96 253 ASN B O 1
ATOM 6572 N N . SER B 1 254 ? 12.195 -24.203 -24.953 1 96.38 254 SER B N 1
ATOM 6573 C CA . SER B 1 254 ? 11.867 -25.562 -24.562 1 96.38 254 SER B CA 1
ATOM 6574 C C . SER B 1 254 ? 10.883 -25.578 -23.391 1 96.38 254 SER B C 1
ATOM 6576 O O . SER B 1 254 ? 10.859 -24.656 -22.578 1 96.38 254 SER B O 1
ATOM 6578 N N . TYR B 1 255 ? 10.141 -26.609 -23.359 1 97.31 255 TYR B N 1
ATOM 6579 C CA . TYR B 1 255 ? 9.117 -26.797 -22.328 1 97.31 255 TYR B CA 1
ATOM 6580 C C . TYR B 1 255 ? 9.734 -26.828 -20.938 1 97.31 255 TYR B C 1
ATOM 6582 O O . TYR B 1 255 ? 9.172 -26.281 -20 1 97.31 255 TYR B O 1
ATOM 6590 N N . VAL B 1 256 ? 10.969 -27.297 -20.812 1 97.06 256 VAL B N 1
ATOM 6591 C CA . VAL B 1 256 ? 11.617 -27.531 -19.516 1 97.06 256 VAL B CA 1
ATOM 6592 C C . VAL B 1 256 ? 12.141 -26.219 -18.953 1 97.06 256 VAL B C 1
ATOM 6594 O O . VAL B 1 256 ? 12.453 -26.125 -17.766 1 97.06 256 VAL B O 1
ATOM 6597 N N . LEU B 1 257 ? 12.289 -25.219 -19.844 1 96.25 257 LEU B N 1
ATOM 6598 C CA . LEU B 1 257 ? 12.648 -23.906 -19.328 1 96.25 257 LEU B CA 1
ATOM 6599 C C . LEU B 1 257 ? 11.648 -23.453 -18.266 1 96.25 257 LEU B C 1
ATOM 6601 O O . LEU B 1 257 ? 12.031 -22.859 -17.266 1 96.25 257 LEU B O 1
ATOM 6605 N N . TYR B 1 258 ? 10.367 -23.766 -18.578 1 97.25 258 TYR B N 1
ATOM 6606 C CA . TYR B 1 258 ? 9.289 -23.516 -17.625 1 97.25 258 TYR B CA 1
ATOM 6607 C C . TYR B 1 258 ? 9.008 -24.75 -16.781 1 97.25 258 TYR B C 1
ATOM 6609 O O . TYR B 1 258 ? 7.883 -25.25 -16.766 1 97.25 258 TYR B O 1
ATOM 6617 N N . TYR B 1 259 ? 9.914 -25.188 -16.016 1 96.69 259 TYR B N 1
ATOM 6618 C CA . TYR B 1 259 ? 9.922 -26.516 -15.414 1 96.69 259 TYR B CA 1
ATOM 6619 C C . TYR B 1 259 ? 8.75 -26.688 -14.453 1 96.69 259 TYR B C 1
ATOM 6621 O O . TYR B 1 259 ? 8.344 -27.812 -14.156 1 96.69 259 TYR B O 1
ATOM 6629 N N . ILE B 1 260 ? 8.141 -25.609 -13.906 1 97.12 260 ILE B N 1
ATOM 6630 C CA . ILE B 1 260 ? 7.027 -25.719 -12.977 1 97.12 260 ILE B CA 1
ATOM 6631 C C . ILE B 1 260 ? 5.828 -26.359 -13.68 1 97.12 260 ILE B C 1
ATOM 6633 O O . ILE B 1 260 ? 5.094 -27.141 -13.078 1 97.12 260 ILE B O 1
ATOM 6637 N N . CYS B 1 261 ? 5.66 -26.047 -14.953 1 97.69 261 CYS B N 1
ATOM 6638 C CA . CYS B 1 261 ? 4.52 -26.562 -15.703 1 97.69 261 CYS B CA 1
ATOM 6639 C C . CYS B 1 261 ? 4.645 -28.078 -15.922 1 97.69 261 CYS B C 1
ATOM 6641 O O . CYS B 1 261 ? 3.762 -28.828 -15.523 1 97.69 261 CYS B O 1
ATOM 6643 N N . PRO B 1 262 ? 5.746 -28.547 -16.516 1 97.5 262 PRO B N 1
ATOM 6644 C CA . PRO B 1 262 ? 5.867 -30 -16.672 1 97.5 262 PRO B CA 1
ATOM 6645 C C . PRO B 1 262 ? 5.941 -30.734 -15.336 1 97.5 262 PRO B C 1
ATOM 6647 O O . PRO B 1 262 ? 5.469 -31.875 -15.219 1 97.5 262 PRO B O 1
ATOM 6650 N N . MET B 1 263 ? 6.531 -30.156 -14.359 1 97.75 263 MET B N 1
ATOM 6651 C CA . MET B 1 263 ? 6.629 -30.797 -13.047 1 97.75 263 MET B CA 1
ATOM 6652 C C . MET B 1 263 ? 5.246 -30.984 -12.43 1 97.75 263 MET B C 1
ATOM 6654 O O . MET B 1 263 ? 4.91 -32.094 -11.992 1 97.75 263 MET B O 1
ATOM 6658 N N . HIS B 1 264 ? 4.43 -29.953 -12.383 1 97.81 264 HIS B N 1
ATOM 6659 C CA . HIS B 1 264 ? 3.08 -30.078 -11.844 1 97.81 264 HIS B CA 1
ATOM 6660 C C . HIS B 1 264 ? 2.225 -31 -12.711 1 97.81 264 HIS B C 1
ATOM 6662 O O . HIS B 1 264 ? 1.334 -31.672 -12.203 1 97.81 264 HIS B O 1
ATOM 6668 N N . THR B 1 265 ? 2.426 -31 -14.008 1 97.88 265 THR B N 1
ATOM 6669 C CA . THR B 1 265 ? 1.733 -31.922 -14.891 1 97.88 265 THR B CA 1
ATOM 6670 C C . THR B 1 265 ? 2.074 -33.375 -14.531 1 97.88 265 THR B C 1
ATOM 6672 O O . THR B 1 265 ? 1.182 -34.219 -14.406 1 97.88 265 THR B O 1
ATOM 6675 N N . LEU B 1 266 ? 3.359 -33.625 -14.328 1 97.56 266 LEU B N 1
ATOM 6676 C CA . LEU B 1 266 ? 3.811 -34.938 -13.977 1 97.56 266 LEU B CA 1
ATOM 6677 C C . LEU B 1 266 ? 3.158 -35.406 -12.68 1 97.56 266 LEU B C 1
ATOM 6679 O O . LEU B 1 266 ? 2.578 -36.5 -12.625 1 97.56 266 LEU B O 1
ATOM 6683 N N . PHE B 1 267 ? 3.229 -34.625 -11.648 1 97.75 267 PHE B N 1
ATOM 6684 C CA . PHE B 1 267 ? 2.727 -35.031 -10.344 1 97.75 267 PHE B CA 1
ATOM 6685 C C . PHE B 1 267 ? 1.205 -35.125 -10.344 1 97.75 267 PHE B C 1
ATOM 6687 O O . PHE B 1 267 ? 0.618 -35.938 -9.633 1 97.75 267 PHE B O 1
ATOM 6694 N N . THR B 1 268 ? 0.548 -34.281 -11.125 1 97.38 268 THR B N 1
ATOM 6695 C CA . THR B 1 268 ? -0.893 -34.406 -11.305 1 97.38 268 THR B CA 1
ATOM 6696 C C . THR B 1 268 ? -1.236 -35.75 -11.945 1 97.38 268 THR B C 1
ATOM 6698 O O . THR B 1 268 ? -2.178 -36.438 -11.523 1 97.38 268 THR B O 1
ATOM 6701 N N . LEU B 1 269 ? -0.462 -36.156 -12.938 1 96.5 269 LEU B N 1
ATOM 6702 C CA . LEU B 1 269 ? -0.663 -37.438 -13.609 1 96.5 269 LEU B CA 1
ATOM 6703 C C . LEU B 1 269 ? -0.408 -38.594 -12.656 1 96.5 269 LEU B C 1
ATOM 6705 O O . LEU B 1 269 ? -1.105 -39.625 -12.711 1 96.5 269 LEU B O 1
ATOM 6709 N N . MET B 1 270 ? 0.582 -38.438 -11.852 1 97.12 270 MET B N 1
ATOM 6710 C CA . MET B 1 270 ? 0.888 -39.5 -10.875 1 97.12 270 MET B CA 1
ATOM 6711 C C . MET B 1 270 ? -0.257 -39.656 -9.883 1 97.12 270 MET B C 1
ATOM 6713 O O . MET B 1 270 ? -0.631 -40.781 -9.547 1 97.12 270 MET B O 1
ATOM 6717 N N . VAL B 1 271 ? -0.816 -38.562 -9.414 1 96.94 271 VAL B N 1
ATOM 6718 C CA . VAL B 1 271 ? -1.955 -38.625 -8.5 1 96.94 271 VAL B CA 1
ATOM 6719 C C . VAL B 1 271 ? -3.156 -39.25 -9.227 1 96.94 271 VAL B C 1
ATOM 6721 O O . VAL B 1 271 ? -3.844 -40.125 -8.68 1 96.94 271 VAL B O 1
ATOM 6724 N N . TYR B 1 272 ? -3.393 -38.781 -10.43 1 95.44 272 TYR B N 1
ATOM 6725 C CA . TYR B 1 272 ? -4.477 -39.312 -11.258 1 95.44 272 TYR B CA 1
ATOM 6726 C C . TYR B 1 272 ? -4.332 -40.812 -11.461 1 95.44 272 TYR B C 1
ATOM 6728 O O . TYR B 1 272 ? -5.309 -41.562 -11.344 1 95.44 272 TYR B O 1
ATOM 6736 N N . GLY B 1 273 ? -3.145 -41.25 -11.773 1 95.06 273 GLY B N 1
ATOM 6737 C CA . GLY B 1 273 ? -2.879 -42.656 -11.969 1 95.06 273 GLY B CA 1
ATOM 6738 C C . GLY B 1 273 ? -3.061 -43.469 -10.703 1 95.06 273 GLY B C 1
ATOM 6739 O O . GLY B 1 273 ? -3.625 -44.562 -10.75 1 95.06 273 GLY B O 1
ATOM 6740 N N . ALA B 1 274 ? -2.631 -42.938 -9.594 1 96.12 274 ALA B N 1
ATOM 6741 C CA . ALA B 1 274 ? -2.742 -43.656 -8.32 1 96.12 274 ALA B CA 1
ATOM 6742 C C . ALA B 1 274 ? -4.203 -43.875 -7.949 1 96.12 274 ALA B C 1
ATOM 6744 O O . ALA B 1 274 ? -4.574 -44.969 -7.516 1 96.12 274 ALA B O 1
ATOM 6745 N N . LEU B 1 275 ? -5.039 -42.906 -8.141 1 95.31 275 LEU B N 1
ATOM 6746 C CA . LEU B 1 275 ? -6.438 -43.031 -7.742 1 95.31 275 LEU B CA 1
ATOM 6747 C C . LEU B 1 275 ? -7.273 -43.625 -8.867 1 95.31 275 LEU B C 1
ATOM 6749 O O . LEU B 1 275 ? -8.344 -44.188 -8.625 1 95.31 275 LEU B O 1
ATOM 6753 N N . GLY B 1 276 ? -6.781 -43.438 -10.109 1 93.81 276 GLY B N 1
ATOM 6754 C CA . GLY B 1 276 ? -7.523 -43.938 -11.258 1 93.81 276 GLY B CA 1
ATOM 6755 C C . GLY B 1 276 ? -7.453 -45.438 -11.406 1 93.81 276 GLY B C 1
ATOM 6756 O O . GLY B 1 276 ? -8.438 -46.094 -11.789 1 93.81 276 GLY B O 1
ATOM 6757 N N . ILE B 1 277 ? -6.34 -45.969 -11.055 1 93.88 277 ILE B N 1
ATOM 6758 C CA . ILE B 1 277 ? -6.168 -47.438 -11.141 1 93.88 277 ILE B CA 1
ATOM 6759 C C . ILE B 1 277 ? -6.965 -48.094 -10.023 1 93.88 277 ILE B C 1
ATOM 6761 O O . ILE B 1 277 ? -6.781 -47.781 -8.844 1 93.88 277 ILE B O 1
ATOM 6765 N N . LEU B 1 278 ? -7.906 -49 -10.328 1 92.25 278 LEU B N 1
ATOM 6766 C CA . LEU B 1 278 ? -8.758 -49.688 -9.383 1 92.25 278 LEU B CA 1
ATOM 6767 C C . LEU B 1 278 ? -9.523 -48.719 -8.5 1 92.25 278 LEU B C 1
ATOM 6769 O O . LEU B 1 278 ? -9.492 -48.844 -7.27 1 92.25 278 LEU B O 1
ATOM 6773 N N . ASN B 1 279 ? -10.156 -47.781 -9.133 1 92.19 279 ASN B N 1
ATOM 6774 C CA . ASN B 1 279 ? -10.828 -46.688 -8.445 1 92.19 279 ASN B CA 1
ATOM 6775 C C . ASN B 1 279 ? -12 -47.188 -7.602 1 92.19 279 ASN B C 1
ATOM 6777 O O . ASN B 1 279 ? -12.391 -46.531 -6.633 1 92.19 279 ASN B O 1
ATOM 6781 N N . LYS B 1 280 ? -12.57 -48.312 -7.871 1 91.62 280 LYS B N 1
ATOM 6782 C CA . LYS B 1 280 ? -13.711 -48.875 -7.141 1 91.62 280 LYS B CA 1
ATOM 6783 C C . LYS B 1 280 ? -13.32 -49.25 -5.711 1 91.62 280 LYS B C 1
ATOM 6785 O O . LYS B 1 280 ? -14.172 -49.281 -4.82 1 91.62 280 LYS B O 1
ATOM 6790 N N . TYR B 1 281 ? -12.023 -49.438 -5.566 1 93.31 281 TYR B N 1
ATOM 6791 C CA . TYR B 1 281 ? -11.578 -49.906 -4.262 1 93.31 281 TYR B CA 1
ATOM 6792 C C . TYR B 1 281 ? -11 -48.75 -3.434 1 93.31 281 TYR B C 1
ATOM 6794 O O . TYR B 1 281 ? -10.422 -49 -2.363 1 93.31 281 TYR B O 1
ATOM 6802 N N . ASN B 1 282 ? -11.102 -47.531 -3.861 1 93.06 282 ASN B N 1
ATOM 6803 C CA . ASN B 1 282 ? -10.539 -46.406 -3.166 1 93.06 282 ASN B CA 1
ATOM 6804 C C . ASN B 1 282 ? -11.234 -46.156 -1.83 1 93.06 282 ASN B C 1
ATOM 6806 O O . ASN B 1 282 ? -10.695 -45.469 -0.963 1 93.06 282 ASN B O 1
ATOM 6810 N N . GLU B 1 283 ? -12.344 -46.781 -1.588 1 91.31 283 GLU B N 1
ATOM 6811 C CA . GLU B 1 283 ? -13.102 -46.562 -0.358 1 91.31 283 GLU B CA 1
ATOM 6812 C C . GLU B 1 283 ? -12.539 -47.406 0.787 1 91.31 283 GLU B C 1
ATOM 6814 O O . GLU B 1 283 ? -12.797 -47.094 1.958 1 91.31 283 GLU B O 1
ATOM 6819 N N . ILE B 1 284 ? -11.766 -48.375 0.382 1 94.44 284 ILE B N 1
ATOM 6820 C CA . ILE B 1 284 ? -11.172 -49.25 1.381 1 94.44 284 ILE B CA 1
ATOM 6821 C C . ILE B 1 284 ? -9.859 -48.656 1.877 1 94.44 284 ILE B C 1
ATOM 6823 O O . ILE B 1 284 ? -8.938 -48.438 1.089 1 94.44 284 ILE B O 1
ATOM 6827 N N . GLY B 1 285 ? -9.695 -48.531 3.107 1 93.94 285 GLY B N 1
ATOM 6828 C CA . GLY B 1 285 ? -8.539 -47.875 3.717 1 93.94 285 GLY B CA 1
ATOM 6829 C C . GLY B 1 285 ? -7.238 -48.594 3.426 1 93.94 285 GLY B C 1
ATOM 6830 O O . GLY B 1 285 ? -6.223 -47.969 3.143 1 93.94 285 GLY B O 1
ATOM 6831 N N . SER B 1 286 ? -7.219 -49.844 3.479 1 95.19 286 SER B N 1
ATOM 6832 C CA . SER B 1 286 ? -6.012 -50.625 3.25 1 95.19 286 SER B CA 1
ATOM 6833 C C . SER B 1 286 ? -5.535 -50.5 1.806 1 95.19 286 SER B C 1
ATOM 6835 O O . SER B 1 286 ? -4.332 -50.531 1.54 1 95.19 286 SER B O 1
ATOM 6837 N N . VAL B 1 287 ? -6.488 -50.406 0.942 1 95.69 287 VAL B N 1
ATOM 6838 C CA . VAL B 1 287 ? -6.133 -50.25 -0.466 1 95.69 287 VAL B CA 1
ATOM 6839 C C . VAL B 1 287 ? -5.465 -48.906 -0.695 1 95.69 287 VAL B C 1
ATOM 6841 O O . VAL B 1 287 ? -4.484 -48.781 -1.433 1 95.69 287 VAL B O 1
ATOM 6844 N N . ILE B 1 288 ? -6.039 -47.875 -0.091 1 95.5 288 ILE B N 1
ATOM 6845 C CA . ILE B 1 288 ? -5.461 -46.562 -0.226 1 95.5 288 ILE B CA 1
ATOM 6846 C C . ILE B 1 288 ? -4.051 -46.531 0.358 1 95.5 288 ILE B C 1
ATOM 6848 O O . ILE B 1 288 ? -3.146 -45.906 -0.202 1 95.5 288 ILE B O 1
ATOM 6852 N N . ALA B 1 289 ? -3.848 -47.188 1.486 1 96.62 289 ALA B N 1
ATOM 6853 C CA . ALA B 1 289 ? -2.521 -47.281 2.09 1 96.62 289 ALA B CA 1
ATOM 6854 C C . ALA B 1 289 ? -1.541 -47.969 1.15 1 96.62 289 ALA B C 1
ATOM 6856 O O . ALA B 1 289 ? -0.388 -47.562 1.026 1 96.62 289 ALA B O 1
ATOM 6857 N N . LEU B 1 290 ? -1.998 -49 0.511 1 96.5 290 LEU B N 1
ATOM 6858 C CA . LEU B 1 290 ? -1.159 -49.719 -0.438 1 96.5 290 LEU B CA 1
ATOM 6859 C C . LEU B 1 290 ? -0.81 -48.844 -1.635 1 96.5 290 LEU B C 1
ATOM 6861 O O . LEU B 1 290 ? 0.312 -48.906 -2.143 1 96.5 290 LEU B O 1
ATOM 6865 N N . LYS B 1 291 ? -1.771 -48.125 -2.074 1 97.19 291 LYS B N 1
ATOM 6866 C CA . LYS B 1 291 ? -1.529 -47.219 -3.197 1 97.19 291 LYS B CA 1
ATOM 6867 C C . LYS B 1 291 ? -0.507 -46.156 -2.832 1 97.19 291 LYS B C 1
ATOM 6869 O O . LYS B 1 291 ? 0.345 -45.781 -3.648 1 97.19 291 LYS B O 1
ATOM 6874 N N . ILE B 1 292 ? -0.602 -45.625 -1.63 1 97.5 292 ILE B N 1
ATOM 6875 C CA . ILE B 1 292 ? 0.353 -44.625 -1.167 1 97.5 292 ILE B CA 1
ATOM 6876 C C . ILE B 1 292 ? 1.751 -45.219 -1.103 1 97.5 292 ILE B C 1
ATOM 6878 O O . ILE B 1 292 ? 2.721 -44.625 -1.57 1 97.5 292 ILE B O 1
ATOM 6882 N N . ILE B 1 293 ? 1.877 -46.406 -0.597 1 97.94 293 ILE B N 1
ATOM 6883 C CA . ILE B 1 293 ? 3.156 -47.094 -0.511 1 97.94 293 ILE B CA 1
ATOM 6884 C C . ILE B 1 293 ? 3.691 -47.375 -1.915 1 97.94 293 ILE B C 1
ATOM 6886 O O . ILE B 1 293 ? 4.891 -47.219 -2.17 1 97.94 293 ILE B O 1
ATOM 6890 N N . ALA B 1 294 ? 2.793 -47.75 -2.795 1 97.75 294 ALA B N 1
ATOM 6891 C CA . ALA B 1 294 ? 3.178 -47.969 -4.184 1 97.75 294 ALA B CA 1
ATOM 6892 C C . ALA B 1 294 ? 3.725 -46.719 -4.824 1 97.75 294 ALA B C 1
ATOM 6894 O O . ALA B 1 294 ? 4.66 -46.75 -5.625 1 97.75 294 ALA B O 1
ATOM 6895 N N . CYS B 1 295 ? 3.1 -45.594 -4.523 1 98 295 CYS B N 1
ATOM 6896 C CA . CYS B 1 295 ? 3.59 -44.312 -5.043 1 98 295 CYS B CA 1
ATOM 6897 C C . CYS B 1 295 ? 5.016 -44.062 -4.578 1 98 295 CYS B C 1
ATOM 6899 O O . CYS B 1 295 ? 5.859 -43.625 -5.371 1 98 295 CYS B O 1
ATOM 6901 N N . PHE B 1 296 ? 5.336 -44.312 -3.26 1 98.06 296 PHE B N 1
ATOM 6902 C CA . PHE B 1 296 ? 6.691 -44.125 -2.75 1 98.06 296 PHE B CA 1
ATOM 6903 C C . PHE B 1 296 ? 7.66 -45.062 -3.475 1 98.06 296 PHE B C 1
ATOM 6905 O O . PHE B 1 296 ? 8.766 -44.656 -3.836 1 98.06 296 PHE B O 1
ATOM 6912 N N . LEU B 1 297 ? 7.242 -46.25 -3.725 1 97.81 297 LEU B N 1
ATOM 6913 C CA . LEU B 1 297 ? 8.102 -47.219 -4.375 1 97.81 297 LEU B CA 1
ATOM 6914 C C . LEU B 1 297 ? 8.391 -46.812 -5.816 1 97.81 297 LEU B C 1
ATOM 6916 O O . LEU B 1 297 ? 9.516 -46.969 -6.293 1 97.81 297 LEU B O 1
ATOM 6920 N N . VAL B 1 298 ? 7.359 -46.375 -6.473 1 97.25 298 VAL B N 1
ATOM 6921 C CA . VAL B 1 298 ? 7.535 -45.906 -7.852 1 97.25 298 VAL B CA 1
ATOM 6922 C C . VAL B 1 298 ? 8.523 -44.75 -7.902 1 97.25 298 VAL B C 1
ATOM 6924 O O . VAL B 1 298 ? 9.398 -44.719 -8.773 1 97.25 298 VAL B O 1
ATOM 6927 N N . VAL B 1 299 ? 8.422 -43.844 -6.984 1 97.62 299 VAL B N 1
ATOM 6928 C CA . VAL B 1 299 ? 9.312 -42.688 -6.941 1 97.62 299 VAL B CA 1
ATOM 6929 C C . VAL B 1 299 ? 10.734 -43.125 -6.637 1 97.62 299 VAL B C 1
ATOM 6931 O O . VAL B 1 299 ? 11.688 -42.656 -7.258 1 97.62 299 VAL B O 1
ATOM 6934 N N . ILE B 1 300 ? 10.891 -44.031 -5.707 1 97.5 300 ILE B N 1
ATOM 6935 C CA . ILE B 1 300 ? 12.203 -44.562 -5.359 1 97.5 300 ILE B CA 1
ATOM 6936 C C . ILE B 1 300 ? 12.82 -45.25 -6.57 1 97.5 300 ILE B C 1
ATOM 6938 O O . ILE B 1 300 ? 13.992 -45.031 -6.895 1 97.5 300 ILE B O 1
ATOM 6942 N N . LEU B 1 301 ? 12.055 -45.969 -7.32 1 97 301 LEU B N 1
ATOM 6943 C CA . LEU B 1 301 ? 12.531 -46.719 -8.484 1 97 301 LEU B CA 1
ATOM 6944 C C . LEU B 1 301 ? 12.953 -45.75 -9.602 1 97 301 LEU B C 1
ATOM 6946 O O . LEU B 1 301 ? 13.977 -45.969 -10.25 1 97 301 LEU B O 1
ATOM 6950 N N . ILE B 1 302 ? 12.242 -44.719 -9.727 1 96.56 302 ILE B N 1
ATOM 6951 C CA . ILE B 1 302 ? 12.461 -43.844 -10.867 1 96.56 302 ILE B CA 1
ATOM 6952 C C . ILE B 1 302 ? 13.602 -42.875 -10.562 1 96.56 302 ILE B C 1
ATOM 6954 O O . ILE B 1 302 ? 14.477 -42.656 -11.398 1 96.56 302 ILE B O 1
ATOM 6958 N N . TRP B 1 303 ? 13.734 -42.25 -9.375 1 96.69 303 TRP B N 1
ATOM 6959 C CA . TRP B 1 303 ? 14.648 -41.156 -9.133 1 96.69 303 TRP B CA 1
ATOM 6960 C C . TRP B 1 303 ? 15.859 -41.625 -8.32 1 96.69 303 TRP B C 1
ATOM 6962 O O . TRP B 1 303 ? 16.938 -41.031 -8.406 1 96.69 303 TRP B O 1
ATOM 6972 N N . GLU B 1 304 ? 15.727 -42.656 -7.516 1 94.56 304 GLU B N 1
ATOM 6973 C CA . GLU B 1 304 ? 16.797 -43.031 -6.602 1 94.56 304 GLU B CA 1
ATOM 6974 C C . GLU B 1 304 ? 17.719 -44.094 -7.211 1 94.56 304 GLU B C 1
ATOM 6976 O O . GLU B 1 304 ? 18.891 -44.188 -6.848 1 94.56 304 GLU B O 1
ATOM 6981 N N . ILE B 1 305 ? 17.203 -44.906 -8.109 1 95.19 305 ILE B N 1
ATOM 6982 C CA . ILE B 1 305 ? 18.016 -45.938 -8.766 1 95.19 305 ILE B CA 1
ATOM 6983 C C . ILE B 1 305 ? 18.688 -45.344 -9.992 1 95.19 305 ILE B C 1
ATOM 6985 O O . ILE B 1 305 ? 18.016 -44.875 -10.922 1 95.19 305 ILE B O 1
ATOM 6989 N N . PRO B 1 306 ? 20.031 -45.344 -10.008 1 93.88 306 PRO B N 1
ATOM 6990 C CA . PRO B 1 306 ? 20.75 -44.719 -11.125 1 93.88 306 PRO B CA 1
ATOM 6991 C C . PRO B 1 306 ? 20.438 -45.375 -12.469 1 93.88 306 PRO B C 1
ATOM 6993 O O . PRO B 1 306 ? 20.359 -46.594 -12.562 1 93.88 306 PRO B O 1
ATOM 6996 N N . GLY B 1 307 ? 20.141 -44.562 -13.453 1 93.25 307 GLY B N 1
ATOM 6997 C CA . GLY B 1 307 ? 19.938 -45.062 -14.812 1 93.25 307 GLY B CA 1
ATOM 6998 C C . GLY B 1 307 ? 18.484 -45.25 -15.172 1 93.25 307 GLY B C 1
ATOM 6999 O O . GLY B 1 307 ? 18.109 -45.188 -16.344 1 93.25 307 GLY B O 1
ATOM 7000 N N . VAL B 1 308 ? 17.625 -45.5 -14.242 1 96.06 308 VAL B N 1
ATOM 7001 C CA . VAL B 1 308 ? 16.219 -45.812 -14.5 1 96.06 308 VAL B CA 1
ATOM 7002 C C . VAL B 1 308 ? 15.531 -44.562 -15.039 1 96.06 308 VAL B C 1
ATOM 7004 O O . VAL B 1 308 ? 14.711 -44.625 -15.961 1 96.06 308 VAL B O 1
ATOM 7007 N N . PHE B 1 309 ? 15.805 -43.438 -14.469 1 96.38 309 PHE B N 1
ATOM 7008 C CA . PHE B 1 309 ? 15.188 -42.188 -14.906 1 96.38 309 PHE B CA 1
ATOM 7009 C C . PHE B 1 309 ? 15.453 -41.938 -16.391 1 96.38 309 PHE B C 1
ATOM 7011 O O . PHE B 1 309 ? 14.523 -41.656 -17.141 1 96.38 309 PHE B O 1
ATOM 7018 N N . GLU B 1 310 ? 16.656 -42.125 -16.859 1 94.12 310 GLU B N 1
ATOM 7019 C CA . GLU B 1 310 ? 17.047 -41.875 -18.25 1 94.12 310 GLU B CA 1
ATOM 7020 C C . GLU B 1 310 ? 16.375 -42.844 -19.188 1 94.12 310 GLU B C 1
ATOM 7022 O O . GLU B 1 310 ? 15.945 -42.469 -20.281 1 94.12 310 GLU B O 1
ATOM 7027 N N . VAL B 1 311 ? 16.312 -44.031 -18.719 1 95.25 311 VAL B N 1
ATOM 7028 C CA . VAL B 1 311 ? 15.703 -45.062 -19.562 1 95.25 311 VAL B CA 1
ATOM 7029 C C . VAL B 1 311 ? 14.211 -44.781 -19.719 1 95.25 311 VAL B C 1
ATOM 7031 O O . VAL B 1 311 ? 13.672 -44.875 -20.812 1 95.25 311 VAL B O 1
ATOM 7034 N N . LEU B 1 312 ? 13.648 -44.438 -18.688 1 95.38 312 LEU B N 1
ATOM 7035 C CA . LEU B 1 312 ? 12.211 -44.188 -18.672 1 95.38 312 LEU B CA 1
ATOM 7036 C C . LEU B 1 312 ? 11.852 -42.969 -19.484 1 95.38 312 LEU B C 1
ATOM 7038 O O . LEU B 1 312 ? 10.836 -42.938 -20.188 1 95.38 312 LEU B O 1
ATOM 7042 N N . TRP B 1 313 ? 12.602 -41.938 -19.406 1 95.88 313 TRP B N 1
ATOM 7043 C CA . TRP B 1 313 ? 12.234 -40.656 -20 1 95.88 313 TRP B CA 1
ATOM 7044 C C . TRP B 1 313 ? 12.906 -40.438 -21.344 1 95.88 313 TRP B C 1
ATOM 7046 O O . TRP B 1 313 ? 12.602 -39.5 -22.062 1 95.88 313 TRP B O 1
ATOM 7056 N N . SER B 1 314 ? 13.789 -41.312 -21.797 1 95.06 314 SER B N 1
ATOM 7057 C CA . SER B 1 314 ? 14.516 -41.188 -23.062 1 95.06 314 SER B CA 1
ATOM 7058 C C . SER B 1 314 ? 13.562 -41.094 -24.25 1 95.06 314 SER B C 1
ATOM 7060 O O . SER B 1 314 ? 13.766 -40.312 -25.156 1 95.06 314 SER B O 1
ATOM 7062 N N . PRO B 1 315 ? 12.508 -41.875 -24.219 1 95.38 315 PRO B N 1
ATOM 7063 C CA . PRO B 1 315 ? 11.578 -41.781 -25.359 1 95.38 315 PRO B CA 1
ATOM 7064 C C . PRO B 1 315 ? 10.891 -40.406 -25.422 1 95.38 315 PRO B C 1
ATOM 7066 O O . PRO B 1 315 ? 10.391 -40.031 -26.484 1 95.38 315 PRO B O 1
ATOM 7069 N N . PHE B 1 316 ? 10.836 -39.719 -24.375 1 96 316 PHE B N 1
ATOM 7070 C CA . PHE B 1 316 ? 10.148 -38.438 -24.328 1 96 316 PHE B CA 1
ATOM 7071 C C . PHE B 1 316 ? 11.133 -37.281 -24.406 1 96 316 PHE B C 1
ATOM 7073 O O . PHE B 1 316 ? 10.812 -36.156 -24.016 1 96 316 PHE B O 1
ATOM 7080 N N . THR B 1 317 ? 12.312 -37.5 -24.891 1 95.25 317 THR B N 1
ATOM 7081 C CA . THR B 1 317 ? 13.352 -36.5 -25.016 1 95.25 317 THR B CA 1
ATOM 7082 C C . THR B 1 317 ? 12.883 -35.344 -25.906 1 95.25 317 THR B C 1
ATOM 7084 O O . THR B 1 317 ? 13.258 -34.188 -25.703 1 95.25 317 THR B O 1
ATOM 7087 N N . PHE B 1 318 ? 12.039 -35.625 -26.812 1 92.81 318 PHE B N 1
ATOM 7088 C CA . PHE B 1 318 ? 11.547 -34.594 -27.719 1 92.81 318 PHE B CA 1
ATOM 7089 C C . PHE B 1 318 ? 10.766 -33.531 -26.969 1 92.81 318 PHE B C 1
ATOM 7091 O O . PHE B 1 318 ? 10.711 -32.375 -27.391 1 92.81 318 PHE B O 1
ATOM 7098 N N . LEU B 1 319 ? 10.25 -33.844 -25.844 1 94.38 319 LEU B N 1
ATOM 7099 C CA . LEU B 1 319 ? 9.438 -32.938 -25.062 1 94.38 319 LEU B CA 1
ATOM 7100 C C . LEU B 1 319 ? 10.234 -32.344 -23.891 1 94.38 319 LEU B C 1
ATOM 7102 O O . LEU B 1 319 ? 10.047 -31.203 -23.516 1 94.38 319 LEU B O 1
ATOM 7106 N N . PHE B 1 320 ? 11.133 -33.156 -23.328 1 96.69 320 PHE B N 1
ATOM 7107 C CA . PHE B 1 320 ? 11.734 -32.75 -22.047 1 96.69 320 PHE B CA 1
ATOM 7108 C C . PHE B 1 320 ? 13.211 -32.438 -22.219 1 96.69 320 PHE B C 1
ATOM 7110 O O . PHE B 1 320 ? 13.914 -32.188 -21.25 1 96.69 320 PHE B O 1
ATOM 7117 N N . ALA B 1 321 ? 13.688 -32.344 -23.469 1 95.31 321 ALA B N 1
ATOM 7118 C CA . ALA B 1 321 ? 15.07 -31.953 -23.719 1 95.31 321 ALA B CA 1
ATOM 7119 C C . ALA B 1 321 ? 15.266 -30.453 -23.453 1 95.31 321 ALA B C 1
ATOM 7121 O O . ALA B 1 321 ? 14.391 -29.641 -23.75 1 95.31 321 ALA B O 1
ATOM 7122 N N . TYR B 1 322 ? 16.328 -30.141 -22.812 1 95.5 322 TYR B N 1
ATOM 7123 C CA . TYR B 1 322 ? 16.672 -28.75 -22.531 1 95.5 322 TYR B CA 1
ATOM 7124 C C . TYR B 1 322 ? 18.188 -28.562 -22.469 1 95.5 322 TYR B C 1
ATOM 7126 O O . TYR B 1 322 ? 18.891 -29.344 -21.844 1 95.5 322 TYR B O 1
ATOM 7134 N N . THR B 1 323 ? 18.656 -27.578 -23.219 1 93.69 323 THR B N 1
ATOM 7135 C CA . THR B 1 323 ? 20.062 -27.188 -23.188 1 93.69 323 THR B CA 1
ATOM 7136 C C . THR B 1 323 ? 20.203 -25.719 -22.797 1 93.69 323 THR B C 1
ATOM 7138 O O . THR B 1 323 ? 19.781 -24.828 -23.531 1 93.69 323 THR B O 1
ATOM 7141 N N . ASP B 1 324 ? 20.688 -25.5 -21.688 1 91.06 324 ASP B N 1
ATOM 7142 C CA . ASP B 1 324 ? 21 -24.141 -21.266 1 91.06 324 ASP B CA 1
ATOM 7143 C C . ASP B 1 324 ? 22.141 -23.562 -22.078 1 91.06 324 ASP B C 1
ATOM 7145 O O . ASP B 1 324 ? 23.25 -24.094 -22.078 1 91.06 324 ASP B O 1
ATOM 7149 N N . PRO B 1 325 ? 21.906 -22.469 -22.688 1 91.25 325 PRO B N 1
ATOM 7150 C CA . PRO B 1 325 ? 22.969 -21.859 -23.5 1 91.25 325 PRO B CA 1
ATOM 7151 C C . PRO B 1 325 ? 24.203 -21.484 -22.656 1 91.25 325 PRO B C 1
ATOM 7153 O O . PRO B 1 325 ? 25.312 -21.438 -23.188 1 91.25 325 PRO B O 1
ATOM 7156 N N . ALA B 1 326 ? 24.047 -21.297 -21.469 1 88.94 326 ALA B N 1
ATOM 7157 C CA . ALA B 1 326 ? 25.156 -20.938 -20.594 1 88.94 326 ALA B CA 1
ATOM 7158 C C . ALA B 1 326 ? 25.953 -22.188 -20.188 1 88.94 326 ALA B C 1
ATOM 7160 O O . ALA B 1 326 ? 27.109 -22.078 -19.797 1 88.94 326 ALA B O 1
ATOM 7161 N N . LYS B 1 327 ? 25.375 -23.344 -20.234 1 91.25 327 LYS B N 1
ATOM 7162 C CA . LYS B 1 327 ? 26 -24.609 -19.906 1 91.25 327 LYS B CA 1
ATOM 7163 C C . LYS B 1 327 ? 25.703 -25.672 -20.953 1 91.25 327 LYS B C 1
ATOM 7165 O O . LYS B 1 327 ? 25 -26.656 -20.688 1 91.25 327 LYS B O 1
ATOM 7170 N N . PRO B 1 328 ? 26.297 -25.672 -22.031 1 89.12 328 PRO B N 1
ATOM 7171 C CA . PRO B 1 328 ? 25.938 -26.531 -23.172 1 89.12 328 PRO B CA 1
ATOM 7172 C C . PRO B 1 328 ? 26.453 -27.953 -23.016 1 89.12 328 PRO B C 1
ATOM 7174 O O . PRO B 1 328 ? 25.969 -28.875 -23.703 1 89.12 328 PRO B O 1
ATOM 7177 N N . ASN B 1 329 ? 27.234 -28.266 -22.047 1 91.44 329 ASN B N 1
ATOM 7178 C CA . ASN B 1 329 ? 27.891 -29.562 -21.969 1 91.44 329 ASN B CA 1
ATOM 7179 C C . ASN B 1 329 ? 27.094 -30.547 -21.109 1 91.44 329 ASN B C 1
ATOM 7181 O O . ASN B 1 329 ? 27.469 -31.719 -20.984 1 91.44 329 ASN B O 1
ATOM 7185 N N . LEU B 1 330 ? 26.016 -30.266 -20.672 1 91.44 330 LEU B N 1
ATOM 7186 C CA . LEU B 1 330 ? 25.219 -31.141 -19.828 1 91.44 330 LEU B CA 1
ATOM 7187 C C . LEU B 1 330 ? 24.25 -31.969 -20.672 1 91.44 330 LEU B C 1
ATOM 7189 O O . LEU B 1 330 ? 23.797 -31.531 -21.719 1 91.44 330 LEU B O 1
ATOM 7193 N N . PRO B 1 331 ? 24.031 -33.188 -20.141 1 93.38 331 PRO B N 1
ATOM 7194 C CA . PRO B 1 331 ? 23.031 -33.969 -20.859 1 93.38 331 PRO B CA 1
ATOM 7195 C C . PRO B 1 331 ? 21.688 -33.25 -20.984 1 93.38 331 PRO B C 1
ATOM 7197 O O . PRO B 1 331 ? 21.297 -32.531 -20.078 1 93.38 331 PRO B O 1
ATOM 7200 N N . VAL B 1 332 ? 20.953 -33.562 -22.016 1 94.62 332 VAL B N 1
ATOM 7201 C CA . VAL B 1 332 ? 19.75 -32.812 -22.375 1 94.62 332 VAL B CA 1
ATOM 7202 C C . VAL B 1 332 ? 18.641 -33.094 -21.344 1 94.62 332 VAL B C 1
ATOM 7204 O O . VAL B 1 332 ? 17.75 -32.281 -21.172 1 94.62 332 VAL B O 1
ATOM 7207 N N . LEU B 1 333 ? 18.703 -34.188 -20.625 1 95.88 333 LEU B N 1
ATOM 7208 C CA . LEU B 1 333 ? 17.641 -34.5 -19.688 1 95.88 333 LEU B CA 1
ATOM 7209 C C . LEU B 1 333 ? 18.078 -34.188 -18.25 1 95.88 333 LEU B C 1
ATOM 7211 O O . LEU B 1 333 ? 17.344 -34.438 -17.297 1 95.88 333 LEU B O 1
ATOM 7215 N N . HIS B 1 334 ? 19.234 -33.594 -18.094 1 94.5 334 HIS B N 1
ATOM 7216 C CA . HIS B 1 334 ? 19.797 -33.312 -16.766 1 94.5 334 HIS B CA 1
ATOM 7217 C C . HIS B 1 334 ? 18.906 -32.344 -15.984 1 94.5 334 HIS B C 1
ATOM 7219 O O . HIS B 1 334 ? 18.578 -32.594 -14.82 1 94.5 334 HIS B O 1
ATOM 7225 N N . GLU B 1 335 ? 18.531 -31.297 -16.656 1 95.06 335 GLU B N 1
ATOM 7226 C CA . GLU B 1 335 ? 17.734 -30.281 -15.984 1 95.06 335 GLU B CA 1
ATOM 7227 C C . GLU B 1 335 ? 16.391 -30.859 -15.539 1 95.06 335 GLU B C 1
ATOM 7229 O O . GLU B 1 335 ? 15.906 -30.547 -14.445 1 95.06 335 GLU B O 1
ATOM 7234 N N . TRP B 1 336 ? 15.766 -31.625 -16.344 1 96.69 336 TRP B N 1
ATOM 7235 C CA . TRP B 1 336 ? 14.492 -32.25 -16.016 1 96.69 336 TRP B CA 1
ATOM 7236 C C . TRP B 1 336 ? 14.648 -33.188 -14.82 1 96.69 336 TRP B C 1
ATOM 7238 O O . TRP B 1 336 ? 13.836 -33.156 -13.891 1 96.69 336 TRP B O 1
ATOM 7248 N N . HIS B 1 337 ? 15.703 -33.969 -14.828 1 96.19 337 HIS B N 1
ATOM 7249 C CA . HIS B 1 337 ? 16 -34.906 -13.727 1 96.19 337 HIS B CA 1
ATOM 7250 C C . HIS B 1 337 ? 16.234 -34.125 -12.43 1 96.19 337 HIS B C 1
ATOM 7252 O O . HIS B 1 337 ? 15.703 -34.5 -11.375 1 96.19 337 HIS B O 1
ATOM 7258 N N . PHE B 1 338 ? 16.938 -33.094 -12.539 1 95.19 338 PHE B N 1
ATOM 7259 C CA . PHE B 1 338 ? 17.281 -32.281 -11.375 1 95.19 338 PHE B CA 1
ATOM 7260 C C . PHE B 1 338 ? 16.047 -31.625 -10.789 1 95.19 338 PHE B C 1
ATOM 7262 O O . PHE B 1 338 ? 15.773 -31.75 -9.594 1 95.19 338 PHE B O 1
ATOM 7269 N N . ARG B 1 339 ? 15.258 -30.969 -11.602 1 96.12 339 ARG B N 1
ATOM 7270 C CA . ARG B 1 339 ? 14.109 -30.188 -11.141 1 96.12 339 ARG B CA 1
ATOM 7271 C C . ARG B 1 339 ? 13 -31.094 -10.625 1 96.12 339 ARG B C 1
ATOM 7273 O O . ARG B 1 339 ? 12.406 -30.812 -9.578 1 96.12 339 ARG B O 1
ATOM 7280 N N . SER B 1 340 ? 12.688 -32.094 -11.305 1 96.38 340 SER B N 1
ATOM 7281 C CA . SER B 1 340 ? 11.641 -33 -10.859 1 96.38 340 SER B CA 1
ATOM 7282 C C . SER B 1 340 ? 12.086 -33.812 -9.656 1 96.38 340 SER B C 1
ATOM 7284 O O . SER B 1 340 ? 11.266 -34.25 -8.844 1 96.38 340 SER B O 1
ATOM 7286 N N . GLY B 1 341 ? 13.383 -34.031 -9.516 1 97 341 GLY B N 1
ATOM 7287 C CA . GLY B 1 341 ? 13.93 -34.812 -8.43 1 97 341 GLY B CA 1
ATOM 7288 C C . GLY B 1 341 ? 13.906 -34.094 -7.09 1 97 341 GLY B C 1
ATOM 7289 O O . GLY B 1 341 ? 13.836 -34.75 -6.039 1 97 341 GLY B O 1
ATOM 7290 N N . LEU B 1 342 ? 13.914 -32.812 -7.09 1 97.25 342 LEU B N 1
ATOM 7291 C CA . LEU B 1 342 ? 13.977 -32.031 -5.863 1 97.25 342 LEU B CA 1
ATOM 7292 C C . LEU B 1 342 ? 12.664 -32.125 -5.094 1 97.25 342 LEU B C 1
ATOM 7294 O O . LEU B 1 342 ? 12.641 -31.984 -3.867 1 97.25 342 LEU B O 1
ATOM 7298 N N . ASP B 1 343 ? 11.57 -32.375 -5.762 1 97.69 343 ASP B N 1
ATOM 7299 C CA . ASP B 1 343 ? 10.273 -32.438 -5.102 1 97.69 343 ASP B CA 1
ATOM 7300 C C . ASP B 1 343 ? 9.57 -33.75 -5.367 1 97.69 343 ASP B C 1
ATOM 7302 O O . ASP B 1 343 ? 8.336 -33.812 -5.434 1 97.69 343 ASP B O 1
ATOM 7306 N N . ARG B 1 344 ? 10.273 -34.781 -5.449 1 97.62 344 ARG B N 1
ATOM 7307 C CA . ARG B 1 344 ? 9.766 -36.062 -5.914 1 97.62 344 ARG B CA 1
ATOM 7308 C C . ARG B 1 344 ? 8.867 -36.719 -4.863 1 97.62 344 ARG B C 1
ATOM 7310 O O . ARG B 1 344 ? 7.961 -37.469 -5.203 1 97.62 344 ARG B O 1
ATOM 7317 N N . TYR B 1 345 ? 8.969 -36.344 -3.586 1 98.31 345 TYR B N 1
ATOM 7318 C CA . TYR B 1 345 ? 8.234 -37.094 -2.553 1 98.31 345 TYR B CA 1
ATOM 7319 C C . TYR B 1 345 ? 7.078 -36.25 -2.014 1 98.31 345 TYR B C 1
ATOM 7321 O O . TYR B 1 345 ? 6.109 -36.781 -1.481 1 98.31 345 TYR B O 1
ATOM 7329 N N . ILE B 1 346 ? 7.105 -34.969 -2.088 1 98.56 346 ILE B N 1
ATOM 7330 C CA . ILE B 1 346 ? 6.262 -34.062 -1.313 1 98.56 346 ILE B CA 1
ATOM 7331 C C . ILE B 1 346 ? 4.816 -34.156 -1.786 1 98.56 346 ILE B C 1
ATOM 7333 O O . ILE B 1 346 ? 3.883 -33.938 -1.007 1 98.56 346 ILE B O 1
ATOM 7337 N N . TRP B 1 347 ? 4.555 -34.469 -3.104 1 98.44 347 TRP B N 1
ATOM 7338 C CA . TRP B 1 347 ? 3.186 -34.625 -3.588 1 98.44 347 TRP B CA 1
ATOM 7339 C C . TRP B 1 347 ? 2.475 -35.781 -2.904 1 98.44 347 TRP B C 1
ATOM 7341 O O . TRP B 1 347 ? 1.263 -35.719 -2.682 1 98.44 347 TRP B O 1
ATOM 7351 N N . ILE B 1 348 ? 3.191 -36.812 -2.496 1 98.69 348 ILE B N 1
ATOM 7352 C CA . ILE B 1 348 ? 2.615 -37.969 -1.791 1 98.69 348 ILE B CA 1
ATOM 7353 C C . ILE B 1 348 ? 2.186 -37.531 -0.388 1 98.69 348 ILE B C 1
ATOM 7355 O O . ILE B 1 348 ? 1.128 -37.938 0.095 1 98.69 348 ILE B O 1
ATOM 7359 N N . ILE B 1 349 ? 3.035 -36.688 0.215 1 98.44 349 ILE B N 1
ATOM 7360 C CA . ILE B 1 349 ? 2.684 -36.156 1.527 1 98.44 349 ILE B CA 1
ATOM 7361 C C . ILE B 1 349 ? 1.406 -35.344 1.422 1 98.44 349 ILE B C 1
ATOM 7363 O O . ILE B 1 349 ? 0.556 -35.375 2.314 1 98.44 349 ILE B O 1
ATOM 7367 N N . GLY B 1 350 ? 1.279 -34.625 0.335 1 98.5 350 GLY B N 1
ATOM 7368 C CA . GLY B 1 350 ? 0.038 -33.906 0.088 1 98.5 350 GLY B CA 1
ATOM 7369 C C . GLY B 1 350 ? -1.171 -34.812 0.005 1 98.5 350 GLY B C 1
ATOM 7370 O O . GLY B 1 350 ? -2.229 -34.5 0.557 1 98.5 350 GLY B O 1
ATOM 7371 N N . MET B 1 351 ? -1.023 -35.969 -0.605 1 98 351 MET B N 1
ATOM 7372 C CA . MET B 1 351 ? -2.094 -36.969 -0.703 1 98 351 MET B CA 1
ATOM 7373 C C . MET B 1 351 ? -2.496 -37.469 0.679 1 98 351 MET B C 1
ATOM 7375 O O . MET B 1 351 ? -3.684 -37.625 0.967 1 98 351 MET B O 1
ATOM 7379 N N . ILE B 1 352 ? -1.491 -37.688 1.468 1 97.88 352 ILE B N 1
ATOM 7380 C CA . ILE B 1 352 ? -1.732 -38.188 2.812 1 97.88 352 ILE B CA 1
ATOM 7381 C C . ILE B 1 352 ? -2.533 -37.188 3.619 1 97.88 352 ILE B C 1
ATOM 7383 O O . ILE B 1 352 ? -3.496 -37.531 4.301 1 97.88 352 ILE B O 1
ATOM 7387 N N . TYR B 1 353 ? -2.164 -35.906 3.516 1 97.69 353 TYR B N 1
ATOM 7388 C CA . TYR B 1 353 ? -2.898 -34.844 4.207 1 97.69 353 TYR B CA 1
ATOM 7389 C C . TYR B 1 353 ? -4.34 -34.781 3.721 1 97.69 353 TYR B C 1
ATOM 7391 O O . TYR B 1 353 ? -5.262 -34.562 4.516 1 97.69 353 TYR B O 1
ATOM 7399 N N . ALA B 1 354 ? -4.508 -34.938 2.449 1 97.06 354 ALA B N 1
ATOM 7400 C CA . ALA B 1 354 ? -5.855 -34.906 1.882 1 97.06 354 ALA B CA 1
ATOM 7401 C C . ALA B 1 354 ? -6.699 -36.062 2.375 1 97.06 354 ALA B C 1
ATOM 7403 O O . ALA B 1 354 ? -7.875 -35.906 2.707 1 97.06 354 ALA B O 1
ATOM 7404 N N . TYR B 1 355 ? -6.125 -37.219 2.398 1 96.44 355 TYR B N 1
ATOM 7405 C CA . TYR B 1 355 ? -6.836 -38.406 2.844 1 96.44 355 TYR B CA 1
ATOM 7406 C C . TYR B 1 355 ? -7.285 -38.281 4.293 1 96.44 355 TYR B C 1
ATOM 7408 O O . TYR B 1 355 ? -8.406 -38.656 4.641 1 96.44 355 TYR B O 1
ATOM 7416 N N . TYR B 1 356 ? -6.473 -37.688 5.148 1 95.62 356 TYR B N 1
ATOM 7417 C CA . TYR B 1 356 ? -6.777 -37.625 6.574 1 95.62 356 TYR B CA 1
ATOM 7418 C C . TYR B 1 356 ? -7.453 -36.281 6.906 1 95.62 356 TYR B C 1
ATOM 7420 O O . TYR B 1 356 ? -7.711 -36 8.078 1 95.62 356 TYR B O 1
ATOM 7428 N N . HIS B 1 357 ? -7.738 -35.469 5.969 1 93.69 357 HIS B N 1
ATOM 7429 C CA . HIS B 1 357 ? -8.312 -34.156 6.18 1 93.69 357 HIS B CA 1
ATOM 7430 C C . HIS B 1 357 ? -9.586 -34.219 7.008 1 93.69 357 HIS B C 1
ATOM 7432 O O . HIS B 1 357 ? -9.719 -33.531 8.008 1 93.69 357 HIS B O 1
ATOM 7438 N N . PRO B 1 358 ? -10.531 -35.188 6.727 1 91.12 358 PRO B N 1
ATOM 7439 C CA . PRO B 1 358 ? -11.758 -35.25 7.52 1 91.12 358 PRO B CA 1
ATOM 7440 C C . PRO B 1 358 ? -11.5 -35.688 8.961 1 91.12 358 PRO B C 1
ATOM 7442 O O . PRO B 1 358 ? -12.195 -35.25 9.875 1 91.12 358 PRO B O 1
ATOM 7445 N N . THR B 1 359 ? -10.531 -36.531 9.117 1 93 359 THR B N 1
ATOM 7446 C CA . THR B 1 359 ? -10.195 -37 10.453 1 93 359 THR B CA 1
ATOM 7447 C C . THR B 1 359 ? -9.641 -35.875 11.305 1 93 359 THR B C 1
ATOM 7449 O O . THR B 1 359 ? -10.016 -35.719 12.461 1 93 359 THR B O 1
ATOM 7452 N N . VAL B 1 360 ? -8.766 -35.125 10.703 1 93.88 360 VAL B N 1
ATOM 7453 C CA . VAL B 1 360 ? -8.148 -34 11.43 1 93.88 360 VAL B CA 1
ATOM 7454 C C . VAL B 1 360 ? -9.203 -32.938 11.742 1 93.88 360 VAL B C 1
ATOM 7456 O O . VAL B 1 360 ? -9.18 -32.344 12.82 1 93.88 360 VAL B O 1
ATOM 7459 N N . GLU B 1 361 ? -10.055 -32.719 10.867 1 91.88 361 GLU B N 1
ATOM 7460 C CA . GLU B 1 361 ? -11.133 -31.766 11.094 1 91.88 361 GLU B CA 1
ATOM 7461 C C . GLU B 1 361 ? -12 -32.188 12.281 1 91.88 361 GLU B C 1
ATOM 7463 O O . GLU B 1 361 ? -12.422 -31.344 13.07 1 91.88 361 GLU B O 1
ATOM 7468 N N . ARG B 1 362 ? -12.281 -33.469 12.375 1 91.62 362 ARG B N 1
ATOM 7469 C CA . ARG B 1 362 ? -13.07 -34 13.492 1 91.62 362 ARG B CA 1
ATOM 7470 C C . ARG B 1 362 ? -12.328 -33.812 14.805 1 91.62 362 ARG B C 1
ATOM 7472 O O . ARG B 1 362 ? -12.93 -33.469 15.828 1 91.62 362 ARG B O 1
ATOM 7479 N N . TRP B 1 363 ? -11.07 -34.094 14.711 1 92.56 363 TRP B N 1
ATOM 7480 C CA . TRP B 1 363 ? -10.25 -33.906 15.906 1 92.56 363 TRP B CA 1
ATOM 7481 C C . TRP B 1 363 ? -10.242 -32.438 16.328 1 92.56 363 TRP B C 1
ATOM 7483 O O . TRP B 1 363 ? -10.281 -32.125 17.531 1 92.56 363 TRP B O 1
ATOM 7493 N N . MET B 1 364 ? -10.188 -31.531 15.422 1 92.75 364 MET B N 1
ATOM 7494 C CA . MET B 1 364 ? -10.164 -30.109 15.711 1 92.75 364 MET B CA 1
ATOM 7495 C C . MET B 1 364 ? -11.5 -29.641 16.266 1 92.75 364 MET B C 1
ATOM 7497 O O . MET B 1 364 ? -11.547 -28.75 17.125 1 92.75 364 MET B O 1
ATOM 7501 N N . GLU B 1 365 ? -12.531 -30.219 15.742 1 91 365 GLU B N 1
ATOM 7502 C CA . GLU B 1 365 ? -13.859 -29.906 16.281 1 91 365 GLU B CA 1
ATOM 7503 C C . GLU B 1 365 ? -13.969 -30.312 17.75 1 91 365 GLU B C 1
ATOM 7505 O O . GLU B 1 365 ? -14.484 -29.547 18.562 1 91 365 GLU B O 1
ATOM 7510 N N . LYS B 1 366 ? -13.547 -31.453 18.031 1 92.81 366 LYS B N 1
ATOM 7511 C CA . LYS B 1 366 ? -13.57 -31.938 19.406 1 92.81 366 LYS B CA 1
ATOM 7512 C C . LYS B 1 366 ? -12.711 -31.062 20.312 1 92.81 366 LYS B C 1
ATOM 7514 O O . LYS B 1 366 ? -13.062 -30.828 21.469 1 92.81 366 LYS B O 1
ATOM 7519 N N . LEU B 1 367 ? -11.648 -30.609 19.797 1 93.44 367 LEU B N 1
ATOM 7520 C CA . LEU B 1 367 ? -10.742 -29.75 20.547 1 93.44 367 LEU B CA 1
ATOM 7521 C C . LEU B 1 367 ? -11.398 -28.406 20.875 1 93.44 367 LEU B C 1
ATOM 7523 O O . LEU B 1 367 ? -11.281 -27.906 22 1 93.44 367 LEU B O 1
ATOM 7527 N N . GLU B 1 368 ? -12.102 -27.812 19.938 1 91.44 368 GLU B N 1
ATOM 7528 C CA . GLU B 1 368 ? -12.742 -26.516 20.141 1 91.44 368 GLU B CA 1
ATOM 7529 C C . GLU B 1 368 ? -13.914 -26.625 21.109 1 91.44 368 GLU B C 1
ATOM 7531 O O . GLU B 1 368 ? -14.266 -25.641 21.766 1 91.44 368 GLU B O 1
ATOM 7536 N N . GLU B 1 369 ? -14.438 -27.859 21.234 1 90.94 369 GLU B N 1
ATOM 7537 C CA . GLU B 1 369 ? -15.57 -28.078 22.141 1 90.94 369 GLU B CA 1
ATOM 7538 C C . GLU B 1 369 ? -15.094 -28.469 23.547 1 90.94 369 GLU B C 1
ATOM 7540 O O . GLU B 1 369 ? -15.875 -28.453 24.484 1 90.94 369 GLU B O 1
ATOM 7545 N N . ALA B 1 370 ? -13.914 -28.734 23.656 1 93.5 370 ALA B N 1
ATOM 7546 C CA . ALA B 1 370 ? -13.359 -29.141 24.938 1 93.5 370 ALA B CA 1
ATOM 7547 C C . ALA B 1 370 ? -13.297 -27.969 25.906 1 93.5 370 ALA B C 1
ATOM 7549 O O . ALA B 1 370 ? -13.469 -26.812 25.516 1 93.5 370 ALA B O 1
ATOM 7550 N N . ASP B 1 371 ? -13.047 -28.281 27.188 1 94.38 371 ASP B N 1
ATOM 7551 C CA . ASP B 1 371 ? -12.922 -27.266 28.219 1 94.38 371 ASP B CA 1
ATOM 7552 C C . ASP B 1 371 ? -11.703 -26.375 27.969 1 94.38 371 ASP B C 1
ATOM 7554 O O . ASP B 1 371 ? -10.773 -26.781 27.266 1 94.38 371 ASP B O 1
ATOM 7558 N N . TRP B 1 372 ? -11.695 -25.219 28.484 1 92.62 372 TRP B N 1
ATOM 7559 C CA . TRP B 1 372 ? -10.688 -24.188 28.219 1 92.62 372 TRP B CA 1
ATOM 7560 C C . TRP B 1 372 ? -9.297 -24.688 28.625 1 92.62 372 TRP B C 1
ATOM 7562 O O . TRP B 1 372 ? -8.328 -24.484 27.891 1 92.62 372 TRP B O 1
ATOM 7572 N N . LYS B 1 373 ? -9.18 -25.281 29.734 1 94.31 373 LYS B N 1
ATOM 7573 C CA . LYS B 1 373 ? -7.879 -25.75 30.219 1 94.31 373 LYS B CA 1
ATOM 7574 C C . LYS B 1 373 ? -7.293 -26.812 29.297 1 94.31 373 LYS B C 1
ATOM 7576 O O . LYS B 1 373 ? -6.117 -26.75 28.938 1 94.31 373 LYS B O 1
ATOM 7581 N N . ARG B 1 374 ? -8.102 -27.781 28.953 1 94.88 374 ARG B N 1
ATOM 7582 C CA . ARG B 1 374 ? -7.66 -28.844 28.047 1 94.88 374 ARG B CA 1
ATOM 7583 C C . ARG B 1 374 ? -7.352 -28.297 26.656 1 94.88 374 ARG B C 1
ATOM 7585 O O . ARG B 1 374 ? -6.332 -28.641 26.062 1 94.88 374 ARG B O 1
ATOM 7592 N N . ARG B 1 375 ? -8.195 -27.469 26.203 1 95.44 375 ARG B N 1
ATOM 7593 C CA . ARG B 1 375 ? -8.023 -26.844 24.891 1 95.44 375 ARG B CA 1
ATOM 7594 C C . ARG B 1 375 ? -6.707 -26.078 24.828 1 95.44 375 ARG B C 1
ATOM 7596 O O . ARG B 1 375 ? -5.926 -26.25 23.891 1 95.44 375 ARG B O 1
ATOM 7603 N N . MET B 1 376 ? -6.434 -25.25 25.828 1 95.81 376 MET B N 1
ATOM 7604 C CA . MET B 1 376 ? -5.234 -24.422 25.844 1 95.81 376 MET B CA 1
ATOM 7605 C C . MET B 1 376 ? -3.984 -25.266 26.031 1 95.81 376 MET B C 1
ATOM 7607 O O . MET B 1 376 ? -2.928 -24.953 25.484 1 95.81 376 MET B O 1
ATOM 7611 N N . SER B 1 377 ? -4.125 -26.328 26.797 1 96.75 377 SER B N 1
ATOM 7612 C CA . SER B 1 377 ? -2.984 -27.203 27.016 1 96.75 377 SER B CA 1
ATOM 7613 C C . SER B 1 377 ? -2.584 -27.922 25.719 1 96.75 377 SER B C 1
ATOM 7615 O O . SER B 1 377 ? -1.399 -28 25.391 1 96.75 377 SER B O 1
ATOM 7617 N N . ILE B 1 378 ? -3.523 -28.375 25.016 1 96.81 378 ILE B N 1
ATOM 7618 C CA . ILE B 1 378 ? -3.252 -29.094 23.766 1 96.81 378 ILE B CA 1
ATOM 7619 C C . ILE B 1 378 ? -2.715 -28.125 22.719 1 96.81 378 ILE B C 1
ATOM 7621 O O . ILE B 1 378 ? -1.739 -28.438 22.031 1 96.81 378 ILE B O 1
ATOM 7625 N N . LYS B 1 379 ? -3.334 -27 22.578 1 97.06 379 LYS B N 1
ATOM 7626 C CA . LYS B 1 379 ? -2.883 -26 21.609 1 97.06 379 LYS B CA 1
ATOM 7627 C C . LYS B 1 379 ? -1.455 -25.547 21.906 1 97.06 379 LYS B C 1
ATOM 7629 O O . LYS B 1 379 ? -0.647 -25.391 20.984 1 97.06 379 LYS B O 1
ATOM 7634 N N . THR B 1 380 ? -1.138 -25.312 23.156 1 97.69 380 THR B N 1
ATOM 7635 C CA . THR B 1 380 ? 0.206 -24.906 23.547 1 97.69 380 THR B CA 1
ATOM 7636 C C . THR B 1 380 ? 1.214 -26.016 23.266 1 97.69 380 THR B C 1
ATOM 7638 O O . THR B 1 380 ? 2.332 -25.75 22.812 1 97.69 380 THR B O 1
ATOM 7641 N N . ALA B 1 381 ? 0.803 -27.234 23.5 1 97.69 381 ALA B N 1
ATOM 7642 C CA . ALA B 1 381 ? 1.684 -28.375 23.25 1 97.69 381 ALA B CA 1
ATOM 7643 C C . ALA B 1 381 ? 1.972 -28.516 21.766 1 97.69 381 ALA B C 1
ATOM 7645 O O . ALA B 1 381 ? 3.123 -28.703 21.359 1 97.69 381 ALA B O 1
ATOM 7646 N N . VAL B 1 382 ? 0.941 -28.469 20.984 1 97.38 382 VAL B N 1
ATOM 7647 C CA . VAL B 1 382 ? 1.088 -28.578 19.547 1 97.38 382 VAL B CA 1
ATOM 7648 C C . VAL B 1 382 ? 1.971 -27.453 19.016 1 97.38 382 VAL B C 1
ATOM 7650 O O . VAL B 1 382 ? 2.852 -27.688 18.188 1 97.38 382 VAL B O 1
ATOM 7653 N N . SER B 1 383 ? 1.756 -26.234 19.5 1 98.06 383 SER B N 1
ATOM 7654 C CA . SER B 1 383 ? 2.547 -25.078 19.078 1 98.06 383 SER B CA 1
ATOM 7655 C C . SER B 1 383 ? 4.004 -25.234 19.5 1 98.06 383 SER B C 1
ATOM 7657 O O . SER B 1 383 ? 4.914 -24.938 18.734 1 98.06 383 SER B O 1
ATOM 7659 N N . ALA B 1 384 ? 4.227 -25.672 20.734 1 98.25 384 ALA B N 1
ATOM 7660 C CA . ALA B 1 384 ? 5.582 -25.844 21.25 1 98.25 384 ALA B CA 1
ATOM 7661 C C . ALA B 1 384 ? 6.34 -26.906 20.469 1 98.25 384 ALA B C 1
ATOM 7663 O O . ALA B 1 384 ? 7.512 -26.719 20.125 1 98.25 384 ALA B O 1
ATOM 7664 N N . VAL B 1 385 ? 5.688 -28.016 20.141 1 98.38 385 VAL B N 1
ATOM 7665 C CA . VAL B 1 385 ? 6.316 -29.094 19.391 1 98.38 385 VAL B CA 1
ATOM 7666 C C . VAL B 1 385 ? 6.625 -28.609 17.969 1 98.38 385 VAL B C 1
ATOM 7668 O O . VAL B 1 385 ? 7.719 -28.844 17.453 1 98.38 385 VAL B O 1
ATOM 7671 N N . SER B 1 386 ? 5.68 -27.984 17.328 1 98.31 386 SER B N 1
ATOM 7672 C CA . SER B 1 386 ? 5.875 -27.469 15.984 1 98.31 386 SER B CA 1
ATOM 7673 C C . SER B 1 386 ? 7.02 -26.469 15.93 1 98.31 386 SER B C 1
ATOM 7675 O O . SER B 1 386 ? 7.863 -26.531 15.031 1 98.31 386 SER B O 1
ATOM 7677 N N . LEU B 1 387 ? 7.043 -25.578 16.875 1 98.38 387 LEU B N 1
ATOM 7678 C CA . LEU B 1 387 ? 8.086 -24.562 16.906 1 98.38 387 LEU B CA 1
ATOM 7679 C C . LEU B 1 387 ? 9.453 -25.188 17.156 1 98.38 387 LEU B C 1
ATOM 7681 O O . LEU B 1 387 ? 10.453 -24.766 16.578 1 98.38 387 LEU B O 1
ATOM 7685 N N . THR B 1 388 ? 9.5 -26.203 18.016 1 98.56 388 THR B N 1
ATOM 7686 C CA . THR B 1 388 ? 10.758 -26.875 18.312 1 98.56 388 THR B CA 1
ATOM 7687 C C . THR B 1 388 ? 11.258 -27.625 17.078 1 98.56 388 THR B C 1
ATOM 7689 O O . THR B 1 388 ? 12.43 -27.5 16.719 1 98.56 388 THR B O 1
ATOM 7692 N N . VAL B 1 389 ? 10.375 -28.359 16.422 1 98.5 389 VAL B N 1
ATOM 7693 C CA . VAL B 1 389 ? 10.742 -29.109 15.211 1 98.5 389 VAL B CA 1
ATOM 7694 C C . VAL B 1 389 ? 11.148 -28.125 14.109 1 98.5 389 VAL B C 1
ATOM 7696 O O . VAL B 1 389 ? 12.125 -28.375 13.398 1 98.5 389 VAL B O 1
ATOM 7699 N N . GLY B 1 390 ? 10.367 -27.031 13.984 1 98.44 390 GLY B N 1
ATOM 7700 C CA . GLY B 1 390 ? 10.727 -26 13.016 1 98.44 390 GLY B CA 1
ATOM 7701 C C . GLY B 1 390 ? 12.078 -25.375 13.281 1 98.44 390 GLY B C 1
ATOM 7702 O O . GLY B 1 390 ? 12.859 -25.156 12.352 1 98.44 390 GLY B O 1
ATOM 7703 N N . TYR B 1 391 ? 12.367 -25.172 14.57 1 98.25 391 TYR B N 1
ATOM 7704 C CA . TYR B 1 391 ? 13.648 -24.578 14.945 1 98.25 391 TYR B CA 1
ATOM 7705 C C . TYR B 1 391 ? 14.797 -25.531 14.656 1 98.25 391 TYR B C 1
ATOM 7707 O O . TYR B 1 391 ? 15.852 -25.125 14.164 1 98.25 391 TYR B O 1
ATOM 7715 N N . LEU B 1 392 ? 14.648 -26.781 14.938 1 98.38 392 LEU B N 1
ATOM 7716 C CA . LEU B 1 392 ? 15.672 -27.781 14.664 1 98.38 392 LEU B CA 1
ATOM 7717 C C . LEU B 1 392 ? 15.922 -27.922 13.172 1 98.38 392 LEU B C 1
ATOM 7719 O O . LEU B 1 392 ? 17.062 -28.016 12.734 1 98.38 392 LEU B O 1
ATOM 7723 N N . TRP B 1 393 ? 14.883 -27.938 12.383 1 98.5 393 TRP B N 1
ATOM 7724 C CA . TRP B 1 393 ? 15.016 -28 10.93 1 98.5 393 TRP B CA 1
ATOM 7725 C C . TRP B 1 393 ? 15.727 -26.766 10.398 1 98.5 393 TRP B C 1
ATOM 7727 O O . TRP B 1 393 ? 16.578 -26.859 9.516 1 98.5 393 TRP B O 1
ATOM 7737 N N . PHE B 1 394 ? 15.391 -25.578 10.977 1 98.19 394 PHE B N 1
ATOM 7738 C CA . PHE B 1 394 ? 16.016 -24.328 10.555 1 98.19 394 PHE B CA 1
ATOM 7739 C C . PHE B 1 394 ? 17.5 -24.344 10.852 1 98.19 394 PHE B C 1
ATOM 7741 O O . PHE B 1 394 ? 18.312 -24.016 9.984 1 98.19 394 PHE B O 1
ATOM 7748 N N . GLU B 1 395 ? 17.953 -24.828 12.047 1 98 395 GLU B N 1
ATOM 7749 C CA . GLU B 1 395 ? 19.328 -24.781 12.516 1 98 395 GLU B CA 1
ATOM 7750 C C . GLU B 1 395 ? 20.188 -25.828 11.805 1 98 395 GLU B C 1
ATOM 7752 O O . GLU B 1 395 ? 21.328 -25.562 11.438 1 98 395 GLU B O 1
ATOM 7757 N N . TYR B 1 396 ? 19.578 -26.938 11.453 1 97.94 396 TYR B N 1
ATOM 7758 C CA . TYR B 1 396 ? 20.422 -28.031 11.023 1 97.94 396 TYR B CA 1
ATOM 7759 C C . TYR B 1 396 ? 20.281 -28.281 9.523 1 97.94 396 TYR B C 1
ATOM 7761 O O . TYR B 1 396 ? 21.156 -28.891 8.906 1 97.94 396 TYR B O 1
ATOM 7769 N N . ILE B 1 397 ? 19.234 -27.781 8.898 1 98.19 397 ILE B N 1
ATOM 7770 C CA . ILE B 1 397 ? 19.031 -28.094 7.484 1 98.19 397 ILE B CA 1
ATOM 7771 C C . ILE B 1 397 ? 18.938 -26.812 6.676 1 98.19 397 ILE B C 1
ATOM 7773 O O . ILE B 1 397 ? 19.703 -26.609 5.73 1 98.19 397 ILE B O 1
ATOM 7777 N N . TYR B 1 398 ? 18.141 -25.875 7.098 1 98.19 398 TYR B N 1
ATOM 7778 C CA . TYR B 1 398 ? 17.875 -24.656 6.336 1 98.19 398 TYR B CA 1
ATOM 7779 C C . TYR B 1 398 ? 19.141 -23.844 6.148 1 98.19 398 TYR B C 1
ATOM 7781 O O . TYR B 1 398 ? 19.344 -23.219 5.102 1 98.19 398 TYR B O 1
ATOM 7789 N N . LYS B 1 399 ? 20.031 -23.828 7.117 1 97.5 399 LYS B N 1
ATOM 7790 C CA . LYS B 1 399 ? 21.203 -22.953 7.121 1 97.5 399 LYS B CA 1
ATOM 7791 C C . LYS B 1 399 ? 22.328 -23.547 6.285 1 97.5 399 LYS B C 1
ATOM 7793 O O . LYS B 1 399 ? 23.375 -22.922 6.105 1 97.5 399 LYS B O 1
ATOM 7798 N N . MET B 1 400 ? 22.078 -24.688 5.707 1 97.44 400 MET B N 1
ATOM 7799 C CA . MET B 1 400 ? 23.094 -25.312 4.871 1 97.44 400 MET B CA 1
ATOM 7800 C C . MET B 1 400 ? 23.281 -24.531 3.57 1 97.44 400 MET B C 1
ATOM 7802 O O . MET B 1 400 ? 22.406 -23.766 3.174 1 97.44 400 MET B O 1
ATOM 7806 N N . ASP B 1 401 ? 24.375 -24.734 3.01 1 97 401 ASP B N 1
ATOM 7807 C CA . ASP B 1 401 ? 24.641 -24.109 1.719 1 97 401 ASP B CA 1
ATOM 7808 C C . ASP B 1 401 ? 23.75 -24.703 0.625 1 97 401 ASP B C 1
ATOM 7810 O O . ASP B 1 401 ? 23.234 -25.812 0.77 1 97 401 ASP B O 1
ATOM 7814 N N . LYS B 1 402 ? 23.625 -24.047 -0.426 1 96.25 402 LYS B N 1
ATOM 7815 C CA . LYS B 1 402 ? 22.688 -24.359 -1.507 1 96.25 402 LYS B CA 1
ATOM 7816 C C . LYS B 1 402 ? 22.906 -25.797 -1.996 1 96.25 402 LYS B C 1
ATOM 7818 O O . LYS B 1 402 ? 21.953 -26.578 -2.09 1 96.25 402 LYS B O 1
ATOM 7823 N N . LEU B 1 403 ? 24.094 -26.203 -2.312 1 95.69 403 LEU B N 1
ATOM 7824 C CA . LEU B 1 403 ? 24.406 -27.5 -2.896 1 95.69 403 LEU B CA 1
ATOM 7825 C C . LEU B 1 403 ? 24.078 -28.625 -1.917 1 95.69 403 LEU B C 1
ATOM 7827 O O . LEU B 1 403 ? 23.469 -29.625 -2.291 1 95.69 403 LEU B O 1
ATOM 7831 N N . THR B 1 404 ? 24.438 -28.438 -0.69 1 97.62 404 THR B N 1
ATOM 7832 C CA . THR B 1 404 ? 24.172 -29.453 0.33 1 97.62 404 THR B CA 1
ATOM 7833 C C . THR B 1 404 ? 22.688 -29.5 0.662 1 97.62 404 THR B C 1
ATOM 7835 O O . THR B 1 404 ? 22.125 -30.578 0.879 1 97.62 404 THR B O 1
ATOM 7838 N N . TYR B 1 405 ? 22.094 -28.359 0.704 1 98 405 TYR B N 1
ATOM 7839 C CA . TYR B 1 405 ? 20.672 -28.297 1 1 98 405 TYR B CA 1
ATOM 7840 C C . TYR B 1 405 ? 19.859 -29.062 -0.04 1 98 405 TYR B C 1
ATOM 7842 O O . TYR B 1 405 ? 18.906 -29.766 0.302 1 98 405 TYR B O 1
ATOM 7850 N N . ASN B 1 406 ? 20.219 -28.984 -1.295 1 97.69 406 ASN B N 1
ATOM 7851 C CA . ASN B 1 406 ? 19.5 -29.656 -2.381 1 97.69 406 ASN B CA 1
ATOM 7852 C C . ASN B 1 406 ? 19.5 -31.172 -2.207 1 97.69 406 ASN B C 1
ATOM 7854 O O . ASN B 1 406 ? 18.562 -31.844 -2.639 1 97.69 406 ASN B O 1
ATOM 7858 N N . LYS B 1 407 ? 20.484 -31.688 -1.546 1 96.75 407 LYS B N 1
ATOM 7859 C CA . LYS B 1 407 ? 20.578 -33.125 -1.318 1 96.75 407 LYS B CA 1
ATOM 7860 C C . LYS B 1 407 ? 19.578 -33.562 -0.262 1 96.75 407 LYS B C 1
ATOM 7862 O O . LYS B 1 407 ? 19.062 -34.688 -0.328 1 96.75 407 LYS B O 1
ATOM 7867 N N . TYR B 1 408 ? 19.281 -32.719 0.645 1 97.62 408 TYR B N 1
ATOM 7868 C CA . TYR B 1 408 ? 18.422 -33.062 1.768 1 97.62 408 TYR B CA 1
ATOM 7869 C C . TYR B 1 408 ? 17 -32.594 1.555 1 97.62 408 TYR B C 1
ATOM 7871 O O . TYR B 1 408 ? 16.062 -33.062 2.209 1 97.62 408 TYR B O 1
ATOM 7879 N N . HIS B 1 409 ? 16.797 -31.688 0.661 1 98.19 409 HIS B N 1
ATOM 7880 C CA . HIS B 1 409 ? 15.523 -31.016 0.447 1 98.19 409 HIS B CA 1
ATOM 7881 C C . HIS B 1 409 ? 14.414 -32.031 0.131 1 98.19 409 HIS B C 1
ATOM 7883 O O . HIS B 1 409 ? 13.336 -31.984 0.727 1 98.19 409 HIS B O 1
ATOM 7889 N N . PRO B 1 410 ? 14.633 -33.062 -0.75 1 98 410 PRO B N 1
ATOM 7890 C CA . PRO B 1 410 ? 13.539 -33.969 -1.088 1 98 410 PRO B CA 1
ATOM 7891 C C . PRO B 1 410 ? 13.047 -34.781 0.117 1 98 410 PRO B C 1
ATOM 7893 O O . PRO B 1 410 ? 11.875 -35.188 0.164 1 98 410 PRO B O 1
ATOM 7896 N N . TYR B 1 411 ? 13.914 -34.875 1.095 1 97.81 411 TYR B N 1
ATOM 7897 C CA . TYR B 1 411 ? 13.602 -35.75 2.227 1 97.81 411 TYR B CA 1
ATOM 7898 C C . TYR B 1 411 ? 13.094 -34.938 3.41 1 97.81 411 TYR B C 1
ATOM 7900 O O . TYR B 1 411 ? 12.523 -35.5 4.352 1 97.81 411 TYR B O 1
ATOM 7908 N N . THR B 1 412 ? 13.305 -33.594 3.385 1 98.25 412 THR B N 1
ATOM 7909 C CA . THR B 1 412 ? 13.023 -32.844 4.59 1 98.25 412 THR B CA 1
ATOM 7910 C C . THR B 1 412 ? 12.016 -31.734 4.305 1 98.25 412 THR B C 1
ATOM 7912 O O . THR B 1 412 ? 11.531 -31.062 5.223 1 98.25 412 THR B O 1
ATOM 7915 N N . SER B 1 413 ? 11.633 -31.547 3.066 1 98.19 413 SER B N 1
ATOM 7916 C CA . SER B 1 413 ? 10.773 -30.422 2.691 1 98.19 413 SER B CA 1
ATOM 7917 C C . SER B 1 413 ? 9.414 -30.516 3.377 1 98.19 413 SER B C 1
ATOM 7919 O O . SER B 1 413 ? 8.742 -29.516 3.578 1 98.19 413 SER B O 1
ATOM 7921 N N . TRP B 1 414 ? 8.977 -31.703 3.771 1 98.25 414 TRP B N 1
ATOM 7922 C CA . TRP B 1 414 ? 7.676 -31.891 4.402 1 98.25 414 TRP B CA 1
ATOM 7923 C C . TRP B 1 414 ? 7.664 -31.312 5.812 1 98.25 414 TRP B C 1
ATOM 7925 O O . TRP B 1 414 ? 6.602 -30.984 6.344 1 98.25 414 TRP B O 1
ATOM 7935 N N . ILE B 1 415 ? 8.789 -31.062 6.441 1 98.62 415 ILE B N 1
ATOM 7936 C CA . ILE B 1 415 ? 8.883 -30.641 7.832 1 98.62 415 ILE B CA 1
ATOM 7937 C C . ILE B 1 415 ? 8.422 -29.188 7.965 1 98.62 415 ILE B C 1
ATOM 7939 O O . ILE B 1 415 ? 7.465 -28.906 8.688 1 98.62 415 ILE B O 1
ATOM 7943 N N . PRO B 1 416 ? 9.086 -28.25 7.238 1 98.56 416 PRO B N 1
ATOM 7944 C CA . PRO B 1 416 ? 8.625 -26.859 7.379 1 98.56 416 PRO B CA 1
ATOM 7945 C C . PRO B 1 416 ? 7.184 -26.672 6.914 1 98.56 416 PRO B C 1
ATOM 7947 O O . PRO B 1 416 ? 6.473 -25.812 7.441 1 98.56 416 PRO B O 1
ATOM 7950 N N . ILE B 1 417 ? 6.734 -27.422 5.93 1 98.69 417 ILE B N 1
ATOM 7951 C CA . ILE B 1 417 ? 5.367 -27.328 5.438 1 98.69 417 ILE B CA 1
ATOM 7952 C C . ILE B 1 417 ? 4.391 -27.766 6.523 1 98.69 417 ILE B C 1
ATOM 7954 O O . ILE B 1 417 ? 3.385 -27.109 6.777 1 98.69 417 ILE B O 1
ATOM 7958 N N . THR B 1 418 ? 4.73 -28.828 7.184 1 98.44 418 THR B N 1
ATOM 7959 C CA . THR B 1 418 ? 3.9 -29.328 8.273 1 98.44 418 THR B CA 1
ATOM 7960 C C . THR B 1 418 ? 3.877 -28.344 9.438 1 98.44 418 THR B C 1
ATOM 7962 O O . THR B 1 418 ? 2.838 -28.141 10.062 1 98.44 418 THR B O 1
ATOM 7965 N N . VAL B 1 419 ? 5.008 -27.766 9.711 1 98.56 419 VAL B N 1
ATOM 7966 C CA . VAL B 1 419 ? 5.105 -26.766 10.773 1 98.56 419 VAL B CA 1
ATOM 7967 C C . VAL B 1 419 ? 4.195 -25.578 10.453 1 98.56 419 VAL B C 1
ATOM 7969 O O . VAL B 1 419 ? 3.445 -25.125 11.32 1 98.56 419 VAL B O 1
ATOM 7972 N N . TYR B 1 420 ? 4.238 -25.125 9.242 1 98.19 420 TYR B N 1
ATOM 7973 C CA . TYR B 1 420 ? 3.402 -24 8.828 1 98.19 420 TYR B CA 1
ATOM 7974 C C . TYR B 1 420 ? 1.924 -24.359 8.938 1 98.19 420 TYR B C 1
ATOM 7976 O O . TYR B 1 420 ? 1.136 -23.578 9.477 1 98.19 420 TYR B O 1
ATOM 7984 N N . ILE B 1 421 ? 1.558 -25.516 8.469 1 98.06 421 ILE B N 1
ATOM 7985 C CA . ILE B 1 421 ? 0.161 -25.938 8.492 1 98.06 421 ILE B CA 1
ATOM 7986 C C . ILE B 1 421 ? -0.322 -26.047 9.938 1 98.06 421 ILE B C 1
ATOM 7988 O O . ILE B 1 421 ? -1.428 -25.609 10.266 1 98.06 421 ILE B O 1
ATOM 7992 N N . SER B 1 422 ? 0.539 -26.594 10.758 1 97.5 422 SER B N 1
ATOM 7993 C CA . SER B 1 422 ? 0.172 -26.781 12.156 1 97.5 422 SER B CA 1
ATOM 7994 C C . SER B 1 422 ? -0.019 -25.453 12.867 1 97.5 422 SER B C 1
ATOM 7996 O O . SER B 1 422 ? -1.041 -25.234 13.516 1 97.5 422 SER B O 1
ATOM 7998 N N . LEU B 1 423 ? 0.855 -24.531 12.688 1 97.44 423 LEU B N 1
ATOM 7999 C CA . LEU B 1 423 ? 0.804 -23.25 13.375 1 97.44 423 LEU B CA 1
ATOM 8000 C C . LEU B 1 423 ? -0.316 -22.375 12.82 1 97.44 423 LEU B C 1
ATOM 8002 O O . LEU B 1 423 ? -0.965 -21.641 13.57 1 97.44 423 LEU B O 1
ATOM 8006 N N . ARG B 1 424 ? -0.569 -22.453 11.539 1 96.88 424 ARG B N 1
ATOM 8007 C CA . ARG B 1 424 ? -1.592 -21.641 10.898 1 96.88 424 ARG B CA 1
ATOM 8008 C C . ARG B 1 424 ? -2.99 -22.141 11.25 1 96.88 424 ARG B C 1
ATOM 8010 O O . ARG B 1 424 ? -3.949 -21.359 11.234 1 96.88 424 ARG B O 1
ATOM 8017 N N . ASN B 1 425 ? -3.09 -23.391 11.672 1 96.38 425 ASN B N 1
ATOM 8018 C CA . ASN B 1 425 ? -4.422 -23.969 11.852 1 96.38 425 ASN B CA 1
ATOM 8019 C C . ASN B 1 425 ? -4.676 -24.359 13.305 1 96.38 425 ASN B C 1
ATOM 8021 O O . ASN B 1 425 ? -5.707 -24.953 13.617 1 96.38 425 ASN B O 1
ATOM 8025 N N . VAL B 1 426 ? -3.764 -24.031 14.195 1 95.19 426 VAL B N 1
ATOM 8026 C CA . VAL B 1 426 ? -3.9 -24.469 15.578 1 95.19 426 VAL B CA 1
ATOM 8027 C C . VAL B 1 426 ? -5.039 -23.703 16.25 1 95.19 426 VAL B C 1
ATOM 8029 O O . VAL B 1 426 ? -5.82 -24.281 17.016 1 95.19 426 VAL B O 1
ATOM 8032 N N . THR B 1 427 ? -5.172 -22.406 15.953 1 93.62 427 THR B N 1
ATOM 8033 C CA . THR B 1 427 ? -6.23 -21.594 16.562 1 93.62 427 THR B CA 1
ATOM 8034 C C . THR B 1 427 ? -7.344 -21.328 15.562 1 93.62 427 THR B C 1
ATOM 8036 O O . THR B 1 427 ? -7.098 -21.219 14.359 1 93.62 427 THR B O 1
ATOM 8039 N N . GLN B 1 428 ? -8.562 -21.203 16.047 1 91.81 428 GLN B N 1
ATOM 8040 C CA . GLN B 1 428 ? -9.727 -20.938 15.211 1 91.81 428 GLN B CA 1
ATOM 8041 C C . GLN B 1 428 ? -9.609 -19.578 14.531 1 91.81 428 GLN B C 1
ATOM 8043 O O . GLN B 1 428 ? -10.055 -19.406 13.398 1 91.81 428 GLN B O 1
ATOM 8048 N N . GLN B 1 429 ? -8.992 -18.641 15.203 1 91.38 429 GLN B N 1
ATOM 8049 C CA . GLN B 1 429 ? -8.844 -17.297 14.656 1 91.38 429 GLN B CA 1
ATOM 8050 C C . GLN B 1 429 ? -7.953 -17.297 13.414 1 91.38 429 GLN B C 1
ATOM 8052 O O . GLN B 1 429 ? -8.312 -16.719 12.391 1 91.38 429 GLN B O 1
ATOM 8057 N N . PHE B 1 430 ? -6.914 -18 13.453 1 93.94 430 PHE B N 1
ATOM 8058 C CA . PHE B 1 430 ? -5.973 -18.016 12.344 1 93.94 430 PHE B CA 1
ATOM 8059 C C . PHE B 1 430 ? -6.547 -18.766 11.156 1 93.94 430 PHE B C 1
ATOM 8061 O O . PHE B 1 430 ? -6.18 -18.516 10.008 1 93.94 430 PHE B O 1
ATOM 8068 N N . ARG B 1 431 ? -7.449 -19.672 11.422 1 94.06 431 ARG B N 1
ATOM 8069 C CA . ARG B 1 431 ? -8.086 -20.422 10.336 1 94.06 431 ARG B CA 1
ATOM 8070 C C . ARG B 1 431 ? -9.117 -19.562 9.617 1 94.06 431 ARG B C 1
ATOM 8072 O O . ARG B 1 431 ? -9.32 -19.703 8.406 1 94.06 431 ARG B O 1
ATOM 8079 N N . SER B 1 432 ? -9.664 -18.641 10.391 1 93.75 432 SER B N 1
ATOM 8080 C CA . SER B 1 432 ? -10.781 -17.875 9.836 1 93.75 432 SER B CA 1
ATOM 8081 C C . SER B 1 432 ? -10.297 -16.578 9.188 1 93.75 432 SER B C 1
ATOM 8083 O O . SER B 1 432 ? -11.039 -15.93 8.453 1 93.75 432 SER B O 1
ATOM 8085 N N . TYR B 1 433 ? -9.07 -16.203 9.469 1 94.94 433 TYR B N 1
ATOM 8086 C CA . TYR B 1 433 ? -8.539 -14.953 8.938 1 94.94 433 TYR B CA 1
ATOM 8087 C C . TYR B 1 433 ? -7.773 -15.188 7.641 1 94.94 433 TYR B C 1
ATOM 8089 O O . TYR B 1 433 ? -7.098 -16.203 7.492 1 94.94 433 TYR B O 1
ATOM 8097 N N . SER B 1 434 ? -7.922 -14.297 6.707 1 95.88 434 SER B N 1
ATOM 8098 C CA . SER B 1 434 ? -7.094 -14.336 5.508 1 95.88 434 SER B CA 1
ATOM 8099 C C . SER B 1 434 ? -6.914 -12.945 4.914 1 95.88 434 SER B C 1
ATOM 8101 O O . SER B 1 434 ? -7.656 -12.016 5.254 1 95.88 434 SER B O 1
ATOM 8103 N N . LEU B 1 435 ? -5.938 -12.766 4.148 1 97.06 435 LEU B N 1
ATOM 8104 C CA . LEU B 1 435 ? -5.684 -11.547 3.379 1 97.06 435 LEU B CA 1
ATOM 8105 C C . LEU B 1 435 ? -6.133 -11.719 1.932 1 97.06 435 LEU B C 1
ATOM 8107 O O . LEU B 1 435 ? -5.516 -12.469 1.171 1 97.06 435 LEU B O 1
ATOM 8111 N N . THR B 1 436 ? -6.992 -11.008 1.541 1 96.12 436 THR B N 1
ATOM 8112 C CA . THR B 1 436 ? -7.66 -11.203 0.258 1 96.12 436 THR B CA 1
ATOM 8113 C C . THR B 1 436 ? -6.738 -10.812 -0.894 1 96.12 436 THR B C 1
ATOM 8115 O O . THR B 1 436 ? -6.785 -11.414 -1.967 1 96.12 436 THR B O 1
ATOM 8118 N N . LEU B 1 437 ? -5.941 -9.812 -0.735 1 95.62 437 LEU B N 1
ATOM 8119 C CA . LEU B 1 437 ? -5.016 -9.422 -1.792 1 95.62 437 LEU B CA 1
ATOM 8120 C C . LEU B 1 437 ? -4.078 -10.57 -2.148 1 95.62 437 LEU B C 1
ATOM 8122 O O . LEU B 1 437 ? -3.852 -10.852 -3.326 1 95.62 437 LEU B O 1
ATOM 8126 N N . PHE B 1 438 ? -3.555 -11.219 -1.183 1 97.38 438 PHE B N 1
ATOM 8127 C CA . PHE B 1 438 ? -2.672 -12.359 -1.433 1 97.38 438 PHE B CA 1
ATOM 8128 C C . PHE B 1 438 ? -3.449 -13.531 -2.02 1 97.38 438 PHE B C 1
ATOM 8130 O O . PHE B 1 438 ? -2.924 -14.281 -2.844 1 97.38 438 PHE B O 1
ATOM 8137 N N . ALA B 1 439 ? -4.645 -13.703 -1.528 1 97.06 439 ALA B N 1
ATOM 8138 C CA . ALA B 1 439 ? -5.477 -14.75 -2.111 1 97.06 439 ALA B CA 1
ATOM 8139 C C . ALA B 1 439 ? -5.727 -14.492 -3.594 1 97.06 439 ALA B C 1
ATOM 8141 O O . ALA B 1 439 ? -5.719 -15.43 -4.402 1 97.06 439 ALA B O 1
ATOM 8142 N N . TRP B 1 440 ? -5.93 -13.258 -3.908 1 96.12 440 TRP B N 1
ATOM 8143 C CA . TRP B 1 440 ? -6.129 -12.867 -5.301 1 96.12 440 TRP B CA 1
ATOM 8144 C C . TRP B 1 440 ? -4.879 -13.141 -6.129 1 96.12 440 TRP B C 1
ATOM 8146 O O . TRP B 1 440 ? -4.965 -13.664 -7.242 1 96.12 440 TRP B O 1
ATOM 8156 N N . LEU B 1 441 ? -3.777 -12.859 -5.566 1 96.88 441 LEU B N 1
ATOM 8157 C CA . LEU B 1 441 ? -2.512 -13.133 -6.242 1 96.88 441 LEU B CA 1
ATOM 8158 C C . LEU B 1 441 ? -2.27 -14.633 -6.359 1 96.88 441 LEU B C 1
ATOM 8160 O O . LEU B 1 441 ? -1.616 -15.086 -7.301 1 96.88 441 LEU B O 1
ATOM 8164 N N . GLY B 1 442 ? -2.781 -15.32 -5.418 1 97.25 442 GLY B N 1
ATOM 8165 C CA . GLY B 1 442 ? -2.635 -16.766 -5.414 1 97.25 442 GLY B CA 1
ATOM 8166 C C . GLY B 1 442 ? -3.369 -17.438 -6.559 1 97.25 442 GLY B C 1
ATOM 8167 O O . GLY B 1 442 ? -3.01 -18.547 -6.969 1 97.25 442 GLY B O 1
ATOM 8168 N N . LYS B 1 443 ? -4.285 -16.766 -7.121 1 96.25 443 LYS B N 1
ATOM 8169 C CA . LYS B 1 443 ? -5.09 -17.344 -8.195 1 96.25 443 LYS B CA 1
ATOM 8170 C C . LYS B 1 443 ? -4.391 -17.203 -9.547 1 96.25 443 LYS B C 1
ATOM 8172 O O . LYS B 1 443 ? -4.699 -17.922 -10.492 1 96.25 443 LYS B O 1
ATOM 8177 N N . ILE B 1 444 ? -3.395 -16.297 -9.633 1 97.38 444 ILE B N 1
ATOM 8178 C CA . ILE B 1 444 ? -2.758 -16.047 -10.922 1 97.38 444 ILE B CA 1
ATOM 8179 C C . ILE B 1 444 ? -1.285 -16.453 -10.852 1 97.38 444 ILE B C 1
ATOM 8181 O O . ILE B 1 444 ? -0.434 -15.82 -11.484 1 97.38 444 ILE B O 1
ATOM 8185 N N . THR B 1 445 ? -0.927 -17.438 -10.055 1 97.12 445 THR B N 1
ATOM 8186 C CA . THR B 1 445 ? 0.461 -17.812 -9.797 1 97.12 445 THR B CA 1
ATOM 8187 C C . THR B 1 445 ? 1.107 -18.375 -11.062 1 97.12 445 THR B C 1
ATOM 8189 O O . THR B 1 445 ? 2.27 -18.078 -11.352 1 97.12 445 THR B O 1
ATOM 8192 N N . LEU B 1 446 ? 0.378 -19.156 -11.852 1 96.94 446 LEU B N 1
ATOM 8193 C CA . LEU B 1 446 ? 0.958 -19.766 -13.047 1 96.94 446 LEU B CA 1
ATOM 8194 C C . LEU B 1 446 ? 1.286 -18.703 -14.094 1 96.94 446 LEU B C 1
ATOM 8196 O O . LEU B 1 446 ? 2.377 -18.703 -14.664 1 96.94 446 LEU B O 1
ATOM 8200 N N . GLU B 1 447 ? 0.346 -17.766 -14.305 1 97.75 447 GLU B N 1
ATOM 8201 C CA . GLU B 1 447 ? 0.559 -16.688 -15.258 1 97.75 447 GLU B CA 1
ATOM 8202 C C . GLU B 1 447 ? 1.72 -15.789 -14.836 1 97.75 447 GLU B C 1
ATOM 8204 O O . GLU B 1 447 ? 2.557 -15.422 -15.656 1 97.75 447 GLU B O 1
ATOM 8209 N N . THR B 1 448 ? 1.754 -15.484 -13.531 1 97.94 448 THR B N 1
ATOM 8210 C CA . THR B 1 448 ? 2.838 -14.633 -13.055 1 97.94 448 THR B CA 1
ATOM 8211 C C . THR B 1 448 ? 4.184 -15.352 -13.188 1 97.94 448 THR B C 1
ATOM 8213 O O . THR B 1 448 ? 5.203 -14.711 -13.461 1 97.94 448 THR B O 1
ATOM 8216 N N . TYR B 1 449 ? 4.199 -16.641 -13.008 1 97.75 449 TYR B N 1
ATOM 8217 C CA . TYR B 1 449 ? 5.43 -17.422 -13.141 1 97.75 449 TYR B CA 1
ATOM 8218 C C . TYR B 1 449 ? 5.934 -17.406 -14.578 1 97.75 449 TYR B C 1
ATOM 8220 O O . TYR B 1 449 ? 7.105 -17.141 -14.828 1 97.75 449 TYR B O 1
ATOM 8228 N N . ILE B 1 450 ? 5.094 -17.656 -15.469 1 97.56 450 ILE B N 1
ATOM 8229 C CA . ILE B 1 450 ? 5.496 -17.766 -16.859 1 97.56 450 ILE B CA 1
ATOM 8230 C C . ILE B 1 450 ? 5.887 -16.391 -17.406 1 97.56 450 ILE B C 1
ATOM 8232 O O . ILE B 1 450 ? 6.914 -16.234 -18.062 1 97.56 450 ILE B O 1
ATOM 8236 N N . LEU B 1 451 ? 5.094 -15.375 -17.047 1 97.44 451 LEU B N 1
ATOM 8237 C CA . LEU B 1 451 ? 5.273 -14.039 -17.609 1 97.44 451 LEU B CA 1
ATOM 8238 C C . LEU B 1 451 ? 6.531 -13.383 -17.047 1 97.44 451 LEU B C 1
ATOM 8240 O O . LEU B 1 451 ? 7.105 -12.492 -17.688 1 97.44 451 LEU B O 1
ATOM 8244 N N . GLN B 1 452 ? 6.98 -13.773 -15.883 1 97.31 452 GLN B N 1
ATOM 8245 C CA . GLN B 1 452 ? 8.133 -13.102 -15.305 1 97.31 452 GLN B CA 1
ATOM 8246 C C . GLN B 1 452 ? 9.367 -13.242 -16.188 1 97.31 452 GLN B C 1
ATOM 8248 O O . GLN B 1 452 ? 10.227 -12.359 -16.219 1 97.31 452 GLN B O 1
ATOM 8253 N N . PHE B 1 453 ? 9.414 -14.273 -17.047 1 95.81 453 PHE B N 1
ATOM 8254 C CA . PHE B 1 453 ? 10.578 -14.547 -17.891 1 95.81 453 PHE B CA 1
ATOM 8255 C C . PHE B 1 453 ? 10.688 -13.523 -19.016 1 95.81 453 PHE B C 1
ATOM 8257 O O . PHE B 1 453 ? 11.773 -13.281 -19.531 1 95.81 453 PHE B O 1
ATOM 8264 N N . HIS B 1 454 ? 9.578 -12.93 -19.359 1 94.94 454 HIS B N 1
ATOM 8265 C CA . HIS B 1 454 ? 9.586 -12.289 -20.672 1 94.94 454 HIS B CA 1
ATOM 8266 C C . 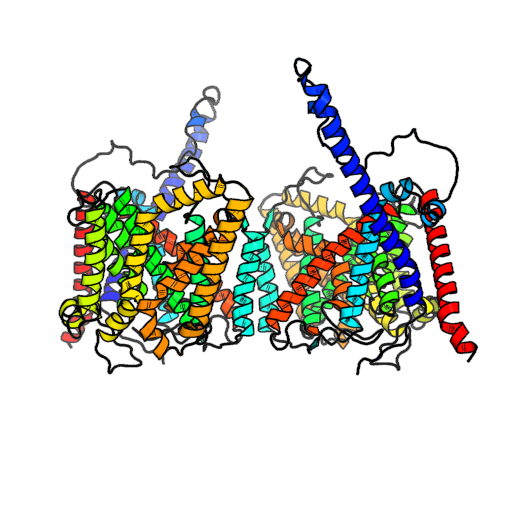HIS B 1 454 ? 9.109 -10.844 -20.578 1 94.94 454 HIS B C 1
ATOM 8268 O O . HIS B 1 454 ? 9.398 -10.031 -21.469 1 94.94 454 HIS B O 1
ATOM 8274 N N . VAL B 1 455 ? 8.297 -10.523 -19.578 1 95.56 455 VAL B N 1
ATOM 8275 C CA . VAL B 1 455 ? 7.699 -9.195 -19.5 1 95.56 455 VAL B CA 1
ATOM 8276 C C . VAL B 1 455 ? 8.234 -8.461 -18.281 1 95.56 455 VAL B C 1
ATOM 8278 O O . VAL B 1 455 ? 8.07 -7.246 -18.156 1 95.56 455 VAL B O 1
ATOM 8281 N N . TRP B 1 456 ? 8.82 -9.109 -17.375 1 96.94 456 TRP B N 1
ATOM 8282 C CA . TRP B 1 456 ? 9.391 -8.555 -16.141 1 96.94 456 TRP B CA 1
ATOM 8283 C C . TRP B 1 456 ? 10.906 -8.695 -16.141 1 96.94 456 TRP B C 1
ATOM 8285 O O . TRP B 1 456 ? 11.625 -7.711 -15.93 1 96.94 456 TRP B O 1
ATOM 8295 N N . LEU B 1 457 ? 11.328 -9.883 -16.344 1 97.38 457 LEU B N 1
ATOM 8296 C CA . LEU B 1 457 ? 12.727 -10.188 -16.641 1 97.38 457 LEU B CA 1
ATOM 8297 C C . LEU B 1 457 ? 12.961 -10.305 -18.141 1 97.38 457 LEU B C 1
ATOM 8299 O O . LEU B 1 457 ? 12.047 -10.07 -18.938 1 97.38 457 LEU B O 1
ATOM 8303 N N . ARG B 1 458 ? 14.242 -10.555 -18.453 1 94.75 458 ARG B N 1
ATOM 8304 C CA . ARG B 1 458 ? 14.578 -10.648 -19.859 1 94.75 458 ARG B CA 1
ATOM 8305 C C . ARG B 1 458 ? 15.75 -11.602 -20.094 1 94.75 458 ARG B C 1
ATOM 8307 O O . ARG B 1 458 ? 16.688 -11.633 -19.297 1 94.75 458 ARG B O 1
ATOM 8314 N N . SER B 1 459 ? 15.742 -12.453 -21.078 1 90.19 459 SER B N 1
ATOM 8315 C CA . SER B 1 459 ? 16.828 -13.344 -21.469 1 90.19 459 SER B CA 1
ATOM 8316 C C . SER B 1 459 ? 17.406 -12.945 -22.828 1 90.19 459 SER B C 1
ATOM 8318 O O . SER B 1 459 ? 18.625 -12.969 -23.016 1 90.19 459 SER B O 1
ATOM 8320 N N . ALA B 1 460 ? 16.672 -12.594 -23.766 1 85.56 460 ALA B N 1
ATOM 8321 C CA . ALA B 1 460 ? 17.062 -12.094 -25.078 1 85.56 460 ALA B CA 1
ATOM 8322 C C . ALA B 1 460 ? 17.391 -13.242 -26.031 1 85.56 460 ALA B C 1
ATOM 8324 O O . ALA B 1 460 ? 17.438 -13.055 -27.25 1 85.56 460 ALA B O 1
ATOM 8325 N N . VAL B 1 461 ? 17.688 -14.484 -25.5 1 89.75 461 VAL B N 1
ATOM 8326 C CA . VAL B 1 461 ? 18.031 -15.633 -26.344 1 89.75 461 VAL B CA 1
ATOM 8327 C C . VAL B 1 461 ? 17.094 -16.797 -26.016 1 89.75 461 VAL B C 1
ATOM 8329 O O . VAL B 1 461 ? 16.672 -16.953 -24.875 1 89.75 461 VAL B O 1
ATOM 8332 N N . PRO B 1 462 ? 16.75 -17.578 -27.016 1 92.56 462 PRO B N 1
ATOM 8333 C CA . PRO B 1 462 ? 15.945 -18.781 -26.75 1 92.56 462 PRO B CA 1
ATOM 8334 C C . PRO B 1 462 ? 16.594 -19.719 -25.734 1 92.56 462 PRO B C 1
ATOM 8336 O O . PRO B 1 462 ? 17.812 -19.891 -25.75 1 92.56 462 PRO B O 1
ATOM 8339 N N . ASP B 1 463 ? 15.781 -20.188 -24.781 1 93.88 463 ASP B N 1
ATOM 8340 C CA . ASP B 1 463 ? 16.156 -21.172 -23.766 1 93.88 463 ASP B CA 1
ATOM 8341 C C . ASP B 1 463 ? 17.156 -20.562 -22.766 1 93.88 463 ASP B C 1
ATOM 8343 O O . ASP B 1 463 ? 17.797 -21.297 -22 1 93.88 463 ASP B O 1
ATOM 8347 N N . GLY B 1 464 ? 17.344 -19.281 -22.844 1 92.81 464 GLY B N 1
ATOM 8348 C CA . GLY B 1 464 ? 18.188 -18.609 -21.875 1 92.81 464 GLY B CA 1
ATOM 8349 C C . GLY B 1 464 ? 17.484 -18.375 -20.531 1 92.81 464 GLY B C 1
ATOM 8350 O O . GLY B 1 464 ? 16.297 -18.078 -20.484 1 92.81 464 GLY B O 1
ATOM 8351 N N . GLN B 1 465 ? 18.234 -18.5 -19.453 1 92.38 465 GLN B N 1
ATOM 8352 C CA . GLN B 1 465 ? 17.703 -18.109 -18.141 1 92.38 465 GLN B CA 1
ATOM 8353 C C . GLN B 1 465 ? 17.594 -16.594 -18.016 1 92.38 465 GLN B C 1
ATOM 8355 O O . GLN B 1 465 ? 18.438 -15.859 -18.516 1 92.38 465 GLN B O 1
ATOM 8360 N N . PRO B 1 466 ? 16.516 -16.141 -17.453 1 93.31 466 PRO B N 1
ATOM 8361 C CA . PRO B 1 466 ? 16.312 -14.695 -17.359 1 93.31 466 PRO B CA 1
ATOM 8362 C C . PRO B 1 466 ? 17.266 -14.023 -16.375 1 93.31 466 PRO B C 1
ATOM 8364 O O . PRO B 1 466 ? 16.953 -13.938 -15.18 1 93.31 466 PRO B O 1
ATOM 8367 N N . LYS B 1 467 ? 18.344 -13.469 -16.844 1 93.44 467 LYS B N 1
ATOM 8368 C CA . LYS B 1 467 ? 19.359 -12.852 -16.016 1 93.44 467 LYS B CA 1
ATOM 8369 C C . LYS B 1 467 ? 19.25 -11.328 -16.047 1 93.44 467 LYS B C 1
ATOM 8371 O O . LYS B 1 467 ? 19.859 -10.641 -15.211 1 93.44 467 LYS B O 1
ATOM 8376 N N . LEU B 1 468 ? 18.469 -10.781 -16.984 1 96.19 468 LEU B N 1
ATOM 8377 C CA . LEU B 1 468 ? 18.312 -9.336 -17.141 1 96.19 468 LEU B CA 1
ATOM 8378 C C . LEU B 1 468 ? 16.922 -8.891 -16.734 1 96.19 468 LEU B C 1
ATOM 8380 O O . LEU B 1 468 ? 16.016 -9.719 -16.562 1 96.19 468 LEU B O 1
ATOM 8384 N N . LEU B 1 469 ? 16.797 -7.621 -16.516 1 97.31 469 LEU B N 1
ATOM 8385 C CA . LEU B 1 469 ? 15.5 -7.012 -16.219 1 97.31 469 LEU B CA 1
ATOM 8386 C C . LEU B 1 469 ? 15.008 -6.188 -17.406 1 97.31 469 LEU B C 1
ATOM 8388 O O . LEU B 1 469 ? 15.812 -5.598 -18.141 1 97.31 469 LEU B O 1
ATOM 8392 N N . LEU B 1 470 ? 13.727 -6.188 -17.656 1 97.31 470 LEU B N 1
ATOM 8393 C CA . LEU B 1 470 ? 13.141 -5.281 -18.641 1 97.31 470 LEU B CA 1
ATOM 8394 C C . LEU B 1 470 ? 13.172 -3.842 -18.141 1 97.31 470 LEU B C 1
ATOM 8396 O O . LEU B 1 470 ? 12.695 -3.557 -17.031 1 97.31 470 LEU B O 1
ATOM 8400 N N . ALA B 1 471 ? 13.82 -2.91 -18.875 1 96.81 471 ALA B N 1
ATOM 8401 C CA . ALA B 1 471 ? 13.969 -1.521 -18.453 1 96.81 471 ALA B CA 1
ATOM 8402 C C . ALA B 1 471 ? 13.18 -0.581 -19.359 1 96.81 471 ALA B C 1
ATOM 8404 O O . ALA B 1 471 ? 13.617 -0.262 -20.469 1 96.81 471 ALA B O 1
ATOM 8405 N N . MET B 1 472 ? 12.039 -0.087 -18.906 1 96.31 472 MET B N 1
ATOM 8406 C CA . MET B 1 472 ? 11.227 0.886 -19.641 1 96.31 472 MET B CA 1
ATOM 8407 C C . MET B 1 472 ? 11.633 2.311 -19.266 1 96.31 472 MET B C 1
ATOM 8409 O O . MET B 1 472 ? 11.469 3.232 -20.078 1 96.31 472 MET B O 1
ATOM 8413 N N . ILE B 1 473 ? 12.094 2.51 -17.984 1 96.31 473 ILE B N 1
ATOM 8414 C CA . ILE B 1 473 ? 12.625 3.781 -17.5 1 96.31 473 ILE B CA 1
ATOM 8415 C C . ILE B 1 473 ? 14.102 3.617 -17.141 1 96.31 473 ILE B C 1
ATOM 8417 O O . ILE B 1 473 ? 14.422 3.316 -15.984 1 96.31 473 ILE B O 1
ATOM 8421 N N . PRO B 1 474 ? 14.906 3.912 -18.047 1 93 474 PRO B N 1
ATOM 8422 C CA . PRO B 1 474 ? 16.344 3.709 -17.797 1 93 474 PRO B CA 1
ATOM 8423 C C . PRO B 1 474 ? 16.859 4.586 -16.656 1 93 474 PRO B C 1
ATOM 8425 O O . PRO B 1 474 ? 16.375 5.695 -16.453 1 93 474 PRO B O 1
ATOM 8428 N N . ASP B 1 475 ? 17.688 4.176 -15.883 1 93.25 475 ASP B N 1
ATOM 8429 C CA . ASP B 1 475 ? 18.422 4.895 -14.844 1 93.25 475 ASP B CA 1
ATOM 8430 C C . ASP B 1 475 ? 17.562 5.102 -13.602 1 93.25 475 ASP B C 1
ATOM 8432 O O . ASP B 1 475 ? 18.016 5.707 -12.625 1 93.25 475 ASP B O 1
ATOM 8436 N N . TYR B 1 476 ? 16.359 4.691 -13.633 1 96.5 476 TYR B N 1
ATOM 8437 C CA . TYR B 1 476 ? 15.469 4.742 -12.484 1 96.5 476 TYR B CA 1
ATOM 8438 C C . TYR B 1 476 ? 14.945 3.354 -12.141 1 96.5 476 TYR B C 1
ATOM 8440 O O . TYR B 1 476 ? 13.797 3.025 -12.43 1 96.5 476 TYR B O 1
ATOM 8448 N N . PRO B 1 477 ? 15.695 2.57 -11.469 1 96.69 477 PRO B N 1
ATOM 8449 C CA . PRO B 1 477 ? 15.375 1.161 -11.227 1 96.69 477 PRO B CA 1
ATOM 8450 C C . PRO B 1 477 ? 14.086 0.977 -10.43 1 96.69 477 PRO B C 1
ATOM 8452 O O . PRO B 1 477 ? 13.312 0.057 -10.703 1 96.69 477 PRO B O 1
ATOM 8455 N N . MET B 1 478 ? 13.867 1.852 -9.438 1 97.44 478 MET B N 1
ATOM 8456 C CA . MET B 1 478 ? 12.672 1.668 -8.617 1 97.44 478 MET B CA 1
ATOM 8457 C C . MET B 1 478 ? 11.414 2.074 -9.383 1 97.44 478 MET B C 1
ATOM 8459 O O . MET B 1 478 ? 10.383 1.418 -9.273 1 97.44 478 MET B O 1
ATOM 8463 N N . LEU B 1 479 ? 11.5 3.139 -10.086 1 97.75 479 LEU B N 1
ATOM 8464 C CA . LEU B 1 479 ? 10.367 3.541 -10.906 1 97.75 479 LEU B CA 1
ATOM 8465 C C . LEU B 1 479 ? 10.102 2.52 -12.008 1 97.75 479 LEU B C 1
ATOM 8467 O O . LEU B 1 479 ? 8.945 2.254 -12.344 1 97.75 479 LEU B O 1
ATOM 8471 N N . ASN B 1 480 ? 11.164 2.012 -12.562 1 97.88 480 ASN B N 1
ATOM 8472 C CA . ASN B 1 480 ? 11.031 0.933 -13.539 1 97.88 480 ASN B CA 1
ATOM 8473 C C . ASN B 1 480 ? 10.367 -0.296 -12.93 1 97.88 480 ASN B C 1
ATOM 8475 O O . ASN B 1 480 ? 9.484 -0.9 -13.539 1 97.88 480 ASN B O 1
ATOM 8479 N N . PHE B 1 481 ? 10.844 -0.615 -11.75 1 97.75 481 PHE B N 1
ATOM 8480 C CA . PHE B 1 481 ? 10.258 -1.733 -11.023 1 97.75 481 PHE B CA 1
ATOM 8481 C C . PHE B 1 481 ? 8.758 -1.539 -10.852 1 97.75 481 PHE B C 1
ATOM 8483 O O . PHE B 1 481 ? 7.973 -2.465 -11.078 1 97.75 481 PHE B O 1
ATOM 8490 N N . MET B 1 482 ? 8.406 -0.361 -10.445 1 97.38 482 MET B N 1
ATOM 8491 C CA . MET B 1 482 ? 7 -0.049 -10.211 1 97.38 482 MET B CA 1
ATOM 8492 C C . MET B 1 482 ? 6.195 -0.159 -11.508 1 97.38 482 MET B C 1
ATOM 8494 O O . MET B 1 482 ? 5.137 -0.791 -11.531 1 97.38 482 MET B O 1
ATOM 8498 N N . LEU B 1 483 ? 6.664 0.417 -12.547 1 96.81 483 LEU B N 1
ATOM 8499 C CA . LEU B 1 483 ? 5.941 0.445 -13.82 1 96.81 483 LEU B CA 1
ATOM 8500 C C . LEU B 1 483 ? 5.84 -0.954 -14.414 1 96.81 483 LEU B C 1
ATOM 8502 O O . LEU B 1 483 ? 4.746 -1.411 -14.758 1 96.81 483 LEU B O 1
ATOM 8506 N N . THR B 1 484 ? 6.926 -1.658 -14.531 1 97.38 484 THR B N 1
ATOM 8507 C CA . THR B 1 484 ? 6.938 -2.982 -15.141 1 97.38 484 THR B CA 1
ATOM 8508 C C . THR B 1 484 ? 6.133 -3.973 -14.305 1 97.38 484 THR B C 1
ATOM 8510 O O . THR B 1 484 ? 5.477 -4.863 -14.844 1 97.38 484 THR B O 1
ATOM 8513 N N . SER B 1 485 ? 6.184 -3.869 -12.984 1 97.5 485 SER B N 1
ATOM 8514 C CA . SER B 1 485 ? 5.402 -4.75 -12.117 1 97.5 485 SER B CA 1
ATOM 8515 C C . SER B 1 485 ? 3.906 -4.535 -12.32 1 97.5 485 SER B C 1
ATOM 8517 O O . SER B 1 485 ? 3.133 -5.496 -12.336 1 97.5 485 SER B O 1
ATOM 8519 N N . SER B 1 486 ? 3.557 -3.262 -12.469 1 95.69 486 SER B N 1
ATOM 8520 C CA . SER B 1 486 ? 2.145 -2.963 -12.688 1 95.69 486 SER B CA 1
ATOM 8521 C C . SER B 1 486 ? 1.646 -3.555 -14 1 95.69 486 SER B C 1
ATOM 8523 O O . SER B 1 486 ? 0.577 -4.168 -14.047 1 95.69 486 SER B O 1
ATOM 8525 N N . ILE B 1 487 ? 2.385 -3.408 -15 1 96.81 487 ILE B N 1
ATOM 8526 C CA . ILE B 1 487 ? 2.029 -3.949 -16.312 1 96.81 487 ILE B CA 1
ATOM 8527 C C . ILE B 1 487 ? 2.041 -5.477 -16.25 1 96.81 487 ILE B C 1
ATOM 8529 O O . ILE B 1 487 ? 1.104 -6.125 -16.719 1 96.81 487 ILE B O 1
ATOM 8533 N N . TYR B 1 488 ? 3.078 -6.008 -15.641 1 97.31 488 TYR B N 1
ATOM 8534 C CA . TYR B 1 488 ? 3.293 -7.441 -15.5 1 97.31 488 TYR B CA 1
ATOM 8535 C C . TYR B 1 488 ? 2.121 -8.102 -14.781 1 97.31 488 TYR B C 1
ATOM 8537 O O . TYR B 1 488 ? 1.588 -9.109 -15.242 1 97.31 488 TYR B O 1
ATOM 8545 N N . VAL B 1 489 ? 1.661 -7.52 -13.711 1 96.88 489 VAL B N 1
ATOM 8546 C CA . VAL B 1 489 ? 0.57 -8.094 -12.93 1 96.88 489 VAL B CA 1
ATOM 8547 C C . VAL B 1 489 ? -0.747 -7.93 -13.688 1 96.88 489 VAL B C 1
ATOM 8549 O O . VAL B 1 489 ? -1.575 -8.844 -13.703 1 96.88 489 VAL B O 1
ATOM 8552 N N . ALA B 1 490 ? -0.938 -6.844 -14.344 1 96.31 490 ALA B N 1
ATOM 8553 C CA . ALA B 1 490 ? -2.158 -6.598 -15.109 1 96.31 490 ALA B CA 1
ATOM 8554 C C . ALA B 1 490 ? -2.299 -7.602 -16.25 1 96.31 490 ALA B C 1
ATOM 8556 O O . ALA B 1 490 ? -3.371 -8.172 -16.453 1 96.31 490 ALA B O 1
ATOM 8557 N N . ILE B 1 491 ? -1.255 -7.812 -16.906 1 97.94 491 ILE B N 1
ATOM 8558 C CA . ILE B 1 491 ? -1.278 -8.75 -18.031 1 97.94 491 ILE B CA 1
ATOM 8559 C C . ILE B 1 491 ? -1.474 -10.172 -17.5 1 97.94 491 ILE B C 1
ATOM 8561 O O . ILE B 1 491 ? -2.176 -10.977 -18.125 1 97.94 491 ILE B O 1
ATOM 8565 N N . SER B 1 492 ? -0.884 -10.539 -16.422 1 98.12 492 SER B N 1
ATOM 8566 C CA . SER B 1 492 ? -1.049 -11.867 -15.828 1 98.12 492 SER B CA 1
ATOM 8567 C C . SER B 1 492 ? -2.504 -12.133 -15.461 1 98.12 492 SER B C 1
ATOM 8569 O O . SER B 1 492 ? -3.021 -13.227 -15.703 1 98.12 492 SER B O 1
ATOM 8571 N N . TYR B 1 493 ? -3.055 -11.156 -14.93 1 97.38 493 TYR B N 1
ATOM 8572 C CA . TYR B 1 493 ? -4.461 -11.289 -14.57 1 97.38 493 TYR B CA 1
ATOM 8573 C C . TYR B 1 493 ? -5.328 -11.461 -15.812 1 97.38 493 TYR B C 1
ATOM 8575 O O . TYR B 1 493 ? -6.23 -12.297 -15.844 1 97.38 493 TYR B O 1
ATOM 8583 N N . ARG B 1 494 ? -5.086 -10.656 -16.797 1 97.69 494 ARG B N 1
ATOM 8584 C CA . ARG B 1 494 ? -5.859 -10.742 -18.031 1 97.69 494 ARG B CA 1
ATOM 8585 C C . ARG B 1 494 ? -5.668 -12.094 -18.719 1 97.69 494 ARG B C 1
ATOM 8587 O O . ARG B 1 494 ? -6.621 -12.664 -19.25 1 97.69 494 ARG B O 1
ATOM 8594 N N . LEU B 1 495 ? -4.5 -12.602 -18.672 1 98.06 495 LEU B N 1
ATOM 8595 C CA . LEU B 1 495 ? -4.219 -13.906 -19.266 1 98.06 495 LEU B CA 1
ATOM 8596 C C . LEU B 1 495 ? -4.941 -15.016 -18.516 1 98.06 495 LEU B C 1
ATOM 8598 O O . LEU B 1 495 ? -5.379 -16 -19.109 1 98.06 495 LEU B O 1
ATOM 8602 N N . PHE B 1 496 ? -4.977 -14.875 -17.219 1 97.81 496 PHE B N 1
ATOM 8603 C CA . PHE B 1 496 ? -5.746 -15.828 -16.438 1 97.81 496 PHE B CA 1
ATOM 8604 C C . PHE B 1 496 ? -7.195 -15.875 -16.906 1 97.81 496 PHE B C 1
ATOM 8606 O O . PHE B 1 496 ? -7.746 -16.953 -17.125 1 97.81 496 PHE B O 1
ATOM 8613 N N . ASP B 1 497 ? -7.727 -14.734 -17.141 1 97.38 497 ASP B N 1
ATOM 8614 C CA . ASP B 1 497 ? -9.109 -14.641 -17.594 1 97.38 497 ASP B CA 1
ATOM 8615 C C . ASP B 1 497 ? -9.266 -15.195 -19 1 97.38 497 ASP B C 1
ATOM 8617 O O . ASP B 1 497 ? -10.227 -15.906 -19.297 1 97.38 497 ASP B O 1
ATOM 8621 N N . LEU B 1 498 ? -8.375 -14.867 -19.812 1 97.69 498 LEU B N 1
ATOM 8622 C CA . LEU B 1 498 ? -8.422 -15.328 -21.188 1 97.69 498 LEU B CA 1
ATOM 8623 C C . LEU B 1 498 ? -8.273 -16.844 -21.266 1 97.69 498 LEU B C 1
ATOM 8625 O O . LEU B 1 498 ? -8.961 -17.5 -22.062 1 97.69 498 LEU B O 1
ATOM 8629 N N . THR B 1 499 ? -7.348 -17.422 -20.5 1 97.06 499 THR B N 1
ATOM 8630 C CA . THR B 1 499 ? -7.145 -18.875 -20.484 1 97.06 499 THR B CA 1
ATOM 8631 C C . THR B 1 499 ? -8.422 -19.594 -20.047 1 97.06 499 THR B C 1
ATOM 8633 O O . THR B 1 499 ? -8.766 -20.641 -20.609 1 97.06 499 THR B O 1
ATOM 8636 N N . ASN B 1 500 ? -9.086 -19.016 -19.125 1 95.88 500 ASN B N 1
ATOM 8637 C CA . ASN B 1 500 ? -10.336 -19.609 -18.656 1 95.88 500 ASN B CA 1
ATOM 8638 C C . ASN B 1 500 ? -11.445 -19.469 -19.703 1 95.88 500 ASN B C 1
ATOM 8640 O O . ASN B 1 500 ? -12.234 -20.391 -19.891 1 95.88 500 ASN B O 1
ATOM 8644 N N . THR B 1 501 ? -11.516 -18.328 -20.375 1 96.44 501 THR B N 1
ATOM 8645 C CA . THR B 1 501 ? -12.508 -18.109 -21.422 1 96.44 501 THR B CA 1
ATOM 8646 C C . THR B 1 501 ? -12.312 -19.078 -22.578 1 96.44 501 THR B C 1
ATOM 8648 O O . THR B 1 501 ? -13.281 -19.656 -23.078 1 96.44 501 THR B O 1
ATOM 8651 N N . LEU B 1 502 ? -11.148 -19.281 -22.922 1 96.38 502 LEU B N 1
ATOM 8652 C CA . LEU B 1 502 ? -10.852 -20.188 -24.031 1 96.38 502 LEU B CA 1
ATOM 8653 C C . LEU B 1 502 ? -11.039 -21.641 -23.625 1 96.38 502 LEU B C 1
ATOM 8655 O O . LEU B 1 502 ? -11.406 -22.484 -24.438 1 96.38 502 LEU B O 1
ATOM 8659 N N . LYS B 1 503 ? -10.789 -21.922 -22.375 1 95.69 503 LYS B N 1
ATOM 8660 C CA . LYS B 1 503 ? -11.07 -23.266 -21.859 1 95.69 503 LYS B CA 1
ATOM 8661 C C . LYS B 1 503 ? -12.547 -23.609 -22 1 95.69 503 LYS B C 1
ATOM 8663 O O . LYS B 1 503 ? -12.891 -24.703 -22.469 1 95.69 503 LYS B O 1
ATOM 8668 N N . ILE B 1 504 ? -13.383 -22.672 -21.656 1 92.88 504 ILE B N 1
ATOM 8669 C CA . ILE B 1 504 ? -14.82 -22.875 -21.719 1 92.88 504 ILE B CA 1
ATOM 8670 C C . ILE B 1 504 ? -15.258 -23.062 -23.172 1 92.88 504 ILE B C 1
ATOM 8672 O O . ILE B 1 504 ? -16.141 -23.859 -23.469 1 92.88 504 ILE B O 1
ATOM 8676 N N . ALA B 1 505 ? -14.625 -22.438 -24.062 1 91.94 505 ALA B N 1
ATOM 8677 C CA . ALA B 1 505 ? -14.984 -22.469 -25.484 1 91.94 505 ALA B CA 1
ATOM 8678 C C . ALA B 1 505 ? -14.516 -23.766 -26.141 1 91.94 505 ALA B C 1
ATOM 8680 O O . ALA B 1 505 ? -15.219 -24.344 -26.969 1 91.94 505 ALA B O 1
ATOM 8681 N N . PHE B 1 506 ? -13.398 -24.281 -25.734 1 93.25 506 PHE B N 1
ATOM 8682 C CA . PHE B 1 506 ? -12.789 -25.359 -26.516 1 93.25 506 PHE B CA 1
ATOM 8683 C C . PHE B 1 506 ? -12.844 -26.672 -25.75 1 93.25 506 PHE B C 1
ATOM 8685 O O . PHE B 1 506 ? -12.68 -27.75 -26.344 1 93.25 506 PHE B O 1
ATOM 8692 N N . VAL B 1 507 ? -12.969 -26.625 -24.406 1 93.06 507 VAL B N 1
ATOM 8693 C CA . VAL B 1 507 ? -13.008 -27.844 -23.609 1 93.06 507 VAL B CA 1
ATOM 8694 C C . VAL B 1 507 ? -14.375 -27.969 -22.922 1 93.06 507 VAL B C 1
ATOM 8696 O O . VAL B 1 507 ? -14.523 -27.609 -21.75 1 93.06 507 VAL B O 1
ATOM 8699 N N . PRO B 1 508 ? -15.281 -28.562 -23.688 1 87.69 508 PRO B N 1
ATOM 8700 C CA . PRO B 1 508 ? -16.609 -28.719 -23.109 1 87.69 508 PRO B CA 1
ATOM 8701 C C . PRO B 1 508 ? -16.625 -29.656 -21.906 1 87.69 508 PRO B C 1
ATOM 8703 O O . PRO B 1 508 ? -15.875 -30.641 -21.875 1 87.69 508 PRO B O 1
ATOM 8706 N N . SER B 1 509 ? -17.438 -29.5 -20.906 1 82.88 509 SER B N 1
ATOM 8707 C CA . SER B 1 509 ? -17.469 -30.266 -19.656 1 82.88 509 SER B CA 1
ATOM 8708 C C . SER B 1 509 ? -18.328 -31.516 -19.797 1 82.88 509 SER B C 1
ATOM 8710 O O . SER B 1 509 ? -18.047 -32.531 -19.141 1 82.88 509 SER B O 1
ATOM 8712 N N . LYS B 1 510 ? -19.422 -31.594 -20.609 1 80.75 510 LYS B N 1
ATOM 8713 C CA . LYS B 1 510 ? -20.359 -32.719 -20.562 1 80.75 510 LYS B CA 1
ATOM 8714 C C . LYS B 1 510 ? -20.406 -33.438 -21.891 1 80.75 510 LYS B C 1
ATOM 8716 O O . LYS B 1 510 ? -20.938 -34.562 -21.984 1 80.75 510 LYS B O 1
ATOM 8721 N N . ASP B 1 511 ? -19.672 -32.938 -22.906 1 85.69 511 ASP B N 1
ATOM 8722 C CA . ASP B 1 511 ? -19.766 -33.531 -24.234 1 85.69 511 ASP B CA 1
ATOM 8723 C C . ASP B 1 511 ? -18.422 -34.094 -24.688 1 85.69 511 ASP B C 1
ATOM 8725 O O . ASP B 1 511 ? -17.609 -33.344 -25.266 1 85.69 511 ASP B O 1
ATOM 8729 N N . ASN B 1 512 ? -18.234 -35.375 -24.531 1 87.44 512 ASN B N 1
ATOM 8730 C CA . ASN B 1 512 ? -16.969 -36.031 -24.891 1 87.44 512 ASN B CA 1
ATOM 8731 C C . ASN B 1 512 ? -16.766 -36.062 -26.406 1 87.44 512 ASN B C 1
ATOM 8733 O O . ASN B 1 512 ? -15.633 -35.969 -26.875 1 87.44 512 ASN B O 1
ATOM 8737 N N . LYS B 1 513 ? -17.859 -36.188 -27.078 1 87 513 LYS B N 1
ATOM 8738 C CA . LYS B 1 513 ? -17.75 -36.219 -28.531 1 87 513 LYS B CA 1
ATOM 8739 C C . LYS B 1 513 ? -17.25 -34.875 -29.094 1 87 513 LYS B C 1
ATOM 8741 O O . LYS B 1 513 ? -16.391 -34.844 -29.969 1 87 513 LYS B O 1
ATOM 8746 N N . ARG B 1 514 ? -17.812 -33.969 -28.547 1 89 514 ARG B N 1
ATOM 8747 C CA . ARG B 1 514 ? -17.406 -32.656 -28.969 1 89 514 ARG B CA 1
ATOM 8748 C C . ARG B 1 514 ? -15.945 -32.375 -28.594 1 89 514 ARG B C 1
ATOM 8750 O O . ARG B 1 514 ? -15.211 -31.734 -29.359 1 89 514 ARG B O 1
ATOM 8757 N N . LEU B 1 515 ? -15.586 -32.844 -27.453 1 92.5 515 LEU B N 1
ATOM 8758 C CA . LEU B 1 515 ? -14.219 -32.656 -27 1 92.5 515 LEU B CA 1
ATOM 8759 C C . LEU B 1 515 ? -13.234 -33.375 -27.922 1 92.5 515 LEU B C 1
ATOM 8761 O O . LEU B 1 515 ? -12.227 -32.781 -28.328 1 92.5 515 LEU B O 1
ATOM 8765 N N . VAL B 1 516 ? -13.555 -34.562 -28.281 1 90.88 516 VAL B N 1
ATOM 8766 C CA . VAL B 1 516 ? -12.68 -35.344 -29.156 1 90.88 516 VAL B CA 1
ATOM 8767 C C . VAL B 1 516 ? -12.609 -34.688 -30.531 1 90.88 516 VAL B C 1
ATOM 8769 O O . VAL B 1 516 ? -11.539 -34.594 -31.125 1 90.88 516 VAL B O 1
ATOM 8772 N N . ASN B 1 517 ? -13.727 -34.281 -31 1 89.5 517 ASN B N 1
ATOM 8773 C CA . ASN B 1 517 ? -13.758 -33.562 -32.281 1 89.5 517 ASN B CA 1
ATOM 8774 C C . ASN B 1 517 ? -12.906 -32.312 -32.25 1 89.5 517 ASN B C 1
ATOM 8776 O O . ASN B 1 517 ? -12.203 -32 -33.219 1 89.5 517 ASN B O 1
ATOM 8780 N N . ASN B 1 518 ? -13.047 -31.625 -31.188 1 90.81 518 ASN B N 1
ATOM 8781 C CA . ASN B 1 518 ? -12.25 -30.406 -31.047 1 90.81 518 ASN B CA 1
ATOM 8782 C C . ASN B 1 518 ? -10.758 -30.719 -31.031 1 90.81 518 ASN B C 1
ATOM 8784 O O . ASN B 1 518 ? -9.961 -30 -31.625 1 90.81 518 ASN B O 1
ATOM 8788 N N . ILE B 1 519 ? -10.344 -31.766 -30.359 1 90.5 519 ILE B N 1
ATOM 8789 C CA . ILE B 1 519 ? -8.938 -32.156 -30.25 1 90.5 519 ILE B CA 1
ATOM 8790 C C . ILE B 1 519 ? -8.414 -32.562 -31.609 1 90.5 519 ILE B C 1
ATOM 8792 O O . ILE B 1 519 ? -7.324 -32.188 -32.031 1 90.5 519 ILE B O 1
ATOM 8796 N N . VAL B 1 520 ? -9.234 -33.281 -32.281 1 90.81 520 VAL B N 1
ATOM 8797 C CA . VAL B 1 520 ? -8.844 -33.75 -33.594 1 90.81 520 VAL B CA 1
ATOM 8798 C C . VAL B 1 520 ? -8.742 -32.594 -34.562 1 90.81 520 VAL B C 1
ATOM 8800 O O . VAL B 1 520 ? -7.789 -32.5 -35.344 1 90.81 520 VAL B O 1
ATOM 8803 N N . THR B 1 521 ? -9.688 -31.797 -34.531 1 89.88 521 THR B N 1
ATOM 8804 C CA . THR B 1 521 ? -9.688 -30.641 -35.406 1 89.88 521 THR B CA 1
ATOM 8805 C C . THR B 1 521 ? -8.5 -29.734 -35.094 1 89.88 521 THR B C 1
ATOM 8807 O O . THR B 1 521 ? -7.84 -29.234 -36.031 1 89.88 521 THR B O 1
ATOM 8810 N N . ALA B 1 522 ? -8.258 -29.516 -33.844 1 89.75 522 ALA B N 1
ATOM 8811 C CA . ALA B 1 522 ? -7.141 -28.672 -33.438 1 89.75 522 ALA B CA 1
ATOM 8812 C C . ALA B 1 522 ? -5.809 -29.25 -33.906 1 89.75 522 ALA B C 1
ATOM 8814 O O . ALA B 1 522 ? -4.93 -28.531 -34.375 1 89.75 522 ALA B O 1
ATOM 8815 N N . THR B 1 523 ? -5.66 -30.547 -33.75 1 91.06 523 THR B N 1
ATOM 8816 C CA . THR B 1 523 ? -4.434 -31.219 -34.156 1 91.06 523 THR B CA 1
ATOM 8817 C C . THR B 1 523 ? -4.277 -31.172 -35.656 1 91.06 523 THR B C 1
ATOM 8819 O O . THR B 1 523 ? -3.18 -30.938 -36.188 1 91.06 523 THR B O 1
ATOM 8822 N N . ALA B 1 524 ? -5.355 -31.312 -36.344 1 91.5 524 ALA B N 1
ATOM 8823 C CA . ALA B 1 524 ? -5.32 -31.297 -37.812 1 91.5 524 ALA B CA 1
ATOM 8824 C C . ALA B 1 524 ? -4.957 -29.906 -38.312 1 91.5 524 ALA B C 1
ATOM 8826 O O . ALA B 1 524 ? -4.117 -29.781 -39.219 1 91.5 524 ALA B O 1
ATOM 8827 N N . VAL B 1 525 ? -5.539 -28.969 -37.781 1 90.31 525 VAL B N 1
ATOM 8828 C CA . VAL B 1 525 ? -5.285 -27.609 -38.219 1 90.31 525 VAL B CA 1
ATOM 8829 C C . VAL B 1 525 ? -3.844 -27.219 -37.875 1 90.31 525 VAL B C 1
ATOM 8831 O O . VAL B 1 525 ? -3.168 -26.578 -38.688 1 90.31 525 VAL B O 1
ATOM 8834 N N . SER B 1 526 ? -3.383 -27.609 -36.719 1 91.19 526 SER B N 1
ATOM 8835 C CA . SER B 1 526 ? -2.016 -27.297 -36.312 1 91.19 526 SER B CA 1
ATOM 8836 C C . SER B 1 526 ? -1.003 -27.984 -37.219 1 91.19 526 SER B C 1
ATOM 8838 O O . SER B 1 526 ? 0.009 -27.391 -37.594 1 91.19 526 SER B O 1
ATOM 8840 N N . CYS B 1 527 ? -1.3 -29.156 -37.562 1 92.38 527 CYS B N 1
ATOM 8841 C CA . CYS B 1 527 ? -0.415 -29.891 -38.438 1 92.38 527 CYS B CA 1
ATOM 8842 C C . CYS B 1 527 ? -0.412 -29.297 -39.844 1 92.38 527 CYS B C 1
ATOM 8844 O O . CYS B 1 527 ? 0.638 -29.203 -40.5 1 92.38 527 CYS B O 1
ATOM 8846 N N . ALA B 1 528 ? -1.521 -28.938 -40.281 1 92.19 528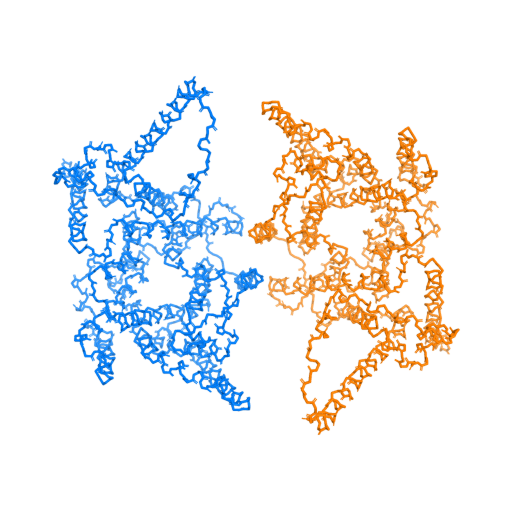 ALA B N 1
ATOM 8847 C CA . ALA B 1 528 ? -1.635 -28.312 -41.594 1 92.19 528 ALA B CA 1
ATOM 8848 C C . ALA B 1 528 ? -0.871 -27 -41.656 1 92.19 528 ALA B C 1
ATOM 8850 O O . ALA B 1 528 ? -0.133 -26.734 -42.594 1 92.19 528 ALA B O 1
ATOM 8851 N N . LEU B 1 529 ? -1.069 -26.234 -40.656 1 92.19 529 LEU B N 1
ATOM 8852 C CA . LEU B 1 529 ? -0.386 -24.953 -40.594 1 92.19 529 LEU B CA 1
ATOM 8853 C C . LEU B 1 529 ? 1.124 -25.141 -40.5 1 92.19 529 LEU B C 1
ATOM 8855 O O . LEU B 1 529 ? 1.885 -24.391 -41.125 1 92.19 529 LEU B O 1
ATOM 8859 N N . TYR B 1 530 ? 1.521 -26.109 -39.719 1 92.5 530 TYR B N 1
ATOM 8860 C CA . TYR B 1 530 ? 2.947 -26.391 -39.594 1 92.5 530 TYR B CA 1
ATOM 8861 C C . TYR B 1 530 ? 3.533 -26.828 -40.938 1 92.5 530 TYR B C 1
ATOM 8863 O O . TYR B 1 530 ? 4.625 -26.406 -41.312 1 92.5 530 TYR B O 1
ATOM 8871 N N . PHE B 1 531 ? 2.781 -27.609 -41.625 1 92.88 531 PHE B N 1
ATOM 8872 C CA . PHE B 1 531 ? 3.238 -28.094 -42.906 1 92.88 531 PHE B CA 1
ATOM 8873 C C . PHE B 1 531 ? 3.35 -26.969 -43.938 1 92.88 531 PHE B C 1
ATOM 8875 O O . PHE B 1 531 ? 4.34 -26.859 -44.656 1 92.88 531 PHE B O 1
ATOM 8882 N N . ILE B 1 532 ? 2.385 -26.203 -43.969 1 92.56 532 ILE B N 1
ATOM 8883 C CA . ILE B 1 532 ? 2.393 -25.062 -44.875 1 92.56 532 ILE B CA 1
ATOM 8884 C C . ILE B 1 532 ? 3.566 -24.141 -44.531 1 92.56 532 ILE B C 1
ATOM 8886 O O . ILE B 1 532 ? 4.266 -23.656 -45.438 1 92.56 532 ILE B O 1
ATOM 8890 N N . SER B 1 533 ? 3.764 -23.922 -43.281 1 91.81 533 SER B N 1
ATOM 8891 C CA . SER B 1 533 ? 4.855 -23.062 -42.812 1 91.81 533 SER B CA 1
ATOM 8892 C C . SER B 1 533 ? 6.211 -23.672 -43.156 1 91.81 533 SER B C 1
ATOM 8894 O O . SER B 1 533 ? 7.152 -22.969 -43.5 1 91.81 533 SER B O 1
ATOM 8896 N N . PHE B 1 534 ? 6.258 -24.953 -43.031 1 91.44 534 PHE B N 1
ATOM 8897 C CA . PHE B 1 534 ? 7.488 -25.672 -43.344 1 91.44 534 PHE B CA 1
ATOM 8898 C C . PHE B 1 534 ? 7.816 -25.531 -44.812 1 91.44 534 PHE B C 1
ATOM 8900 O O . PHE B 1 534 ? 8.969 -25.281 -45.188 1 91.44 534 PHE B O 1
ATOM 8907 N N . VAL B 1 535 ? 6.832 -25.625 -45.625 1 90.62 535 VAL B N 1
ATOM 8908 C CA . VAL B 1 535 ? 6.996 -25.5 -47.094 1 90.62 535 VAL B CA 1
ATOM 8909 C C . VAL B 1 535 ? 7.387 -24.062 -47.438 1 90.62 535 VAL B C 1
ATOM 8911 O O . VAL B 1 535 ? 8.266 -23.844 -48.281 1 90.62 535 VAL B O 1
ATOM 8914 N N . PHE B 1 536 ? 6.773 -23.188 -46.812 1 88.88 536 PHE B N 1
ATOM 8915 C CA . PHE B 1 536 ? 7 -21.766 -47.094 1 88.88 536 PHE B CA 1
ATOM 8916 C C . PHE B 1 536 ? 8.414 -21.359 -46.719 1 88.88 536 PHE B C 1
ATOM 8918 O O . PHE B 1 536 ? 9.039 -20.547 -47.375 1 88.88 536 PHE B O 1
ATOM 8925 N N . LEU B 1 537 ? 9 -21.891 -45.625 1 87.31 537 LEU B N 1
ATOM 8926 C CA . LEU B 1 537 ? 10.289 -21.438 -45.125 1 87.31 537 LEU B CA 1
ATOM 8927 C C . LEU B 1 537 ? 11.422 -22.297 -45.656 1 87.31 537 LEU B C 1
ATOM 8929 O O . LEU B 1 537 ? 12.492 -21.781 -46 1 87.31 537 LEU B O 1
ATOM 8933 N N . LYS B 1 538 ? 11.25 -23.625 -45.781 1 85.06 538 LYS B N 1
ATOM 8934 C CA . LYS B 1 538 ? 12.367 -24.516 -46.094 1 85.06 538 LYS B CA 1
ATOM 8935 C C . LYS B 1 538 ? 12.469 -24.781 -47.594 1 85.06 538 LYS B C 1
ATOM 8937 O O . LYS B 1 538 ? 13.562 -25 -48.094 1 85.06 538 LYS B O 1
ATOM 8942 N N . ILE B 1 539 ? 11.445 -24.688 -48.312 1 79.5 539 ILE B N 1
ATOM 8943 C CA . ILE B 1 539 ? 11.484 -25.062 -49.719 1 79.5 539 ILE B CA 1
ATOM 8944 C C . ILE B 1 539 ? 12.266 -24.016 -50.5 1 79.5 539 ILE B C 1
ATOM 8946 O O . ILE B 1 539 ? 13.141 -24.359 -51.312 1 79.5 539 ILE B O 1
ATOM 8950 N N . PRO B 1 540 ? 11.992 -22.781 -50.312 1 76.69 540 PRO B N 1
ATOM 8951 C CA . PRO B 1 540 ? 12.805 -21.812 -51.062 1 76.69 540 PRO B CA 1
ATOM 8952 C C . PRO B 1 540 ? 14.297 -21.922 -50.719 1 76.69 540 PRO B C 1
ATOM 8954 O O . PRO B 1 540 ? 15.141 -21.672 -51.594 1 76.69 540 PRO B O 1
ATOM 8957 N N . GLN B 1 541 ? 14.578 -22.312 -49.5 1 73.19 541 GLN B N 1
ATOM 8958 C CA . GLN B 1 541 ? 15.977 -22.453 -49.125 1 73.19 541 GLN B CA 1
ATOM 8959 C C . GLN B 1 541 ? 16.609 -23.672 -49.781 1 73.19 541 GLN B C 1
ATOM 8961 O O . GLN B 1 541 ? 17.812 -23.688 -50.031 1 73.19 541 GLN B O 1
ATOM 8966 N N . MET B 1 542 ? 15.766 -24.656 -50.031 1 70 542 MET B N 1
ATOM 8967 C CA . MET B 1 542 ? 16.281 -25.859 -50.656 1 70 542 MET B CA 1
ATOM 8968 C C . MET B 1 542 ? 16.453 -25.656 -52.156 1 70 542 MET B C 1
ATOM 8970 O O . MET B 1 542 ? 17.281 -26.312 -52.812 1 70 542 MET B O 1
ATOM 8974 N N . LEU B 1 543 ? 15.656 -24.781 -52.594 1 65.12 543 LEU B N 1
ATOM 8975 C CA . LEU B 1 543 ? 15.719 -24.547 -54.031 1 65.12 543 LEU B CA 1
ATOM 8976 C C . LEU B 1 543 ? 16.859 -23.594 -54.375 1 65.12 543 LEU B C 1
ATOM 8978 O O . LEU B 1 543 ? 17.234 -23.453 -55.562 1 65.12 543 LEU B O 1
ATOM 8982 N N . VAL B 1 544 ? 17.453 -22.984 -53.469 1 58.44 544 VAL B N 1
ATOM 8983 C CA . VAL B 1 544 ? 18.672 -22.219 -53.781 1 58.44 544 VAL B CA 1
ATOM 8984 C C . VAL B 1 544 ? 19.891 -23.047 -53.406 1 58.44 544 VAL B C 1
ATOM 8986 O O . VAL B 1 544 ? 19.922 -23.719 -52.375 1 58.44 544 VAL B O 1
#

pLDDT: mean 88.78, std 17.4, range [24.84, 98.69]

Organism: Rosa chinensis (NCBI:txid74649)